Protein 2N3F (pdb70)

Organism: Arabidopsis thaliana (NCBI:txid3702)

GO terms:
  GO:0051607 defense response to virus (P, IMP)
  GO:0009616 RNAi-mediated antiviral immune response (P, IMP)
  GO:0005515 protein binding (F, IPI)
  GO:0005634 nucleus (C, IDA)
  GO:0003725 double-stranded RNA binding (F, IDA)
  GO:0035196 miRNA processing (P, IMP)
  GO:0010267 ta-siRNA processing (P, IMP)

Structure (mmCIF, N/CA/C/O backbone):
data_2N3F
#
_entry.id   2N3F
#
loop_
_atom_site.group_PDB
_atom_site.id
_atom_site.type_symbol
_atom_site.label_atom_id
_atom_site.label_alt_id
_atom_site.label_comp_id
_atom_site.label_asym_id
_atom_site.label_entity_id
_atom_site.label_seq_id
_atom_site.pdbx_PDB_ins_code
_atom_site.Cartn_x
_atom_site.Cartn_y
_atom_site.Cartn_z
_atom_site.occupancy
_atom_site.B_iso_or_equiv
_atom_site.auth_seq_id
_atom_site.auth_comp_id
_atom_site.auth_asym_id
_atom_site.auth_atom_id
_atom_site.pdbx_PDB_model_num
ATOM 1 N N . MET A 1 1 ? -7.776 51.663 15.598 1.00 0.00 1 MET A N 1
ATOM 2 C CA . MET A 1 1 ? -9.034 51.201 16.249 1.00 0.00 1 MET A CA 1
ATOM 3 C C . MET A 1 1 ? -10.156 51.171 15.217 1.00 0.00 1 MET A C 1
ATOM 4 O O . MET A 1 1 ? -10.762 50.127 14.975 1.00 0.00 1 MET A O 1
ATOM 20 N N . ASP A 1 2 ? -10.429 52.322 14.612 1.00 0.00 2 ASP A N 1
ATOM 21 C CA . ASP A 1 2 ? -11.484 52.420 13.606 1.00 0.00 2 ASP A CA 1
ATOM 22 C C . ASP A 1 2 ? -10.949 52.033 12.232 1.00 0.00 2 ASP A C 1
ATOM 23 O O . ASP A 1 2 ? -9.845 51.499 12.112 1.00 0.00 2 ASP A O 1
ATOM 32 N N . HIS A 1 3 ? -11.738 52.302 11.199 1.00 0.00 3 HIS A N 1
ATOM 33 C CA . HIS A 1 3 ? -11.338 51.979 9.837 1.00 0.00 3 HIS A CA 1
ATOM 34 C C . HIS A 1 3 ? -10.201 52.883 9.380 1.00 0.00 3 HIS A C 1
ATOM 35 O O . HIS A 1 3 ? -9.917 52.970 8.187 1.00 0.00 3 HIS A O 1
ATOM 49 N N . VAL A 1 4 ? -9.557 53.560 10.333 1.00 0.00 4 VAL A N 1
ATOM 50 C CA . VAL A 1 4 ? -8.457 54.455 10.014 1.00 0.00 4 VAL A CA 1
ATOM 51 C C . VAL A 1 4 ? -7.598 53.881 8.891 1.00 0.00 4 VAL A C 1
ATOM 52 O O . VAL A 1 4 ? -7.022 54.625 8.098 1.00 0.00 4 VAL A O 1
ATOM 65 N N . TYR A 1 5 ? -7.514 52.557 8.839 1.00 0.00 5 TYR A N 1
ATOM 66 C CA . TYR A 1 5 ? -6.715 51.891 7.821 1.00 0.00 5 TYR A CA 1
ATOM 67 C C . TYR A 1 5 ? -7.268 52.182 6.430 1.00 0.00 5 TYR A C 1
ATOM 68 O O . TYR A 1 5 ? -6.512 52.413 5.487 1.00 0.00 5 TYR A O 1
ATOM 86 N N . LYS A 1 6 ? -8.591 52.170 6.311 1.00 0.00 6 LYS A N 1
ATOM 87 C CA . LYS A 1 6 ? -9.236 52.435 5.031 1.00 0.00 6 LYS A CA 1
ATOM 88 C C . LYS A 1 6 ? -8.858 53.824 4.524 1.00 0.00 6 LYS A C 1
ATOM 89 O O . LYS A 1 6 ? -8.688 54.031 3.324 1.00 0.00 6 LYS A O 1
ATOM 108 N N . GLY A 1 7 ? -8.727 54.769 5.448 1.00 0.00 7 GLY A N 1
ATOM 109 C CA . GLY A 1 7 ? -8.365 56.134 5.086 1.00 0.00 7 GLY A CA 1
ATOM 110 C C . GLY A 1 7 ? -6.943 56.198 4.536 1.00 0.00 7 GLY A C 1
ATOM 111 O O . GLY A 1 7 ? -6.622 57.062 3.721 1.00 0.00 7 GLY A O 1
ATOM 115 N N . GLN A 1 8 ? -6.096 55.273 4.983 1.00 0.00 8 GLN A N 1
ATOM 116 C CA . GLN A 1 8 ? -4.712 55.229 4.530 1.00 0.00 8 GLN A CA 1
ATOM 117 C C . GLN A 1 8 ? -4.618 54.612 3.142 1.00 0.00 8 GLN A C 1
ATOM 118 O O . GLN A 1 8 ? -4.013 55.184 2.234 1.00 0.00 8 GLN A O 1
ATOM 132 N N . LEU A 1 9 ? -5.227 53.448 2.982 1.00 0.00 9 LEU A N 1
ATOM 133 C CA . LEU A 1 9 ? -5.215 52.763 1.696 1.00 0.00 9 LEU A CA 1
ATOM 134 C C . LEU A 1 9 ? -5.897 53.611 0.642 1.00 0.00 9 LEU A C 1
ATOM 135 O O . LEU A 1 9 ? -5.411 53.724 -0.487 1.00 0.00 9 LEU A O 1
ATOM 151 N N . GLN A 1 10 ? -7.026 54.189 1.008 1.00 0.00 10 GLN A N 1
ATOM 152 C CA . GLN A 1 10 ? -7.767 55.013 0.078 1.00 0.00 10 GLN A CA 1
ATOM 153 C C . GLN A 1 10 ? -6.914 56.184 -0.397 1.00 0.00 10 GLN A C 1
ATOM 154 O O . GLN A 1 10 ? -6.999 56.602 -1.555 1.00 0.00 10 GLN A O 1
ATOM 168 N N . ALA A 1 11 ? -6.095 56.708 0.504 1.00 0.00 11 ALA A N 1
ATOM 169 C CA . ALA A 1 11 ? -5.223 57.827 0.170 1.00 0.00 11 ALA A CA 1
ATOM 170 C C . ALA A 1 11 ? -4.219 57.417 -0.905 1.00 0.00 11 ALA A C 1
ATOM 171 O O . ALA A 1 11 ? -3.969 58.164 -1.851 1.00 0.00 11 ALA A O 1
ATOM 178 N N . TYR A 1 12 ? -3.655 56.221 -0.758 1.00 0.00 12 TYR A N 1
ATOM 179 C CA . TYR A 1 12 ? -2.687 55.719 -1.729 1.00 0.00 12 TYR A CA 1
ATOM 180 C C . TYR A 1 12 ? -3.332 55.595 -3.106 1.00 0.00 12 TYR A C 1
ATOM 181 O O . TYR A 1 12 ? -2.771 56.019 -4.108 1.00 0.00 12 TYR A O 1
ATOM 199 N N . ALA A 1 13 ? -4.515 55.009 -3.148 1.00 0.00 13 ALA A N 1
ATOM 200 C CA . ALA A 1 13 ? -5.223 54.841 -4.414 1.00 0.00 13 ALA A CA 1
ATOM 201 C C . ALA A 1 13 ? -5.446 56.198 -5.080 1.00 0.00 13 ALA A C 1
ATOM 202 O O . ALA A 1 13 ? -5.395 56.319 -6.304 1.00 0.00 13 ALA A O 1
ATOM 209 N N . LEU A 1 14 ? -5.723 57.206 -4.262 1.00 0.00 14 LEU A N 1
ATOM 210 C CA . LEU A 1 14 ? -5.976 58.538 -4.787 1.00 0.00 14 LEU A CA 1
ATOM 211 C C . LEU A 1 14 ? -4.737 59.092 -5.481 1.00 0.00 14 LEU A C 1
ATOM 212 O O . LEU A 1 14 ? -4.819 59.646 -6.577 1.00 0.00 14 LEU A O 1
ATOM 228 N N . GLN A 1 15 ? -3.596 58.966 -4.820 1.00 0.00 15 GLN A N 1
ATOM 229 C CA . GLN A 1 15 ? -2.353 59.481 -5.374 1.00 0.00 15 GLN A CA 1
ATOM 230 C C . GLN A 1 15 ? -1.847 58.575 -6.492 1.00 0.00 15 GLN A C 1
ATOM 231 O O . GLN A 1 15 ? -1.114 59.013 -7.381 1.00 0.00 15 GLN A O 1
ATOM 245 N N . HIS A 1 16 ? -2.200 57.296 -6.406 1.00 0.00 16 HIS A N 1
ATOM 246 C CA . HIS A 1 16 ? -1.745 56.318 -7.390 1.00 0.00 16 HIS A CA 1
ATOM 247 C C . HIS A 1 16 ? -2.763 56.195 -8.512 1.00 0.00 16 HIS A C 1
ATOM 248 O O . HIS A 1 16 ? -2.528 55.505 -9.500 1.00 0.00 16 HIS A O 1
ATOM 262 N N . ASN A 1 17 ? -3.894 56.875 -8.352 1.00 0.00 17 ASN A N 1
ATOM 263 C CA . ASN A 1 17 ? -4.941 56.840 -9.364 1.00 0.00 17 ASN A CA 1
ATOM 264 C C . ASN A 1 17 ? -5.412 55.413 -9.602 1.00 0.00 17 ASN A C 1
ATOM 265 O O . ASN A 1 17 ? -5.343 54.908 -10.721 1.00 0.00 17 ASN A O 1
ATOM 276 N N . LEU A 1 18 ? -5.895 54.766 -8.543 1.00 0.00 18 LEU A N 1
ATOM 277 C CA . LEU A 1 18 ? -6.385 53.387 -8.640 1.00 0.00 18 LEU A CA 1
ATOM 278 C C . LEU A 1 18 ? -7.828 53.298 -8.165 1.00 0.00 18 LEU A C 1
ATOM 279 O O . LEU A 1 18 ? -8.255 54.065 -7.305 1.00 0.00 18 LEU A O 1
ATOM 295 N N . GLU A 1 19 ? -8.575 52.359 -8.737 1.00 0.00 19 GLU A N 1
ATOM 296 C CA . GLU A 1 19 ? -9.970 52.178 -8.373 1.00 0.00 19 GLU A CA 1
ATOM 297 C C . GLU A 1 19 ? -10.120 52.143 -6.859 1.00 0.00 19 GLU A C 1
ATOM 298 O O . GLU A 1 19 ? -9.347 51.488 -6.160 1.00 0.00 19 GLU A O 1
ATOM 310 N N . LEU A 1 20 ? -11.122 52.852 -6.363 1.00 0.00 20 LEU A N 1
ATOM 311 C CA . LEU A 1 20 ? -11.369 52.905 -4.932 1.00 0.00 20 LEU A CA 1
ATOM 312 C C . LEU A 1 20 ? -11.369 51.499 -4.329 1.00 0.00 20 LEU A C 1
ATOM 313 O O . LEU A 1 20 ? -11.810 50.544 -4.969 1.00 0.00 20 LEU A O 1
ATOM 329 N N . PRO A 1 21 ? -10.894 51.357 -3.116 1.00 0.00 21 PRO A N 1
ATOM 330 C CA . PRO A 1 21 ? -10.851 50.039 -2.419 1.00 0.00 21 PRO A CA 1
ATOM 331 C C . PRO A 1 21 ? -12.240 49.557 -2.031 1.00 0.00 21 PRO A C 1
ATOM 332 O O . PRO A 1 21 ? -13.143 50.356 -1.786 1.00 0.00 21 PRO A O 1
ATOM 343 N N . VAL A 1 22 ? -12.399 48.241 -1.965 1.00 0.00 22 VAL A N 1
ATOM 344 C CA . VAL A 1 22 ? -13.684 47.649 -1.587 1.00 0.00 22 VAL A CA 1
ATOM 345 C C . VAL A 1 22 ? -13.490 46.582 -0.511 1.00 0.00 22 VAL A C 1
ATOM 346 O O . VAL A 1 22 ? -12.633 45.718 -0.637 1.00 0.00 22 VAL A O 1
ATOM 359 N N . TYR A 1 23 ? -14.297 46.657 0.542 1.00 0.00 23 TYR A N 1
ATOM 360 C CA . TYR A 1 23 ? -14.225 45.698 1.637 1.00 0.00 23 TYR A CA 1
ATOM 361 C C . TYR A 1 23 ? -15.418 44.755 1.603 1.00 0.00 23 TYR A C 1
ATOM 362 O O . TYR A 1 23 ? -16.493 45.113 1.123 1.00 0.00 23 TYR A O 1
ATOM 380 N N . ALA A 1 24 ? -15.232 43.554 2.141 1.00 0.00 24 ALA A N 1
ATOM 381 C CA . ALA A 1 24 ? -16.312 42.561 2.197 1.00 0.00 24 ALA A CA 1
ATOM 382 C C . ALA A 1 24 ? -16.613 42.228 3.645 1.00 0.00 24 ALA A C 1
ATOM 383 O O . ALA A 1 24 ? -15.712 41.920 4.395 1.00 0.00 24 ALA A O 1
ATOM 390 N N . ASN A 1 25 ? -17.878 42.321 4.037 1.00 0.00 25 ASN A N 1
ATOM 391 C CA . ASN A 1 25 ? -18.269 42.052 5.423 1.00 0.00 25 ASN A CA 1
ATOM 392 C C . ASN A 1 25 ? -19.059 40.761 5.524 1.00 0.00 25 ASN A C 1
ATOM 393 O O . ASN A 1 25 ? -20.005 40.528 4.769 1.00 0.00 25 ASN A O 1
ATOM 404 N N . GLU A 1 26 ? -18.673 39.921 6.484 1.00 0.00 26 GLU A N 1
ATOM 405 C CA . GLU A 1 26 ? -19.372 38.650 6.703 1.00 0.00 26 GLU A CA 1
ATOM 406 C C . GLU A 1 26 ? -19.487 38.370 8.195 1.00 0.00 26 GLU A C 1
ATOM 407 O O . GLU A 1 26 ? -18.507 38.485 8.930 1.00 0.00 26 GLU A O 1
ATOM 419 N N . ARG A 1 27 ? -20.691 38.007 8.642 1.00 0.00 27 ARG A N 1
ATOM 420 C CA . ARG A 1 27 ? -20.923 37.723 10.055 1.00 0.00 27 ARG A CA 1
ATOM 421 C C . ARG A 1 27 ? -21.635 36.393 10.217 1.00 0.00 27 ARG A C 1
ATOM 422 O O . ARG A 1 27 ? -22.750 36.205 9.718 1.00 0.00 27 ARG A O 1
ATOM 443 N N . GLU A 1 28 ? -20.992 35.465 10.924 1.00 0.00 28 GLU A N 1
ATOM 444 C CA . GLU A 1 28 ? -21.588 34.159 11.149 1.00 0.00 28 GLU A CA 1
ATOM 445 C C . GLU A 1 28 ? -20.950 33.485 12.356 1.00 0.00 28 GLU A C 1
ATOM 446 O O . GLU A 1 28 ? -19.729 33.458 12.492 1.00 0.00 28 GLU A O 1
ATOM 458 N N . GLY A 1 29 ? -21.778 32.941 13.235 1.00 0.00 29 GLY A N 1
ATOM 459 C CA . GLY A 1 29 ? -21.272 32.261 14.413 1.00 0.00 29 GLY A CA 1
ATOM 460 C C . GLY A 1 29 ? -22.259 32.372 15.579 1.00 0.00 29 GLY A C 1
ATOM 461 O O . GLY A 1 29 ? -22.878 33.422 15.776 1.00 0.00 29 GLY A O 1
ATOM 465 N N . PRO A 1 30 ? -22.401 31.330 16.359 1.00 0.00 30 PRO A N 1
ATOM 466 C CA . PRO A 1 30 ? -23.320 31.321 17.521 1.00 0.00 30 PRO A CA 1
ATOM 467 C C . PRO A 1 30 ? -23.227 32.612 18.345 1.00 0.00 30 PRO A C 1
ATOM 468 O O . PRO A 1 30 ? -22.289 33.394 18.189 1.00 0.00 30 PRO A O 1
ATOM 479 N N . PRO A 1 31 ? -24.176 32.834 19.219 1.00 0.00 31 PRO A N 1
ATOM 480 C CA . PRO A 1 31 ? -24.198 34.050 20.084 1.00 0.00 31 PRO A CA 1
ATOM 481 C C . PRO A 1 31 ? -22.901 34.222 20.876 1.00 0.00 31 PRO A C 1
ATOM 482 O O . PRO A 1 31 ? -22.277 35.282 20.837 1.00 0.00 31 PRO A O 1
ATOM 493 N N . HIS A 1 32 ? -22.513 33.175 21.603 1.00 0.00 32 HIS A N 1
ATOM 494 C CA . HIS A 1 32 ? -21.299 33.225 22.410 1.00 0.00 32 HIS A CA 1
ATOM 495 C C . HIS A 1 32 ? -20.085 32.857 21.571 1.00 0.00 32 HIS A C 1
ATOM 496 O O . HIS A 1 32 ? -18.967 32.774 22.078 1.00 0.00 32 HIS A O 1
ATOM 510 N N . ALA A 1 33 ? -20.307 32.663 20.274 1.00 0.00 33 ALA A N 1
ATOM 511 C CA . ALA A 1 33 ? -19.218 32.327 19.360 1.00 0.00 33 ALA A CA 1
ATOM 512 C C . ALA A 1 33 ? -19.381 33.059 18.031 1.00 0.00 33 ALA A C 1
ATOM 513 O O . ALA A 1 33 ? -19.507 32.432 16.980 1.00 0.00 33 ALA A O 1
ATOM 520 N N . PRO A 1 34 ? -19.356 34.364 18.057 1.00 0.00 34 PRO A N 1
ATOM 521 C CA . PRO A 1 34 ? -19.481 35.195 16.830 1.00 0.00 34 PRO A CA 1
ATOM 522 C C . PRO A 1 34 ? -18.153 35.323 16.093 1.00 0.00 34 PRO A C 1
ATOM 523 O O . PRO A 1 34 ? -17.096 35.435 16.714 1.00 0.00 34 PRO A O 1
ATOM 534 N N . ARG A 1 35 ? -18.215 35.328 14.762 1.00 0.00 35 ARG A N 1
ATOM 535 C CA . ARG A 1 35 ? -17.008 35.468 13.952 1.00 0.00 35 ARG A CA 1
ATOM 536 C C . ARG A 1 35 ? -17.230 36.491 12.857 1.00 0.00 35 ARG A C 1
ATOM 537 O O . ARG A 1 35 ? -18.223 36.427 12.132 1.00 0.00 35 ARG A O 1
ATOM 558 N N . PHE A 1 36 ? -16.289 37.435 12.718 1.00 0.00 36 PHE A N 1
ATOM 559 C CA . PHE A 1 36 ? -16.409 38.457 11.678 1.00 0.00 36 PHE A CA 1
ATOM 560 C C . PHE A 1 36 ? -15.316 38.310 10.638 1.00 0.00 36 PHE A C 1
ATOM 561 O O . PHE A 1 36 ? -14.177 38.672 10.867 1.00 0.00 36 PHE A O 1
ATOM 578 N N . ARG A 1 37 ? -15.671 37.752 9.493 1.00 0.00 37 ARG A N 1
ATOM 579 C CA . ARG A 1 37 ? -14.691 37.555 8.417 1.00 0.00 37 ARG A CA 1
ATOM 580 C C . ARG A 1 37 ? -14.823 38.665 7.387 1.00 0.00 37 ARG A C 1
ATOM 581 O O . ARG A 1 37 ? -15.777 38.701 6.611 1.00 0.00 37 ARG A O 1
ATOM 602 N N . CYS A 1 38 ? -13.871 39.590 7.400 1.00 0.00 38 CYS A N 1
ATOM 603 C CA . CYS A 1 38 ? -13.890 40.715 6.472 1.00 0.00 38 CYS A CA 1
ATOM 604 C C . CYS A 1 38 ? -12.695 40.660 5.544 1.00 0.00 38 CYS A C 1
ATOM 605 O O . CYS A 1 38 ? -11.561 40.493 5.988 1.00 0.00 38 CYS A O 1
ATOM 613 N N . ASN A 1 39 ? -12.954 40.806 4.252 1.00 0.00 39 ASN A N 1
ATOM 614 C CA . ASN A 1 39 ? -11.877 40.775 3.249 1.00 0.00 39 ASN A CA 1
ATOM 615 C C . ASN A 1 39 ? -11.709 42.145 2.611 1.00 0.00 39 ASN A C 1
ATOM 616 O O . ASN A 1 39 ? -12.618 42.970 2.654 1.00 0.00 39 ASN A O 1
ATOM 627 N N . VAL A 1 40 ? -10.540 42.384 2.017 1.00 0.00 40 VAL A N 1
ATOM 628 C CA . VAL A 1 40 ? -10.268 43.668 1.364 1.00 0.00 40 VAL A CA 1
ATOM 629 C C . VAL A 1 40 ? -9.840 43.436 -0.074 1.00 0.00 40 VAL A C 1
ATOM 630 O O . VAL A 1 40 ? -8.832 42.791 -0.334 1.00 0.00 40 VAL A O 1
ATOM 643 N N . THR A 1 41 ? -10.608 43.982 -1.008 1.00 0.00 41 THR A N 1
ATOM 644 C CA . THR A 1 41 ? -10.298 43.834 -2.431 1.00 0.00 41 THR A CA 1
ATOM 645 C C . THR A 1 41 ? -9.541 45.049 -2.946 1.00 0.00 41 THR A C 1
ATOM 646 O O . THR A 1 41 ? -10.034 46.176 -2.883 1.00 0.00 41 THR A O 1
ATOM 657 N N . PHE A 1 42 ? -8.333 44.817 -3.459 1.00 0.00 42 PHE A N 1
ATOM 658 C CA . PHE A 1 42 ? -7.519 45.908 -3.983 1.00 0.00 42 PHE A CA 1
ATOM 659 C C . PHE A 1 42 ? -6.702 45.434 -5.184 1.00 0.00 42 PHE A C 1
ATOM 660 O O . PHE A 1 42 ? -6.028 44.409 -5.122 1.00 0.00 42 PHE A O 1
ATOM 677 N N . CYS A 1 43 ? -6.758 46.195 -6.267 1.00 0.00 43 CYS A N 1
ATOM 678 C CA . CYS A 1 43 ? -6.011 45.846 -7.470 1.00 0.00 43 CYS A CA 1
ATOM 679 C C . CYS A 1 43 ? -6.302 44.406 -7.882 1.00 0.00 43 CYS A C 1
ATOM 680 O O . CYS A 1 43 ? -5.423 43.698 -8.370 1.00 0.00 43 CYS A O 1
ATOM 688 N N . GLY A 1 44 ? -7.550 43.985 -7.697 1.00 0.00 44 GLY A N 1
ATOM 689 C CA . GLY A 1 44 ? -7.948 42.633 -8.066 1.00 0.00 44 GLY A CA 1
ATOM 690 C C . GLY A 1 44 ? -7.304 41.600 -7.154 1.00 0.00 44 GLY A C 1
ATOM 691 O O . GLY A 1 44 ? -6.976 40.496 -7.585 1.00 0.00 44 GLY A O 1
ATOM 695 N N . GLN A 1 45 ? -7.118 41.966 -5.890 1.00 0.00 45 GLN A N 1
ATOM 696 C CA . GLN A 1 45 ? -6.507 41.059 -4.918 1.00 0.00 45 GLN A CA 1
ATOM 697 C C . GLN A 1 45 ? -7.253 41.128 -3.596 1.00 0.00 45 GLN A C 1
ATOM 698 O O . GLN A 1 45 ? -7.522 42.213 -3.083 1.00 0.00 45 GLN A O 1
ATOM 712 N N . THR A 1 46 ? -7.595 39.961 -3.050 1.00 0.00 46 THR A N 1
ATOM 713 C CA . THR A 1 46 ? -8.324 39.898 -1.784 1.00 0.00 46 THR A CA 1
ATOM 714 C C . THR A 1 46 ? -7.436 39.365 -0.672 1.00 0.00 46 THR A C 1
ATOM 715 O O . THR A 1 46 ? -7.109 38.180 -0.639 1.00 0.00 46 THR A O 1
ATOM 726 N N . PHE A 1 47 ? -7.044 40.252 0.242 1.00 0.00 47 PHE A N 1
ATOM 727 C CA . PHE A 1 47 ? -6.189 39.862 1.361 1.00 0.00 47 PHE A CA 1
ATOM 728 C C . PHE A 1 47 ? -7.041 39.543 2.585 1.00 0.00 47 PHE A C 1
ATOM 729 O O . PHE A 1 47 ? -8.036 40.219 2.857 1.00 0.00 47 PHE A O 1
ATOM 746 N N . GLN A 1 48 ? -6.653 38.504 3.314 1.00 0.00 48 GLN A N 1
ATOM 747 C CA . GLN A 1 48 ? -7.391 38.092 4.504 1.00 0.00 48 GLN A CA 1
ATOM 748 C C . GLN A 1 48 ? -6.484 37.329 5.461 1.00 0.00 48 GLN A C 1
ATOM 749 O O . GLN A 1 48 ? -5.494 36.729 5.046 1.00 0.00 48 GLN A O 1
ATOM 763 N N . SER A 1 49 ? -6.834 37.348 6.743 1.00 0.00 49 SER A N 1
ATOM 764 C CA . SER A 1 49 ? -6.050 36.643 7.753 1.00 0.00 49 SER A CA 1
ATOM 765 C C . SER A 1 49 ? -6.543 35.210 7.907 1.00 0.00 49 SER A C 1
ATOM 766 O O . SER A 1 49 ? -7.609 34.850 7.405 1.00 0.00 49 SER A O 1
ATOM 774 N N . SER A 1 50 ? -5.764 34.392 8.608 1.00 0.00 50 SER A N 1
ATOM 775 C CA . SER A 1 50 ? -6.130 32.994 8.829 1.00 0.00 50 SER A CA 1
ATOM 776 C C . SER A 1 50 ? -6.878 32.837 10.144 1.00 0.00 50 SER A C 1
ATOM 777 O O . SER A 1 50 ? -7.319 31.743 10.490 1.00 0.00 50 SER A O 1
ATOM 785 N N . GLU A 1 51 ? -7.023 33.942 10.877 1.00 0.00 51 GLU A N 1
ATOM 786 C CA . GLU A 1 51 ? -7.723 33.922 12.165 1.00 0.00 51 GLU A CA 1
ATOM 787 C C . GLU A 1 51 ? -8.878 34.916 12.161 1.00 0.00 51 GLU A C 1
ATOM 788 O O . GLU A 1 51 ? -8.744 36.044 11.694 1.00 0.00 51 GLU A O 1
ATOM 800 N N . PHE A 1 52 ? -10.016 34.476 12.668 1.00 0.00 52 PHE A N 1
ATOM 801 C CA . PHE A 1 52 ? -11.206 35.319 12.714 1.00 0.00 52 PHE A CA 1
ATOM 802 C C . PHE A 1 52 ? -11.121 36.272 13.896 1.00 0.00 52 PHE A C 1
ATOM 803 O O . PHE A 1 52 ? -10.620 35.929 14.962 1.00 0.00 52 PHE A O 1
ATOM 820 N N . PHE A 1 53 ? -11.596 37.474 13.682 1.00 0.00 53 PHE A N 1
ATOM 821 C CA . PHE A 1 53 ? -11.571 38.505 14.726 1.00 0.00 53 PHE A CA 1
ATOM 822 C C . PHE A 1 53 ? -12.896 38.537 15.503 1.00 0.00 53 PHE A C 1
ATOM 823 O O . PHE A 1 53 ? -13.960 38.289 14.934 1.00 0.00 53 PHE A O 1
ATOM 840 N N . PRO A 1 54 ? -12.848 38.835 16.781 1.00 0.00 54 PRO A N 1
ATOM 841 C CA . PRO A 1 54 ? -14.065 38.890 17.639 1.00 0.00 54 PRO A CA 1
ATOM 842 C C . PRO A 1 54 ? -14.889 40.146 17.398 1.00 0.00 54 PRO A C 1
ATOM 843 O O . PRO A 1 54 ? -15.962 40.307 17.973 1.00 0.00 54 PRO A O 1
ATOM 854 N N . THR A 1 55 ? -14.372 41.046 16.567 1.00 0.00 55 THR A N 1
ATOM 855 C CA . THR A 1 55 ? -15.069 42.299 16.275 1.00 0.00 55 THR A CA 1
ATOM 856 C C . THR A 1 55 ? -15.053 42.587 14.784 1.00 0.00 55 THR A C 1
ATOM 857 O O . THR A 1 55 ? -14.189 42.104 14.052 1.00 0.00 55 THR A O 1
ATOM 868 N N . LEU A 1 56 ? -16.037 43.357 14.337 1.00 0.00 56 LEU A N 1
ATOM 869 C CA . LEU A 1 56 ? -16.133 43.687 12.925 1.00 0.00 56 LEU A CA 1
ATOM 870 C C . LEU A 1 56 ? -14.952 44.556 12.488 1.00 0.00 56 LEU A C 1
ATOM 871 O O . LEU A 1 56 ? -14.162 44.147 11.638 1.00 0.00 56 LEU A O 1
ATOM 887 N N . LYS A 1 57 ? -14.863 45.760 13.046 1.00 0.00 57 LYS A N 1
ATOM 888 C CA . LYS A 1 57 ? -13.813 46.684 12.672 1.00 0.00 57 LYS A CA 1
ATOM 889 C C . LYS A 1 57 ? -12.455 46.018 12.795 1.00 0.00 57 LYS A C 1
ATOM 890 O O . LYS A 1 57 ? -11.549 46.310 12.017 1.00 0.00 57 LYS A O 1
ATOM 909 N N . SER A 1 58 ? -12.330 45.104 13.746 1.00 0.00 58 SER A N 1
ATOM 910 C CA . SER A 1 58 ? -11.076 44.397 13.946 1.00 0.00 58 SER A CA 1
ATOM 911 C C . SER A 1 58 ? -10.678 43.671 12.664 1.00 0.00 58 SER A C 1
ATOM 912 O O . SER A 1 58 ? -9.496 43.563 12.346 1.00 0.00 58 SER A O 1
ATOM 920 N N . ALA A 1 59 ? -11.667 43.162 11.938 1.00 0.00 59 ALA A N 1
ATOM 921 C CA . ALA A 1 59 ? -11.397 42.451 10.695 1.00 0.00 59 ALA A CA 1
ATOM 922 C C . ALA A 1 59 ? -10.962 43.423 9.601 1.00 0.00 59 ALA A C 1
ATOM 923 O O . ALA A 1 59 ? -9.956 43.205 8.929 1.00 0.00 59 ALA A O 1
ATOM 930 N N . GLU A 1 60 ? -11.721 44.505 9.440 1.00 0.00 60 GLU A N 1
ATOM 931 C CA . GLU A 1 60 ? -11.398 45.514 8.433 1.00 0.00 60 GLU A CA 1
ATOM 932 C C . GLU A 1 60 ? -10.022 46.111 8.707 1.00 0.00 60 GLU A C 1
ATOM 933 O O . GLU A 1 60 ? -9.250 46.362 7.783 1.00 0.00 60 GLU A O 1
ATOM 945 N N . HIS A 1 61 ? -9.716 46.331 9.981 1.00 0.00 61 HIS A N 1
ATOM 946 C CA . HIS A 1 61 ? -8.425 46.893 10.352 1.00 0.00 61 HIS A CA 1
ATOM 947 C C . HIS A 1 61 ? -7.300 45.934 9.967 1.00 0.00 61 HIS A C 1
ATOM 948 O O . HIS A 1 61 ? -6.302 46.343 9.380 1.00 0.00 61 HIS A O 1
ATOM 962 N N . ALA A 1 62 ? -7.455 44.671 10.347 1.00 0.00 62 ALA A N 1
ATOM 963 C CA . ALA A 1 62 ? -6.432 43.675 10.068 1.00 0.00 62 ALA A CA 1
ATOM 964 C C . ALA A 1 62 ? -6.324 43.428 8.572 1.00 0.00 62 ALA A C 1
ATOM 965 O O . ALA A 1 62 ? -5.232 43.252 8.042 1.00 0.00 62 ALA A O 1
ATOM 972 N N . ALA A 1 63 ? -7.468 43.406 7.899 1.00 0.00 63 ALA A N 1
ATOM 973 C CA . ALA A 1 63 ? -7.484 43.162 6.460 1.00 0.00 63 ALA A CA 1
ATOM 974 C C . ALA A 1 63 ? -6.655 44.209 5.729 1.00 0.00 63 ALA A C 1
ATOM 975 O O . ALA A 1 63 ? -5.750 43.860 4.968 1.00 0.00 63 ALA A O 1
ATOM 982 N N . ALA A 1 64 ? -6.954 45.485 5.961 1.00 0.00 64 ALA A N 1
ATOM 983 C CA . ALA A 1 64 ? -6.213 46.561 5.319 1.00 0.00 64 ALA A CA 1
ATOM 984 C C . ALA A 1 64 ? -4.772 46.588 5.818 1.00 0.00 64 ALA A C 1
ATOM 985 O O . ALA A 1 64 ? -3.848 46.836 5.048 1.00 0.00 64 ALA A O 1
ATOM 992 N N . LYS A 1 65 ? -4.588 46.319 7.111 1.00 0.00 65 LYS A N 1
ATOM 993 C CA . LYS A 1 65 ? -3.255 46.310 7.698 1.00 0.00 65 LYS A CA 1
ATOM 994 C C . LYS A 1 65 ? -2.345 45.377 6.901 1.00 0.00 65 LYS A C 1
ATOM 995 O O . LYS A 1 65 ? -1.163 45.669 6.703 1.00 0.00 65 LYS A O 1
ATOM 1014 N N . ILE A 1 66 ? -2.898 44.259 6.434 1.00 0.00 66 ILE A N 1
ATOM 1015 C CA . ILE A 1 66 ? -2.122 43.314 5.646 1.00 0.00 66 ILE A CA 1
ATOM 1016 C C . ILE A 1 66 ? -1.799 43.902 4.274 1.00 0.00 66 ILE A C 1
ATOM 1017 O O . ILE A 1 66 ? -0.722 43.675 3.716 1.00 0.00 66 ILE A O 1
ATOM 1033 N N . ALA A 1 67 ? -2.761 44.627 3.716 1.00 0.00 67 ALA A N 1
ATOM 1034 C CA . ALA A 1 67 ? -2.592 45.204 2.386 1.00 0.00 67 ALA A CA 1
ATOM 1035 C C . ALA A 1 67 ? -1.583 46.342 2.404 1.00 0.00 67 ALA A C 1
ATOM 1036 O O . ALA A 1 67 ? -0.647 46.367 1.608 1.00 0.00 67 ALA A O 1
ATOM 1043 N N . VAL A 1 68 ? -1.776 47.277 3.321 1.00 0.00 68 VAL A N 1
ATOM 1044 C CA . VAL A 1 68 ? -0.877 48.419 3.437 1.00 0.00 68 VAL A CA 1
ATOM 1045 C C . VAL A 1 68 ? 0.536 47.961 3.776 1.00 0.00 68 VAL A C 1
ATOM 1046 O O . VAL A 1 68 ? 1.517 48.620 3.417 1.00 0.00 68 VAL A O 1
ATOM 1059 N N . ALA A 1 69 ? 0.638 46.828 4.466 1.00 0.00 69 ALA A N 1
ATOM 1060 C CA . ALA A 1 69 ? 1.939 46.293 4.845 1.00 0.00 69 ALA A CA 1
ATOM 1061 C C . ALA A 1 69 ? 2.605 45.619 3.650 1.00 0.00 69 ALA A C 1
ATOM 1062 O O . ALA A 1 69 ? 3.817 45.398 3.645 1.00 0.00 69 ALA A O 1
ATOM 1069 N N . SER A 1 70 ? 1.807 45.285 2.642 1.00 0.00 70 SER A N 1
ATOM 1070 C CA . SER A 1 70 ? 2.337 44.637 1.444 1.00 0.00 70 SER A CA 1
ATOM 1071 C C . SER A 1 70 ? 2.929 45.676 0.496 1.00 0.00 70 SER A C 1
ATOM 1072 O O . SER A 1 70 ? 3.844 45.383 -0.271 1.00 0.00 70 SER A O 1
ATOM 1080 N N . LEU A 1 71 ? 2.404 46.894 0.565 1.00 0.00 71 LEU A N 1
ATOM 1081 C CA . LEU A 1 71 ? 2.891 47.983 -0.282 1.00 0.00 71 LEU A CA 1
ATOM 1082 C C . LEU A 1 71 ? 4.180 48.575 0.278 1.00 0.00 71 LEU A C 1
ATOM 1083 O O . LEU A 1 71 ? 5.031 49.059 -0.470 1.00 0.00 71 LEU A O 1
ATOM 1099 N N . THR A 1 72 ? 4.319 48.532 1.598 1.00 0.00 72 THR A N 1
ATOM 1100 C CA . THR A 1 72 ? 5.515 49.063 2.247 1.00 0.00 72 THR A CA 1
ATOM 1101 C C . THR A 1 72 ? 6.777 48.633 1.495 1.00 0.00 72 THR A C 1
ATOM 1102 O O . THR A 1 72 ? 7.563 49.476 1.060 1.00 0.00 72 THR A O 1
ATOM 1113 N N . PRO A 1 73 ? 6.979 47.349 1.344 1.00 0.00 73 PRO A N 1
ATOM 1114 C CA . PRO A 1 73 ? 8.162 46.801 0.636 1.00 0.00 73 PRO A CA 1
ATOM 1115 C C . PRO A 1 73 ? 8.567 47.672 -0.553 1.00 0.00 73 PRO A C 1
ATOM 1116 O O . PRO A 1 73 ? 9.723 47.671 -0.971 1.00 0.00 73 PRO A O 1
ATOM 1127 N N . GLN A 1 74 ? 7.598 48.396 -1.104 1.00 0.00 74 GLN A N 1
ATOM 1128 C CA . GLN A 1 74 ? 7.863 49.258 -2.250 1.00 0.00 74 GLN A CA 1
ATOM 1129 C C . GLN A 1 74 ? 9.103 50.109 -1.995 1.00 0.00 74 GLN A C 1
ATOM 1130 O O . GLN A 1 74 ? 10.025 50.137 -2.810 1.00 0.00 74 GLN A O 1
ATOM 1144 N N . SER A 1 75 ? 9.125 50.794 -0.857 1.00 0.00 75 SER A N 1
ATOM 1145 C CA . SER A 1 75 ? 10.265 51.634 -0.504 1.00 0.00 75 SER A CA 1
ATOM 1146 C C . SER A 1 75 ? 10.253 51.956 0.986 1.00 0.00 75 SER A C 1
ATOM 1147 O O . SER A 1 75 ? 9.992 53.089 1.388 1.00 0.00 75 SER A O 1
ATOM 1155 N N . PRO A 1 76 ? 10.528 50.979 1.807 1.00 0.00 76 PRO A N 1
ATOM 1156 C CA . PRO A 1 76 ? 10.553 51.147 3.291 1.00 0.00 76 PRO A CA 1
ATOM 1157 C C . PRO A 1 76 ? 11.728 52.006 3.752 1.00 0.00 76 PRO A C 1
ATOM 1158 O O . PRO A 1 76 ? 12.711 52.170 3.030 1.00 0.00 76 PRO A O 1
ATOM 1169 N N . GLU A 1 77 ? 11.620 52.545 4.962 1.00 0.00 77 GLU A N 1
ATOM 1170 C CA . GLU A 1 77 ? 12.684 53.375 5.509 1.00 0.00 77 GLU A CA 1
ATOM 1171 C C . GLU A 1 77 ? 12.504 53.547 7.013 1.00 0.00 77 GLU A C 1
ATOM 1172 O O . GLU A 1 77 ? 13.479 53.563 7.765 1.00 0.00 77 GLU A O 1
ATOM 1184 N N . GLY A 1 78 ? 11.254 53.680 7.448 1.00 0.00 78 GLY A N 1
ATOM 1185 C CA . GLY A 1 78 ? 10.963 53.852 8.864 1.00 0.00 78 GLY A CA 1
ATOM 1186 C C . GLY A 1 78 ? 11.624 55.111 9.411 1.00 0.00 78 GLY A C 1
ATOM 1187 O O . GLY A 1 78 ? 12.843 55.264 9.336 1.00 0.00 78 GLY A O 1
ATOM 1191 N N . ILE A 1 79 ? 10.814 56.012 9.960 1.00 0.00 79 ILE A N 1
ATOM 1192 C CA . ILE A 1 79 ? 11.337 57.253 10.518 1.00 0.00 79 ILE A CA 1
ATOM 1193 C C . ILE A 1 79 ? 12.158 56.976 11.772 1.00 0.00 79 ILE A C 1
ATOM 1194 O O . ILE A 1 79 ? 12.527 57.897 12.498 1.00 0.00 79 ILE A O 1
ATOM 1210 N N . ASP A 1 80 ? 12.434 55.700 12.023 1.00 0.00 80 ASP A N 1
ATOM 1211 C CA . ASP A 1 80 ? 13.209 55.309 13.198 1.00 0.00 80 ASP A CA 1
ATOM 1212 C C . ASP A 1 80 ? 14.683 55.182 12.842 1.00 0.00 80 ASP A C 1
ATOM 1213 O O . ASP A 1 80 ? 15.364 54.266 13.297 1.00 0.00 80 ASP A O 1
ATOM 1222 N N . VAL A 1 81 ? 15.171 56.110 12.024 1.00 0.00 81 VAL A N 1
ATOM 1223 C CA . VAL A 1 81 ? 16.573 56.097 11.609 1.00 0.00 81 VAL A CA 1
ATOM 1224 C C . VAL A 1 81 ? 17.151 57.512 11.615 1.00 0.00 81 VAL A C 1
ATOM 1225 O O . VAL A 1 81 ? 18.093 57.796 12.352 1.00 0.00 81 VAL A O 1
ATOM 1238 N N . ALA A 1 82 ? 16.585 58.394 10.784 1.00 0.00 82 ALA A N 1
ATOM 1239 C CA . ALA A 1 82 ? 17.046 59.760 10.691 1.00 0.00 82 ALA A CA 1
ATOM 1240 C C . ALA A 1 82 ? 15.937 60.666 10.194 1.00 0.00 82 ALA A C 1
ATOM 1241 O O . ALA A 1 82 ? 15.713 60.789 8.997 1.00 0.00 82 ALA A O 1
ATOM 1248 N N . TYR A 1 83 ? 15.268 61.330 11.118 1.00 0.00 83 TYR A N 1
ATOM 1249 C CA . TYR A 1 83 ? 14.184 62.253 10.762 1.00 0.00 83 TYR A CA 1
ATOM 1250 C C . TYR A 1 83 ? 14.613 63.132 9.592 1.00 0.00 83 TYR A C 1
ATOM 1251 O O . TYR A 1 83 ? 13.792 63.729 8.905 1.00 0.00 83 TYR A O 1
ATOM 1269 N N . LYS A 1 84 ? 15.915 63.165 9.357 1.00 0.00 84 LYS A N 1
ATOM 1270 C CA . LYS A 1 84 ? 16.461 63.956 8.248 1.00 0.00 84 LYS A CA 1
ATOM 1271 C C . LYS A 1 84 ? 15.738 63.562 6.967 1.00 0.00 84 LYS A C 1
ATOM 1272 O O . LYS A 1 84 ? 15.440 64.405 6.117 1.00 0.00 84 LYS A O 1
ATOM 1291 N N . ASN A 1 85 ? 15.456 62.271 6.832 1.00 0.00 85 ASN A N 1
ATOM 1292 C CA . ASN A 1 85 ? 14.743 61.787 5.638 1.00 0.00 85 ASN A CA 1
ATOM 1293 C C . ASN A 1 85 ? 13.356 62.426 5.543 1.00 0.00 85 ASN A C 1
ATOM 1294 O O . ASN A 1 85 ? 12.930 62.848 4.469 1.00 0.00 85 ASN A O 1
ATOM 1305 N N . LEU A 1 86 ? 12.663 62.488 6.671 1.00 0.00 86 LEU A N 1
ATOM 1306 C CA . LEU A 1 86 ? 11.323 63.066 6.703 1.00 0.00 86 LEU A CA 1
ATOM 1307 C C . LEU A 1 86 ? 11.356 64.525 6.255 1.00 0.00 86 LEU A C 1
ATOM 1308 O O . LEU A 1 86 ? 10.547 64.954 5.436 1.00 0.00 86 LEU A O 1
ATOM 1324 N N . LEU A 1 87 ? 12.292 65.282 6.805 1.00 0.00 87 LEU A N 1
ATOM 1325 C CA . LEU A 1 87 ? 12.419 66.692 6.459 1.00 0.00 87 LEU A CA 1
ATOM 1326 C C . LEU A 1 87 ? 12.635 66.852 4.959 1.00 0.00 87 LEU A C 1
ATOM 1327 O O . LEU A 1 87 ? 12.203 67.838 4.363 1.00 0.00 87 LEU A O 1
ATOM 1343 N N . GLN A 1 88 ? 13.313 65.883 4.358 1.00 0.00 88 GLN A N 1
ATOM 1344 C CA . GLN A 1 88 ? 13.577 65.924 2.926 1.00 0.00 88 GLN A CA 1
ATOM 1345 C C . GLN A 1 88 ? 12.318 65.585 2.134 1.00 0.00 88 GLN A C 1
ATOM 1346 O O . GLN A 1 88 ? 12.145 66.042 1.002 1.00 0.00 88 GLN A O 1
ATOM 1360 N N . GLU A 1 89 ? 11.442 64.782 2.739 1.00 0.00 89 GLU A N 1
ATOM 1361 C CA . GLU A 1 89 ? 10.204 64.389 2.069 1.00 0.00 89 GLU A CA 1
ATOM 1362 C C . GLU A 1 89 ? 9.272 65.583 1.899 1.00 0.00 89 GLU A C 1
ATOM 1363 O O . GLU A 1 89 ? 8.718 65.802 0.820 1.00 0.00 89 GLU A O 1
ATOM 1375 N N . ILE A 1 90 ? 9.116 66.359 2.963 1.00 0.00 90 ILE A N 1
ATOM 1376 C CA . ILE A 1 90 ? 8.260 67.540 2.920 1.00 0.00 90 ILE A CA 1
ATOM 1377 C C . ILE A 1 90 ? 8.852 68.586 1.984 1.00 0.00 90 ILE A C 1
ATOM 1378 O O . ILE A 1 90 ? 8.129 69.313 1.315 1.00 0.00 90 ILE A O 1
ATOM 1394 N N . ALA A 1 91 ? 10.175 68.667 1.959 1.00 0.00 91 ALA A N 1
ATOM 1395 C CA . ALA A 1 91 ? 10.854 69.638 1.105 1.00 0.00 91 ALA A CA 1
ATOM 1396 C C . ALA A 1 91 ? 10.461 69.425 -0.353 1.00 0.00 91 ALA A C 1
ATOM 1397 O O . ALA A 1 91 ? 10.084 70.369 -1.048 1.00 0.00 91 ALA A O 1
ATOM 1404 N N . GLN A 1 92 ? 10.555 68.181 -0.812 1.00 0.00 92 GLN A N 1
ATOM 1405 C CA . GLN A 1 92 ? 10.206 67.859 -2.190 1.00 0.00 92 GLN A CA 1
ATOM 1406 C C . GLN A 1 92 ? 8.712 68.055 -2.427 1.00 0.00 92 GLN A C 1
ATOM 1407 O O . GLN A 1 92 ? 8.306 68.653 -3.424 1.00 0.00 92 GLN A O 1
ATOM 1421 N N . LYS A 1 93 ? 7.898 67.539 -1.512 1.00 0.00 93 LYS A N 1
ATOM 1422 C CA . LYS A 1 93 ? 6.451 67.656 -1.642 1.00 0.00 93 LYS A CA 1
ATOM 1423 C C . LYS A 1 93 ? 6.028 69.121 -1.641 1.00 0.00 93 LYS A C 1
ATOM 1424 O O . LYS A 1 93 ? 5.285 69.564 -2.514 1.00 0.00 93 LYS A O 1
ATOM 1443 N N . GLU A 1 94 ? 6.517 69.868 -0.662 1.00 0.00 94 GLU A N 1
ATOM 1444 C CA . GLU A 1 94 ? 6.194 71.289 -0.561 1.00 0.00 94 GLU A CA 1
ATOM 1445 C C . GLU A 1 94 ? 6.942 72.084 -1.627 1.00 0.00 94 GLU A C 1
ATOM 1446 O O . GLU A 1 94 ? 6.814 73.306 -1.709 1.00 0.00 94 GLU A O 1
ATOM 1458 N N . SER A 1 95 ? 7.725 71.382 -2.438 1.00 0.00 95 SER A N 1
ATOM 1459 C CA . SER A 1 95 ? 8.494 72.031 -3.497 1.00 0.00 95 SER A CA 1
ATOM 1460 C C . SER A 1 95 ? 9.360 73.146 -2.918 1.00 0.00 95 SER A C 1
ATOM 1461 O O . SER A 1 95 ? 9.766 74.065 -3.630 1.00 0.00 95 SER A O 1
ATOM 1469 N N . SER A 1 96 ? 9.646 73.057 -1.624 1.00 0.00 96 SER A N 1
ATOM 1470 C CA . SER A 1 96 ? 10.467 74.062 -0.959 1.00 0.00 96 SER A CA 1
ATOM 1471 C C . SER A 1 96 ? 11.935 73.870 -1.313 1.00 0.00 96 SER A C 1
ATOM 1472 O O . SER A 1 96 ? 12.283 73.681 -2.480 1.00 0.00 96 SER A O 1
ATOM 1480 N N . LEU A 1 97 ? 12.796 73.911 -0.301 1.00 0.00 97 LEU A N 1
ATOM 1481 C CA . LEU A 1 97 ? 14.224 73.735 -0.515 1.00 0.00 97 LEU A CA 1
ATOM 1482 C C . LEU A 1 97 ? 14.834 72.894 0.595 1.00 0.00 97 LEU A C 1
ATOM 1483 O O . LEU A 1 97 ? 14.507 73.076 1.770 1.00 0.00 97 LEU A O 1
ATOM 1499 N N . LEU A 1 98 ? 15.716 71.967 0.217 1.00 0.00 98 LEU A N 1
ATOM 1500 C CA . LEU A 1 98 ? 16.349 71.098 1.183 1.00 0.00 98 LEU A CA 1
ATOM 1501 C C . LEU A 1 98 ? 16.741 71.883 2.445 1.00 0.00 98 LEU A C 1
ATOM 1502 O O . LEU A 1 98 ? 17.457 72.886 2.362 1.00 0.00 98 LEU A O 1
ATOM 1518 N N . PRO A 1 99 ? 16.301 71.443 3.598 1.00 0.00 99 PRO A N 1
ATOM 1519 C CA . PRO A 1 99 ? 16.611 72.107 4.891 1.00 0.00 99 PRO A CA 1
ATOM 1520 C C . PRO A 1 99 ? 18.092 72.446 5.016 1.00 0.00 99 PRO A C 1
ATOM 1521 O O . PRO A 1 99 ? 18.900 72.061 4.172 1.00 0.00 99 PRO A O 1
ATOM 1532 N N . PHE A 1 100 ? 18.445 73.147 6.092 1.00 0.00 100 PHE A N 1
ATOM 1533 C CA . PHE A 1 100 ? 19.843 73.512 6.332 1.00 0.00 100 PHE A CA 1
ATOM 1534 C C . PHE A 1 100 ? 20.229 73.196 7.775 1.00 0.00 100 PHE A C 1
ATOM 1535 O O . PHE A 1 100 ? 19.842 73.909 8.702 1.00 0.00 100 PHE A O 1
ATOM 1552 N N . TYR A 1 101 ? 20.980 72.113 7.957 1.00 0.00 101 TYR A N 1
ATOM 1553 C CA . TYR A 1 101 ? 21.397 71.706 9.292 1.00 0.00 101 TYR A CA 1
ATOM 1554 C C . TYR A 1 101 ? 22.639 72.471 9.723 1.00 0.00 101 TYR A C 1
ATOM 1555 O O . TYR A 1 101 ? 23.719 72.284 9.165 1.00 0.00 101 TYR A O 1
ATOM 1573 N N . ALA A 1 102 ? 22.484 73.331 10.728 1.00 0.00 102 ALA A N 1
ATOM 1574 C CA . ALA A 1 102 ? 23.605 74.125 11.240 1.00 0.00 102 ALA A CA 1
ATOM 1575 C C . ALA A 1 102 ? 23.892 73.743 12.683 1.00 0.00 102 ALA A C 1
ATOM 1576 O O . ALA A 1 102 ? 23.079 73.984 13.573 1.00 0.00 102 ALA A O 1
ATOM 1583 N N . THR A 1 103 ? 25.065 73.155 12.912 1.00 0.00 103 THR A N 1
ATOM 1584 C CA . THR A 1 103 ? 25.457 72.743 14.260 1.00 0.00 103 THR A CA 1
ATOM 1585 C C . THR A 1 103 ? 26.511 73.691 14.817 1.00 0.00 103 THR A C 1
ATOM 1586 O O . THR A 1 103 ? 27.611 73.796 14.273 1.00 0.00 103 THR A O 1
ATOM 1597 N N . ALA A 1 104 ? 26.174 74.378 15.909 1.00 0.00 104 ALA A N 1
ATOM 1598 C CA . ALA A 1 104 ? 27.106 75.315 16.537 1.00 0.00 104 ALA A CA 1
ATOM 1599 C C . ALA A 1 104 ? 27.586 74.766 17.877 1.00 0.00 104 ALA A C 1
ATOM 1600 O O . ALA A 1 104 ? 26.784 74.307 18.687 1.00 0.00 104 ALA A O 1
ATOM 1607 N N . THR A 1 105 ? 28.899 74.819 18.107 1.00 0.00 105 THR A N 1
ATOM 1608 C CA . THR A 1 105 ? 29.475 74.334 19.349 1.00 0.00 105 THR A CA 1
ATOM 1609 C C . THR A 1 105 ? 29.862 75.502 20.247 1.00 0.00 105 THR A C 1
ATOM 1610 O O . THR A 1 105 ? 30.497 76.460 19.802 1.00 0.00 105 THR A O 1
ATOM 1621 N N . SER A 1 106 ? 29.474 75.417 21.516 1.00 0.00 106 SER A N 1
ATOM 1622 C CA . SER A 1 106 ? 29.786 76.474 22.469 1.00 0.00 106 SER A CA 1
ATOM 1623 C C . SER A 1 106 ? 29.569 75.986 23.891 1.00 0.00 106 SER A C 1
ATOM 1624 O O . SER A 1 106 ? 28.900 74.976 24.112 1.00 0.00 106 SER A O 1
ATOM 1632 N N . GLY A 1 107 ? 30.132 76.711 24.857 1.00 0.00 107 GLY A N 1
ATOM 1633 C CA . GLY A 1 107 ? 29.988 76.349 26.262 1.00 0.00 107 GLY A CA 1
ATOM 1634 C C . GLY A 1 107 ? 31.347 76.250 26.942 1.00 0.00 107 GLY A C 1
ATOM 1635 O O . GLY A 1 107 ? 32.385 76.456 26.317 1.00 0.00 107 GLY A O 1
ATOM 1639 N N . PRO A 1 108 ? 31.353 75.934 28.208 1.00 0.00 108 PRO A N 1
ATOM 1640 C CA . PRO A 1 108 ? 32.613 75.801 29.000 1.00 0.00 108 PRO A CA 1
ATOM 1641 C C . PRO A 1 108 ? 33.514 74.691 28.467 1.00 0.00 108 PRO A C 1
ATOM 1642 O O . PRO A 1 108 ? 33.039 73.714 27.891 1.00 0.00 108 PRO A O 1
ATOM 1653 N N . SER A 1 109 ? 34.816 74.844 28.684 1.00 0.00 109 SER A N 1
ATOM 1654 C CA . SER A 1 109 ? 35.774 73.842 28.239 1.00 0.00 109 SER A CA 1
ATOM 1655 C C . SER A 1 109 ? 35.581 72.542 29.013 1.00 0.00 109 SER A C 1
ATOM 1656 O O . SER A 1 109 ? 36.040 71.482 28.586 1.00 0.00 109 SER A O 1
ATOM 1664 N N . HIS A 1 110 ? 34.892 72.629 30.153 1.00 0.00 110 HIS A N 1
ATOM 1665 C CA . HIS A 1 110 ? 34.641 71.447 30.975 1.00 0.00 110 HIS A CA 1
ATOM 1666 C C . HIS A 1 110 ? 33.349 70.770 30.555 1.00 0.00 110 HIS A C 1
ATOM 1667 O O . HIS A 1 110 ? 33.287 69.546 30.450 1.00 0.00 110 HIS A O 1
ATOM 1681 N N . ALA A 1 111 ? 32.318 71.579 30.296 1.00 0.00 111 ALA A N 1
ATOM 1682 C CA . ALA A 1 111 ? 31.025 71.049 29.865 1.00 0.00 111 ALA A CA 1
ATOM 1683 C C . ALA A 1 111 ? 30.589 71.707 28.554 1.00 0.00 111 ALA A C 1
ATOM 1684 O O . ALA A 1 111 ? 29.725 72.580 28.545 1.00 0.00 111 ALA A O 1
ATOM 1691 N N . PRO A 1 112 ? 31.159 71.295 27.455 1.00 0.00 112 PRO A N 1
ATOM 1692 C CA . PRO A 1 112 ? 30.823 71.859 26.120 1.00 0.00 112 PRO A CA 1
ATOM 1693 C C . PRO A 1 112 ? 29.536 71.280 25.550 1.00 0.00 112 PRO A C 1
ATOM 1694 O O . PRO A 1 112 ? 29.315 70.073 25.604 1.00 0.00 112 PRO A O 1
ATOM 1705 N N . THR A 1 113 ? 28.687 72.149 25.009 1.00 0.00 113 THR A N 1
ATOM 1706 C CA . THR A 1 113 ? 27.417 71.723 24.426 1.00 0.00 113 THR A CA 1
ATOM 1707 C C . THR A 1 113 ? 27.342 72.135 22.971 1.00 0.00 113 THR A C 1
ATOM 1708 O O . THR A 1 113 ? 28.223 72.832 22.467 1.00 0.00 113 THR A O 1
ATOM 1719 N N . PHE A 1 114 ? 26.280 71.708 22.297 1.00 0.00 114 PHE A N 1
ATOM 1720 C CA . PHE A 1 114 ? 26.098 72.041 20.885 1.00 0.00 114 PHE A CA 1
ATOM 1721 C C . PHE A 1 114 ? 24.644 72.407 20.610 1.00 0.00 114 PHE A C 1
ATOM 1722 O O . PHE A 1 114 ? 23.740 71.996 21.334 1.00 0.00 114 PHE A O 1
ATOM 1739 N N . THR A 1 115 ? 24.422 73.171 19.543 1.00 0.00 115 THR A N 1
ATOM 1740 C CA . THR A 1 115 ? 23.068 73.576 19.164 1.00 0.00 115 THR A CA 1
ATOM 1741 C C . THR A 1 115 ? 22.846 73.335 17.677 1.00 0.00 115 THR A C 1
ATOM 1742 O O . THR A 1 115 ? 23.662 73.730 16.846 1.00 0.00 115 THR A O 1
ATOM 1753 N N . SER A 1 116 ? 21.734 72.686 17.344 1.00 0.00 116 SER A N 1
ATOM 1754 C CA . SER A 1 116 ? 21.412 72.395 15.947 1.00 0.00 116 SER A CA 1
ATOM 1755 C C . SER A 1 116 ? 20.191 73.190 15.500 1.00 0.00 116 SER A C 1
ATOM 1756 O O . SER A 1 116 ? 19.227 73.336 16.248 1.00 0.00 116 SER A O 1
ATOM 1764 N N . THR A 1 117 ? 20.236 73.703 14.270 1.00 0.00 117 THR A N 1
ATOM 1765 C CA . THR A 1 117 ? 19.128 74.472 13.723 1.00 0.00 117 THR A CA 1
ATOM 1766 C C . THR A 1 117 ? 18.786 73.980 12.327 1.00 0.00 117 THR A C 1
ATOM 1767 O O . THR A 1 117 ? 19.664 73.581 11.564 1.00 0.00 117 THR A O 1
ATOM 1778 N N . VAL A 1 118 ? 17.496 74.004 12.000 1.00 0.00 118 VAL A N 1
ATOM 1779 C CA . VAL A 1 118 ? 17.036 73.555 10.686 1.00 0.00 118 VAL A CA 1
ATOM 1780 C C . VAL A 1 118 ? 16.239 74.646 9.987 1.00 0.00 118 VAL A C 1
ATOM 1781 O O . VAL A 1 118 ? 15.216 75.104 10.491 1.00 0.00 118 VAL A O 1
ATOM 1794 N N . GLU A 1 119 ? 16.729 75.078 8.829 1.00 0.00 119 GLU A N 1
ATOM 1795 C CA . GLU A 1 119 ? 16.055 76.128 8.063 1.00 0.00 119 GLU A CA 1
ATOM 1796 C C . GLU A 1 119 ? 15.387 75.546 6.835 1.00 0.00 119 GLU A C 1
ATOM 1797 O O . GLU A 1 119 ? 16.055 75.186 5.868 1.00 0.00 119 GLU A O 1
ATOM 1809 N N . PHE A 1 120 ? 14.058 75.437 6.886 1.00 0.00 120 PHE A N 1
ATOM 1810 C CA . PHE A 1 120 ? 13.298 74.894 5.765 1.00 0.00 120 PHE A CA 1
ATOM 1811 C C . PHE A 1 120 ? 12.047 75.731 5.522 1.00 0.00 120 PHE A C 1
ATOM 1812 O O . PHE A 1 120 ? 11.291 76.012 6.454 1.00 0.00 120 PHE A O 1
ATOM 1829 N N . ALA A 1 121 ? 11.841 76.138 4.275 1.00 0.00 121 ALA A N 1
ATOM 1830 C CA . ALA A 1 121 ? 10.680 76.948 3.924 1.00 0.00 121 ALA A CA 1
ATOM 1831 C C . ALA A 1 121 ? 10.910 78.404 4.319 1.00 0.00 121 ALA A C 1
ATOM 1832 O O . ALA A 1 121 ? 9.973 79.202 4.349 1.00 0.00 121 ALA A O 1
ATOM 1839 N N . GLY A 1 122 ? 12.157 78.742 4.625 1.00 0.00 122 GLY A N 1
ATOM 1840 C CA . GLY A 1 122 ? 12.498 80.103 5.021 1.00 0.00 122 GLY A CA 1
ATOM 1841 C C . GLY A 1 122 ? 12.405 80.269 6.531 1.00 0.00 122 GLY A C 1
ATOM 1842 O O . GLY A 1 122 ? 12.787 81.308 7.068 1.00 0.00 122 GLY A O 1
ATOM 1846 N N . LYS A 1 123 ? 11.886 79.247 7.214 1.00 0.00 123 LYS A N 1
ATOM 1847 C CA . LYS A 1 123 ? 11.741 79.305 8.666 1.00 0.00 123 LYS A CA 1
ATOM 1848 C C . LYS A 1 123 ? 12.819 78.476 9.336 1.00 0.00 123 LYS A C 1
ATOM 1849 O O . LYS A 1 123 ? 13.102 77.357 8.912 1.00 0.00 123 LYS A O 1
ATOM 1868 N N . VAL A 1 124 ? 13.426 79.034 10.382 1.00 0.00 124 VAL A N 1
ATOM 1869 C CA . VAL A 1 124 ? 14.484 78.335 11.112 1.00 0.00 124 VAL A CA 1
ATOM 1870 C C . VAL A 1 124 ? 14.040 78.008 12.529 1.00 0.00 124 VAL A C 1
ATOM 1871 O O . VAL A 1 124 ? 13.701 78.896 13.305 1.00 0.00 124 VAL A O 1
ATOM 1884 N N . PHE A 1 125 ? 14.031 76.720 12.855 1.00 0.00 125 PHE A N 1
ATOM 1885 C CA . PHE A 1 125 ? 13.626 76.268 14.185 1.00 0.00 125 PHE A CA 1
ATOM 1886 C C . PHE A 1 125 ? 14.859 75.942 15.010 1.00 0.00 125 PHE A C 1
ATOM 1887 O O . PHE A 1 125 ? 15.897 75.562 14.467 1.00 0.00 125 PHE A O 1
ATOM 1904 N N . SER A 1 126 ? 14.736 76.073 16.327 1.00 0.00 126 SER A N 1
ATOM 1905 C CA . SER A 1 126 ? 15.848 75.786 17.234 1.00 0.00 126 SER A CA 1
ATOM 1906 C C . SER A 1 126 ? 15.517 74.606 18.142 1.00 0.00 126 SER A C 1
ATOM 1907 O O . SER A 1 126 ? 14.531 74.635 18.878 1.00 0.00 126 SER A O 1
ATOM 1915 N N . GLY A 1 127 ? 16.352 73.573 18.087 1.00 0.00 127 GLY A N 1
ATOM 1916 C CA . GLY A 1 127 ? 16.144 72.390 18.913 1.00 0.00 127 GLY A CA 1
ATOM 1917 C C . GLY A 1 127 ? 16.687 72.615 20.322 1.00 0.00 127 GLY A C 1
ATOM 1918 O O . GLY A 1 127 ? 17.173 73.698 20.645 1.00 0.00 127 GLY A O 1
ATOM 1922 N N . GLU A 1 128 ? 16.596 71.589 21.156 1.00 0.00 128 GLU A N 1
ATOM 1923 C CA . GLU A 1 128 ? 17.073 71.684 22.525 1.00 0.00 128 GLU A CA 1
ATOM 1924 C C . GLU A 1 128 ? 18.600 71.713 22.559 1.00 0.00 128 GLU A C 1
ATOM 1925 O O . GLU A 1 128 ? 19.254 71.369 21.577 1.00 0.00 128 GLU A O 1
ATOM 1937 N N . GLU A 1 129 ? 19.158 72.100 23.702 1.00 0.00 129 GLU A N 1
ATOM 1938 C CA . GLU A 1 129 ? 20.614 72.148 23.862 1.00 0.00 129 GLU A CA 1
ATOM 1939 C C . GLU A 1 129 ? 21.079 71.023 24.785 1.00 0.00 129 GLU A C 1
ATOM 1940 O O . GLU A 1 129 ? 20.453 70.737 25.807 1.00 0.00 129 GLU A O 1
ATOM 1952 N N . ALA A 1 130 ? 22.186 70.394 24.416 1.00 0.00 130 ALA A N 1
ATOM 1953 C CA . ALA A 1 130 ? 22.739 69.301 25.212 1.00 0.00 130 ALA A CA 1
ATOM 1954 C C . ALA A 1 130 ? 24.112 68.889 24.688 1.00 0.00 130 ALA A C 1
ATOM 1955 O O . ALA A 1 130 ? 24.497 69.252 23.579 1.00 0.00 130 ALA A O 1
ATOM 1962 N N . LYS A 1 131 ? 24.836 68.123 25.490 1.00 0.00 131 LYS A N 1
ATOM 1963 C CA . LYS A 1 131 ? 26.157 67.639 25.106 1.00 0.00 131 LYS A CA 1
ATOM 1964 C C . LYS A 1 131 ? 26.030 66.480 24.124 1.00 0.00 131 LYS A C 1
ATOM 1965 O O . LYS A 1 131 ? 26.815 65.533 24.167 1.00 0.00 131 LYS A O 1
ATOM 1984 N N . THR A 1 132 ? 25.041 66.559 23.240 1.00 0.00 132 THR A N 1
ATOM 1985 C CA . THR A 1 132 ? 24.823 65.506 22.250 1.00 0.00 132 THR A CA 1
ATOM 1986 C C . THR A 1 132 ? 24.192 66.075 20.984 1.00 0.00 132 THR A C 1
ATOM 1987 O O . THR A 1 132 ? 23.352 66.971 21.043 1.00 0.00 132 THR A O 1
ATOM 1998 N N . LYS A 1 133 ? 24.593 65.534 19.839 1.00 0.00 133 LYS A N 1
ATOM 1999 C CA . LYS A 1 133 ? 24.053 65.979 18.558 1.00 0.00 133 LYS A CA 1
ATOM 2000 C C . LYS A 1 133 ? 22.730 65.286 18.249 1.00 0.00 133 LYS A C 1
ATOM 2001 O O . LYS A 1 133 ? 21.796 65.905 17.735 1.00 0.00 133 LYS A O 1
ATOM 2020 N N . LYS A 1 134 ? 22.669 63.989 18.536 1.00 0.00 134 LYS A N 1
ATOM 2021 C CA . LYS A 1 134 ? 21.469 63.213 18.254 1.00 0.00 134 LYS A CA 1
ATOM 2022 C C . LYS A 1 134 ? 20.245 63.860 18.888 1.00 0.00 134 LYS A C 1
ATOM 2023 O O . LYS A 1 134 ? 19.257 64.131 18.206 1.00 0.00 134 LYS A O 1
ATOM 2042 N N . LEU A 1 135 ? 20.309 64.096 20.192 1.00 0.00 135 LEU A N 1
ATOM 2043 C CA . LEU A 1 135 ? 19.197 64.703 20.894 1.00 0.00 135 LEU A CA 1
ATOM 2044 C C . LEU A 1 135 ? 18.926 66.107 20.368 1.00 0.00 135 LEU A C 1
ATOM 2045 O O . LEU A 1 135 ? 17.773 66.511 20.217 1.00 0.00 135 LEU A O 1
ATOM 2061 N N . ALA A 1 136 ? 19.996 66.853 20.110 1.00 0.00 136 ALA A N 1
ATOM 2062 C CA . ALA A 1 136 ? 19.851 68.215 19.616 1.00 0.00 136 ALA A CA 1
ATOM 2063 C C . ALA A 1 136 ? 19.031 68.221 18.333 1.00 0.00 136 ALA A C 1
ATOM 2064 O O . ALA A 1 136 ? 18.059 68.966 18.212 1.00 0.00 136 ALA A O 1
ATOM 2071 N N . GLU A 1 137 ? 19.438 67.393 17.375 1.00 0.00 137 GLU A N 1
ATOM 2072 C CA . GLU A 1 137 ? 18.740 67.311 16.101 1.00 0.00 137 GLU A CA 1
ATOM 2073 C C . GLU A 1 137 ? 17.322 66.796 16.306 1.00 0.00 137 GLU A C 1
ATOM 2074 O O . GLU A 1 137 ? 16.373 67.298 15.704 1.00 0.00 137 GLU A O 1
ATOM 2086 N N . MET A 1 138 ? 17.188 65.787 17.160 1.00 0.00 138 MET A N 1
ATOM 2087 C CA . MET A 1 138 ? 15.882 65.205 17.435 1.00 0.00 138 MET A CA 1
ATOM 2088 C C . MET A 1 138 ? 14.915 66.269 17.939 1.00 0.00 138 MET A C 1
ATOM 2089 O O . MET A 1 138 ? 13.771 66.344 17.490 1.00 0.00 138 MET A O 1
ATOM 2103 N N . SER A 1 139 ? 15.382 67.093 18.870 1.00 0.00 139 SER A N 1
ATOM 2104 C CA . SER A 1 139 ? 14.548 68.151 19.428 1.00 0.00 139 SER A CA 1
ATOM 2105 C C . SER A 1 139 ? 14.286 69.228 18.385 1.00 0.00 139 SER A C 1
ATOM 2106 O O . SER A 1 139 ? 13.292 69.944 18.467 1.00 0.00 139 SER A O 1
ATOM 2114 N N . ALA A 1 140 ? 15.185 69.341 17.409 1.00 0.00 140 ALA A N 1
ATOM 2115 C CA . ALA A 1 140 ? 15.038 70.341 16.355 1.00 0.00 140 ALA A CA 1
ATOM 2116 C C . ALA A 1 140 ? 13.965 69.914 15.353 1.00 0.00 140 ALA A C 1
ATOM 2117 O O . ALA A 1 140 ? 13.063 70.680 15.023 1.00 0.00 140 ALA A O 1
ATOM 2124 N N . ALA A 1 141 ? 14.079 68.689 14.861 1.00 0.00 141 ALA A N 1
ATOM 2125 C CA . ALA A 1 141 ? 13.116 68.173 13.898 1.00 0.00 141 ALA A CA 1
ATOM 2126 C C . ALA A 1 141 ? 11.756 67.969 14.559 1.00 0.00 141 ALA A C 1
ATOM 2127 O O . ALA A 1 141 ? 10.722 67.987 13.890 1.00 0.00 141 ALA A O 1
ATOM 2134 N N . LYS A 1 142 ? 11.763 67.777 15.875 1.00 0.00 142 LYS A N 1
ATOM 2135 C CA . LYS A 1 142 ? 10.523 67.574 16.615 1.00 0.00 142 LYS A CA 1
ATOM 2136 C C . LYS A 1 142 ? 9.705 68.858 16.691 1.00 0.00 142 LYS A C 1
ATOM 2137 O O . LYS A 1 142 ? 8.505 68.862 16.419 1.00 0.00 142 LYS A O 1
ATOM 2156 N N . VAL A 1 143 ? 10.366 69.946 17.073 1.00 0.00 143 VAL A N 1
ATOM 2157 C CA . VAL A 1 143 ? 9.695 71.234 17.195 1.00 0.00 143 VAL A CA 1
ATOM 2158 C C . VAL A 1 143 ? 9.297 71.768 15.828 1.00 0.00 143 VAL A C 1
ATOM 2159 O O . VAL A 1 143 ? 8.269 72.432 15.692 1.00 0.00 143 VAL A O 1
ATOM 2172 N N . ALA A 1 144 ? 10.119 71.489 14.819 1.00 0.00 144 ALA A N 1
ATOM 2173 C CA . ALA A 1 144 ? 9.841 71.961 13.474 1.00 0.00 144 ALA A CA 1
ATOM 2174 C C . ALA A 1 144 ? 8.621 71.258 12.890 1.00 0.00 144 ALA A C 1
ATOM 2175 O O . ALA A 1 144 ? 7.695 71.908 12.413 1.00 0.00 144 ALA A O 1
ATOM 2182 N N . PHE A 1 145 ? 8.640 69.932 12.918 1.00 0.00 145 PHE A N 1
ATOM 2183 C CA . PHE A 1 145 ? 7.540 69.156 12.362 1.00 0.00 145 PHE A CA 1
ATOM 2184 C C . PHE A 1 145 ? 6.236 69.487 13.073 1.00 0.00 145 PHE A C 1
ATOM 2185 O O . PHE A 1 145 ? 5.209 69.709 12.430 1.00 0.00 145 PHE A O 1
ATOM 2202 N N . MET A 1 146 ? 6.280 69.524 14.399 1.00 0.00 146 MET A N 1
ATOM 2203 C CA . MET A 1 146 ? 5.090 69.832 15.182 1.00 0.00 146 MET A CA 1
ATOM 2204 C C . MET A 1 146 ? 4.528 71.195 14.788 1.00 0.00 146 MET A C 1
ATOM 2205 O O . MET A 1 146 ? 3.311 71.387 14.768 1.00 0.00 146 MET A O 1
ATOM 2219 N N . SER A 1 147 ? 5.419 72.135 14.481 1.00 0.00 147 SER A N 1
ATOM 2220 C CA . SER A 1 147 ? 4.991 73.471 14.097 1.00 0.00 147 SER A CA 1
ATOM 2221 C C . SER A 1 147 ? 4.292 73.444 12.741 1.00 0.00 147 SER A C 1
ATOM 2222 O O . SER A 1 147 ? 3.332 74.179 12.511 1.00 0.00 147 SER A O 1
ATOM 2230 N N . ILE A 1 148 ? 4.786 72.599 11.844 1.00 0.00 148 ILE A N 1
ATOM 2231 C CA . ILE A 1 148 ? 4.208 72.492 10.511 1.00 0.00 148 ILE A CA 1
ATOM 2232 C C . ILE A 1 148 ? 2.750 72.057 10.596 1.00 0.00 148 ILE A C 1
ATOM 2233 O O . ILE A 1 148 ? 1.900 72.574 9.871 1.00 0.00 148 ILE A O 1
ATOM 2249 N N . LYS A 1 149 ? 2.467 71.102 11.474 1.00 0.00 149 LYS A N 1
ATOM 2250 C CA . LYS A 1 149 ? 1.106 70.607 11.629 1.00 0.00 149 LYS A CA 1
ATOM 2251 C C . LYS A 1 149 ? 0.173 71.722 12.088 1.00 0.00 149 LYS A C 1
ATOM 2252 O O . LYS A 1 149 ? -0.942 71.853 11.587 1.00 0.00 149 LYS A O 1
ATOM 2271 N N . ASN A 1 150 ? 0.637 72.521 13.043 1.00 0.00 150 ASN A N 1
ATOM 2272 C CA . ASN A 1 150 ? -0.165 73.622 13.564 1.00 0.00 150 ASN A CA 1
ATOM 2273 C C . ASN A 1 150 ? -1.514 73.114 14.064 1.00 0.00 150 ASN A C 1
ATOM 2274 O O . ASN A 1 150 ? -2.521 73.818 13.985 1.00 0.00 150 ASN A O 1
ATOM 2285 N N . GLY A 1 151 ? -1.524 71.890 14.580 1.00 0.00 151 GLY A N 1
ATOM 2286 C CA . GLY A 1 151 ? -2.756 71.298 15.092 1.00 0.00 151 GLY A CA 1
ATOM 2287 C C . GLY A 1 151 ? -3.746 71.044 13.962 1.00 0.00 151 GLY A C 1
ATOM 2288 O O . GLY A 1 151 ? -3.429 71.241 12.790 1.00 0.00 151 GLY A O 1
ATOM 2292 N N . ASN A 1 152 ? -4.948 70.605 14.322 1.00 0.00 152 ASN A N 1
ATOM 2293 C CA . ASN A 1 152 ? -5.981 70.327 13.329 1.00 0.00 152 ASN A CA 1
ATOM 2294 C C . ASN A 1 152 ? -6.735 71.602 12.971 1.00 0.00 152 ASN A C 1
ATOM 2295 O O . ASN A 1 152 ? -7.409 72.194 13.814 1.00 0.00 152 ASN A O 1
ATOM 2306 N N . SER A 1 153 ? -6.616 72.021 11.715 1.00 0.00 153 SER A N 1
ATOM 2307 C CA . SER A 1 153 ? -7.291 73.228 11.256 1.00 0.00 153 SER A CA 1
ATOM 2308 C C . SER A 1 153 ? -8.784 72.970 11.078 1.00 0.00 153 SER A C 1
ATOM 2309 O O . SER A 1 153 ? -9.213 71.828 10.918 1.00 0.00 153 SER A O 1
ATOM 2318 N N . MET A 1 1 ? -7.500 52.178 16.162 1.00 0.00 1 MET A N 2
ATOM 2319 C CA . MET A 1 1 ? -8.345 51.002 15.813 1.00 0.00 1 MET A CA 2
ATOM 2320 C C . MET A 1 1 ? -9.437 51.435 14.838 1.00 0.00 1 MET A C 2
ATOM 2321 O O . MET A 1 1 ? -9.147 51.917 13.743 1.00 0.00 1 MET A O 2
ATOM 2337 N N . ASP A 1 2 ? -10.692 51.259 15.243 1.00 0.00 2 ASP A N 2
ATOM 2338 C CA . ASP A 1 2 ? -11.819 51.634 14.399 1.00 0.00 2 ASP A CA 2
ATOM 2339 C C . ASP A 1 2 ? -11.577 51.201 12.959 1.00 0.00 2 ASP A C 2
ATOM 2340 O O . ASP A 1 2 ? -11.444 50.010 12.671 1.00 0.00 2 ASP A O 2
ATOM 2349 N N . HIS A 1 3 ? -11.515 52.173 12.052 1.00 0.00 3 HIS A N 2
ATOM 2350 C CA . HIS A 1 3 ? -11.287 51.880 10.642 1.00 0.00 3 HIS A CA 2
ATOM 2351 C C . HIS A 1 3 ? -10.284 52.856 10.051 1.00 0.00 3 HIS A C 2
ATOM 2352 O O . HIS A 1 3 ? -10.103 52.913 8.837 1.00 0.00 3 HIS A O 2
ATOM 2366 N N . VAL A 1 4 ? -9.635 53.636 10.914 1.00 0.00 4 VAL A N 2
ATOM 2367 C CA . VAL A 1 4 ? -8.652 54.614 10.462 1.00 0.00 4 VAL A CA 2
ATOM 2368 C C . VAL A 1 4 ? -7.834 54.063 9.300 1.00 0.00 4 VAL A C 2
ATOM 2369 O O . VAL A 1 4 ? -7.309 54.813 8.480 1.00 0.00 4 VAL A O 2
ATOM 2382 N N . TYR A 1 5 ? -7.719 52.738 9.244 1.00 0.00 5 TYR A N 2
ATOM 2383 C CA . TYR A 1 5 ? -6.939 52.092 8.195 1.00 0.00 5 TYR A CA 2
ATOM 2384 C C . TYR A 1 5 ? -7.510 52.419 6.821 1.00 0.00 5 TYR A C 2
ATOM 2385 O O . TYR A 1 5 ? -6.764 52.609 5.859 1.00 0.00 5 TYR A O 2
ATOM 2403 N N . LYS A 1 6 ? -8.831 52.487 6.739 1.00 0.00 6 LYS A N 2
ATOM 2404 C CA . LYS A 1 6 ? -9.495 52.794 5.480 1.00 0.00 6 LYS A CA 2
ATOM 2405 C C . LYS A 1 6 ? -9.069 54.171 4.973 1.00 0.00 6 LYS A C 2
ATOM 2406 O O . LYS A 1 6 ? -8.908 54.378 3.770 1.00 0.00 6 LYS A O 2
ATOM 2425 N N . GLY A 1 7 ? -8.893 55.109 5.896 1.00 0.00 7 GLY A N 2
ATOM 2426 C CA . GLY A 1 7 ? -8.490 56.462 5.532 1.00 0.00 7 GLY A CA 2
ATOM 2427 C C . GLY A 1 7 ? -7.096 56.473 4.918 1.00 0.00 7 GLY A C 2
ATOM 2428 O O . GLY A 1 7 ? -6.776 57.328 4.089 1.00 0.00 7 GLY A O 2
ATOM 2432 N N . GLN A 1 8 ? -6.267 55.512 5.318 1.00 0.00 8 GLN A N 2
ATOM 2433 C CA . GLN A 1 8 ? -4.909 55.415 4.796 1.00 0.00 8 GLN A CA 2
ATOM 2434 C C . GLN A 1 8 ? -4.910 54.818 3.392 1.00 0.00 8 GLN A C 2
ATOM 2435 O O . GLN A 1 8 ? -4.335 55.386 2.464 1.00 0.00 8 GLN A O 2
ATOM 2449 N N . LEU A 1 9 ? -5.566 53.675 3.242 1.00 0.00 9 LEU A N 2
ATOM 2450 C CA . LEU A 1 9 ? -5.652 53.016 1.941 1.00 0.00 9 LEU A CA 2
ATOM 2451 C C . LEU A 1 9 ? -6.347 53.921 0.933 1.00 0.00 9 LEU A C 2
ATOM 2452 O O . LEU A 1 9 ? -5.924 54.016 -0.221 1.00 0.00 9 LEU A O 2
ATOM 2468 N N . GLN A 1 10 ? -7.416 54.568 1.376 1.00 0.00 10 GLN A N 2
ATOM 2469 C CA . GLN A 1 10 ? -8.169 55.459 0.504 1.00 0.00 10 GLN A CA 2
ATOM 2470 C C . GLN A 1 10 ? -7.271 56.577 -0.019 1.00 0.00 10 GLN A C 2
ATOM 2471 O O . GLN A 1 10 ? -7.332 56.940 -1.195 1.00 0.00 10 GLN A O 2
ATOM 2485 N N . ALA A 1 11 ? -6.431 57.114 0.861 1.00 0.00 11 ALA A N 2
ATOM 2486 C CA . ALA A 1 11 ? -5.513 58.181 0.474 1.00 0.00 11 ALA A CA 2
ATOM 2487 C C . ALA A 1 11 ? -4.488 57.659 -0.531 1.00 0.00 11 ALA A C 2
ATOM 2488 O O . ALA A 1 11 ? -4.093 58.368 -1.459 1.00 0.00 11 ALA A O 2
ATOM 2495 N N . TYR A 1 12 ? -4.051 56.414 -0.334 1.00 0.00 12 TYR A N 2
ATOM 2496 C CA . TYR A 1 12 ? -3.063 55.813 -1.227 1.00 0.00 12 TYR A CA 2
ATOM 2497 C C . TYR A 1 12 ? -3.605 55.763 -2.652 1.00 0.00 12 TYR A C 2
ATOM 2498 O O . TYR A 1 12 ? -2.958 56.220 -3.591 1.00 0.00 12 TYR A O 2
ATOM 2516 N N . ALA A 1 13 ? -4.806 55.216 -2.803 1.00 0.00 13 ALA A N 2
ATOM 2517 C CA . ALA A 1 13 ? -5.432 55.124 -4.118 1.00 0.00 13 ALA A CA 2
ATOM 2518 C C . ALA A 1 13 ? -5.480 56.502 -4.779 1.00 0.00 13 ALA A C 2
ATOM 2519 O O . ALA A 1 13 ? -5.353 56.619 -5.997 1.00 0.00 13 ALA A O 2
ATOM 2526 N N . LEU A 1 14 ? -5.666 57.537 -3.968 1.00 0.00 14 LEU A N 2
ATOM 2527 C CA . LEU A 1 14 ? -5.735 58.895 -4.486 1.00 0.00 14 LEU A CA 2
ATOM 2528 C C . LEU A 1 14 ? -4.454 59.250 -5.234 1.00 0.00 14 LEU A C 2
ATOM 2529 O O . LEU A 1 14 ? -4.494 59.886 -6.289 1.00 0.00 14 LEU A O 2
ATOM 2545 N N . GLN A 1 15 ? -3.319 58.839 -4.681 1.00 0.00 15 GLN A N 2
ATOM 2546 C CA . GLN A 1 15 ? -2.028 59.114 -5.307 1.00 0.00 15 GLN A CA 2
ATOM 2547 C C . GLN A 1 15 ? -1.735 58.118 -6.426 1.00 0.00 15 GLN A C 2
ATOM 2548 O O . GLN A 1 15 ? -1.034 58.440 -7.387 1.00 0.00 15 GLN A O 2
ATOM 2562 N N . HIS A 1 16 ? -2.261 56.902 -6.289 1.00 0.00 16 HIS A N 2
ATOM 2563 C CA . HIS A 1 16 ? -2.028 55.868 -7.295 1.00 0.00 16 HIS A CA 2
ATOM 2564 C C . HIS A 1 16 ? -3.080 55.939 -8.392 1.00 0.00 16 HIS A C 2
ATOM 2565 O O . HIS A 1 16 ? -2.905 55.357 -9.464 1.00 0.00 16 HIS A O 2
ATOM 2579 N N . ASN A 1 17 ? -4.163 56.663 -8.126 1.00 0.00 17 ASN A N 2
ATOM 2580 C CA . ASN A 1 17 ? -5.217 56.810 -9.121 1.00 0.00 17 ASN A CA 2
ATOM 2581 C C . ASN A 1 17 ? -5.562 55.461 -9.745 1.00 0.00 17 ASN A C 2
ATOM 2582 O O . ASN A 1 17 ? -5.227 55.201 -10.899 1.00 0.00 17 ASN A O 2
ATOM 2593 N N . LEU A 1 18 ? -6.224 54.609 -8.974 1.00 0.00 18 LEU A N 2
ATOM 2594 C CA . LEU A 1 18 ? -6.612 53.286 -9.464 1.00 0.00 18 LEU A CA 2
ATOM 2595 C C . LEU A 1 18 ? -7.981 52.887 -8.919 1.00 0.00 18 LEU A C 2
ATOM 2596 O O . LEU A 1 18 ? -8.610 53.640 -8.179 1.00 0.00 18 LEU A O 2
ATOM 2612 N N . GLU A 1 19 ? -8.406 51.669 -9.249 1.00 0.00 19 GLU A N 2
ATOM 2613 C CA . GLU A 1 19 ? -9.681 51.158 -8.765 1.00 0.00 19 GLU A CA 2
ATOM 2614 C C . GLU A 1 19 ? -9.871 51.486 -7.284 1.00 0.00 19 GLU A C 2
ATOM 2615 O O . GLU A 1 19 ? -9.024 51.162 -6.450 1.00 0.00 19 GLU A O 2
ATOM 2627 N N . LEU A 1 20 ? -10.987 52.134 -6.973 1.00 0.00 20 LEU A N 2
ATOM 2628 C CA . LEU A 1 20 ? -11.278 52.504 -5.601 1.00 0.00 20 LEU A CA 2
ATOM 2629 C C . LEU A 1 20 ? -11.265 51.271 -4.700 1.00 0.00 20 LEU A C 2
ATOM 2630 O O . LEU A 1 20 ? -11.557 50.159 -5.147 1.00 0.00 20 LEU A O 2
ATOM 2646 N N . PRO A 1 21 ? -10.943 51.452 -3.445 1.00 0.00 21 PRO A N 2
ATOM 2647 C CA . PRO A 1 21 ? -10.900 50.344 -2.451 1.00 0.00 21 PRO A CA 2
ATOM 2648 C C . PRO A 1 21 ? -12.288 49.781 -2.157 1.00 0.00 21 PRO A C 2
ATOM 2649 O O . PRO A 1 21 ? -13.280 50.509 -2.164 1.00 0.00 21 PRO A O 2
ATOM 2660 N N . VAL A 1 22 ? -12.341 48.484 -1.883 1.00 0.00 22 VAL A N 2
ATOM 2661 C CA . VAL A 1 22 ? -13.612 47.829 -1.563 1.00 0.00 22 VAL A CA 2
ATOM 2662 C C . VAL A 1 22 ? -13.413 46.779 -0.477 1.00 0.00 22 VAL A C 2
ATOM 2663 O O . VAL A 1 22 ? -12.478 45.988 -0.531 1.00 0.00 22 VAL A O 2
ATOM 2676 N N . TYR A 1 23 ? -14.300 46.776 0.513 1.00 0.00 23 TYR A N 2
ATOM 2677 C CA . TYR A 1 23 ? -14.222 45.830 1.612 1.00 0.00 23 TYR A CA 2
ATOM 2678 C C . TYR A 1 23 ? -15.392 44.861 1.570 1.00 0.00 23 TYR A C 2
ATOM 2679 O O . TYR A 1 23 ? -16.462 45.185 1.053 1.00 0.00 23 TYR A O 2
ATOM 2697 N N . ALA A 1 24 ? -15.191 43.676 2.144 1.00 0.00 24 ALA A N 2
ATOM 2698 C CA . ALA A 1 24 ? -16.253 42.670 2.210 1.00 0.00 24 ALA A CA 2
ATOM 2699 C C . ALA A 1 24 ? -16.618 42.411 3.662 1.00 0.00 24 ALA A C 2
ATOM 2700 O O . ALA A 1 24 ? -15.759 42.433 4.546 1.00 0.00 24 ALA A O 2
ATOM 2707 N N . ASN A 1 25 ? -17.899 42.175 3.920 1.00 0.00 25 ASN A N 2
ATOM 2708 C CA . ASN A 1 25 ? -18.365 41.927 5.282 1.00 0.00 25 ASN A CA 2
ATOM 2709 C C . ASN A 1 25 ? -19.084 40.591 5.381 1.00 0.00 25 ASN A C 2
ATOM 2710 O O . ASN A 1 25 ? -20.043 40.340 4.650 1.00 0.00 25 ASN A O 2
ATOM 2721 N N . GLU A 1 26 ? -18.634 39.740 6.304 1.00 0.00 26 GLU A N 2
ATOM 2722 C CA . GLU A 1 26 ? -19.284 38.441 6.507 1.00 0.00 26 GLU A CA 2
ATOM 2723 C C . GLU A 1 26 ? -19.505 38.184 7.996 1.00 0.00 26 GLU A C 2
ATOM 2724 O O . GLU A 1 26 ? -18.661 38.518 8.828 1.00 0.00 26 GLU A O 2
ATOM 2736 N N . ARG A 1 27 ? -20.651 37.589 8.347 1.00 0.00 27 ARG A N 2
ATOM 2737 C CA . ARG A 1 27 ? -20.948 37.313 9.753 1.00 0.00 27 ARG A CA 2
ATOM 2738 C C . ARG A 1 27 ? -21.631 35.959 9.922 1.00 0.00 27 ARG A C 2
ATOM 2739 O O . ARG A 1 27 ? -22.729 35.734 9.409 1.00 0.00 27 ARG A O 2
ATOM 2760 N N . GLU A 1 28 ? -20.977 35.069 10.666 1.00 0.00 28 GLU A N 2
ATOM 2761 C CA . GLU A 1 28 ? -21.531 33.745 10.919 1.00 0.00 28 GLU A CA 2
ATOM 2762 C C . GLU A 1 28 ? -20.867 33.110 12.137 1.00 0.00 28 GLU A C 2
ATOM 2763 O O . GLU A 1 28 ? -19.648 33.178 12.302 1.00 0.00 28 GLU A O 2
ATOM 2775 N N . GLY A 1 29 ? -21.673 32.502 12.998 1.00 0.00 29 GLY A N 2
ATOM 2776 C CA . GLY A 1 29 ? -21.152 31.858 14.195 1.00 0.00 29 GLY A CA 2
ATOM 2777 C C . GLY A 1 29 ? -22.163 31.930 15.341 1.00 0.00 29 GLY A C 2
ATOM 2778 O O . GLY A 1 29 ? -22.838 32.946 15.517 1.00 0.00 29 GLY A O 2
ATOM 2782 N N . PRO A 1 30 ? -22.277 30.882 16.122 1.00 0.00 30 PRO A N 2
ATOM 2783 C CA . PRO A 1 30 ? -23.221 30.834 17.265 1.00 0.00 30 PRO A CA 2
ATOM 2784 C C . PRO A 1 30 ? -23.234 32.132 18.073 1.00 0.00 30 PRO A C 2
ATOM 2785 O O . PRO A 1 30 ? -22.388 33.004 17.880 1.00 0.00 30 PRO A O 2
ATOM 2796 N N . PRO A 1 31 ? -24.183 32.271 18.959 1.00 0.00 31 PRO A N 2
ATOM 2797 C CA . PRO A 1 31 ? -24.319 33.495 19.805 1.00 0.00 31 PRO A CA 2
ATOM 2798 C C . PRO A 1 31 ? -23.045 33.814 20.586 1.00 0.00 31 PRO A C 2
ATOM 2799 O O . PRO A 1 31 ? -22.524 34.927 20.516 1.00 0.00 31 PRO A O 2
ATOM 2810 N N . HIS A 1 32 ? -22.546 32.829 21.331 1.00 0.00 32 HIS A N 2
ATOM 2811 C CA . HIS A 1 32 ? -21.337 33.024 22.125 1.00 0.00 32 HIS A CA 2
ATOM 2812 C C . HIS A 1 32 ? -20.100 32.690 21.303 1.00 0.00 32 HIS A C 2
ATOM 2813 O O . HIS A 1 32 ? -18.986 32.663 21.825 1.00 0.00 32 HIS A O 2
ATOM 2827 N N . ALA A 1 33 ? -20.303 32.461 20.008 1.00 0.00 33 ALA A N 2
ATOM 2828 C CA . ALA A 1 33 ? -19.191 32.156 19.112 1.00 0.00 33 ALA A CA 2
ATOM 2829 C C . ALA A 1 33 ? -19.365 32.871 17.774 1.00 0.00 33 ALA A C 2
ATOM 2830 O O . ALA A 1 33 ? -19.447 32.228 16.726 1.00 0.00 33 ALA A O 2
ATOM 2837 N N . PRO A 1 34 ? -19.400 34.177 17.790 1.00 0.00 34 PRO A N 2
ATOM 2838 C CA . PRO A 1 34 ? -19.537 34.994 16.553 1.00 0.00 34 PRO A CA 2
ATOM 2839 C C . PRO A 1 34 ? -18.205 35.181 15.838 1.00 0.00 34 PRO A C 2
ATOM 2840 O O . PRO A 1 34 ? -17.162 35.333 16.478 1.00 0.00 34 PRO A O 2
ATOM 2851 N N . ARG A 1 35 ? -18.239 35.180 14.506 1.00 0.00 35 ARG A N 2
ATOM 2852 C CA . ARG A 1 35 ? -17.022 35.366 13.723 1.00 0.00 35 ARG A CA 2
ATOM 2853 C C . ARG A 1 35 ? -17.250 36.371 12.611 1.00 0.00 35 ARG A C 2
ATOM 2854 O O . ARG A 1 35 ? -18.228 36.277 11.861 1.00 0.00 35 ARG A O 2
ATOM 2875 N N . PHE A 1 36 ? -16.336 37.336 12.492 1.00 0.00 36 PHE A N 2
ATOM 2876 C CA . PHE A 1 36 ? -16.455 38.345 11.444 1.00 0.00 36 PHE A CA 2
ATOM 2877 C C . PHE A 1 36 ? -15.325 38.240 10.431 1.00 0.00 36 PHE A C 2
ATOM 2878 O O . PHE A 1 36 ? -14.211 38.672 10.678 1.00 0.00 36 PHE A O 2
ATOM 2895 N N . ARG A 1 37 ? -15.628 37.655 9.282 1.00 0.00 37 ARG A N 2
ATOM 2896 C CA . ARG A 1 37 ? -14.616 37.499 8.230 1.00 0.00 37 ARG A CA 2
ATOM 2897 C C . ARG A 1 37 ? -14.800 38.585 7.179 1.00 0.00 37 ARG A C 2
ATOM 2898 O O . ARG A 1 37 ? -15.704 38.527 6.346 1.00 0.00 37 ARG A O 2
ATOM 2919 N N . CYS A 1 38 ? -13.932 39.587 7.221 1.00 0.00 38 CYS A N 2
ATOM 2920 C CA . CYS A 1 38 ? -14.000 40.697 6.269 1.00 0.00 38 CYS A CA 2
ATOM 2921 C C . CYS A 1 38 ? -12.756 40.713 5.398 1.00 0.00 38 CYS A C 2
ATOM 2922 O O . CYS A 1 38 ? -11.636 40.609 5.897 1.00 0.00 38 CYS A O 2
ATOM 2930 N N . ASN A 1 39 ? -12.960 40.850 4.095 1.00 0.00 39 ASN A N 2
ATOM 2931 C CA . ASN A 1 39 ? -11.838 40.887 3.151 1.00 0.00 39 ASN A CA 2
ATOM 2932 C C . ASN A 1 39 ? -11.687 42.275 2.555 1.00 0.00 39 ASN A C 2
ATOM 2933 O O . ASN A 1 39 ? -12.630 43.070 2.551 1.00 0.00 39 ASN A O 2
ATOM 2944 N N . VAL A 1 40 ? -10.496 42.573 2.033 1.00 0.00 40 VAL A N 2
ATOM 2945 C CA . VAL A 1 40 ? -10.243 43.877 1.414 1.00 0.00 40 VAL A CA 2
ATOM 2946 C C . VAL A 1 40 ? -9.734 43.694 -0.012 1.00 0.00 40 VAL A C 2
ATOM 2947 O O . VAL A 1 40 ? -8.680 43.106 -0.234 1.00 0.00 40 VAL A O 2
ATOM 2960 N N . THR A 1 41 ? -10.486 44.221 -0.973 1.00 0.00 41 THR A N 2
ATOM 2961 C CA . THR A 1 41 ? -10.101 44.122 -2.382 1.00 0.00 41 THR A CA 2
ATOM 2962 C C . THR A 1 41 ? -9.340 45.365 -2.821 1.00 0.00 41 THR A C 2
ATOM 2963 O O . THR A 1 41 ? -9.829 46.486 -2.681 1.00 0.00 41 THR A O 2
ATOM 2974 N N . PHE A 1 42 ? -8.137 45.164 -3.360 1.00 0.00 42 PHE A N 2
ATOM 2975 C CA . PHE A 1 42 ? -7.327 46.287 -3.818 1.00 0.00 42 PHE A CA 2
ATOM 2976 C C . PHE A 1 42 ? -6.537 45.911 -5.067 1.00 0.00 42 PHE A C 2
ATOM 2977 O O . PHE A 1 42 ? -5.961 44.825 -5.146 1.00 0.00 42 PHE A O 2
ATOM 2994 N N . CYS A 1 43 ? -6.511 46.814 -6.039 1.00 0.00 43 CYS A N 2
ATOM 2995 C CA . CYS A 1 43 ? -5.781 46.569 -7.277 1.00 0.00 43 CYS A CA 2
ATOM 2996 C C . CYS A 1 43 ? -5.992 45.136 -7.756 1.00 0.00 43 CYS A C 2
ATOM 2997 O O . CYS A 1 43 ? -5.093 44.530 -8.339 1.00 0.00 43 CYS A O 2
ATOM 3005 N N . GLY A 1 44 ? -7.179 44.602 -7.499 1.00 0.00 44 GLY A N 2
ATOM 3006 C CA . GLY A 1 44 ? -7.493 43.241 -7.910 1.00 0.00 44 GLY A CA 2
ATOM 3007 C C . GLY A 1 44 ? -6.832 42.217 -6.997 1.00 0.00 44 GLY A C 2
ATOM 3008 O O . GLY A 1 44 ? -6.445 41.135 -7.440 1.00 0.00 44 GLY A O 2
ATOM 3012 N N . GLN A 1 45 ? -6.701 42.564 -5.720 1.00 0.00 45 GLN A N 2
ATOM 3013 C CA . GLN A 1 45 ? -6.083 41.663 -4.748 1.00 0.00 45 GLN A CA 2
ATOM 3014 C C . GLN A 1 45 ? -6.895 41.642 -3.463 1.00 0.00 45 GLN A C 2
ATOM 3015 O O . GLN A 1 45 ? -7.239 42.689 -2.916 1.00 0.00 45 GLN A O 2
ATOM 3029 N N . THR A 1 46 ? -7.206 40.440 -2.980 1.00 0.00 46 THR A N 2
ATOM 3030 C CA . THR A 1 46 ? -7.989 40.297 -1.755 1.00 0.00 46 THR A CA 2
ATOM 3031 C C . THR A 1 46 ? -7.124 39.792 -0.608 1.00 0.00 46 THR A C 2
ATOM 3032 O O . THR A 1 46 ? -6.731 38.627 -0.579 1.00 0.00 46 THR A O 2
ATOM 3043 N N . PHE A 1 47 ? -6.824 40.682 0.336 1.00 0.00 47 PHE A N 2
ATOM 3044 C CA . PHE A 1 47 ? -6.000 40.315 1.485 1.00 0.00 47 PHE A CA 2
ATOM 3045 C C . PHE A 1 47 ? -6.887 39.906 2.656 1.00 0.00 47 PHE A C 2
ATOM 3046 O O . PHE A 1 47 ? -7.940 40.507 2.895 1.00 0.00 47 PHE A O 2
ATOM 3063 N N . GLN A 1 48 ? -6.465 38.870 3.375 1.00 0.00 48 GLN A N 2
ATOM 3064 C CA . GLN A 1 48 ? -7.233 38.376 4.515 1.00 0.00 48 GLN A CA 2
ATOM 3065 C C . GLN A 1 48 ? -6.325 37.654 5.498 1.00 0.00 48 GLN A C 2
ATOM 3066 O O . GLN A 1 48 ? -5.229 37.215 5.144 1.00 0.00 48 GLN A O 2
ATOM 3080 N N . SER A 1 49 ? -6.785 37.522 6.738 1.00 0.00 49 SER A N 2
ATOM 3081 C CA . SER A 1 49 ? -6.008 36.837 7.768 1.00 0.00 49 SER A CA 2
ATOM 3082 C C . SER A 1 49 ? -6.477 35.394 7.910 1.00 0.00 49 SER A C 2
ATOM 3083 O O . SER A 1 49 ? -7.546 35.025 7.422 1.00 0.00 49 SER A O 2
ATOM 3091 N N . SER A 1 50 ? -5.670 34.581 8.582 1.00 0.00 50 SER A N 2
ATOM 3092 C CA . SER A 1 50 ? -6.009 33.175 8.789 1.00 0.00 50 SER A CA 2
ATOM 3093 C C . SER A 1 50 ? -6.760 32.998 10.101 1.00 0.00 50 SER A C 2
ATOM 3094 O O . SER A 1 50 ? -7.148 31.885 10.461 1.00 0.00 50 SER A O 2
ATOM 3102 N N . GLU A 1 51 ? -6.969 34.104 10.817 1.00 0.00 51 GLU A N 2
ATOM 3103 C CA . GLU A 1 51 ? -7.681 34.061 12.095 1.00 0.00 51 GLU A CA 2
ATOM 3104 C C . GLU A 1 51 ? -8.843 35.053 12.093 1.00 0.00 51 GLU A C 2
ATOM 3105 O O . GLU A 1 51 ? -8.683 36.212 11.724 1.00 0.00 51 GLU A O 2
ATOM 3117 N N . PHE A 1 52 ? -10.010 34.580 12.497 1.00 0.00 52 PHE A N 2
ATOM 3118 C CA . PHE A 1 52 ? -11.201 35.424 12.535 1.00 0.00 52 PHE A CA 2
ATOM 3119 C C . PHE A 1 52 ? -11.149 36.360 13.736 1.00 0.00 52 PHE A C 2
ATOM 3120 O O . PHE A 1 52 ? -10.630 36.007 14.789 1.00 0.00 52 PHE A O 2
ATOM 3137 N N . PHE A 1 53 ? -11.687 37.547 13.557 1.00 0.00 53 PHE A N 2
ATOM 3138 C CA . PHE A 1 53 ? -11.702 38.546 14.629 1.00 0.00 53 PHE A CA 2
ATOM 3139 C C . PHE A 1 53 ? -13.050 38.540 15.358 1.00 0.00 53 PHE A C 2
ATOM 3140 O O . PHE A 1 53 ? -14.090 38.295 14.741 1.00 0.00 53 PHE A O 2
ATOM 3157 N N . PRO A 1 54 ? -13.048 38.807 16.640 1.00 0.00 54 PRO A N 2
ATOM 3158 C CA . PRO A 1 54 ? -14.291 38.815 17.455 1.00 0.00 54 PRO A CA 2
ATOM 3159 C C . PRO A 1 54 ? -15.162 40.032 17.180 1.00 0.00 54 PRO A C 2
ATOM 3160 O O . PRO A 1 54 ? -16.275 40.133 17.695 1.00 0.00 54 PRO A O 2
ATOM 3171 N N . THR A 1 55 ? -14.646 40.968 16.388 1.00 0.00 55 THR A N 2
ATOM 3172 C CA . THR A 1 55 ? -15.389 42.189 16.072 1.00 0.00 55 THR A CA 2
ATOM 3173 C C . THR A 1 55 ? -15.306 42.504 14.584 1.00 0.00 55 THR A C 2
ATOM 3174 O O . THR A 1 55 ? -14.384 42.063 13.898 1.00 0.00 55 THR A O 2
ATOM 3185 N N . LEU A 1 56 ? -16.294 43.242 14.092 1.00 0.00 56 LEU A N 2
ATOM 3186 C CA . LEU A 1 56 ? -16.330 43.578 12.677 1.00 0.00 56 LEU A CA 2
ATOM 3187 C C . LEU A 1 56 ? -15.170 44.489 12.315 1.00 0.00 56 LEU A C 2
ATOM 3188 O O . LEU A 1 56 ? -14.317 44.137 11.502 1.00 0.00 56 LEU A O 2
ATOM 3204 N N . LYS A 1 57 ? -15.159 45.694 12.885 1.00 0.00 57 LYS A N 2
ATOM 3205 C CA . LYS A 1 57 ? -14.130 46.663 12.567 1.00 0.00 57 LYS A CA 2
ATOM 3206 C C . LYS A 1 57 ? -12.757 46.052 12.733 1.00 0.00 57 LYS A C 2
ATOM 3207 O O . LYS A 1 57 ? -11.839 46.383 11.992 1.00 0.00 57 LYS A O 2
ATOM 3226 N N . SER A 1 58 ? -12.625 45.142 13.687 1.00 0.00 58 SER A N 2
ATOM 3227 C CA . SER A 1 58 ? -11.350 44.476 13.914 1.00 0.00 58 SER A CA 2
ATOM 3228 C C . SER A 1 58 ? -10.882 43.781 12.643 1.00 0.00 58 SER A C 2
ATOM 3229 O O . SER A 1 58 ? -9.686 43.748 12.341 1.00 0.00 58 SER A O 2
ATOM 3237 N N . ALA A 1 59 ? -11.831 43.217 11.904 1.00 0.00 59 ALA A N 2
ATOM 3238 C CA . ALA A 1 59 ? -11.513 42.523 10.664 1.00 0.00 59 ALA A CA 2
ATOM 3239 C C . ALA A 1 59 ? -11.097 43.520 9.589 1.00 0.00 59 ALA A C 2
ATOM 3240 O O . ALA A 1 59 ? -10.080 43.340 8.919 1.00 0.00 59 ALA A O 2
ATOM 3247 N N . GLU A 1 60 ? -11.892 44.575 9.438 1.00 0.00 60 GLU A N 2
ATOM 3248 C CA . GLU A 1 60 ? -11.606 45.607 8.444 1.00 0.00 60 GLU A CA 2
ATOM 3249 C C . GLU A 1 60 ? -10.266 46.272 8.739 1.00 0.00 60 GLU A C 2
ATOM 3250 O O . GLU A 1 60 ? -9.482 46.536 7.828 1.00 0.00 60 GLU A O 2
ATOM 3262 N N . HIS A 1 61 ? -10.008 46.536 10.013 1.00 0.00 61 HIS A N 2
ATOM 3263 C CA . HIS A 1 61 ? -8.753 47.164 10.408 1.00 0.00 61 HIS A CA 2
ATOM 3264 C C . HIS A 1 61 ? -7.569 46.249 10.095 1.00 0.00 61 HIS A C 2
ATOM 3265 O O . HIS A 1 61 ? -6.564 46.689 9.549 1.00 0.00 61 HIS A O 2
ATOM 3279 N N . ALA A 1 62 ? -7.691 44.986 10.488 1.00 0.00 62 ALA A N 2
ATOM 3280 C CA . ALA A 1 62 ? -6.620 44.029 10.268 1.00 0.00 62 ALA A CA 2
ATOM 3281 C C . ALA A 1 62 ? -6.451 43.767 8.777 1.00 0.00 62 ALA A C 2
ATOM 3282 O O . ALA A 1 62 ? -5.336 43.620 8.286 1.00 0.00 62 ALA A O 2
ATOM 3289 N N . ALA A 1 63 ? -7.567 43.704 8.060 1.00 0.00 63 ALA A N 2
ATOM 3290 C CA . ALA A 1 63 ? -7.522 43.440 6.626 1.00 0.00 63 ALA A CA 2
ATOM 3291 C C . ALA A 1 63 ? -6.702 44.499 5.907 1.00 0.00 63 ALA A C 2
ATOM 3292 O O . ALA A 1 63 ? -5.759 44.182 5.180 1.00 0.00 63 ALA A O 2
ATOM 3299 N N . ALA A 1 64 ? -7.057 45.763 6.120 1.00 0.00 64 ALA A N 2
ATOM 3300 C CA . ALA A 1 64 ? -6.339 46.864 5.488 1.00 0.00 64 ALA A CA 2
ATOM 3301 C C . ALA A 1 64 ? -4.917 46.945 6.022 1.00 0.00 64 ALA A C 2
ATOM 3302 O O . ALA A 1 64 ? -3.994 47.261 5.288 1.00 0.00 64 ALA A O 2
ATOM 3309 N N . LYS A 1 65 ? -4.755 46.674 7.311 1.00 0.00 65 LYS A N 2
ATOM 3310 C CA . LYS A 1 65 ? -3.438 46.725 7.936 1.00 0.00 65 LYS A CA 2
ATOM 3311 C C . LYS A 1 65 ? -2.484 45.770 7.233 1.00 0.00 65 LYS A C 2
ATOM 3312 O O . LYS A 1 65 ? -1.336 46.124 6.948 1.00 0.00 65 LYS A O 2
ATOM 3331 N N . ILE A 1 66 ? -2.958 44.557 6.941 1.00 0.00 66 ILE A N 2
ATOM 3332 C CA . ILE A 1 66 ? -2.127 43.573 6.266 1.00 0.00 66 ILE A CA 2
ATOM 3333 C C . ILE A 1 66 ? -1.694 44.090 4.897 1.00 0.00 66 ILE A C 2
ATOM 3334 O O . ILE A 1 66 ? -0.542 43.916 4.497 1.00 0.00 66 ILE A O 2
ATOM 3350 N N . ALA A 1 67 ? -2.626 44.707 4.183 1.00 0.00 67 ALA A N 2
ATOM 3351 C CA . ALA A 1 67 ? -2.332 45.237 2.853 1.00 0.00 67 ALA A CA 2
ATOM 3352 C C . ALA A 1 67 ? -1.452 46.477 2.964 1.00 0.00 67 ALA A C 2
ATOM 3353 O O . ALA A 1 67 ? -0.454 46.609 2.262 1.00 0.00 67 ALA A O 2
ATOM 3360 N N . VAL A 1 68 ? -1.825 47.382 3.858 1.00 0.00 68 VAL A N 2
ATOM 3361 C CA . VAL A 1 68 ? -1.065 48.606 4.055 1.00 0.00 68 VAL A CA 2
ATOM 3362 C C . VAL A 1 68 ? 0.388 48.278 4.373 1.00 0.00 68 VAL A C 2
ATOM 3363 O O . VAL A 1 68 ? 1.308 48.939 3.876 1.00 0.00 68 VAL A O 2
ATOM 3376 N N . ALA A 1 69 ? 0.592 47.264 5.204 1.00 0.00 69 ALA A N 2
ATOM 3377 C CA . ALA A 1 69 ? 1.942 46.863 5.578 1.00 0.00 69 ALA A CA 2
ATOM 3378 C C . ALA A 1 69 ? 2.630 46.162 4.412 1.00 0.00 69 ALA A C 2
ATOM 3379 O O . ALA A 1 69 ? 3.854 46.051 4.374 1.00 0.00 69 ALA A O 2
ATOM 3386 N N . SER A 1 70 ? 1.832 45.671 3.468 1.00 0.00 70 SER A N 2
ATOM 3387 C CA . SER A 1 70 ? 2.376 44.971 2.306 1.00 0.00 70 SER A CA 2
ATOM 3388 C C . SER A 1 70 ? 2.704 45.966 1.200 1.00 0.00 70 SER A C 2
ATOM 3389 O O . SER A 1 70 ? 3.614 45.745 0.400 1.00 0.00 70 SER A O 2
ATOM 3397 N N . LEU A 1 71 ? 1.965 47.070 1.162 1.00 0.00 71 LEU A N 2
ATOM 3398 C CA . LEU A 1 71 ? 2.190 48.101 0.158 1.00 0.00 71 LEU A CA 2
ATOM 3399 C C . LEU A 1 71 ? 3.498 48.833 0.411 1.00 0.00 71 LEU A C 2
ATOM 3400 O O . LEU A 1 71 ? 4.149 49.300 -0.526 1.00 0.00 71 LEU A O 2
ATOM 3416 N N . THR A 1 72 ? 3.873 48.936 1.680 1.00 0.00 72 THR A N 2
ATOM 3417 C CA . THR A 1 72 ? 5.113 49.620 2.051 1.00 0.00 72 THR A CA 2
ATOM 3418 C C . THR A 1 72 ? 6.215 49.347 1.025 1.00 0.00 72 THR A C 2
ATOM 3419 O O . THR A 1 72 ? 6.202 48.319 0.346 1.00 0.00 72 THR A O 2
ATOM 3430 N N . PRO A 1 73 ? 7.154 50.244 0.903 1.00 0.00 73 PRO A N 2
ATOM 3431 C CA . PRO A 1 73 ? 8.278 50.100 -0.064 1.00 0.00 73 PRO A CA 2
ATOM 3432 C C . PRO A 1 73 ? 9.147 48.888 0.241 1.00 0.00 73 PRO A C 2
ATOM 3433 O O . PRO A 1 73 ? 10.306 49.039 0.605 1.00 0.00 73 PRO A O 2
ATOM 3444 N N . GLN A 1 74 ? 8.576 47.700 0.089 1.00 0.00 74 GLN A N 2
ATOM 3445 C CA . GLN A 1 74 ? 9.308 46.464 0.347 1.00 0.00 74 GLN A CA 2
ATOM 3446 C C . GLN A 1 74 ? 9.318 46.143 1.841 1.00 0.00 74 GLN A C 2
ATOM 3447 O O . GLN A 1 74 ? 8.267 46.042 2.470 1.00 0.00 74 GLN A O 2
ATOM 3461 N N . SER A 1 75 ? 10.515 45.990 2.406 1.00 0.00 75 SER A N 2
ATOM 3462 C CA . SER A 1 75 ? 10.654 45.687 3.818 1.00 0.00 75 SER A CA 2
ATOM 3463 C C . SER A 1 75 ? 11.992 46.198 4.349 1.00 0.00 75 SER A C 2
ATOM 3464 O O . SER A 1 75 ? 12.805 45.420 4.852 1.00 0.00 75 SER A O 2
ATOM 3472 N N . PRO A 1 76 ? 12.226 47.483 4.250 1.00 0.00 76 PRO A N 2
ATOM 3473 C CA . PRO A 1 76 ? 13.486 48.109 4.740 1.00 0.00 76 PRO A CA 2
ATOM 3474 C C . PRO A 1 76 ? 13.554 48.128 6.267 1.00 0.00 76 PRO A C 2
ATOM 3475 O O . PRO A 1 76 ? 14.620 48.333 6.843 1.00 0.00 76 PRO A O 2
ATOM 3486 N N . GLU A 1 77 ? 12.407 47.926 6.906 1.00 0.00 77 GLU A N 2
ATOM 3487 C CA . GLU A 1 77 ? 12.345 47.927 8.364 1.00 0.00 77 GLU A CA 2
ATOM 3488 C C . GLU A 1 77 ? 12.843 49.255 8.919 1.00 0.00 77 GLU A C 2
ATOM 3489 O O . GLU A 1 77 ? 13.920 49.333 9.512 1.00 0.00 77 GLU A O 2
ATOM 3501 N N . GLY A 1 78 ? 12.052 50.305 8.725 1.00 0.00 78 GLY A N 2
ATOM 3502 C CA . GLY A 1 78 ? 12.421 51.632 9.213 1.00 0.00 78 GLY A CA 2
ATOM 3503 C C . GLY A 1 78 ? 11.714 51.939 10.527 1.00 0.00 78 GLY A C 2
ATOM 3504 O O . GLY A 1 78 ? 10.530 51.642 10.689 1.00 0.00 78 GLY A O 2
ATOM 3508 N N . ILE A 1 79 ? 12.441 52.539 11.459 1.00 0.00 79 ILE A N 2
ATOM 3509 C CA . ILE A 1 79 ? 11.868 52.887 12.755 1.00 0.00 79 ILE A CA 2
ATOM 3510 C C . ILE A 1 79 ? 12.839 53.745 13.562 1.00 0.00 79 ILE A C 2
ATOM 3511 O O . ILE A 1 79 ? 13.762 53.236 14.193 1.00 0.00 79 ILE A O 2
ATOM 3527 N N . ASP A 1 80 ? 12.620 55.055 13.537 1.00 0.00 80 ASP A N 2
ATOM 3528 C CA . ASP A 1 80 ? 13.479 55.978 14.272 1.00 0.00 80 ASP A CA 2
ATOM 3529 C C . ASP A 1 80 ? 14.908 55.890 13.756 1.00 0.00 80 ASP A C 2
ATOM 3530 O O . ASP A 1 80 ? 15.798 55.397 14.450 1.00 0.00 80 ASP A O 2
ATOM 3539 N N . VAL A 1 81 ? 15.129 56.372 12.532 1.00 0.00 81 VAL A N 2
ATOM 3540 C CA . VAL A 1 81 ? 16.467 56.336 11.938 1.00 0.00 81 VAL A CA 2
ATOM 3541 C C . VAL A 1 81 ? 17.030 57.746 11.825 1.00 0.00 81 VAL A C 2
ATOM 3542 O O . VAL A 1 81 ? 17.945 58.119 12.561 1.00 0.00 81 VAL A O 2
ATOM 3555 N N . ALA A 1 82 ? 16.468 58.533 10.908 1.00 0.00 82 ALA A N 2
ATOM 3556 C CA . ALA A 1 82 ? 16.902 59.899 10.713 1.00 0.00 82 ALA A CA 2
ATOM 3557 C C . ALA A 1 82 ? 15.773 60.742 10.134 1.00 0.00 82 ALA A C 2
ATOM 3558 O O . ALA A 1 82 ? 15.607 60.825 8.919 1.00 0.00 82 ALA A O 2
ATOM 3565 N N . TYR A 1 83 ? 15.024 61.394 11.010 1.00 0.00 83 TYR A N 2
ATOM 3566 C CA . TYR A 1 83 ? 13.926 62.262 10.576 1.00 0.00 83 TYR A CA 2
ATOM 3567 C C . TYR A 1 83 ? 14.394 63.150 9.411 1.00 0.00 83 TYR A C 2
ATOM 3568 O O . TYR A 1 83 ? 13.573 63.723 8.704 1.00 0.00 83 TYR A O 2
ATOM 3586 N N . LYS A 1 84 ? 15.710 63.228 9.242 1.00 0.00 84 LYS A N 2
ATOM 3587 C CA . LYS A 1 84 ? 16.289 64.029 8.162 1.00 0.00 84 LYS A CA 2
ATOM 3588 C C . LYS A 1 84 ? 15.669 63.582 6.835 1.00 0.00 84 LYS A C 2
ATOM 3589 O O . LYS A 1 84 ? 15.378 64.404 5.966 1.00 0.00 84 LYS A O 2
ATOM 3608 N N . ASN A 1 85 ? 15.484 62.272 6.696 1.00 0.00 85 ASN A N 2
ATOM 3609 C CA . ASN A 1 85 ? 14.894 61.718 5.472 1.00 0.00 85 ASN A CA 2
ATOM 3610 C C . ASN A 1 85 ? 13.477 62.255 5.298 1.00 0.00 85 ASN A C 2
ATOM 3611 O O . ASN A 1 85 ? 13.062 62.612 4.195 1.00 0.00 85 ASN A O 2
ATOM 3622 N N . LEU A 1 86 ? 12.738 62.302 6.404 1.00 0.00 86 LEU A N 2
ATOM 3623 C CA . LEU A 1 86 ? 11.371 62.793 6.368 1.00 0.00 86 LEU A CA 2
ATOM 3624 C C . LEU A 1 86 ? 11.341 64.258 5.943 1.00 0.00 86 LEU A C 2
ATOM 3625 O O . LEU A 1 86 ? 10.539 64.654 5.095 1.00 0.00 86 LEU A O 2
ATOM 3641 N N . LEU A 1 87 ? 12.219 65.054 6.542 1.00 0.00 87 LEU A N 2
ATOM 3642 C CA . LEU A 1 87 ? 12.287 66.477 6.229 1.00 0.00 87 LEU A CA 2
ATOM 3643 C C . LEU A 1 87 ? 12.534 66.676 4.740 1.00 0.00 87 LEU A C 2
ATOM 3644 O O . LEU A 1 87 ? 12.051 67.637 4.142 1.00 0.00 87 LEU A O 2
ATOM 3660 N N . GLN A 1 88 ? 13.290 65.761 4.147 1.00 0.00 88 GLN A N 2
ATOM 3661 C CA . GLN A 1 88 ? 13.588 65.830 2.720 1.00 0.00 88 GLN A CA 2
ATOM 3662 C C . GLN A 1 88 ? 12.366 65.420 1.895 1.00 0.00 88 GLN A C 2
ATOM 3663 O O . GLN A 1 88 ? 12.190 65.867 0.759 1.00 0.00 88 GLN A O 2
ATOM 3677 N N . GLU A 1 89 ? 11.530 64.564 2.480 1.00 0.00 89 GLU A N 2
ATOM 3678 C CA . GLU A 1 89 ? 10.328 64.097 1.792 1.00 0.00 89 GLU A CA 2
ATOM 3679 C C . GLU A 1 89 ? 9.337 65.242 1.590 1.00 0.00 89 GLU A C 2
ATOM 3680 O O . GLU A 1 89 ? 8.760 65.390 0.516 1.00 0.00 89 GLU A O 2
ATOM 3692 N N . ILE A 1 90 ? 9.142 66.037 2.635 1.00 0.00 90 ILE A N 2
ATOM 3693 C CA . ILE A 1 90 ? 8.222 67.164 2.563 1.00 0.00 90 ILE A CA 2
ATOM 3694 C C . ILE A 1 90 ? 8.788 68.245 1.650 1.00 0.00 90 ILE A C 2
ATOM 3695 O O . ILE A 1 90 ? 8.050 68.936 0.962 1.00 0.00 90 ILE A O 2
ATOM 3711 N N . ALA A 1 91 ? 10.108 68.393 1.673 1.00 0.00 91 ALA A N 2
ATOM 3712 C CA . ALA A 1 91 ? 10.768 69.404 0.858 1.00 0.00 91 ALA A CA 2
ATOM 3713 C C . ALA A 1 91 ? 10.364 69.256 -0.602 1.00 0.00 91 ALA A C 2
ATOM 3714 O O . ALA A 1 91 ? 9.973 70.226 -1.251 1.00 0.00 91 ALA A O 2
ATOM 3721 N N . GLN A 1 92 ? 10.470 68.035 -1.119 1.00 0.00 92 GLN A N 2
ATOM 3722 C CA . GLN A 1 92 ? 10.118 67.775 -2.509 1.00 0.00 92 GLN A CA 2
ATOM 3723 C C . GLN A 1 92 ? 8.611 67.896 -2.715 1.00 0.00 92 GLN A C 2
ATOM 3724 O O . GLN A 1 92 ? 8.155 68.454 -3.714 1.00 0.00 92 GLN A O 2
ATOM 3738 N N . LYS A 1 93 ? 7.844 67.362 -1.767 1.00 0.00 93 LYS A N 2
ATOM 3739 C CA . LYS A 1 93 ? 6.389 67.409 -1.866 1.00 0.00 93 LYS A CA 2
ATOM 3740 C C . LYS A 1 93 ? 5.901 68.854 -1.901 1.00 0.00 93 LYS A C 2
ATOM 3741 O O . LYS A 1 93 ? 5.136 69.238 -2.785 1.00 0.00 93 LYS A O 2
ATOM 3760 N N . GLU A 1 94 ? 6.351 69.650 -0.942 1.00 0.00 94 GLU A N 2
ATOM 3761 C CA . GLU A 1 94 ? 5.957 71.052 -0.875 1.00 0.00 94 GLU A CA 2
ATOM 3762 C C . GLU A 1 94 ? 6.741 71.878 -1.887 1.00 0.00 94 GLU A C 2
ATOM 3763 O O . GLU A 1 94 ? 6.566 73.093 -1.982 1.00 0.00 94 GLU A O 2
ATOM 3775 N N . SER A 1 95 ? 7.612 71.212 -2.640 1.00 0.00 95 SER A N 2
ATOM 3776 C CA . SER A 1 95 ? 8.422 71.899 -3.639 1.00 0.00 95 SER A CA 2
ATOM 3777 C C . SER A 1 95 ? 9.360 72.901 -2.972 1.00 0.00 95 SER A C 2
ATOM 3778 O O . SER A 1 95 ? 10.009 73.702 -3.646 1.00 0.00 95 SER A O 2
ATOM 3786 N N . SER A 1 96 ? 9.422 72.851 -1.646 1.00 0.00 96 SER A N 2
ATOM 3787 C CA . SER A 1 96 ? 10.285 73.759 -0.897 1.00 0.00 96 SER A CA 2
ATOM 3788 C C . SER A 1 96 ? 11.742 73.321 -1.009 1.00 0.00 96 SER A C 2
ATOM 3789 O O . SER A 1 96 ? 12.034 72.146 -1.237 1.00 0.00 96 SER A O 2
ATOM 3797 N N . LEU A 1 97 ? 12.654 74.271 -0.844 1.00 0.00 97 LEU A N 2
ATOM 3798 C CA . LEU A 1 97 ? 14.078 73.971 -0.931 1.00 0.00 97 LEU A CA 2
ATOM 3799 C C . LEU A 1 97 ? 14.497 73.046 0.202 1.00 0.00 97 LEU A C 2
ATOM 3800 O O . LEU A 1 97 ? 14.076 73.217 1.347 1.00 0.00 97 LEU A O 2
ATOM 3816 N N . LEU A 1 98 ? 15.326 72.057 -0.121 1.00 0.00 98 LEU A N 2
ATOM 3817 C CA . LEU A 1 98 ? 15.783 71.106 0.878 1.00 0.00 98 LEU A CA 2
ATOM 3818 C C . LEU A 1 98 ? 16.162 71.822 2.174 1.00 0.00 98 LEU A C 2
ATOM 3819 O O . LEU A 1 98 ? 16.552 72.988 2.157 1.00 0.00 98 LEU A O 2
ATOM 3835 N N . PRO A 1 99 ? 16.055 71.141 3.287 1.00 0.00 99 PRO A N 2
ATOM 3836 C CA . PRO A 1 99 ? 16.394 71.707 4.621 1.00 0.00 99 PRO A CA 2
ATOM 3837 C C . PRO A 1 99 ? 17.878 72.033 4.743 1.00 0.00 99 PRO A C 2
ATOM 3838 O O . PRO A 1 99 ? 18.671 71.703 3.862 1.00 0.00 99 PRO A O 2
ATOM 3849 N N . PHE A 1 100 ? 18.251 72.666 5.857 1.00 0.00 100 PHE A N 2
ATOM 3850 C CA . PHE A 1 100 ? 19.657 73.005 6.093 1.00 0.00 100 PHE A CA 2
ATOM 3851 C C . PHE A 1 100 ? 20.041 72.681 7.532 1.00 0.00 100 PHE A C 2
ATOM 3852 O O . PHE A 1 100 ? 19.599 73.343 8.473 1.00 0.00 100 PHE A O 2
ATOM 3869 N N . TYR A 1 101 ? 20.868 71.648 7.706 1.00 0.00 101 TYR A N 2
ATOM 3870 C CA . TYR A 1 101 ? 21.292 71.236 9.039 1.00 0.00 101 TYR A CA 2
ATOM 3871 C C . TYR A 1 101 ? 22.619 71.879 9.405 1.00 0.00 101 TYR A C 2
ATOM 3872 O O . TYR A 1 101 ? 23.602 71.762 8.674 1.00 0.00 101 TYR A O 2
ATOM 3890 N N . ALA A 1 102 ? 22.649 72.559 10.545 1.00 0.00 102 ALA A N 2
ATOM 3891 C CA . ALA A 1 102 ? 23.871 73.213 11.003 1.00 0.00 102 ALA A CA 2
ATOM 3892 C C . ALA A 1 102 ? 24.005 73.068 12.511 1.00 0.00 102 ALA A C 2
ATOM 3893 O O . ALA A 1 102 ? 23.028 73.201 13.246 1.00 0.00 102 ALA A O 2
ATOM 3900 N N . THR A 1 103 ? 25.227 72.807 12.969 1.00 0.00 103 THR A N 2
ATOM 3901 C CA . THR A 1 103 ? 25.486 72.649 14.397 1.00 0.00 103 THR A CA 2
ATOM 3902 C C . THR A 1 103 ? 26.636 73.537 14.828 1.00 0.00 103 THR A C 2
ATOM 3903 O O . THR A 1 103 ? 27.631 73.678 14.114 1.00 0.00 103 THR A O 2
ATOM 3914 N N . ALA A 1 104 ? 26.493 74.142 16.004 1.00 0.00 104 ALA A N 2
ATOM 3915 C CA . ALA A 1 104 ? 27.530 75.026 16.537 1.00 0.00 104 ALA A CA 2
ATOM 3916 C C . ALA A 1 104 ? 27.933 74.577 17.934 1.00 0.00 104 ALA A C 2
ATOM 3917 O O . ALA A 1 104 ? 27.113 74.053 18.689 1.00 0.00 104 ALA A O 2
ATOM 3924 N N . THR A 1 105 ? 29.206 74.776 18.280 1.00 0.00 105 THR A N 2
ATOM 3925 C CA . THR A 1 105 ? 29.707 74.390 19.591 1.00 0.00 105 THR A CA 2
ATOM 3926 C C . THR A 1 105 ? 29.865 75.618 20.481 1.00 0.00 105 THR A C 2
ATOM 3927 O O . THR A 1 105 ? 30.372 76.652 20.049 1.00 0.00 105 THR A O 2
ATOM 3938 N N . SER A 1 106 ? 29.424 75.495 21.728 1.00 0.00 106 SER A N 2
ATOM 3939 C CA . SER A 1 106 ? 29.519 76.601 22.671 1.00 0.00 106 SER A CA 2
ATOM 3940 C C . SER A 1 106 ? 29.379 76.096 24.098 1.00 0.00 106 SER A C 2
ATOM 3941 O O . SER A 1 106 ? 28.939 74.967 24.327 1.00 0.00 106 SER A O 2
ATOM 3949 N N . GLY A 1 107 ? 29.751 76.938 25.059 1.00 0.00 107 GLY A N 2
ATOM 3950 C CA . GLY A 1 107 ? 29.659 76.567 26.470 1.00 0.00 107 GLY A CA 2
ATOM 3951 C C . GLY A 1 107 ? 31.035 76.573 27.128 1.00 0.00 107 GLY A C 2
ATOM 3952 O O . GLY A 1 107 ? 32.042 76.872 26.486 1.00 0.00 107 GLY A O 2
ATOM 3956 N N . PRO A 1 108 ? 31.090 76.245 28.391 1.00 0.00 108 PRO A N 2
ATOM 3957 C CA . PRO A 1 108 ? 32.368 76.207 29.162 1.00 0.00 108 PRO A CA 2
ATOM 3958 C C . PRO A 1 108 ? 33.352 75.185 28.600 1.00 0.00 108 PRO A C 2
ATOM 3959 O O . PRO A 1 108 ? 32.953 74.195 27.990 1.00 0.00 108 PRO A O 2
ATOM 3970 N N . SER A 1 109 ? 34.638 75.428 28.827 1.00 0.00 109 SER A N 2
ATOM 3971 C CA . SER A 1 109 ? 35.670 74.515 28.354 1.00 0.00 109 SER A CA 2
ATOM 3972 C C . SER A 1 109 ? 35.603 73.201 29.125 1.00 0.00 109 SER A C 2
ATOM 3973 O O . SER A 1 109 ? 36.170 72.191 28.704 1.00 0.00 109 SER A O 2
ATOM 3981 N N . HIS A 1 110 ? 34.904 73.212 30.262 1.00 0.00 110 HIS A N 2
ATOM 3982 C CA . HIS A 1 110 ? 34.771 72.009 31.078 1.00 0.00 110 HIS A CA 2
ATOM 3983 C C . HIS A 1 110 ? 33.531 71.227 30.674 1.00 0.00 110 HIS A C 2
ATOM 3984 O O . HIS A 1 110 ? 33.574 70.004 30.535 1.00 0.00 110 HIS A O 2
ATOM 3998 N N . ALA A 1 111 ? 32.424 71.939 30.466 1.00 0.00 111 ALA A N 2
ATOM 3999 C CA . ALA A 1 111 ? 31.177 71.297 30.052 1.00 0.00 111 ALA A CA 2
ATOM 4000 C C . ALA A 1 111 ? 30.643 71.957 28.786 1.00 0.00 111 ALA A C 2
ATOM 4001 O O . ALA A 1 111 ? 29.698 72.742 28.838 1.00 0.00 111 ALA A O 2
ATOM 4008 N N . PRO A 1 112 ? 31.212 71.642 27.657 1.00 0.00 112 PRO A N 2
ATOM 4009 C CA . PRO A 1 112 ? 30.781 72.221 26.363 1.00 0.00 112 PRO A CA 2
ATOM 4010 C C . PRO A 1 112 ? 29.548 71.525 25.806 1.00 0.00 112 PRO A C 2
ATOM 4011 O O . PRO A 1 112 ? 29.433 70.301 25.873 1.00 0.00 112 PRO A O 2
ATOM 4022 N N . THR A 1 113 ? 28.625 72.313 25.263 1.00 0.00 113 THR A N 2
ATOM 4023 C CA . THR A 1 113 ? 27.391 71.775 24.693 1.00 0.00 113 THR A CA 2
ATOM 4024 C C . THR A 1 113 ? 27.321 72.103 23.213 1.00 0.00 113 THR A C 2
ATOM 4025 O O . THR A 1 113 ? 28.178 72.810 22.679 1.00 0.00 113 THR A O 2
ATOM 4036 N N . PHE A 1 114 ? 26.298 71.578 22.540 1.00 0.00 114 PHE A N 2
ATOM 4037 C CA . PHE A 1 114 ? 26.136 71.822 21.103 1.00 0.00 114 PHE A CA 2
ATOM 4038 C C . PHE A 1 114 ? 24.687 72.187 20.775 1.00 0.00 114 PHE A C 2
ATOM 4039 O O . PHE A 1 114 ? 23.757 71.711 21.422 1.00 0.00 114 PHE A O 2
ATOM 4056 N N . THR A 1 115 ? 24.503 73.022 19.753 1.00 0.00 115 THR A N 2
ATOM 4057 C CA . THR A 1 115 ? 23.159 73.435 19.339 1.00 0.00 115 THR A CA 2
ATOM 4058 C C . THR A 1 115 ? 22.978 73.248 17.840 1.00 0.00 115 THR A C 2
ATOM 4059 O O . THR A 1 115 ? 23.806 73.694 17.044 1.00 0.00 115 THR A O 2
ATOM 4070 N N . SER A 1 116 ? 21.885 72.592 17.453 1.00 0.00 116 SER A N 2
ATOM 4071 C CA . SER A 1 116 ? 21.605 72.353 16.038 1.00 0.00 116 SER A CA 2
ATOM 4072 C C . SER A 1 116 ? 20.394 73.155 15.582 1.00 0.00 116 SER A C 2
ATOM 4073 O O . SER A 1 116 ? 19.389 73.248 16.289 1.00 0.00 116 SER A O 2
ATOM 4081 N N . THR A 1 117 ? 20.491 73.740 14.387 1.00 0.00 117 THR A N 2
ATOM 4082 C CA . THR A 1 117 ? 19.399 74.540 13.834 1.00 0.00 117 THR A CA 2
ATOM 4083 C C . THR A 1 117 ? 19.034 74.054 12.439 1.00 0.00 117 THR A C 2
ATOM 4084 O O . THR A 1 117 ? 19.904 73.678 11.651 1.00 0.00 117 THR A O 2
ATOM 4095 N N . VAL A 1 118 ? 17.735 74.061 12.136 1.00 0.00 118 VAL A N 2
ATOM 4096 C CA . VAL A 1 118 ? 17.253 73.613 10.827 1.00 0.00 118 VAL A CA 2
ATOM 4097 C C . VAL A 1 118 ? 16.582 74.759 10.090 1.00 0.00 118 VAL A C 2
ATOM 4098 O O . VAL A 1 118 ? 15.988 75.643 10.704 1.00 0.00 118 VAL A O 2
ATOM 4111 N N . GLU A 1 119 ? 16.671 74.738 8.760 1.00 0.00 119 GLU A N 2
ATOM 4112 C CA . GLU A 1 119 ? 16.063 75.782 7.939 1.00 0.00 119 GLU A CA 2
ATOM 4113 C C . GLU A 1 119 ? 15.298 75.191 6.763 1.00 0.00 119 GLU A C 2
ATOM 4114 O O . GLU A 1 119 ? 15.899 74.767 5.773 1.00 0.00 119 GLU A O 2
ATOM 4126 N N . PHE A 1 120 ? 13.973 75.155 6.881 1.00 0.00 120 PHE A N 2
ATOM 4127 C CA . PHE A 1 120 ? 13.138 74.612 5.810 1.00 0.00 120 PHE A CA 2
ATOM 4128 C C . PHE A 1 120 ? 11.936 75.512 5.582 1.00 0.00 120 PHE A C 2
ATOM 4129 O O . PHE A 1 120 ? 11.548 76.282 6.458 1.00 0.00 120 PHE A O 2
ATOM 4146 N N . ALA A 1 121 ? 11.317 75.390 4.412 1.00 0.00 121 ALA A N 2
ATOM 4147 C CA . ALA A 1 121 ? 10.141 76.192 4.093 1.00 0.00 121 ALA A CA 2
ATOM 4148 C C . ALA A 1 121 ? 10.439 77.675 4.277 1.00 0.00 121 ALA A C 2
ATOM 4149 O O . ALA A 1 121 ? 9.527 78.493 4.392 1.00 0.00 121 ALA A O 2
ATOM 4156 N N . GLY A 1 122 ? 11.723 78.010 4.313 1.00 0.00 122 GLY A N 2
ATOM 4157 C CA . GLY A 1 122 ? 12.134 79.398 4.487 1.00 0.00 122 GLY A CA 2
ATOM 4158 C C . GLY A 1 122 ? 12.035 79.817 5.948 1.00 0.00 122 GLY A C 2
ATOM 4159 O O . GLY A 1 122 ? 12.201 80.991 6.280 1.00 0.00 122 GLY A O 2
ATOM 4163 N N . LYS A 1 123 ? 11.774 78.850 6.821 1.00 0.00 123 LYS A N 2
ATOM 4164 C CA . LYS A 1 123 ? 11.655 79.119 8.254 1.00 0.00 123 LYS A CA 2
ATOM 4165 C C . LYS A 1 123 ? 12.741 78.379 9.018 1.00 0.00 123 LYS A C 2
ATOM 4166 O O . LYS A 1 123 ? 13.121 77.265 8.657 1.00 0.00 123 LYS A O 2
ATOM 4185 N N . VAL A 1 124 ? 13.251 79.006 10.076 1.00 0.00 124 VAL A N 2
ATOM 4186 C CA . VAL A 1 124 ? 14.307 78.395 10.878 1.00 0.00 124 VAL A CA 2
ATOM 4187 C C . VAL A 1 124 ? 13.809 78.030 12.269 1.00 0.00 124 VAL A C 2
ATOM 4188 O O . VAL A 1 124 ? 13.374 78.888 13.034 1.00 0.00 124 VAL A O 2
ATOM 4201 N N . PHE A 1 125 ? 13.866 76.739 12.594 1.00 0.00 125 PHE A N 2
ATOM 4202 C CA . PHE A 1 125 ? 13.423 76.262 13.903 1.00 0.00 125 PHE A CA 2
ATOM 4203 C C . PHE A 1 125 ? 14.635 76.004 14.786 1.00 0.00 125 PHE A C 2
ATOM 4204 O O . PHE A 1 125 ? 15.720 75.672 14.294 1.00 0.00 125 PHE A O 2
ATOM 4221 N N . SER A 1 126 ? 14.447 76.149 16.093 1.00 0.00 126 SER A N 2
ATOM 4222 C CA . SER A 1 126 ? 15.529 75.934 17.050 1.00 0.00 126 SER A CA 2
ATOM 4223 C C . SER A 1 126 ? 15.222 74.744 17.948 1.00 0.00 126 SER A C 2
ATOM 4224 O O . SER A 1 126 ? 14.190 74.708 18.617 1.00 0.00 126 SER A O 2
ATOM 4232 N N . GLY A 1 127 ? 16.127 73.772 17.962 1.00 0.00 127 GLY A N 2
ATOM 4233 C CA . GLY A 1 127 ? 15.943 72.587 18.791 1.00 0.00 127 GLY A CA 2
ATOM 4234 C C . GLY A 1 127 ? 16.451 72.842 20.206 1.00 0.00 127 GLY A C 2
ATOM 4235 O O . GLY A 1 127 ? 16.896 73.945 20.526 1.00 0.00 127 GLY A O 2
ATOM 4239 N N . GLU A 1 128 ? 16.381 71.819 21.046 1.00 0.00 128 GLU A N 2
ATOM 4240 C CA . GLU A 1 128 ? 16.836 71.944 22.424 1.00 0.00 128 GLU A CA 2
ATOM 4241 C C . GLU A 1 128 ? 18.358 71.886 22.495 1.00 0.00 128 GLU A C 2
ATOM 4242 O O . GLU A 1 128 ? 19.022 71.556 21.514 1.00 0.00 128 GLU A O 2
ATOM 4254 N N . GLU A 1 129 ? 18.904 72.154 23.680 1.00 0.00 129 GLU A N 2
ATOM 4255 C CA . GLU A 1 129 ? 20.350 72.093 23.882 1.00 0.00 129 GLU A CA 2
ATOM 4256 C C . GLU A 1 129 ? 20.729 70.863 24.709 1.00 0.00 129 GLU A C 2
ATOM 4257 O O . GLU A 1 129 ? 20.027 70.495 25.651 1.00 0.00 129 GLU A O 2
ATOM 4269 N N . ALA A 1 130 ? 21.846 70.230 24.349 1.00 0.00 130 ALA A N 2
ATOM 4270 C CA . ALA A 1 130 ? 22.305 69.047 25.067 1.00 0.00 130 ALA A CA 2
ATOM 4271 C C . ALA A 1 130 ? 23.784 68.776 24.793 1.00 0.00 130 ALA A C 2
ATOM 4272 O O . ALA A 1 130 ? 24.328 69.206 23.777 1.00 0.00 130 ALA A O 2
ATOM 4279 N N . LYS A 1 131 ? 24.420 68.060 25.712 1.00 0.00 131 LYS A N 2
ATOM 4280 C CA . LYS A 1 131 ? 25.833 67.723 25.577 1.00 0.00 131 LYS A CA 2
ATOM 4281 C C . LYS A 1 131 ? 26.017 66.632 24.529 1.00 0.00 131 LYS A C 2
ATOM 4282 O O . LYS A 1 131 ? 26.882 65.764 24.663 1.00 0.00 131 LYS A O 2
ATOM 4301 N N . THR A 1 132 ? 25.203 66.676 23.484 1.00 0.00 132 THR A N 2
ATOM 4302 C CA . THR A 1 132 ? 25.285 65.682 22.414 1.00 0.00 132 THR A CA 2
ATOM 4303 C C . THR A 1 132 ? 24.764 66.263 21.103 1.00 0.00 132 THR A C 2
ATOM 4304 O O . THR A 1 132 ? 23.864 67.101 21.100 1.00 0.00 132 THR A O 2
ATOM 4315 N N . LYS A 1 133 ? 25.330 65.810 19.991 1.00 0.00 133 LYS A N 2
ATOM 4316 C CA . LYS A 1 133 ? 24.906 66.295 18.685 1.00 0.00 133 LYS A CA 2
ATOM 4317 C C . LYS A 1 133 ? 23.628 65.599 18.227 1.00 0.00 133 LYS A C 2
ATOM 4318 O O . LYS A 1 133 ? 22.814 66.191 17.519 1.00 0.00 133 LYS A O 2
ATOM 4337 N N . LYS A 1 134 ? 23.474 64.336 18.602 1.00 0.00 134 LYS A N 2
ATOM 4338 C CA . LYS A 1 134 ? 22.304 63.574 18.192 1.00 0.00 134 LYS A CA 2
ATOM 4339 C C . LYS A 1 134 ? 21.034 64.184 18.764 1.00 0.00 134 LYS A C 2
ATOM 4340 O O . LYS A 1 134 ? 20.044 64.364 18.055 1.00 0.00 134 LYS A O 2
ATOM 4359 N N . LEU A 1 135 ? 21.067 64.505 20.050 1.00 0.00 135 LEU A N 2
ATOM 4360 C CA . LEU A 1 135 ? 19.907 65.091 20.711 1.00 0.00 135 LEU A CA 2
ATOM 4361 C C . LEU A 1 135 ? 19.568 66.448 20.103 1.00 0.00 135 LEU A C 2
ATOM 4362 O O . LEU A 1 135 ? 18.397 66.773 19.911 1.00 0.00 135 LEU A O 2
ATOM 4378 N N . ALA A 1 136 ? 20.596 67.237 19.822 1.00 0.00 136 ALA A N 2
ATOM 4379 C CA . ALA A 1 136 ? 20.387 68.562 19.255 1.00 0.00 136 ALA A CA 2
ATOM 4380 C C . ALA A 1 136 ? 19.578 68.480 17.965 1.00 0.00 136 ALA A C 2
ATOM 4381 O O . ALA A 1 136 ? 18.551 69.147 17.824 1.00 0.00 136 ALA A O 2
ATOM 4388 N N . GLU A 1 137 ? 20.044 67.663 17.028 1.00 0.00 137 GLU A N 2
ATOM 4389 C CA . GLU A 1 137 ? 19.358 67.513 15.751 1.00 0.00 137 GLU A CA 2
ATOM 4390 C C . GLU A 1 137 ? 17.980 66.891 15.945 1.00 0.00 137 GLU A C 2
ATOM 4391 O O . GLU A 1 137 ? 17.007 67.307 15.317 1.00 0.00 137 GLU A O 2
ATOM 4403 N N . MET A 1 138 ? 17.907 65.890 16.816 1.00 0.00 138 MET A N 2
ATOM 4404 C CA . MET A 1 138 ? 16.642 65.213 17.076 1.00 0.00 138 MET A CA 2
ATOM 4405 C C . MET A 1 138 ? 15.621 66.188 17.646 1.00 0.00 138 MET A C 2
ATOM 4406 O O . MET A 1 138 ? 14.454 66.182 17.252 1.00 0.00 138 MET A O 2
ATOM 4420 N N . SER A 1 139 ? 16.065 67.029 18.572 1.00 0.00 139 SER A N 2
ATOM 4421 C CA . SER A 1 139 ? 15.179 68.008 19.188 1.00 0.00 139 SER A CA 2
ATOM 4422 C C . SER A 1 139 ? 14.720 69.041 18.163 1.00 0.00 139 SER A C 2
ATOM 4423 O O . SER A 1 139 ? 13.582 69.501 18.205 1.00 0.00 139 SER A O 2
ATOM 4431 N N . ALA A 1 140 ? 15.618 69.401 17.252 1.00 0.00 140 ALA A N 2
ATOM 4432 C CA . ALA A 1 140 ? 15.300 70.387 16.222 1.00 0.00 140 ALA A CA 2
ATOM 4433 C C . ALA A 1 140 ? 14.222 69.851 15.283 1.00 0.00 140 ALA A C 2
ATOM 4434 O O . ALA A 1 140 ? 13.278 70.557 14.934 1.00 0.00 140 ALA A O 2
ATOM 4441 N N . ALA A 1 141 ? 14.374 68.597 14.873 1.00 0.00 141 ALA A N 2
ATOM 4442 C CA . ALA A 1 141 ? 13.409 67.970 13.977 1.00 0.00 141 ALA A CA 2
ATOM 4443 C C . ALA A 1 141 ? 12.093 67.707 14.700 1.00 0.00 141 ALA A C 2
ATOM 4444 O O . ALA A 1 141 ? 11.033 67.619 14.075 1.00 0.00 141 ALA A O 2
ATOM 4451 N N . LYS A 1 142 ? 12.161 67.589 16.024 1.00 0.00 142 LYS A N 2
ATOM 4452 C CA . LYS A 1 142 ? 10.964 67.344 16.823 1.00 0.00 142 LYS A CA 2
ATOM 4453 C C . LYS A 1 142 ? 10.077 68.585 16.888 1.00 0.00 142 LYS A C 2
ATOM 4454 O O . LYS A 1 142 ? 8.872 68.515 16.656 1.00 0.00 142 LYS A O 2
ATOM 4473 N N . VAL A 1 143 ? 10.686 69.723 17.212 1.00 0.00 143 VAL A N 2
ATOM 4474 C CA . VAL A 1 143 ? 9.944 70.974 17.312 1.00 0.00 143 VAL A CA 2
ATOM 4475 C C . VAL A 1 143 ? 9.436 71.406 15.943 1.00 0.00 143 VAL A C 2
ATOM 4476 O O . VAL A 1 143 ? 8.334 71.940 15.817 1.00 0.00 143 VAL A O 2
ATOM 4489 N N . ALA A 1 144 ? 10.250 71.178 14.917 1.00 0.00 144 ALA A N 2
ATOM 4490 C CA . ALA A 1 144 ? 9.876 71.552 13.559 1.00 0.00 144 ALA A CA 2
ATOM 4491 C C . ALA A 1 144 ? 8.677 70.739 13.079 1.00 0.00 144 ALA A C 2
ATOM 4492 O O . ALA A 1 144 ? 7.710 71.289 12.559 1.00 0.00 144 ALA A O 2
ATOM 4499 N N . PHE A 1 145 ? 8.752 69.425 13.258 1.00 0.00 145 PHE A N 2
ATOM 4500 C CA . PHE A 1 145 ? 7.674 68.539 12.834 1.00 0.00 145 PHE A CA 2
ATOM 4501 C C . PHE A 1 145 ? 6.373 68.901 13.530 1.00 0.00 145 PHE A C 2
ATOM 4502 O O . PHE A 1 145 ? 5.308 68.922 12.909 1.00 0.00 145 PHE A O 2
ATOM 4519 N N . MET A 1 146 ? 6.458 69.177 14.826 1.00 0.00 146 MET A N 2
ATOM 4520 C CA . MET A 1 146 ? 5.277 69.525 15.605 1.00 0.00 146 MET A CA 2
ATOM 4521 C C . MET A 1 146 ? 4.638 70.809 15.088 1.00 0.00 146 MET A C 2
ATOM 4522 O O . MET A 1 146 ? 3.412 70.931 15.055 1.00 0.00 146 MET A O 2
ATOM 4536 N N . SER A 1 147 ? 5.474 71.762 14.687 1.00 0.00 147 SER A N 2
ATOM 4537 C CA . SER A 1 147 ? 4.976 73.026 14.167 1.00 0.00 147 SER A CA 2
ATOM 4538 C C . SER A 1 147 ? 4.296 72.838 12.813 1.00 0.00 147 SER A C 2
ATOM 4539 O O . SER A 1 147 ? 3.271 73.456 12.531 1.00 0.00 147 SER A O 2
ATOM 4547 N N . ILE A 1 148 ? 4.871 71.981 11.977 1.00 0.00 148 ILE A N 2
ATOM 4548 C CA . ILE A 1 148 ? 4.315 71.729 10.656 1.00 0.00 148 ILE A CA 2
ATOM 4549 C C . ILE A 1 148 ? 2.884 71.217 10.758 1.00 0.00 148 ILE A C 2
ATOM 4550 O O . ILE A 1 148 ? 2.040 71.528 9.913 1.00 0.00 148 ILE A O 2
ATOM 4566 N N . LYS A 1 149 ? 2.626 70.412 11.778 1.00 0.00 149 LYS A N 2
ATOM 4567 C CA . LYS A 1 149 ? 1.300 69.844 11.971 1.00 0.00 149 LYS A CA 2
ATOM 4568 C C . LYS A 1 149 ? 0.222 70.896 11.753 1.00 0.00 149 LYS A C 2
ATOM 4569 O O . LYS A 1 149 ? -0.779 70.640 11.086 1.00 0.00 149 LYS A O 2
ATOM 4588 N N . ASN A 1 150 ? 0.437 72.084 12.309 1.00 0.00 150 ASN A N 2
ATOM 4589 C CA . ASN A 1 150 ? -0.530 73.167 12.153 1.00 0.00 150 ASN A CA 2
ATOM 4590 C C . ASN A 1 150 ? 0.082 74.508 12.543 1.00 0.00 150 ASN A C 2
ATOM 4591 O O . ASN A 1 150 ? 1.022 74.569 13.337 1.00 0.00 150 ASN A O 2
ATOM 4602 N N . GLY A 1 151 ? -0.467 75.582 11.983 1.00 0.00 151 GLY A N 2
ATOM 4603 C CA . GLY A 1 151 ? 0.020 76.923 12.279 1.00 0.00 151 GLY A CA 2
ATOM 4604 C C . GLY A 1 151 ? -0.247 77.291 13.733 1.00 0.00 151 GLY A C 2
ATOM 4605 O O . GLY A 1 151 ? 0.645 77.755 14.440 1.00 0.00 151 GLY A O 2
ATOM 4609 N N . ASN A 1 152 ? -1.483 77.078 14.177 1.00 0.00 152 ASN A N 2
ATOM 4610 C CA . ASN A 1 152 ? -1.855 77.391 15.551 1.00 0.00 152 ASN A CA 2
ATOM 4611 C C . ASN A 1 152 ? -3.103 76.616 15.961 1.00 0.00 152 ASN A C 2
ATOM 4612 O O . ASN A 1 152 ? -3.789 76.034 15.122 1.00 0.00 152 ASN A O 2
ATOM 4623 N N . SER A 1 153 ? -3.391 76.613 17.260 1.00 0.00 153 SER A N 2
ATOM 4624 C CA . SER A 1 153 ? -4.562 75.908 17.776 1.00 0.00 153 SER A CA 2
ATOM 4625 C C . SER A 1 153 ? -5.801 76.796 17.700 1.00 0.00 153 SER A C 2
ATOM 4626 O O . SER A 1 153 ? -6.827 76.496 18.310 1.00 0.00 153 SER A O 2
ATOM 4635 N N . MET A 1 1 ? -11.929 46.911 15.691 1.00 0.00 1 MET A N 3
ATOM 4636 C CA . MET A 1 1 ? -12.207 47.717 16.913 1.00 0.00 1 MET A CA 3
ATOM 4637 C C . MET A 1 1 ? -12.817 49.053 16.505 1.00 0.00 1 MET A C 3
ATOM 4638 O O . MET A 1 1 ? -13.864 49.451 17.016 1.00 0.00 1 MET A O 3
ATOM 4654 N N . ASP A 1 2 ? -12.152 49.745 15.582 1.00 0.00 2 ASP A N 3
ATOM 4655 C CA . ASP A 1 2 ? -12.633 51.043 15.106 1.00 0.00 2 ASP A CA 3
ATOM 4656 C C . ASP A 1 2 ? -12.287 51.236 13.635 1.00 0.00 2 ASP A C 3
ATOM 4657 O O . ASP A 1 2 ? -11.226 50.814 13.173 1.00 0.00 2 ASP A O 3
ATOM 4666 N N . HIS A 1 3 ? -13.194 51.873 12.901 1.00 0.00 3 HIS A N 3
ATOM 4667 C CA . HIS A 1 3 ? -12.978 52.114 11.480 1.00 0.00 3 HIS A CA 3
ATOM 4668 C C . HIS A 1 3 ? -12.052 53.311 11.267 1.00 0.00 3 HIS A C 3
ATOM 4669 O O . HIS A 1 3 ? -12.518 54.445 11.147 1.00 0.00 3 HIS A O 3
ATOM 4683 N N . VAL A 1 4 ? -10.741 53.058 11.228 1.00 0.00 4 VAL A N 3
ATOM 4684 C CA . VAL A 1 4 ? -9.761 54.106 11.032 1.00 0.00 4 VAL A CA 3
ATOM 4685 C C . VAL A 1 4 ? -8.802 53.753 9.900 1.00 0.00 4 VAL A C 3
ATOM 4686 O O . VAL A 1 4 ? -8.221 54.632 9.264 1.00 0.00 4 VAL A O 3
ATOM 4699 N N . TYR A 1 5 ? -8.619 52.456 9.674 1.00 0.00 5 TYR A N 3
ATOM 4700 C CA . TYR A 1 5 ? -7.706 51.989 8.639 1.00 0.00 5 TYR A CA 3
ATOM 4701 C C . TYR A 1 5 ? -8.241 52.318 7.249 1.00 0.00 5 TYR A C 3
ATOM 4702 O O . TYR A 1 5 ? -7.479 52.662 6.345 1.00 0.00 5 TYR A O 3
ATOM 4720 N N . LYS A 1 6 ? -9.549 52.207 7.087 1.00 0.00 6 LYS A N 3
ATOM 4721 C CA . LYS A 1 6 ? -10.175 52.493 5.804 1.00 0.00 6 LYS A CA 3
ATOM 4722 C C . LYS A 1 6 ? -9.905 53.937 5.387 1.00 0.00 6 LYS A C 3
ATOM 4723 O O . LYS A 1 6 ? -9.786 54.239 4.201 1.00 0.00 6 LYS A O 3
ATOM 4742 N N . GLY A 1 7 ? -9.812 54.824 6.372 1.00 0.00 7 GLY A N 3
ATOM 4743 C CA . GLY A 1 7 ? -9.550 56.231 6.098 1.00 0.00 7 GLY A CA 3
ATOM 4744 C C . GLY A 1 7 ? -8.139 56.434 5.557 1.00 0.00 7 GLY A C 3
ATOM 4745 O O . GLY A 1 7 ? -7.874 57.388 4.825 1.00 0.00 7 GLY A O 3
ATOM 4749 N N . GLN A 1 8 ? -7.234 55.529 5.917 1.00 0.00 8 GLN A N 3
ATOM 4750 C CA . GLN A 1 8 ? -5.852 55.611 5.459 1.00 0.00 8 GLN A CA 3
ATOM 4751 C C . GLN A 1 8 ? -5.721 55.090 4.040 1.00 0.00 8 GLN A C 3
ATOM 4752 O O . GLN A 1 8 ? -5.170 55.759 3.167 1.00 0.00 8 GLN A O 3
ATOM 4766 N N . LEU A 1 9 ? -6.227 53.889 3.816 1.00 0.00 9 LEU A N 3
ATOM 4767 C CA . LEU A 1 9 ? -6.155 53.280 2.494 1.00 0.00 9 LEU A CA 3
ATOM 4768 C C . LEU A 1 9 ? -6.924 54.112 1.502 1.00 0.00 9 LEU A C 3
ATOM 4769 O O . LEU A 1 9 ? -6.474 54.336 0.379 1.00 0.00 9 LEU A O 3
ATOM 4785 N N . GLN A 1 10 ? -8.089 54.549 1.912 1.00 0.00 10 GLN A N 3
ATOM 4786 C CA . GLN A 1 10 ? -8.919 55.334 1.028 1.00 0.00 10 GLN A CA 3
ATOM 4787 C C . GLN A 1 10 ? -8.219 56.632 0.649 1.00 0.00 10 GLN A C 3
ATOM 4788 O O . GLN A 1 10 ? -8.272 57.067 -0.502 1.00 0.00 10 GLN A O 3
ATOM 4802 N N . ALA A 1 11 ? -7.562 57.239 1.626 1.00 0.00 11 ALA A N 3
ATOM 4803 C CA . ALA A 1 11 ? -6.851 58.488 1.393 1.00 0.00 11 ALA A CA 3
ATOM 4804 C C . ALA A 1 11 ? -5.658 58.255 0.472 1.00 0.00 11 ALA A C 3
ATOM 4805 O O . ALA A 1 11 ? -5.356 59.083 -0.388 1.00 0.00 11 ALA A O 3
ATOM 4812 N N . TYR A 1 12 ? -4.982 57.125 0.658 1.00 0.00 12 TYR A N 3
ATOM 4813 C CA . TYR A 1 12 ? -3.821 56.798 -0.162 1.00 0.00 12 TYR A CA 3
ATOM 4814 C C . TYR A 1 12 ? -4.210 56.685 -1.633 1.00 0.00 12 TYR A C 3
ATOM 4815 O O . TYR A 1 12 ? -3.566 57.270 -2.503 1.00 0.00 12 TYR A O 3
ATOM 4833 N N . ALA A 1 13 ? -5.270 55.929 -1.901 1.00 0.00 13 ALA A N 3
ATOM 4834 C CA . ALA A 1 13 ? -5.737 55.745 -3.271 1.00 0.00 13 ALA A CA 3
ATOM 4835 C C . ALA A 1 13 ? -6.095 57.099 -3.892 1.00 0.00 13 ALA A C 3
ATOM 4836 O O . ALA A 1 13 ? -5.694 57.413 -5.013 1.00 0.00 13 ALA A O 3
ATOM 4843 N N . LEU A 1 14 ? -6.867 57.884 -3.150 1.00 0.00 14 LEU A N 3
ATOM 4844 C CA . LEU A 1 14 ? -7.295 59.187 -3.638 1.00 0.00 14 LEU A CA 3
ATOM 4845 C C . LEU A 1 14 ? -6.093 60.086 -3.878 1.00 0.00 14 LEU A C 3
ATOM 4846 O O . LEU A 1 14 ? -6.032 60.807 -4.874 1.00 0.00 14 LEU A O 3
ATOM 4862 N N . GLN A 1 15 ? -5.147 60.053 -2.953 1.00 0.00 15 GLN A N 3
ATOM 4863 C CA . GLN A 1 15 ? -3.960 60.887 -3.066 1.00 0.00 15 GLN A CA 3
ATOM 4864 C C . GLN A 1 15 ? -3.272 60.658 -4.407 1.00 0.00 15 GLN A C 3
ATOM 4865 O O . GLN A 1 15 ? -2.789 61.601 -5.034 1.00 0.00 15 GLN A O 3
ATOM 4879 N N . HIS A 1 16 ? -3.224 59.402 -4.838 1.00 0.00 16 HIS A N 3
ATOM 4880 C CA . HIS A 1 16 ? -2.585 59.056 -6.106 1.00 0.00 16 HIS A CA 3
ATOM 4881 C C . HIS A 1 16 ? -3.619 58.955 -7.221 1.00 0.00 16 HIS A C 3
ATOM 4882 O O . HIS A 1 16 ? -3.287 58.609 -8.355 1.00 0.00 16 HIS A O 3
ATOM 4896 N N . ASN A 1 17 ? -4.876 59.248 -6.889 1.00 0.00 17 ASN A N 3
ATOM 4897 C CA . ASN A 1 17 ? -5.954 59.183 -7.876 1.00 0.00 17 ASN A CA 3
ATOM 4898 C C . ASN A 1 17 ? -6.177 57.741 -8.322 1.00 0.00 17 ASN A C 3
ATOM 4899 O O . ASN A 1 17 ? -5.991 57.411 -9.494 1.00 0.00 17 ASN A O 3
ATOM 4910 N N . LEU A 1 18 ? -6.574 56.886 -7.382 1.00 0.00 18 LEU A N 3
ATOM 4911 C CA . LEU A 1 18 ? -6.824 55.469 -7.670 1.00 0.00 18 LEU A CA 3
ATOM 4912 C C . LEU A 1 18 ? -8.304 55.141 -7.493 1.00 0.00 18 LEU A C 3
ATOM 4913 O O . LEU A 1 18 ? -9.129 56.029 -7.277 1.00 0.00 18 LEU A O 3
ATOM 4929 N N . GLU A 1 19 ? -8.623 53.856 -7.579 1.00 0.00 19 GLU A N 3
ATOM 4930 C CA . GLU A 1 19 ? -9.996 53.394 -7.421 1.00 0.00 19 GLU A CA 3
ATOM 4931 C C . GLU A 1 19 ? -10.291 53.157 -5.951 1.00 0.00 19 GLU A C 3
ATOM 4932 O O . GLU A 1 19 ? -9.537 52.477 -5.255 1.00 0.00 19 GLU A O 3
ATOM 4944 N N . LEU A 1 20 ? -11.381 53.739 -5.476 1.00 0.00 20 LEU A N 3
ATOM 4945 C CA . LEU A 1 20 ? -11.746 53.601 -4.079 1.00 0.00 20 LEU A CA 3
ATOM 4946 C C . LEU A 1 20 ? -11.636 52.137 -3.629 1.00 0.00 20 LEU A C 3
ATOM 4947 O O . LEU A 1 20 ? -11.932 51.224 -4.401 1.00 0.00 20 LEU A O 3
ATOM 4963 N N . PRO A 1 21 ? -11.240 51.899 -2.402 1.00 0.00 21 PRO A N 3
ATOM 4964 C CA . PRO A 1 21 ? -11.107 50.517 -1.849 1.00 0.00 21 PRO A CA 3
ATOM 4965 C C . PRO A 1 21 ? -12.467 49.874 -1.604 1.00 0.00 21 PRO A C 3
ATOM 4966 O O . PRO A 1 21 ? -13.465 50.560 -1.382 1.00 0.00 21 PRO A O 3
ATOM 4977 N N . VAL A 1 22 ? -12.489 48.548 -1.633 1.00 0.00 22 VAL A N 3
ATOM 4978 C CA . VAL A 1 22 ? -13.727 47.798 -1.396 1.00 0.00 22 VAL A CA 3
ATOM 4979 C C . VAL A 1 22 ? -13.498 46.707 -0.347 1.00 0.00 22 VAL A C 3
ATOM 4980 O O . VAL A 1 22 ? -12.547 45.934 -0.435 1.00 0.00 22 VAL A O 3
ATOM 4993 N N . TYR A 1 23 ? -14.389 46.656 0.642 1.00 0.00 23 TYR A N 3
ATOM 4994 C CA . TYR A 1 23 ? -14.314 45.667 1.712 1.00 0.00 23 TYR A CA 3
ATOM 4995 C C . TYR A 1 23 ? -15.409 44.621 1.560 1.00 0.00 23 TYR A C 3
ATOM 4996 O O . TYR A 1 23 ? -16.480 44.897 1.017 1.00 0.00 23 TYR A O 3
ATOM 5014 N N . ALA A 1 24 ? -15.138 43.422 2.061 1.00 0.00 24 ALA A N 3
ATOM 5015 C CA . ALA A 1 24 ? -16.108 42.325 2.006 1.00 0.00 24 ALA A CA 3
ATOM 5016 C C . ALA A 1 24 ? -16.503 41.944 3.417 1.00 0.00 24 ALA A C 3
ATOM 5017 O O . ALA A 1 24 ? -15.650 41.821 4.275 1.00 0.00 24 ALA A O 3
ATOM 5024 N N . ASN A 1 25 ? -17.799 41.781 3.661 1.00 0.00 25 ASN A N 3
ATOM 5025 C CA . ASN A 1 25 ? -18.284 41.432 5.001 1.00 0.00 25 ASN A CA 3
ATOM 5026 C C . ASN A 1 25 ? -18.887 40.031 5.026 1.00 0.00 25 ASN A C 3
ATOM 5027 O O . ASN A 1 25 ? -19.761 39.709 4.221 1.00 0.00 25 ASN A O 3
ATOM 5038 N N . GLU A 1 26 ? -18.428 39.208 5.967 1.00 0.00 26 GLU A N 3
ATOM 5039 C CA . GLU A 1 26 ? -18.951 37.844 6.105 1.00 0.00 26 GLU A CA 3
ATOM 5040 C C . GLU A 1 26 ? -19.171 37.537 7.580 1.00 0.00 26 GLU A C 3
ATOM 5041 O O . GLU A 1 26 ? -18.242 37.622 8.382 1.00 0.00 26 GLU A O 3
ATOM 5053 N N . ARG A 1 27 ? -20.406 37.186 7.938 1.00 0.00 27 ARG A N 3
ATOM 5054 C CA . ARG A 1 27 ? -20.740 36.881 9.328 1.00 0.00 27 ARG A CA 3
ATOM 5055 C C . ARG A 1 27 ? -21.418 35.529 9.413 1.00 0.00 27 ARG A C 3
ATOM 5056 O O . ARG A 1 27 ? -22.499 35.334 8.854 1.00 0.00 27 ARG A O 3
ATOM 5077 N N . GLU A 1 28 ? -20.795 34.595 10.118 1.00 0.00 28 GLU A N 3
ATOM 5078 C CA . GLU A 1 28 ? -21.374 33.274 10.262 1.00 0.00 28 GLU A CA 3
ATOM 5079 C C . GLU A 1 28 ? -20.804 32.596 11.495 1.00 0.00 28 GLU A C 3
ATOM 5080 O O . GLU A 1 28 ? -19.597 32.614 11.724 1.00 0.00 28 GLU A O 3
ATOM 5092 N N . GLY A 1 29 ? -21.670 31.995 12.292 1.00 0.00 29 GLY A N 3
ATOM 5093 C CA . GLY A 1 29 ? -21.216 31.302 13.488 1.00 0.00 29 GLY A CA 3
ATOM 5094 C C . GLY A 1 29 ? -22.279 31.344 14.591 1.00 0.00 29 GLY A C 3
ATOM 5095 O O . GLY A 1 29 ? -22.959 32.358 14.755 1.00 0.00 29 GLY A O 3
ATOM 5099 N N . PRO A 1 30 ? -22.437 30.285 15.351 1.00 0.00 30 PRO A N 3
ATOM 5100 C CA . PRO A 1 30 ? -23.435 30.241 16.448 1.00 0.00 30 PRO A CA 3
ATOM 5101 C C . PRO A 1 30 ? -23.451 31.532 17.281 1.00 0.00 30 PRO A C 3
ATOM 5102 O O . PRO A 1 30 ? -22.507 32.322 17.234 1.00 0.00 30 PRO A O 3
ATOM 5113 N N . PRO A 1 31 ? -2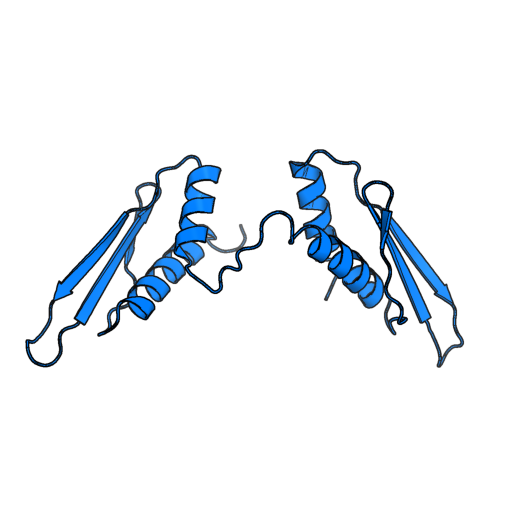4.494 31.748 18.052 1.00 0.00 31 PRO A N 3
ATOM 5114 C CA . PRO A 1 31 ? -24.616 32.963 18.919 1.00 0.00 31 PRO A CA 3
ATOM 5115 C C . PRO A 1 31 ? -23.404 33.153 19.836 1.00 0.00 31 PRO A C 3
ATOM 5116 O O . PRO A 1 31 ? -22.875 34.256 19.963 1.00 0.00 31 PRO A O 3
ATOM 5127 N N . HIS A 1 32 ? -22.978 32.066 20.479 1.00 0.00 32 HIS A N 3
ATOM 5128 C CA . HIS A 1 32 ? -21.839 32.117 21.396 1.00 0.00 32 HIS A CA 3
ATOM 5129 C C . HIS A 1 32 ? -20.540 31.833 20.652 1.00 0.00 32 HIS A C 3
ATOM 5130 O O . HIS A 1 32 ? -19.465 31.803 21.247 1.00 0.00 32 HIS A O 3
ATOM 5144 N N . ALA A 1 33 ? -20.653 31.638 19.343 1.00 0.00 33 ALA A N 3
ATOM 5145 C CA . ALA A 1 33 ? -19.477 31.377 18.509 1.00 0.00 33 ALA A CA 3
ATOM 5146 C C . ALA A 1 33 ? -19.565 32.124 17.182 1.00 0.00 33 ALA A C 3
ATOM 5147 O O . ALA A 1 33 ? -19.575 31.510 16.114 1.00 0.00 33 ALA A O 3
ATOM 5154 N N . PRO A 1 34 ? -19.608 33.433 17.229 1.00 0.00 34 PRO A N 3
ATOM 5155 C CA . PRO A 1 34 ? -19.677 34.278 16.009 1.00 0.00 34 PRO A CA 3
ATOM 5156 C C . PRO A 1 34 ? -18.305 34.476 15.377 1.00 0.00 34 PRO A C 3
ATOM 5157 O O . PRO A 1 34 ? -17.303 34.590 16.082 1.00 0.00 34 PRO A O 3
ATOM 5168 N N . ARG A 1 35 ? -18.265 34.527 14.048 1.00 0.00 35 ARG A N 3
ATOM 5169 C CA . ARG A 1 35 ? -17.002 34.729 13.341 1.00 0.00 35 ARG A CA 3
ATOM 5170 C C . ARG A 1 35 ? -17.162 35.817 12.300 1.00 0.00 35 ARG A C 3
ATOM 5171 O O . ARG A 1 35 ? -18.083 35.766 11.482 1.00 0.00 35 ARG A O 3
ATOM 5192 N N . PHE A 1 36 ? -16.259 36.804 12.313 1.00 0.00 36 PHE A N 3
ATOM 5193 C CA . PHE A 1 36 ? -16.332 37.891 11.335 1.00 0.00 36 PHE A CA 3
ATOM 5194 C C . PHE A 1 36 ? -15.146 37.869 10.398 1.00 0.00 36 PHE A C 3
ATOM 5195 O O . PHE A 1 36 ? -14.053 38.270 10.768 1.00 0.00 36 PHE A O 3
ATOM 5212 N N . ARG A 1 37 ? -15.362 37.393 9.181 1.00 0.00 37 ARG A N 3
ATOM 5213 C CA . ARG A 1 37 ? -14.285 37.322 8.193 1.00 0.00 37 ARG A CA 3
ATOM 5214 C C . ARG A 1 37 ? -14.476 38.418 7.162 1.00 0.00 37 ARG A C 3
ATOM 5215 O O . ARG A 1 37 ? -15.371 38.348 6.322 1.00 0.00 37 ARG A O 3
ATOM 5236 N N . CYS A 1 38 ? -13.641 39.446 7.237 1.00 0.00 38 CYS A N 3
ATOM 5237 C CA . CYS A 1 38 ? -13.739 40.571 6.304 1.00 0.00 38 CYS A CA 3
ATOM 5238 C C . CYS A 1 38 ? -12.511 40.636 5.417 1.00 0.00 38 CYS A C 3
ATOM 5239 O O . CYS A 1 38 ? -11.380 40.575 5.897 1.00 0.00 38 CYS A O 3
ATOM 5247 N N . ASN A 1 39 ? -12.745 40.766 4.117 1.00 0.00 39 ASN A N 3
ATOM 5248 C CA . ASN A 1 39 ? -11.645 40.850 3.148 1.00 0.00 39 ASN A CA 3
ATOM 5249 C C . ASN A 1 39 ? -11.568 42.252 2.572 1.00 0.00 39 ASN A C 3
ATOM 5250 O O . ASN A 1 39 ? -12.561 42.973 2.550 1.00 0.00 39 ASN A O 3
ATOM 5261 N N . VAL A 1 40 ? -10.383 42.643 2.102 1.00 0.00 40 VAL A N 3
ATOM 5262 C CA . VAL A 1 40 ? -10.193 43.975 1.523 1.00 0.00 40 VAL A CA 3
ATOM 5263 C C . VAL A 1 40 ? -9.653 43.851 0.112 1.00 0.00 40 VAL A C 3
ATOM 5264 O O . VAL A 1 40 ? -8.570 43.317 -0.103 1.00 0.00 40 VAL A O 3
ATOM 5277 N N . THR A 1 41 ? -10.408 44.368 -0.845 1.00 0.00 41 THR A N 3
ATOM 5278 C CA . THR A 1 41 ? -9.993 44.324 -2.251 1.00 0.00 41 THR A CA 3
ATOM 5279 C C . THR A 1 41 ? -9.329 45.636 -2.642 1.00 0.00 41 THR A C 3
ATOM 5280 O O . THR A 1 41 ? -9.951 46.696 -2.582 1.00 0.00 41 THR A O 3
ATOM 5291 N N . PHE A 1 42 ? -8.060 45.562 -3.039 1.00 0.00 42 PHE A N 3
ATOM 5292 C CA . PHE A 1 42 ? -7.322 46.762 -3.431 1.00 0.00 42 PHE A CA 3
ATOM 5293 C C . PHE A 1 42 ? -6.414 46.464 -4.624 1.00 0.00 42 PHE A C 3
ATOM 5294 O O . PHE A 1 42 ? -5.710 45.456 -4.644 1.00 0.00 42 PHE A O 3
ATOM 5311 N N . CYS A 1 43 ? -6.429 47.352 -5.611 1.00 0.00 43 CYS A N 3
ATOM 5312 C CA . CYS A 1 43 ? -5.595 47.175 -6.794 1.00 0.00 43 CYS A CA 3
ATOM 5313 C C . CYS A 1 43 ? -5.702 45.747 -7.321 1.00 0.00 43 CYS A C 3
ATOM 5314 O O . CYS A 1 43 ? -4.710 45.154 -7.749 1.00 0.00 43 CYS A O 3
ATOM 5322 N N . GLY A 1 44 ? -6.915 45.206 -7.305 1.00 0.00 44 GLY A N 3
ATOM 5323 C CA . GLY A 1 44 ? -7.143 43.853 -7.798 1.00 0.00 44 GLY A CA 3
ATOM 5324 C C . GLY A 1 44 ? -6.470 42.816 -6.905 1.00 0.00 44 GLY A C 3
ATOM 5325 O O . GLY A 1 44 ? -6.024 41.772 -7.380 1.00 0.00 44 GLY A O 3
ATOM 5329 N N . GLN A 1 45 ? -6.393 43.108 -5.611 1.00 0.00 45 GLN A N 3
ATOM 5330 C CA . GLN A 1 45 ? -5.770 42.193 -4.656 1.00 0.00 45 GLN A CA 3
ATOM 5331 C C . GLN A 1 45 ? -6.614 42.095 -3.397 1.00 0.00 45 GLN A C 3
ATOM 5332 O O . GLN A 1 45 ? -7.004 43.110 -2.819 1.00 0.00 45 GLN A O 3
ATOM 5346 N N . THR A 1 46 ? -6.907 40.861 -2.980 1.00 0.00 46 THR A N 3
ATOM 5347 C CA . THR A 1 46 ? -7.721 40.631 -1.786 1.00 0.00 46 THR A CA 3
ATOM 5348 C C . THR A 1 46 ? -6.882 40.066 -0.648 1.00 0.00 46 THR A C 3
ATOM 5349 O O . THR A 1 46 ? -6.475 38.903 -0.679 1.00 0.00 46 THR A O 3
ATOM 5360 N N . PHE A 1 47 ? -6.630 40.899 0.361 1.00 0.00 47 PHE A N 3
ATOM 5361 C CA . PHE A 1 47 ? -5.842 40.482 1.519 1.00 0.00 47 PHE A CA 3
ATOM 5362 C C . PHE A 1 47 ? -6.761 40.032 2.646 1.00 0.00 47 PHE A C 3
ATOM 5363 O O . PHE A 1 47 ? -7.821 40.620 2.868 1.00 0.00 47 PHE A O 3
ATOM 5380 N N . GLN A 1 48 ? -6.356 38.979 3.345 1.00 0.00 48 GLN A N 3
ATOM 5381 C CA . GLN A 1 48 ? -7.154 38.442 4.443 1.00 0.00 48 GLN A CA 3
ATOM 5382 C C . GLN A 1 48 ? -6.268 37.719 5.448 1.00 0.00 48 GLN A C 3
ATOM 5383 O O . GLN A 1 48 ? -5.137 37.342 5.132 1.00 0.00 48 GLN A O 3
ATOM 5397 N N . SER A 1 49 ? -6.785 37.522 6.657 1.00 0.00 49 SER A N 3
ATOM 5398 C CA . SER A 1 49 ? -6.035 36.833 7.708 1.00 0.00 49 SER A CA 3
ATOM 5399 C C . SER A 1 49 ? -6.430 35.364 7.764 1.00 0.00 49 SER A C 3
ATOM 5400 O O . SER A 1 49 ? -7.495 34.977 7.281 1.00 0.00 49 SER A O 3
ATOM 5408 N N . SER A 1 50 ? -5.562 34.546 8.351 1.00 0.00 50 SER A N 3
ATOM 5409 C CA . SER A 1 50 ? -5.822 33.113 8.465 1.00 0.00 50 SER A CA 3
ATOM 5410 C C . SER A 1 50 ? -6.677 32.818 9.693 1.00 0.00 50 SER A C 3
ATOM 5411 O O . SER A 1 50 ? -7.073 31.675 9.924 1.00 0.00 50 SER A O 3
ATOM 5419 N N . GLU A 1 51 ? -6.953 33.858 10.479 1.00 0.00 51 GLU A N 3
ATOM 5420 C CA . GLU A 1 51 ? -7.764 33.718 11.691 1.00 0.00 51 GLU A CA 3
ATOM 5421 C C . GLU A 1 51 ? -8.996 34.610 11.606 1.00 0.00 51 GLU A C 3
ATOM 5422 O O . GLU A 1 51 ? -9.057 35.536 10.800 1.00 0.00 51 GLU A O 3
ATOM 5434 N N . PHE A 1 52 ? -9.979 34.305 12.446 1.00 0.00 52 PHE A N 3
ATOM 5435 C CA . PHE A 1 52 ? -11.237 35.051 12.481 1.00 0.00 52 PHE A CA 3
ATOM 5436 C C . PHE A 1 52 ? -11.304 35.877 13.738 1.00 0.00 52 PHE A C 3
ATOM 5437 O O . PHE A 1 52 ? -10.958 35.424 14.832 1.00 0.00 52 PHE A O 3
ATOM 5454 N N . PHE A 1 53 ? -11.748 37.093 13.554 1.00 0.00 53 PHE A N 3
ATOM 5455 C CA . PHE A 1 53 ? -11.875 38.035 14.677 1.00 0.00 53 PHE A CA 3
ATOM 5456 C C . PHE A 1 53 ? -13.273 37.943 15.323 1.00 0.00 53 PHE A C 3
ATOM 5457 O O . PHE A 1 53 ? -14.259 37.673 14.636 1.00 0.00 53 PHE A O 3
ATOM 5474 N N . PRO A 1 54 ? -13.376 38.159 16.619 1.00 0.00 54 PRO A N 3
ATOM 5475 C CA . PRO A 1 54 ? -14.680 38.097 17.347 1.00 0.00 54 PRO A CA 3
ATOM 5476 C C . PRO A 1 54 ? -15.542 39.337 17.116 1.00 0.00 54 PRO A C 3
ATOM 5477 O O . PRO A 1 54 ? -16.690 39.395 17.557 1.00 0.00 54 PRO A O 3
ATOM 5488 N N . THR A 1 55 ? -14.983 40.340 16.437 1.00 0.00 55 THR A N 3
ATOM 5489 C CA . THR A 1 55 ? -15.709 41.585 16.168 1.00 0.00 55 THR A CA 3
ATOM 5490 C C . THR A 1 55 ? -15.642 41.942 14.687 1.00 0.00 55 THR A C 3
ATOM 5491 O O . THR A 1 55 ? -14.708 41.566 13.979 1.00 0.00 55 THR A O 3
ATOM 5502 N N . LEU A 1 56 ? -16.670 42.651 14.229 1.00 0.00 56 LEU A N 3
ATOM 5503 C CA . LEU A 1 56 ? -16.749 43.036 12.828 1.00 0.00 56 LEU A CA 3
ATOM 5504 C C . LEU A 1 56 ? -15.647 44.038 12.465 1.00 0.00 56 LEU A C 3
ATOM 5505 O O . LEU A 1 56 ? -14.797 43.751 11.621 1.00 0.00 56 LEU A O 3
ATOM 5521 N N . LYS A 1 57 ? -15.668 45.220 13.088 1.00 0.00 57 LYS A N 3
ATOM 5522 C CA . LYS A 1 57 ? -14.694 46.248 12.791 1.00 0.00 57 LYS A CA 3
ATOM 5523 C C . LYS A 1 57 ? -13.284 45.706 12.944 1.00 0.00 57 LYS A C 3
ATOM 5524 O O . LYS A 1 57 ? -12.372 46.125 12.236 1.00 0.00 57 LYS A O 3
ATOM 5543 N N . SER A 1 58 ? -13.115 44.770 13.861 1.00 0.00 58 SER A N 3
ATOM 5544 C CA . SER A 1 58 ? -11.810 44.180 14.082 1.00 0.00 58 SER A CA 3
ATOM 5545 C C . SER A 1 58 ? -11.302 43.549 12.790 1.00 0.00 58 SER A C 3
ATOM 5546 O O . SER A 1 58 ? -10.111 43.596 12.486 1.00 0.00 58 SER A O 3
ATOM 5554 N N . ALA A 1 59 ? -12.213 42.956 12.028 1.00 0.00 59 ALA A N 3
ATOM 5555 C CA . ALA A 1 59 ? -11.838 42.321 10.772 1.00 0.00 59 ALA A CA 3
ATOM 5556 C C . ALA A 1 59 ? -11.441 43.365 9.729 1.00 0.00 59 ALA A C 3
ATOM 5557 O O . ALA A 1 59 ? -10.433 43.213 9.041 1.00 0.00 59 ALA A O 3
ATOM 5564 N N . GLU A 1 60 ? -12.235 44.426 9.624 1.00 0.00 60 GLU A N 3
ATOM 5565 C CA . GLU A 1 60 ? -11.954 45.496 8.668 1.00 0.00 60 GLU A CA 3
ATOM 5566 C C . GLU A 1 60 ? -10.640 46.186 9.021 1.00 0.00 60 GLU A C 3
ATOM 5567 O O . GLU A 1 60 ? -9.846 46.511 8.142 1.00 0.00 60 GLU A O 3
ATOM 5579 N N . HIS A 1 61 ? -10.418 46.400 10.312 1.00 0.00 61 HIS A N 3
ATOM 5580 C CA . HIS A 1 61 ? -9.192 47.047 10.769 1.00 0.00 61 HIS A CA 3
ATOM 5581 C C . HIS A 1 61 ? -7.980 46.157 10.465 1.00 0.00 61 HIS A C 3
ATOM 5582 O O . HIS A 1 61 ? -6.956 46.628 9.971 1.00 0.00 61 HIS A O 3
ATOM 5596 N N . ALA A 1 62 ? -8.105 44.880 10.800 1.00 0.00 62 ALA A N 3
ATOM 5597 C CA . ALA A 1 62 ? -7.014 43.941 10.591 1.00 0.00 62 ALA A CA 3
ATOM 5598 C C . ALA A 1 62 ? -6.767 43.711 9.109 1.00 0.00 62 ALA A C 3
ATOM 5599 O O . ALA A 1 62 ? -5.621 43.633 8.665 1.00 0.00 62 ALA A O 3
ATOM 5606 N N . ALA A 1 63 ? -7.847 43.603 8.347 1.00 0.00 63 ALA A N 3
ATOM 5607 C CA . ALA A 1 63 ? -7.737 43.378 6.910 1.00 0.00 63 ALA A CA 3
ATOM 5608 C C . ALA A 1 63 ? -6.966 44.515 6.247 1.00 0.00 63 ALA A C 3
ATOM 5609 O O . ALA A 1 63 ? -5.991 44.276 5.533 1.00 0.00 63 ALA A O 3
ATOM 5616 N N . ALA A 1 64 ? -7.396 45.755 6.486 1.00 0.00 64 ALA A N 3
ATOM 5617 C CA . ALA A 1 64 ? -6.723 46.905 5.900 1.00 0.00 64 ALA A CA 3
ATOM 5618 C C . ALA A 1 64 ? -5.300 47.018 6.439 1.00 0.00 64 ALA A C 3
ATOM 5619 O O . ALA A 1 64 ? -4.376 47.361 5.705 1.00 0.00 64 ALA A O 3
ATOM 5626 N N . LYS A 1 65 ? -5.127 46.709 7.728 1.00 0.00 65 LYS A N 3
ATOM 5627 C CA . LYS A 1 65 ? -3.813 46.764 8.341 1.00 0.00 65 LYS A CA 3
ATOM 5628 C C . LYS A 1 65 ? -2.824 45.925 7.536 1.00 0.00 65 LYS A C 3
ATOM 5629 O O . LYS A 1 65 ? -1.668 46.308 7.370 1.00 0.00 65 LYS A O 3
ATOM 5648 N N . ILE A 1 66 ? -3.279 44.777 7.031 1.00 0.00 66 ILE A N 3
ATOM 5649 C CA . ILE A 1 66 ? -2.415 43.917 6.242 1.00 0.00 66 ILE A CA 3
ATOM 5650 C C . ILE A 1 66 ? -2.054 44.584 4.916 1.00 0.00 66 ILE A C 3
ATOM 5651 O O . ILE A 1 66 ? -0.927 44.477 4.433 1.00 0.00 66 ILE A O 3
ATOM 5667 N N . ALA A 1 67 ? -3.039 45.237 4.319 1.00 0.00 67 ALA A N 3
ATOM 5668 C CA . ALA A 1 67 ? -2.849 45.886 3.021 1.00 0.00 67 ALA A CA 3
ATOM 5669 C C . ALA A 1 67 ? -1.942 47.101 3.131 1.00 0.00 67 ALA A C 3
ATOM 5670 O O . ALA A 1 67 ? -0.985 47.248 2.374 1.00 0.00 67 ALA A O 3
ATOM 5677 N N . VAL A 1 68 ? -2.248 47.966 4.081 1.00 0.00 68 VAL A N 3
ATOM 5678 C CA . VAL A 1 68 ? -1.455 49.168 4.289 1.00 0.00 68 VAL A CA 3
ATOM 5679 C C . VAL A 1 68 ? -0.053 48.801 4.758 1.00 0.00 68 VAL A C 3
ATOM 5680 O O . VAL A 1 68 ? 0.901 49.537 4.517 1.00 0.00 68 VAL A O 3
ATOM 5693 N N . ALA A 1 69 ? 0.069 47.659 5.438 1.00 0.00 69 ALA A N 3
ATOM 5694 C CA . ALA A 1 69 ? 1.371 47.227 5.936 1.00 0.00 69 ALA A CA 3
ATOM 5695 C C . ALA A 1 69 ? 2.203 46.623 4.811 1.00 0.00 69 ALA A C 3
ATOM 5696 O O . ALA A 1 69 ? 3.425 46.514 4.918 1.00 0.00 69 ALA A O 3
ATOM 5703 N N . SER A 1 70 ? 1.534 46.231 3.729 1.00 0.00 70 SER A N 3
ATOM 5704 C CA . SER A 1 70 ? 2.226 45.636 2.590 1.00 0.00 70 SER A CA 3
ATOM 5705 C C . SER A 1 70 ? 2.724 46.719 1.637 1.00 0.00 70 SER A C 3
ATOM 5706 O O . SER A 1 70 ? 3.816 46.617 1.079 1.00 0.00 70 SER A O 3
ATOM 5714 N N . LEU A 1 71 ? 1.916 47.759 1.460 1.00 0.00 71 LEU A N 3
ATOM 5715 C CA . LEU A 1 71 ? 2.279 48.861 0.579 1.00 0.00 71 LEU A CA 3
ATOM 5716 C C . LEU A 1 71 ? 3.401 49.674 1.188 1.00 0.00 71 LEU A C 3
ATOM 5717 O O . LEU A 1 71 ? 4.220 50.259 0.479 1.00 0.00 71 LEU A O 3
ATOM 5733 N N . THR A 1 72 ? 3.424 49.721 2.511 1.00 0.00 72 THR A N 3
ATOM 5734 C CA . THR A 1 72 ? 4.446 50.490 3.207 1.00 0.00 72 THR A CA 3
ATOM 5735 C C . THR A 1 72 ? 5.786 49.739 3.213 1.00 0.00 72 THR A C 3
ATOM 5736 O O . THR A 1 72 ? 5.812 48.509 3.147 1.00 0.00 72 THR A O 3
ATOM 5747 N N . PRO A 1 73 ? 6.890 50.449 3.317 1.00 0.00 73 PRO A N 3
ATOM 5748 C CA . PRO A 1 73 ? 8.243 49.817 3.359 1.00 0.00 73 PRO A CA 3
ATOM 5749 C C . PRO A 1 73 ? 8.310 48.663 4.362 1.00 0.00 73 PRO A C 3
ATOM 5750 O O . PRO A 1 73 ? 7.754 48.741 5.458 1.00 0.00 73 PRO A O 3
ATOM 5761 N N . GLN A 1 74 ? 8.997 47.596 3.971 1.00 0.00 74 GLN A N 3
ATOM 5762 C CA . GLN A 1 74 ? 9.136 46.430 4.838 1.00 0.00 74 GLN A CA 3
ATOM 5763 C C . GLN A 1 74 ? 10.215 46.664 5.889 1.00 0.00 74 GLN A C 3
ATOM 5764 O O . GLN A 1 74 ? 11.379 46.889 5.558 1.00 0.00 74 GLN A O 3
ATOM 5778 N N . SER A 1 75 ? 9.822 46.604 7.157 1.00 0.00 75 SER A N 3
ATOM 5779 C CA . SER A 1 75 ? 10.772 46.808 8.244 1.00 0.00 75 SER A CA 3
ATOM 5780 C C . SER A 1 75 ? 10.230 46.210 9.543 1.00 0.00 75 SER A C 3
ATOM 5781 O O . SER A 1 75 ? 9.033 45.946 9.665 1.00 0.00 75 SER A O 3
ATOM 5789 N N . PRO A 1 76 ? 11.090 46.002 10.510 1.00 0.00 76 PRO A N 3
ATOM 5790 C CA . PRO A 1 76 ? 10.692 45.432 11.832 1.00 0.00 76 PRO A CA 3
ATOM 5791 C C . PRO A 1 76 ? 9.860 46.423 12.648 1.00 0.00 76 PRO A C 3
ATOM 5792 O O . PRO A 1 76 ? 10.326 46.960 13.652 1.00 0.00 76 PRO A O 3
ATOM 5803 N N . GLU A 1 77 ? 8.623 46.658 12.216 1.00 0.00 77 GLU A N 3
ATOM 5804 C CA . GLU A 1 77 ? 7.743 47.580 12.924 1.00 0.00 77 GLU A CA 3
ATOM 5805 C C . GLU A 1 77 ? 8.505 48.827 13.370 1.00 0.00 77 GLU A C 3
ATOM 5806 O O . GLU A 1 77 ? 9.621 49.086 12.914 1.00 0.00 77 GLU A O 3
ATOM 5818 N N . GLY A 1 78 ? 7.897 49.595 14.263 1.00 0.00 78 GLY A N 3
ATOM 5819 C CA . GLY A 1 78 ? 8.528 50.808 14.766 1.00 0.00 78 GLY A CA 3
ATOM 5820 C C . GLY A 1 78 ? 8.719 51.824 13.647 1.00 0.00 78 GLY A C 3
ATOM 5821 O O . GLY A 1 78 ? 8.559 51.502 12.468 1.00 0.00 78 GLY A O 3
ATOM 5825 N N . ILE A 1 79 ? 9.067 53.052 14.024 1.00 0.00 79 ILE A N 3
ATOM 5826 C CA . ILE A 1 79 ? 9.281 54.116 13.046 1.00 0.00 79 ILE A CA 3
ATOM 5827 C C . ILE A 1 79 ? 10.219 55.183 13.603 1.00 0.00 79 ILE A C 3
ATOM 5828 O O . ILE A 1 79 ? 9.829 56.333 13.794 1.00 0.00 79 ILE A O 3
ATOM 5844 N N . ASP A 1 80 ? 11.459 54.800 13.873 1.00 0.00 80 ASP A N 3
ATOM 5845 C CA . ASP A 1 80 ? 12.436 55.737 14.417 1.00 0.00 80 ASP A CA 3
ATOM 5846 C C . ASP A 1 80 ? 13.811 55.438 13.848 1.00 0.00 80 ASP A C 3
ATOM 5847 O O . ASP A 1 80 ? 14.585 54.688 14.439 1.00 0.00 80 ASP A O 3
ATOM 5856 N N . VAL A 1 81 ? 14.109 56.031 12.691 1.00 0.00 81 VAL A N 3
ATOM 5857 C CA . VAL A 1 81 ? 15.400 55.827 12.033 1.00 0.00 81 VAL A CA 3
ATOM 5858 C C . VAL A 1 81 ? 16.152 57.150 11.918 1.00 0.00 81 VAL A C 3
ATOM 5859 O O . VAL A 1 81 ? 17.069 57.421 12.694 1.00 0.00 81 VAL A O 3
ATOM 5872 N N . ALA A 1 82 ? 15.759 57.972 10.944 1.00 0.00 82 ALA A N 3
ATOM 5873 C CA . ALA A 1 82 ? 16.388 59.258 10.732 1.00 0.00 82 ALA A CA 3
ATOM 5874 C C . ALA A 1 82 ? 15.420 60.223 10.080 1.00 0.00 82 ALA A C 3
ATOM 5875 O O . ALA A 1 82 ? 15.272 60.242 8.860 1.00 0.00 82 ALA A O 3
ATOM 5882 N N . TYR A 1 83 ? 14.789 61.039 10.906 1.00 0.00 83 TYR A N 3
ATOM 5883 C CA . TYR A 1 83 ? 13.840 62.053 10.421 1.00 0.00 83 TYR A CA 3
ATOM 5884 C C . TYR A 1 83 ? 14.441 62.785 9.213 1.00 0.00 83 TYR A C 3
ATOM 5885 O O . TYR A 1 83 ? 13.741 63.462 8.464 1.00 0.00 83 TYR A O 3
ATOM 5903 N N . LYS A 1 84 ? 15.745 62.620 9.041 1.00 0.00 84 LYS A N 3
ATOM 5904 C CA . LYS A 1 84 ? 16.454 63.240 7.927 1.00 0.00 84 LYS A CA 3
ATOM 5905 C C . LYS A 1 84 ? 15.837 62.783 6.618 1.00 0.00 84 LYS A C 3
ATOM 5906 O O . LYS A 1 84 ? 15.899 63.485 5.616 1.00 0.00 84 LYS A O 3
ATOM 5925 N N . ASN A 1 85 ? 15.233 61.598 6.655 1.00 0.00 85 ASN A N 3
ATOM 5926 C CA . ASN A 1 85 ? 14.579 61.039 5.459 1.00 0.00 85 ASN A CA 3
ATOM 5927 C C . ASN A 1 85 ? 13.252 61.744 5.204 1.00 0.00 85 ASN A C 3
ATOM 5928 O O . ASN A 1 85 ? 12.925 62.100 4.078 1.00 0.00 85 ASN A O 3
ATOM 5939 N N . LEU A 1 86 ? 12.476 61.919 6.252 1.00 0.00 86 LEU A N 3
ATOM 5940 C CA . LEU A 1 86 ? 11.185 62.578 6.119 1.00 0.00 86 LEU A CA 3
ATOM 5941 C C . LEU A 1 86 ? 11.328 64.063 5.829 1.00 0.00 86 LEU A C 3
ATOM 5942 O O . LEU A 1 86 ? 10.600 64.608 5.006 1.00 0.00 86 LEU A O 3
ATOM 5958 N N . LEU A 1 87 ? 12.246 64.716 6.536 1.00 0.00 87 LEU A N 3
ATOM 5959 C CA . LEU A 1 87 ? 12.452 66.150 6.380 1.00 0.00 87 LEU A CA 3
ATOM 5960 C C . LEU A 1 87 ? 12.840 66.474 4.946 1.00 0.00 87 LEU A C 3
ATOM 5961 O O . LEU A 1 87 ? 12.362 67.446 4.357 1.00 0.00 87 LEU A O 3
ATOM 5977 N N . GLN A 1 88 ? 13.708 65.655 4.380 1.00 0.00 88 GLN A N 3
ATOM 5978 C CA . GLN A 1 88 ? 14.135 65.858 3.011 1.00 0.00 88 GLN A CA 3
ATOM 5979 C C . GLN A 1 88 ? 13.062 65.367 2.040 1.00 0.00 88 GLN A C 3
ATOM 5980 O O . GLN A 1 88 ? 12.973 65.864 0.919 1.00 0.00 88 GLN A O 3
ATOM 5994 N N . GLU A 1 89 ? 12.247 64.380 2.456 1.00 0.00 89 GLU A N 3
ATOM 5995 C CA . GLU A 1 89 ? 11.227 63.859 1.580 1.00 0.00 89 GLU A CA 3
ATOM 5996 C C . GLU A 1 89 ? 10.163 64.910 1.307 1.00 0.00 89 GLU A C 3
ATOM 5997 O O . GLU A 1 89 ? 9.759 65.110 0.166 1.00 0.00 89 GLU A O 3
ATOM 6009 N N . ILE A 1 90 ? 9.707 65.572 2.360 1.00 0.00 90 ILE A N 3
ATOM 6010 C CA . ILE A 1 90 ? 8.682 66.590 2.210 1.00 0.00 90 ILE A CA 3
ATOM 6011 C C . ILE A 1 90 ? 9.213 67.756 1.386 1.00 0.00 90 ILE A C 3
ATOM 6012 O O . ILE A 1 90 ? 8.523 68.274 0.513 1.00 0.00 90 ILE A O 3
ATOM 6028 N N . ALA A 1 91 ? 10.446 68.158 1.674 1.00 0.00 91 ALA A N 3
ATOM 6029 C CA . ALA A 1 91 ? 11.055 69.267 0.954 1.00 0.00 91 ALA A CA 3
ATOM 6030 C C . ALA A 1 91 ? 11.217 68.922 -0.517 1.00 0.00 91 ALA A C 3
ATOM 6031 O O . ALA A 1 91 ? 10.858 69.709 -1.390 1.00 0.00 91 ALA A O 3
ATOM 6038 N N . GLN A 1 92 ? 11.766 67.742 -0.786 1.00 0.00 92 GLN A N 3
ATOM 6039 C CA . GLN A 1 92 ? 11.978 67.309 -2.162 1.00 0.00 92 GLN A CA 3
ATOM 6040 C C . GLN A 1 92 ? 10.648 67.067 -2.865 1.00 0.00 92 GLN A C 3
ATOM 6041 O O . GLN A 1 92 ? 10.458 67.472 -4.012 1.00 0.00 92 GLN A O 3
ATOM 6055 N N . LYS A 1 93 ? 9.735 66.395 -2.176 1.00 0.00 93 LYS A N 3
ATOM 6056 C CA . LYS A 1 93 ? 8.434 66.095 -2.756 1.00 0.00 93 LYS A CA 3
ATOM 6057 C C . LYS A 1 93 ? 7.667 67.379 -3.037 1.00 0.00 93 LYS A C 3
ATOM 6058 O O . LYS A 1 93 ? 7.136 67.569 -4.130 1.00 0.00 93 LYS A O 3
ATOM 6077 N N . GLU A 1 94 ? 7.618 68.264 -2.046 1.00 0.00 94 GLU A N 3
ATOM 6078 C CA . GLU A 1 94 ? 6.913 69.534 -2.207 1.00 0.00 94 GLU A CA 3
ATOM 6079 C C . GLU A 1 94 ? 7.828 70.569 -2.853 1.00 0.00 94 GLU A C 3
ATOM 6080 O O . GLU A 1 94 ? 7.385 71.657 -3.225 1.00 0.00 94 GLU A O 3
ATOM 6092 N N . SER A 1 95 ? 9.108 70.227 -2.980 1.00 0.00 95 SER A N 3
ATOM 6093 C CA . SER A 1 95 ? 10.076 71.138 -3.579 1.00 0.00 95 SER A CA 3
ATOM 6094 C C . SER A 1 95 ? 10.045 72.479 -2.864 1.00 0.00 95 SER A C 3
ATOM 6095 O O . SER A 1 95 ? 9.387 73.419 -3.312 1.00 0.00 95 SER A O 3
ATOM 6103 N N . SER A 1 96 ? 10.756 72.563 -1.746 1.00 0.00 96 SER A N 3
ATOM 6104 C CA . SER A 1 96 ? 10.798 73.798 -0.972 1.00 0.00 96 SER A CA 3
ATOM 6105 C C . SER A 1 96 ? 12.144 73.970 -0.300 1.00 0.00 96 SER A C 3
ATOM 6106 O O . SER A 1 96 ? 12.193 74.347 0.866 1.00 0.00 96 SER A O 3
ATOM 6114 N N . LEU A 1 97 ? 13.230 73.691 -1.034 1.00 0.00 97 LEU A N 3
ATOM 6115 C CA . LEU A 1 97 ? 14.579 73.829 -0.491 1.00 0.00 97 LEU A CA 3
ATOM 6116 C C . LEU A 1 97 ? 14.868 72.754 0.543 1.00 0.00 97 LEU A C 3
ATOM 6117 O O . LEU A 1 97 ? 14.431 72.842 1.690 1.00 0.00 97 LEU A O 3
ATOM 6133 N N . LEU A 1 98 ? 15.606 71.730 0.122 1.00 0.00 98 LEU A N 3
ATOM 6134 C CA . LEU A 1 98 ? 15.948 70.631 1.013 1.00 0.00 98 LEU A CA 3
ATOM 6135 C C . LEU A 1 98 ? 16.411 71.175 2.370 1.00 0.00 98 LEU A C 3
ATOM 6136 O O . LEU A 1 98 ? 16.965 72.271 2.446 1.00 0.00 98 LEU A O 3
ATOM 6152 N N . PRO A 1 99 ? 16.195 70.436 3.431 1.00 0.00 99 PRO A N 3
ATOM 6153 C CA . PRO A 1 99 ? 16.598 70.860 4.808 1.00 0.00 99 PRO A CA 3
ATOM 6154 C C . PRO A 1 99 ? 18.116 70.836 4.996 1.00 0.00 99 PRO A C 3
ATOM 6155 O O . PRO A 1 99 ? 18.776 69.878 4.596 1.00 0.00 99 PRO A O 3
ATOM 6166 N N . PHE A 1 100 ? 18.676 71.894 5.601 1.00 0.00 100 PHE A N 3
ATOM 6167 C CA . PHE A 1 100 ? 20.106 71.973 5.824 1.00 0.00 100 PHE A CA 3
ATOM 6168 C C . PHE A 1 100 ? 20.360 71.967 7.308 1.00 0.00 100 PHE A C 3
ATOM 6169 O O . PHE A 1 100 ? 19.887 72.846 8.033 1.00 0.00 100 PHE A O 3
ATOM 6186 N N . TYR A 1 101 ? 21.078 70.958 7.771 1.00 0.00 101 TYR A N 3
ATOM 6187 C CA . TYR A 1 101 ? 21.355 70.842 9.188 1.00 0.00 101 TYR A CA 3
ATOM 6188 C C . TYR A 1 101 ? 22.656 71.569 9.538 1.00 0.00 101 TYR A C 3
ATOM 6189 O O . TYR A 1 101 ? 23.637 71.484 8.802 1.00 0.00 101 TYR A O 3
ATOM 6207 N N . ALA A 1 102 ? 22.663 72.273 10.666 1.00 0.00 102 ALA A N 3
ATOM 6208 C CA . ALA A 1 102 ? 23.857 73.002 11.104 1.00 0.00 102 ALA A CA 3
ATOM 6209 C C . ALA A 1 102 ? 24.045 72.823 12.601 1.00 0.00 102 ALA A C 3
ATOM 6210 O O . ALA A 1 102 ? 23.083 72.874 13.360 1.00 0.00 102 ALA A O 3
ATOM 6217 N N . THR A 1 103 ? 25.294 72.620 13.019 1.00 0.00 103 THR A N 3
ATOM 6218 C CA . THR A 1 103 ? 25.610 72.436 14.437 1.00 0.00 103 THR A CA 3
ATOM 6219 C C . THR A 1 103 ? 26.601 73.500 14.906 1.00 0.00 103 THR A C 3
ATOM 6220 O O . THR A 1 103 ? 27.650 73.692 14.294 1.00 0.00 103 THR A O 3
ATOM 6231 N N . ALA A 1 104 ? 26.260 74.190 15.997 1.00 0.00 104 ALA A N 3
ATOM 6232 C CA . ALA A 1 104 ? 27.128 75.238 16.547 1.00 0.00 104 ALA A CA 3
ATOM 6233 C C . ALA A 1 104 ? 27.643 74.825 17.924 1.00 0.00 104 ALA A C 3
ATOM 6234 O O . ALA A 1 104 ? 26.900 74.260 18.726 1.00 0.00 104 ALA A O 3
ATOM 6241 N N . THR A 1 105 ? 28.919 75.113 18.194 1.00 0.00 105 THR A N 3
ATOM 6242 C CA . THR A 1 105 ? 29.527 74.776 19.470 1.00 0.00 105 THR A CA 3
ATOM 6243 C C . THR A 1 105 ? 29.647 76.020 20.338 1.00 0.00 105 THR A C 3
ATOM 6244 O O . THR A 1 105 ? 30.078 77.076 19.871 1.00 0.00 105 THR A O 3
ATOM 6255 N N . SER A 1 106 ? 29.262 75.894 21.599 1.00 0.00 106 SER A N 3
ATOM 6256 C CA . SER A 1 106 ? 29.331 77.016 22.523 1.00 0.00 106 SER A CA 3
ATOM 6257 C C . SER A 1 106 ? 29.287 76.516 23.956 1.00 0.00 106 SER A C 3
ATOM 6258 O O . SER A 1 106 ? 28.891 75.378 24.211 1.00 0.00 106 SER A O 3
ATOM 6266 N N . GLY A 1 107 ? 29.690 77.375 24.893 1.00 0.00 107 GLY A N 3
ATOM 6267 C CA . GLY A 1 107 ? 29.690 77.016 26.310 1.00 0.00 107 GLY A CA 3
ATOM 6268 C C . GLY A 1 107 ? 31.103 77.021 26.881 1.00 0.00 107 GLY A C 3
ATOM 6269 O O . GLY A 1 107 ? 32.059 77.385 26.195 1.00 0.00 107 GLY A O 3
ATOM 6273 N N . PRO A 1 108 ? 31.250 76.627 28.124 1.00 0.00 108 PRO A N 3
ATOM 6274 C CA . PRO A 1 108 ? 32.578 76.584 28.809 1.00 0.00 108 PRO A CA 3
ATOM 6275 C C . PRO A 1 108 ? 33.527 75.575 28.170 1.00 0.00 108 PRO A C 3
ATOM 6276 O O . PRO A 1 108 ? 33.095 74.574 27.597 1.00 0.00 108 PRO A O 3
ATOM 6287 N N . SER A 1 109 ? 34.821 75.842 28.286 1.00 0.00 109 SER A N 3
ATOM 6288 C CA . SER A 1 109 ? 35.821 74.947 27.731 1.00 0.00 109 SER A CA 3
ATOM 6289 C C . SER A 1 109 ? 35.811 73.625 28.488 1.00 0.00 109 SER A C 3
ATOM 6290 O O . SER A 1 109 ? 36.338 72.621 28.008 1.00 0.00 109 SER A O 3
ATOM 6298 N N . HIS A 1 110 ? 35.205 73.627 29.679 1.00 0.00 110 HIS A N 3
ATOM 6299 C CA . HIS A 1 110 ? 35.134 72.415 30.495 1.00 0.00 110 HIS A CA 3
ATOM 6300 C C . HIS A 1 110 ? 33.888 71.623 30.152 1.00 0.00 110 HIS A C 3
ATOM 6301 O O . HIS A 1 110 ? 33.941 70.404 29.985 1.00 0.00 110 HIS A O 3
ATOM 6315 N N . ALA A 1 111 ? 32.762 72.331 30.027 1.00 0.00 111 ALA A N 3
ATOM 6316 C CA . ALA A 1 111 ? 31.494 71.692 29.674 1.00 0.00 111 ALA A CA 3
ATOM 6317 C C . ALA A 1 111 ? 30.865 72.374 28.454 1.00 0.00 111 ALA A C 3
ATOM 6318 O O . ALA A 1 111 ? 29.904 73.132 28.579 1.00 0.00 111 ALA A O 3
ATOM 6325 N N . PRO A 1 112 ? 31.374 72.103 27.281 1.00 0.00 112 PRO A N 3
ATOM 6326 C CA . PRO A 1 112 ? 30.847 72.700 26.026 1.00 0.00 112 PRO A CA 3
ATOM 6327 C C . PRO A 1 112 ? 29.620 71.962 25.498 1.00 0.00 112 PRO A C 3
ATOM 6328 O O . PRO A 1 112 ? 29.594 70.732 25.458 1.00 0.00 112 PRO A O 3
ATOM 6339 N N . THR A 1 113 ? 28.607 72.722 25.093 1.00 0.00 113 THR A N 3
ATOM 6340 C CA . THR A 1 113 ? 27.375 72.147 24.563 1.00 0.00 113 THR A CA 3
ATOM 6341 C C . THR A 1 113 ? 27.281 72.417 23.076 1.00 0.00 113 THR A C 3
ATOM 6342 O O . THR A 1 113 ? 28.092 73.154 22.514 1.00 0.00 113 THR A O 3
ATOM 6353 N N . PHE A 1 114 ? 26.282 71.815 22.441 1.00 0.00 114 PHE A N 3
ATOM 6354 C CA . PHE A 1 114 ? 26.079 71.990 21.002 1.00 0.00 114 PHE A CA 3
ATOM 6355 C C . PHE A 1 114 ? 24.612 72.284 20.702 1.00 0.00 114 PHE A C 3
ATOM 6356 O O . PHE A 1 114 ? 23.718 71.778 21.379 1.00 0.00 114 PHE A O 3
ATOM 6373 N N . THR A 1 115 ? 24.374 73.094 19.674 1.00 0.00 115 THR A N 3
ATOM 6374 C CA . THR A 1 115 ? 23.014 73.443 19.272 1.00 0.00 115 THR A CA 3
ATOM 6375 C C . THR A 1 115 ? 22.837 73.180 17.786 1.00 0.00 115 THR A C 3
ATOM 6376 O O . THR A 1 115 ? 23.608 73.674 16.961 1.00 0.00 115 THR A O 3
ATOM 6387 N N . SER A 1 116 ? 21.821 72.394 17.446 1.00 0.00 116 SER A N 3
ATOM 6388 C CA . SER A 1 116 ? 21.555 72.062 16.048 1.00 0.00 116 SER A CA 3
ATOM 6389 C C . SER A 1 116 ? 20.419 72.921 15.502 1.00 0.00 116 SER A C 3
ATOM 6390 O O . SER A 1 116 ? 19.318 72.929 16.053 1.00 0.00 116 SER A O 3
ATOM 6398 N N . THR A 1 117 ? 20.692 73.644 14.417 1.00 0.00 117 THR A N 3
ATOM 6399 C CA . THR A 1 117 ? 19.691 74.508 13.797 1.00 0.00 117 THR A CA 3
ATOM 6400 C C . THR A 1 117 ? 19.314 73.972 12.424 1.00 0.00 117 THR A C 3
ATOM 6401 O O . THR A 1 117 ? 20.182 73.674 11.602 1.00 0.00 117 THR A O 3
ATOM 6412 N N . VAL A 1 118 ? 18.010 73.842 12.185 1.00 0.00 118 VAL A N 3
ATOM 6413 C CA . VAL A 1 118 ? 17.511 73.328 10.907 1.00 0.00 118 VAL A CA 3
ATOM 6414 C C . VAL A 1 118 ? 16.838 74.440 10.119 1.00 0.00 118 VAL A C 3
ATOM 6415 O O . VAL A 1 118 ? 16.150 75.289 10.688 1.00 0.00 118 VAL A O 3
ATOM 6428 N N . GLU A 1 119 ? 17.039 74.425 8.803 1.00 0.00 119 GLU A N 3
ATOM 6429 C CA . GLU A 1 119 ? 16.443 75.435 7.922 1.00 0.00 119 GLU A CA 3
ATOM 6430 C C . GLU A 1 119 ? 15.650 74.770 6.809 1.00 0.00 119 GLU A C 3
ATOM 6431 O O . GLU A 1 119 ? 16.122 73.837 6.168 1.00 0.00 119 GLU A O 3
ATOM 6443 N N . PHE A 1 120 ? 14.445 75.274 6.575 1.00 0.00 120 PHE A N 3
ATOM 6444 C CA . PHE A 1 120 ? 13.601 74.731 5.521 1.00 0.00 120 PHE A CA 3
ATOM 6445 C C . PHE A 1 120 ? 12.443 75.687 5.220 1.00 0.00 120 PHE A C 3
ATOM 6446 O O . PHE A 1 120 ? 12.072 76.499 6.062 1.00 0.00 120 PHE A O 3
ATOM 6463 N N . ALA A 1 121 ? 11.860 75.567 4.030 1.00 0.00 121 ALA A N 3
ATOM 6464 C CA . ALA A 1 121 ? 10.737 76.422 3.651 1.00 0.00 121 ALA A CA 3
ATOM 6465 C C . ALA A 1 121 ? 11.074 77.893 3.882 1.00 0.00 121 ALA A C 3
ATOM 6466 O O . ALA A 1 121 ? 10.183 78.726 4.054 1.00 0.00 121 ALA A O 3
ATOM 6473 N N . GLY A 1 122 ? 12.366 78.204 3.882 1.00 0.00 122 GLY A N 3
ATOM 6474 C CA . GLY A 1 122 ? 12.813 79.579 4.089 1.00 0.00 122 GLY A CA 3
ATOM 6475 C C . GLY A 1 122 ? 12.654 79.997 5.547 1.00 0.00 122 GLY A C 3
ATOM 6476 O O . GLY A 1 122 ? 12.602 81.186 5.861 1.00 0.00 122 GLY A O 3
ATOM 6480 N N . LYS A 1 123 ? 12.571 79.011 6.434 1.00 0.00 123 LYS A N 3
ATOM 6481 C CA . LYS A 1 123 ? 12.412 79.267 7.868 1.00 0.00 123 LYS A CA 3
ATOM 6482 C C . LYS A 1 123 ? 13.423 78.457 8.660 1.00 0.00 123 LYS A C 3
ATOM 6483 O O . LYS A 1 123 ? 13.859 77.394 8.223 1.00 0.00 123 LYS A O 3
ATOM 6502 N N . VAL A 1 124 ? 13.800 78.973 9.828 1.00 0.00 124 VAL A N 3
ATOM 6503 C CA . VAL A 1 124 ? 14.778 78.298 10.684 1.00 0.00 124 VAL A CA 3
ATOM 6504 C C . VAL A 1 124 ? 14.180 77.983 12.049 1.00 0.00 124 VAL A C 3
ATOM 6505 O O . VAL A 1 124 ? 13.666 78.868 12.734 1.00 0.00 124 VAL A O 3
ATOM 6518 N N . PHE A 1 125 ? 14.241 76.710 12.439 1.00 0.00 125 PHE A N 3
ATOM 6519 C CA . PHE A 1 125 ? 13.701 76.277 13.726 1.00 0.00 125 PHE A CA 3
ATOM 6520 C C . PHE A 1 125 ? 14.833 75.887 14.668 1.00 0.00 125 PHE A C 3
ATOM 6521 O O . PHE A 1 125 ? 15.648 75.014 14.355 1.00 0.00 125 PHE A O 3
ATOM 6538 N N . SER A 1 126 ? 14.888 76.549 15.819 1.00 0.00 126 SER A N 3
ATOM 6539 C CA . SER A 1 126 ? 15.929 76.269 16.802 1.00 0.00 126 SER A CA 3
ATOM 6540 C C . SER A 1 126 ? 15.529 75.082 17.670 1.00 0.00 126 SER A C 3
ATOM 6541 O O . SER A 1 126 ? 14.372 74.961 18.071 1.00 0.00 126 SER A O 3
ATOM 6549 N N . GLY A 1 127 ? 16.492 74.212 17.960 1.00 0.00 127 GLY A N 3
ATOM 6550 C CA . GLY A 1 127 ? 16.235 73.031 18.788 1.00 0.00 127 GLY A CA 3
ATOM 6551 C C . GLY A 1 127 ? 16.650 73.290 20.230 1.00 0.00 127 GLY A C 3
ATOM 6552 O O . GLY A 1 127 ? 16.911 74.430 20.614 1.00 0.00 127 GLY A O 3
ATOM 6556 N N . GLU A 1 128 ? 16.721 72.221 21.028 1.00 0.00 128 GLU A N 3
ATOM 6557 C CA . GLU A 1 128 ? 17.117 72.337 22.418 1.00 0.00 128 GLU A CA 3
ATOM 6558 C C . GLU A 1 128 ? 18.595 72.015 22.585 1.00 0.00 128 GLU A C 3
ATOM 6559 O O . GLU A 1 128 ? 19.099 71.033 22.044 1.00 0.00 128 GLU A O 3
ATOM 6571 N N . GLU A 1 129 ? 19.277 72.852 23.346 1.00 0.00 129 GLU A N 3
ATOM 6572 C CA . GLU A 1 129 ? 20.700 72.655 23.598 1.00 0.00 129 GLU A CA 3
ATOM 6573 C C . GLU A 1 129 ? 20.930 71.350 24.359 1.00 0.00 129 GLU A C 3
ATOM 6574 O O . GLU A 1 129 ? 20.048 70.864 25.070 1.00 0.00 129 GLU A O 3
ATOM 6586 N N . ALA A 1 130 ? 22.124 70.792 24.206 1.00 0.00 130 ALA A N 3
ATOM 6587 C CA . ALA A 1 130 ? 22.473 69.553 24.879 1.00 0.00 130 ALA A CA 3
ATOM 6588 C C . ALA A 1 130 ? 23.964 69.264 24.734 1.00 0.00 130 ALA A C 3
ATOM 6589 O O . ALA A 1 130 ? 24.629 69.805 23.855 1.00 0.00 130 ALA A O 3
ATOM 6596 N N . LYS A 1 131 ? 24.477 68.399 25.602 1.00 0.00 131 LYS A N 3
ATOM 6597 C CA . LYS A 1 131 ? 25.890 68.032 25.568 1.00 0.00 131 LYS A CA 3
ATOM 6598 C C . LYS A 1 131 ? 26.127 66.952 24.519 1.00 0.00 131 LYS A C 3
ATOM 6599 O O . LYS A 1 131 ? 27.001 66.100 24.677 1.00 0.00 131 LYS A O 3
ATOM 6618 N N . THR A 1 132 ? 25.346 66.994 23.449 1.00 0.00 132 THR A N 3
ATOM 6619 C CA . THR A 1 132 ? 25.483 66.016 22.379 1.00 0.00 132 THR A CA 3
ATOM 6620 C C . THR A 1 132 ? 24.748 66.486 21.126 1.00 0.00 132 THR A C 3
ATOM 6621 O O . THR A 1 132 ? 23.876 67.354 21.196 1.00 0.00 132 THR A O 3
ATOM 6632 N N . LYS A 1 133 ? 25.101 65.901 19.989 1.00 0.00 133 LYS A N 3
ATOM 6633 C CA . LYS A 1 133 ? 24.461 66.256 18.723 1.00 0.00 133 LYS A CA 3
ATOM 6634 C C . LYS A 1 133 ? 23.148 65.498 18.551 1.00 0.00 133 LYS A C 3
ATOM 6635 O O . LYS A 1 133 ? 22.317 65.858 17.717 1.00 0.00 133 LYS A O 3
ATOM 6654 N N . LYS A 1 134 ? 22.970 64.432 19.331 1.00 0.00 134 LYS A N 3
ATOM 6655 C CA . LYS A 1 134 ? 21.756 63.629 19.236 1.00 0.00 134 LYS A CA 3
ATOM 6656 C C . LYS A 1 134 ? 20.537 64.413 19.711 1.00 0.00 134 LYS A C 3
ATOM 6657 O O . LYS A 1 134 ? 19.550 64.535 18.988 1.00 0.00 134 LYS A O 3
ATOM 6676 N N . LEU A 1 135 ? 20.608 64.943 20.928 1.00 0.00 135 LEU A N 3
ATOM 6677 C CA . LEU A 1 135 ? 19.502 65.711 21.482 1.00 0.00 135 LEU A CA 3
ATOM 6678 C C . LEU A 1 135 ? 19.271 66.990 20.684 1.00 0.00 135 LEU A C 3
ATOM 6679 O O . LEU A 1 135 ? 18.130 67.384 20.449 1.00 0.00 135 LEU A O 3
ATOM 6695 N N . ALA A 1 136 ? 20.354 67.644 20.288 1.00 0.00 136 ALA A N 3
ATOM 6696 C CA . ALA A 1 136 ? 20.231 68.885 19.546 1.00 0.00 136 ALA A CA 3
ATOM 6697 C C . ALA A 1 136 ? 19.420 68.671 18.271 1.00 0.00 136 ALA A C 3
ATOM 6698 O O . ALA A 1 136 ? 18.406 69.337 18.052 1.00 0.00 136 ALA A O 3
ATOM 6705 N N . GLU A 1 137 ? 19.873 67.749 17.423 1.00 0.00 137 GLU A N 3
ATOM 6706 C CA . GLU A 1 137 ? 19.179 67.478 16.169 1.00 0.00 137 GLU A CA 3
ATOM 6707 C C . GLU A 1 137 ? 17.798 66.893 16.435 1.00 0.00 137 GLU A C 3
ATOM 6708 O O . GLU A 1 137 ? 16.829 67.226 15.756 1.00 0.00 137 GLU A O 3
ATOM 6720 N N . MET A 1 138 ? 17.718 66.017 17.430 1.00 0.00 138 MET A N 3
ATOM 6721 C CA . MET A 1 138 ? 16.451 65.387 17.774 1.00 0.00 138 MET A CA 3
ATOM 6722 C C . MET A 1 138 ? 15.426 66.437 18.185 1.00 0.00 138 MET A C 3
ATOM 6723 O O . MET A 1 138 ? 14.256 66.351 17.815 1.00 0.00 138 MET A O 3
ATOM 6737 N N . SER A 1 139 ? 15.870 67.427 18.954 1.00 0.00 139 SER A N 3
ATOM 6738 C CA . SER A 1 139 ? 14.975 68.484 19.407 1.00 0.00 139 SER A CA 3
ATOM 6739 C C . SER A 1 139 ? 14.656 69.447 18.270 1.00 0.00 139 SER A C 3
ATOM 6740 O O . SER A 1 139 ? 13.629 70.121 18.295 1.00 0.00 139 SER A O 3
ATOM 6748 N N . ALA A 1 140 ? 15.544 69.516 17.279 1.00 0.00 140 ALA A N 3
ATOM 6749 C CA . ALA A 1 140 ? 15.343 70.412 16.143 1.00 0.00 140 ALA A CA 3
ATOM 6750 C C . ALA A 1 140 ? 14.257 69.878 15.214 1.00 0.00 140 ALA A C 3
ATOM 6751 O O . ALA A 1 140 ? 13.328 70.594 14.840 1.00 0.00 140 ALA A O 3
ATOM 6758 N N . ALA A 1 141 ? 14.385 68.617 14.839 1.00 0.00 141 ALA A N 3
ATOM 6759 C CA . ALA A 1 141 ? 13.412 67.991 13.957 1.00 0.00 141 ALA A CA 3
ATOM 6760 C C . ALA A 1 141 ? 12.081 67.815 14.675 1.00 0.00 141 ALA A C 3
ATOM 6761 O O . ALA A 1 141 ? 11.032 67.715 14.037 1.00 0.00 141 ALA A O 3
ATOM 6768 N N . LYS A 1 142 ? 12.125 67.779 16.006 1.00 0.00 142 LYS A N 3
ATOM 6769 C CA . LYS A 1 142 ? 10.909 67.614 16.798 1.00 0.00 142 LYS A CA 3
ATOM 6770 C C . LYS A 1 142 ? 10.047 68.876 16.766 1.00 0.00 142 LYS A C 3
ATOM 6771 O O . LYS A 1 142 ? 8.846 68.812 16.507 1.00 0.00 142 LYS A O 3
ATOM 6790 N N . VAL A 1 143 ? 10.669 70.018 17.043 1.00 0.00 143 VAL A N 3
ATOM 6791 C CA . VAL A 1 143 ? 9.950 71.288 17.055 1.00 0.00 143 VAL A CA 3
ATOM 6792 C C . VAL A 1 143 ? 9.521 71.684 15.650 1.00 0.00 143 VAL A C 3
ATOM 6793 O O . VAL A 1 143 ? 8.414 72.186 15.453 1.00 0.00 143 VAL A O 3
ATOM 6806 N N . ALA A 1 144 ? 10.398 71.471 14.671 1.00 0.00 144 ALA A N 3
ATOM 6807 C CA . ALA A 1 144 ? 10.090 71.820 13.295 1.00 0.00 144 ALA A CA 3
ATOM 6808 C C . ALA A 1 144 ? 8.926 70.993 12.768 1.00 0.00 144 ALA A C 3
ATOM 6809 O O . ALA A 1 144 ? 7.981 71.530 12.196 1.00 0.00 144 ALA A O 3
ATOM 6816 N N . PHE A 1 145 ? 9.005 69.682 12.962 1.00 0.00 145 PHE A N 3
ATOM 6817 C CA . PHE A 1 145 ? 7.957 68.788 12.488 1.00 0.00 145 PHE A CA 3
ATOM 6818 C C . PHE A 1 145 ? 6.617 69.169 13.096 1.00 0.00 145 PHE A C 3
ATOM 6819 O O . PHE A 1 145 ? 5.605 69.214 12.399 1.00 0.00 145 PHE A O 3
ATOM 6836 N N . MET A 1 146 ? 6.611 69.441 14.396 1.00 0.00 146 MET A N 3
ATOM 6837 C CA . MET A 1 146 ? 5.380 69.816 15.079 1.00 0.00 146 MET A CA 3
ATOM 6838 C C . MET A 1 146 ? 4.824 71.117 14.501 1.00 0.00 146 MET A C 3
ATOM 6839 O O . MET A 1 146 ? 3.614 71.285 14.388 1.00 0.00 146 MET A O 3
ATOM 6853 N N . SER A 1 147 ? 5.713 72.037 14.142 1.00 0.00 147 SER A N 3
ATOM 6854 C CA . SER A 1 147 ? 5.284 73.311 13.583 1.00 0.00 147 SER A CA 3
ATOM 6855 C C . SER A 1 147 ? 4.684 73.131 12.195 1.00 0.00 147 SER A C 3
ATOM 6856 O O . SER A 1 147 ? 3.647 73.712 11.874 1.00 0.00 147 SER A O 3
ATOM 6864 N N . ILE A 1 148 ? 5.348 72.326 11.376 1.00 0.00 148 ILE A N 3
ATOM 6865 C CA . ILE A 1 148 ? 4.879 72.079 10.015 1.00 0.00 148 ILE A CA 3
ATOM 6866 C C . ILE A 1 148 ? 3.424 71.629 10.031 1.00 0.00 148 ILE A C 3
ATOM 6867 O O . ILE A 1 148 ? 2.645 71.990 9.149 1.00 0.00 148 ILE A O 3
ATOM 6883 N N . LYS A 1 149 ? 3.060 70.837 11.031 1.00 0.00 149 LYS A N 3
ATOM 6884 C CA . LYS A 1 149 ? 1.693 70.344 11.133 1.00 0.00 149 LYS A CA 3
ATOM 6885 C C . LYS A 1 149 ? 0.693 71.468 10.870 1.00 0.00 149 LYS A C 3
ATOM 6886 O O . LYS A 1 149 ? -0.318 71.265 10.199 1.00 0.00 149 LYS A O 3
ATOM 6905 N N . ASN A 1 150 ? 0.985 72.651 11.399 1.00 0.00 150 ASN A N 3
ATOM 6906 C CA . ASN A 1 150 ? 0.103 73.797 11.211 1.00 0.00 150 ASN A CA 3
ATOM 6907 C C . ASN A 1 150 ? 0.041 74.186 9.736 1.00 0.00 150 ASN A C 3
ATOM 6908 O O . ASN A 1 150 ? -1.024 74.518 9.215 1.00 0.00 150 ASN A O 3
ATOM 6919 N N . GLY A 1 151 ? 1.191 74.145 9.071 1.00 0.00 151 GLY A N 3
ATOM 6920 C CA . GLY A 1 151 ? 1.261 74.497 7.656 1.00 0.00 151 GLY A CA 3
ATOM 6921 C C . GLY A 1 151 ? 0.753 73.356 6.784 1.00 0.00 151 GLY A C 3
ATOM 6922 O O . GLY A 1 151 ? 1.352 73.035 5.756 1.00 0.00 151 GLY A O 3
ATOM 6926 N N . ASN A 1 152 ? -0.353 72.745 7.197 1.00 0.00 152 ASN A N 3
ATOM 6927 C CA . ASN A 1 152 ? -0.938 71.635 6.446 1.00 0.00 152 ASN A CA 3
ATOM 6928 C C . ASN A 1 152 ? -1.943 72.154 5.424 1.00 0.00 152 ASN A C 3
ATOM 6929 O O . ASN A 1 152 ? -2.669 71.376 4.802 1.00 0.00 152 ASN A O 3
ATOM 6940 N N . SER A 1 153 ? -1.977 73.472 5.253 1.00 0.00 153 SER A N 3
ATOM 6941 C CA . SER A 1 153 ? -2.896 74.084 4.299 1.00 0.00 153 SER A CA 3
ATOM 6942 C C . SER A 1 153 ? -2.600 73.594 2.885 1.00 0.00 153 SER A C 3
ATOM 6943 O O . SER A 1 153 ? -3.516 73.266 2.130 1.00 0.00 153 SER A O 3
ATOM 6952 N N . MET A 1 1 ? -14.779 58.942 9.990 1.00 0.00 1 MET A N 4
ATOM 6953 C CA . MET A 1 1 ? -15.707 57.888 9.489 1.00 0.00 1 MET A CA 4
ATOM 6954 C C . MET A 1 1 ? -15.626 56.669 10.402 1.00 0.00 1 MET A C 4
ATOM 6955 O O . MET A 1 1 ? -14.779 56.604 11.294 1.00 0.00 1 MET A O 4
ATOM 6971 N N . ASP A 1 2 ? -16.507 55.703 10.170 1.00 0.00 2 ASP A N 4
ATOM 6972 C CA . ASP A 1 2 ? -16.525 54.487 10.976 1.00 0.00 2 ASP A CA 4
ATOM 6973 C C . ASP A 1 2 ? -15.210 53.730 10.827 1.00 0.00 2 ASP A C 4
ATOM 6974 O O . ASP A 1 2 ? -14.665 53.214 11.802 1.00 0.00 2 ASP A O 4
ATOM 6983 N N . HIS A 1 3 ? -14.703 53.673 9.598 1.00 0.00 3 HIS A N 4
ATOM 6984 C CA . HIS A 1 3 ? -13.448 52.979 9.333 1.00 0.00 3 HIS A CA 4
ATOM 6985 C C . HIS A 1 3 ? -12.268 53.842 9.758 1.00 0.00 3 HIS A C 4
ATOM 6986 O O . HIS A 1 3 ? -12.412 55.047 9.958 1.00 0.00 3 HIS A O 4
ATOM 7000 N N . VAL A 1 4 ? -11.097 53.223 9.915 1.00 0.00 4 VAL A N 4
ATOM 7001 C CA . VAL A 1 4 ? -9.902 53.936 10.323 1.00 0.00 4 VAL A CA 4
ATOM 7002 C C . VAL A 1 4 ? -8.775 53.715 9.317 1.00 0.00 4 VAL A C 4
ATOM 7003 O O . VAL A 1 4 ? -8.147 54.667 8.864 1.00 0.00 4 VAL A O 4
ATOM 7016 N N . TYR A 1 5 ? -8.503 52.454 9.010 1.00 0.00 5 TYR A N 4
ATOM 7017 C CA . TYR A 1 5 ? -7.417 52.110 8.086 1.00 0.00 5 TYR A CA 4
ATOM 7018 C C . TYR A 1 5 ? -7.853 52.285 6.654 1.00 0.00 5 TYR A C 4
ATOM 7019 O O . TYR A 1 5 ? -7.024 52.521 5.778 1.00 0.00 5 TYR A O 4
ATOM 7037 N N . LYS A 1 6 ? -9.149 52.176 6.426 1.00 0.00 6 LYS A N 4
ATOM 7038 C CA . LYS A 1 6 ? -9.688 52.329 5.087 1.00 0.00 6 LYS A CA 4
ATOM 7039 C C . LYS A 1 6 ? -9.343 53.705 4.528 1.00 0.00 6 LYS A C 4
ATOM 7040 O O . LYS A 1 6 ? -8.986 53.838 3.361 1.00 0.00 6 LYS A O 4
ATOM 7059 N N . GLY A 1 7 ? -9.453 54.725 5.371 1.00 0.00 7 GLY A N 4
ATOM 7060 C CA . GLY A 1 7 ? -9.152 56.088 4.953 1.00 0.00 7 GLY A CA 4
ATOM 7061 C C . GLY A 1 7 ? -7.696 56.216 4.515 1.00 0.00 7 GLY A C 4
ATOM 7062 O O . GLY A 1 7 ? -7.349 57.098 3.727 1.00 0.00 7 GLY A O 4
ATOM 7066 N N . GLN A 1 8 ? -6.849 55.318 5.015 1.00 0.00 8 GLN A N 4
ATOM 7067 C CA . GLN A 1 8 ? -5.437 55.335 4.659 1.00 0.00 8 GLN A CA 4
ATOM 7068 C C . GLN A 1 8 ? -5.217 54.730 3.280 1.00 0.00 8 GLN A C 4
ATOM 7069 O O . GLN A 1 8 ? -4.608 55.349 2.408 1.00 0.00 8 GLN A O 4
ATOM 7083 N N . LEU A 1 9 ? -5.723 53.521 3.085 1.00 0.00 9 LEU A N 4
ATOM 7084 C CA . LEU A 1 9 ? -5.591 52.849 1.797 1.00 0.00 9 LEU A CA 4
ATOM 7085 C C . LEU A 1 9 ? -6.310 53.628 0.717 1.00 0.00 9 LEU A C 4
ATOM 7086 O O . LEU A 1 9 ? -5.794 53.800 -0.391 1.00 0.00 9 LEU A O 4
ATOM 7102 N N . GLN A 1 10 ? -7.501 54.090 1.043 1.00 0.00 10 GLN A N 4
ATOM 7103 C CA . GLN A 1 10 ? -8.292 54.843 0.087 1.00 0.00 10 GLN A CA 4
ATOM 7104 C C . GLN A 1 10 ? -7.521 56.066 -0.392 1.00 0.00 10 GLN A C 4
ATOM 7105 O O . GLN A 1 10 ? -7.629 56.475 -1.550 1.00 0.00 10 GLN A O 4
ATOM 7119 N N . ALA A 1 11 ? -6.733 56.641 0.510 1.00 0.00 11 ALA A N 4
ATOM 7120 C CA . ALA A 1 11 ? -5.927 57.808 0.170 1.00 0.00 11 ALA A CA 4
ATOM 7121 C C . ALA A 1 11 ? -4.868 57.441 -0.866 1.00 0.00 11 ALA A C 4
ATOM 7122 O O . ALA A 1 11 ? -4.561 58.227 -1.761 1.00 0.00 11 ALA A O 4
ATOM 7129 N N . TYR A 1 12 ? -4.310 56.238 -0.738 1.00 0.00 12 TYR A N 4
ATOM 7130 C CA . TYR A 1 12 ? -3.287 55.776 -1.671 1.00 0.00 12 TYR A CA 4
ATOM 7131 C C . TYR A 1 12 ? -3.856 55.686 -3.083 1.00 0.00 12 TYR A C 4
ATOM 7132 O O . TYR A 1 12 ? -3.259 56.186 -4.034 1.00 0.00 12 TYR A O 4
ATOM 7150 N N . ALA A 1 13 ? -5.015 55.054 -3.210 1.00 0.00 13 ALA A N 4
ATOM 7151 C CA . ALA A 1 13 ? -5.657 54.915 -4.513 1.00 0.00 13 ALA A CA 4
ATOM 7152 C C . ALA A 1 13 ? -5.867 56.286 -5.149 1.00 0.00 13 ALA A C 4
ATOM 7153 O O . ALA A 1 13 ? -5.757 56.441 -6.365 1.00 0.00 13 ALA A O 4
ATOM 7160 N N . LEU A 1 14 ? -6.187 57.270 -4.318 1.00 0.00 14 LEU A N 4
ATOM 7161 C CA . LEU A 1 14 ? -6.427 58.617 -4.814 1.00 0.00 14 LEU A CA 4
ATOM 7162 C C . LEU A 1 14 ? -5.167 59.175 -5.468 1.00 0.00 14 LEU A C 4
ATOM 7163 O O . LEU A 1 14 ? -5.219 59.741 -6.560 1.00 0.00 14 LEU A O 4
ATOM 7179 N N . GLN A 1 15 ? -4.040 59.023 -4.785 1.00 0.00 15 GLN A N 4
ATOM 7180 C CA . GLN A 1 15 ? -2.778 59.525 -5.304 1.00 0.00 15 GLN A CA 4
ATOM 7181 C C . GLN A 1 15 ? -2.311 58.685 -6.489 1.00 0.00 15 GLN A C 4
ATOM 7182 O O . GLN A 1 15 ? -1.821 59.216 -7.486 1.00 0.00 15 GLN A O 4
ATOM 7196 N N . HIS A 1 16 ? -2.453 57.372 -6.364 1.00 0.00 16 HIS A N 4
ATOM 7197 C CA . HIS A 1 16 ? -2.033 56.460 -7.422 1.00 0.00 16 HIS A CA 4
ATOM 7198 C C . HIS A 1 16 ? -3.105 56.359 -8.499 1.00 0.00 16 HIS A C 4
ATOM 7199 O O . HIS A 1 16 ? -2.898 55.729 -9.534 1.00 0.00 16 HIS A O 4
ATOM 7213 N N . ASN A 1 17 ? -4.254 56.982 -8.244 1.00 0.00 17 ASN A N 4
ATOM 7214 C CA . ASN A 1 17 ? -5.352 56.956 -9.203 1.00 0.00 17 ASN A CA 4
ATOM 7215 C C . ASN A 1 17 ? -5.737 55.522 -9.532 1.00 0.00 17 ASN A C 4
ATOM 7216 O O . ASN A 1 17 ? -5.565 55.069 -10.662 1.00 0.00 17 ASN A O 4
ATOM 7227 N N . LEU A 1 18 ? -6.257 54.805 -8.536 1.00 0.00 18 LEU A N 4
ATOM 7228 C CA . LEU A 1 18 ? -6.669 53.413 -8.730 1.00 0.00 18 LEU A CA 4
ATOM 7229 C C . LEU A 1 18 ? -8.111 53.213 -8.290 1.00 0.00 18 LEU A C 4
ATOM 7230 O O . LEU A 1 18 ? -8.591 53.881 -7.377 1.00 0.00 18 LEU A O 4
ATOM 7246 N N . GLU A 1 19 ? -8.798 52.281 -8.946 1.00 0.00 19 GLU A N 4
ATOM 7247 C CA . GLU A 1 19 ? -10.187 51.995 -8.614 1.00 0.00 19 GLU A CA 4
ATOM 7248 C C . GLU A 1 19 ? -10.380 51.962 -7.102 1.00 0.00 19 GLU A C 4
ATOM 7249 O O . GLU A 1 19 ? -9.612 51.326 -6.379 1.00 0.00 19 GLU A O 4
ATOM 7261 N N . LEU A 1 20 ? -11.405 52.658 -6.635 1.00 0.00 20 LEU A N 4
ATOM 7262 C CA . LEU A 1 20 ? -11.689 52.717 -5.212 1.00 0.00 20 LEU A CA 4
ATOM 7263 C C . LEU A 1 20 ? -11.626 51.319 -4.590 1.00 0.00 20 LEU A C 4
ATOM 7264 O O . LEU A 1 20 ? -12.005 50.334 -5.228 1.00 0.00 20 LEU A O 4
ATOM 7280 N N . PRO A 1 21 ? -11.164 51.217 -3.368 1.00 0.00 21 PRO A N 4
ATOM 7281 C CA . PRO A 1 21 ? -11.057 49.912 -2.657 1.00 0.00 21 PRO A CA 4
ATOM 7282 C C . PRO A 1 21 ? -12.419 49.352 -2.281 1.00 0.00 21 PRO A C 4
ATOM 7283 O O . PRO A 1 21 ? -13.379 50.098 -2.091 1.00 0.00 21 PRO A O 4
ATOM 7294 N N . VAL A 1 22 ? -12.489 48.032 -2.159 1.00 0.00 22 VAL A N 4
ATOM 7295 C CA . VAL A 1 22 ? -13.741 47.371 -1.782 1.00 0.00 22 VAL A CA 4
ATOM 7296 C C . VAL A 1 22 ? -13.497 46.348 -0.677 1.00 0.00 22 VAL A C 4
ATOM 7297 O O . VAL A 1 22 ? -12.577 45.543 -0.759 1.00 0.00 22 VAL A O 4
ATOM 7310 N N . TYR A 1 23 ? -14.329 46.390 0.364 1.00 0.00 23 TYR A N 4
ATOM 7311 C CA . TYR A 1 23 ? -14.209 45.471 1.483 1.00 0.00 23 TYR A CA 4
ATOM 7312 C C . TYR A 1 23 ? -15.331 44.445 1.454 1.00 0.00 23 TYR A C 4
ATOM 7313 O O . TYR A 1 23 ? -16.414 44.709 0.935 1.00 0.00 23 TYR A O 4
ATOM 7331 N N . ALA A 1 24 ? -15.075 43.283 2.048 1.00 0.00 24 ALA A N 4
ATOM 7332 C CA . ALA A 1 24 ? -16.090 42.226 2.127 1.00 0.00 24 ALA A CA 4
ATOM 7333 C C . ALA A 1 24 ? -16.416 41.934 3.581 1.00 0.00 24 ALA A C 4
ATOM 7334 O O . ALA A 1 24 ? -15.527 41.812 4.407 1.00 0.00 24 ALA A O 4
ATOM 7341 N N . ASN A 1 25 ? -17.705 41.844 3.892 1.00 0.00 25 ASN A N 4
ATOM 7342 C CA . ASN A 1 25 ? -18.140 41.585 5.269 1.00 0.00 25 ASN A CA 4
ATOM 7343 C C . ASN A 1 25 ? -18.800 40.218 5.382 1.00 0.00 25 ASN A C 4
ATOM 7344 O O . ASN A 1 25 ? -19.735 39.901 4.645 1.00 0.00 25 ASN A O 4
ATOM 7355 N N . GLU A 1 26 ? -18.326 39.422 6.337 1.00 0.00 26 GLU A N 4
ATOM 7356 C CA . GLU A 1 26 ? -18.906 38.098 6.574 1.00 0.00 26 GLU A CA 4
ATOM 7357 C C . GLU A 1 26 ? -19.110 37.877 8.066 1.00 0.00 26 GLU A C 4
ATOM 7358 O O . GLU A 1 26 ? -18.220 38.148 8.872 1.00 0.00 26 GLU A O 4
ATOM 7370 N N . ARG A 1 27 ? -20.290 37.386 8.434 1.00 0.00 27 ARG A N 4
ATOM 7371 C CA . ARG A 1 27 ? -20.604 37.145 9.844 1.00 0.00 27 ARG A CA 4
ATOM 7372 C C . ARG A 1 27 ? -21.301 35.801 10.014 1.00 0.00 27 ARG A C 4
ATOM 7373 O O . ARG A 1 27 ? -22.359 35.557 9.431 1.00 0.00 27 ARG A O 4
ATOM 7394 N N . GLU A 1 28 ? -20.702 34.930 10.824 1.00 0.00 28 GLU A N 4
ATOM 7395 C CA . GLU A 1 28 ? -21.283 33.621 11.068 1.00 0.00 28 GLU A CA 4
ATOM 7396 C C . GLU A 1 28 ? -20.693 33.004 12.330 1.00 0.00 28 GLU A C 4
ATOM 7397 O O . GLU A 1 28 ? -19.476 33.018 12.532 1.00 0.00 28 GLU A O 4
ATOM 7409 N N . GLY A 1 29 ? -21.552 32.463 13.181 1.00 0.00 29 GLY A N 4
ATOM 7410 C CA . GLY A 1 29 ? -21.095 31.832 14.407 1.00 0.00 29 GLY A CA 4
ATOM 7411 C C . GLY A 1 29 ? -22.103 32.033 15.542 1.00 0.00 29 GLY A C 4
ATOM 7412 O O . GLY A 1 29 ? -22.812 33.041 15.576 1.00 0.00 29 GLY A O 4
ATOM 7416 N N . PRO A 1 30 ? -22.156 31.116 16.473 1.00 0.00 30 PRO A N 4
ATOM 7417 C CA . PRO A 1 30 ? -23.061 31.217 17.644 1.00 0.00 30 PRO A CA 4
ATOM 7418 C C . PRO A 1 30 ? -23.019 32.609 18.286 1.00 0.00 30 PRO A C 4
ATOM 7419 O O . PRO A 1 30 ? -22.054 33.357 18.111 1.00 0.00 30 PRO A O 4
ATOM 7430 N N . PRO A 1 31 ? -24.033 32.956 19.030 1.00 0.00 31 PRO A N 4
ATOM 7431 C CA . PRO A 1 31 ? -24.117 34.277 19.720 1.00 0.00 31 PRO A CA 4
ATOM 7432 C C . PRO A 1 31 ? -22.931 34.513 20.649 1.00 0.00 31 PRO A C 4
ATOM 7433 O O . PRO A 1 31 ? -22.387 35.616 20.707 1.00 0.00 31 PRO A O 4
ATOM 7444 N N . HIS A 1 32 ? -22.541 33.475 21.381 1.00 0.00 32 HIS A N 4
ATOM 7445 C CA . HIS A 1 32 ? -21.418 33.580 22.308 1.00 0.00 32 HIS A CA 4
ATOM 7446 C C . HIS A 1 32 ? -20.118 33.229 21.593 1.00 0.00 32 HIS A C 4
ATOM 7447 O O . HIS A 1 32 ? -19.038 33.298 22.178 1.00 0.00 32 HIS A O 4
ATOM 7461 N N . ALA A 1 33 ? -20.230 32.881 20.315 1.00 0.00 33 ALA A N 4
ATOM 7462 C CA . ALA A 1 33 ? -19.052 32.550 19.511 1.00 0.00 33 ALA A CA 4
ATOM 7463 C C . ALA A 1 33 ? -19.175 33.117 18.100 1.00 0.00 33 ALA A C 4
ATOM 7464 O O . ALA A 1 33 ? -19.167 32.373 17.123 1.00 0.00 33 ALA A O 4
ATOM 7471 N N . PRO A 1 34 ? -19.275 34.416 17.984 1.00 0.00 34 PRO A N 4
ATOM 7472 C CA . PRO A 1 34 ? -19.385 35.096 16.665 1.00 0.00 34 PRO A CA 4
ATOM 7473 C C . PRO A 1 34 ? -18.033 35.228 15.978 1.00 0.00 34 PRO A C 4
ATOM 7474 O O . PRO A 1 34 ? -17.009 35.418 16.635 1.00 0.00 34 PRO A O 4
ATOM 7485 N N . ARG A 1 35 ? -18.038 35.151 14.647 1.00 0.00 35 ARG A N 4
ATOM 7486 C CA . ARG A 1 35 ? -16.803 35.285 13.882 1.00 0.00 35 ARG A CA 4
ATOM 7487 C C . ARG A 1 35 ? -16.987 36.292 12.767 1.00 0.00 35 ARG A C 4
ATOM 7488 O O . ARG A 1 35 ? -17.914 36.185 11.962 1.00 0.00 35 ARG A O 4
ATOM 7509 N N . PHE A 1 36 ? -16.085 37.279 12.705 1.00 0.00 36 PHE A N 4
ATOM 7510 C CA . PHE A 1 36 ? -16.166 38.295 11.652 1.00 0.00 36 PHE A CA 4
ATOM 7511 C C . PHE A 1 36 ? -14.991 38.198 10.698 1.00 0.00 36 PHE A C 4
ATOM 7512 O O . PHE A 1 36 ? -13.882 38.588 11.019 1.00 0.00 36 PHE A O 4
ATOM 7529 N N . ARG A 1 37 ? -15.241 37.648 9.519 1.00 0.00 37 ARG A N 4
ATOM 7530 C CA . ARG A 1 37 ? -14.178 37.493 8.516 1.00 0.00 37 ARG A CA 4
ATOM 7531 C C . ARG A 1 37 ? -14.351 38.543 7.429 1.00 0.00 37 ARG A C 4
ATOM 7532 O O . ARG A 1 37 ? -15.262 38.460 6.603 1.00 0.00 37 ARG A O 4
ATOM 7553 N N . CYS A 1 38 ? -13.489 39.551 7.447 1.00 0.00 38 CYS A N 4
ATOM 7554 C CA . CYS A 1 38 ? -13.564 40.632 6.465 1.00 0.00 38 CYS A CA 4
ATOM 7555 C C . CYS A 1 38 ? -12.340 40.608 5.566 1.00 0.00 38 CYS A C 4
ATOM 7556 O O . CYS A 1 38 ? -11.207 40.593 6.046 1.00 0.00 38 CYS A O 4
ATOM 7564 N N . ASN A 1 39 ? -12.576 40.624 4.263 1.00 0.00 39 ASN A N 4
ATOM 7565 C CA . ASN A 1 39 ? -11.478 40.623 3.287 1.00 0.00 39 ASN A CA 4
ATOM 7566 C C . ASN A 1 39 ? -11.401 41.966 2.580 1.00 0.00 39 ASN A C 4
ATOM 7567 O O . ASN A 1 39 ? -12.376 42.719 2.555 1.00 0.00 39 ASN A O 4
ATOM 7578 N N . VAL A 1 40 ? -10.236 42.268 2.005 1.00 0.00 40 VAL A N 4
ATOM 7579 C CA . VAL A 1 40 ? -10.049 43.538 1.297 1.00 0.00 40 VAL A CA 4
ATOM 7580 C C . VAL A 1 40 ? -9.650 43.280 -0.150 1.00 0.00 40 VAL A C 4
ATOM 7581 O O . VAL A 1 40 ? -8.656 42.604 -0.428 1.00 0.00 40 VAL A O 4
ATOM 7594 N N . THR A 1 41 ? -10.431 43.832 -1.073 1.00 0.00 41 THR A N 4
ATOM 7595 C CA . THR A 1 41 ? -10.148 43.666 -2.502 1.00 0.00 41 THR A CA 4
ATOM 7596 C C . THR A 1 41 ? -9.498 44.924 -3.062 1.00 0.00 41 THR A C 4
ATOM 7597 O O . THR A 1 41 ? -10.081 46.009 -3.018 1.00 0.00 41 THR A O 4
ATOM 7608 N N . PHE A 1 42 ? -8.286 44.774 -3.591 1.00 0.00 42 PHE A N 4
ATOM 7609 C CA . PHE A 1 42 ? -7.568 45.912 -4.162 1.00 0.00 42 PHE A CA 4
ATOM 7610 C C . PHE A 1 42 ? -6.806 45.493 -5.413 1.00 0.00 42 PHE A C 4
ATOM 7611 O O . PHE A 1 42 ? -6.110 44.482 -5.417 1.00 0.00 42 PHE A O 4
ATOM 7628 N N . CYS A 1 43 ? -6.939 46.278 -6.472 1.00 0.00 43 CYS A N 4
ATOM 7629 C CA . CYS A 1 43 ? -6.254 45.979 -7.725 1.00 0.00 43 CYS A CA 4
ATOM 7630 C C . CYS A 1 43 ? -6.314 44.485 -8.027 1.00 0.00 43 CYS A C 4
ATOM 7631 O O . CYS A 1 43 ? -5.410 43.931 -8.652 1.00 0.00 43 CYS A O 4
ATOM 7639 N N . GLY A 1 44 ? -7.388 43.840 -7.578 1.00 0.00 44 GLY A N 4
ATOM 7640 C CA . GLY A 1 44 ? -7.554 42.411 -7.805 1.00 0.00 44 GLY A CA 4
ATOM 7641 C C . GLY A 1 44 ? -6.745 41.598 -6.806 1.00 0.00 44 GLY A C 4
ATOM 7642 O O . GLY A 1 44 ? -6.233 40.527 -7.135 1.00 0.00 44 GLY A O 4
ATOM 7646 N N . GLN A 1 45 ? -6.623 42.112 -5.584 1.00 0.00 45 GLN A N 4
ATOM 7647 C CA . GLN A 1 45 ? -5.865 41.423 -4.538 1.00 0.00 45 GLN A CA 4
ATOM 7648 C C . GLN A 1 45 ? -6.729 41.212 -3.308 1.00 0.00 45 GLN A C 4
ATOM 7649 O O . GLN A 1 45 ? -7.224 42.169 -2.713 1.00 0.00 45 GLN A O 4
ATOM 7663 N N . THR A 1 46 ? -6.912 39.949 -2.924 1.00 0.00 46 THR A N 4
ATOM 7664 C CA . THR A 1 46 ? -7.727 39.621 -1.753 1.00 0.00 46 THR A CA 4
ATOM 7665 C C . THR A 1 46 ? -6.850 39.169 -0.597 1.00 0.00 46 THR A C 4
ATOM 7666 O O . THR A 1 46 ? -6.413 38.021 -0.548 1.00 0.00 46 THR A O 4
ATOM 7677 N N . PHE A 1 47 ? -6.590 40.086 0.333 1.00 0.00 47 PHE A N 4
ATOM 7678 C CA . PHE A 1 47 ? -5.755 39.773 1.493 1.00 0.00 47 PHE A CA 4
ATOM 7679 C C . PHE A 1 47 ? -6.625 39.571 2.729 1.00 0.00 47 PHE A C 4
ATOM 7680 O O . PHE A 1 47 ? -7.606 40.285 2.937 1.00 0.00 47 PHE A O 4
ATOM 7697 N N . GLN A 1 48 ? -6.252 38.591 3.543 1.00 0.00 48 GLN A N 4
ATOM 7698 C CA . GLN A 1 48 ? -7.000 38.297 4.761 1.00 0.00 48 GLN A CA 4
ATOM 7699 C C . GLN A 1 48 ? -6.105 37.614 5.788 1.00 0.00 48 GLN A C 4
ATOM 7700 O O . GLN A 1 48 ? -5.085 37.020 5.439 1.00 0.00 48 GLN A O 4
ATOM 7714 N N . SER A 1 49 ? -6.494 37.700 7.055 1.00 0.00 49 SER A N 4
ATOM 7715 C CA . SER A 1 49 ? -5.720 37.085 8.126 1.00 0.00 49 SER A CA 4
ATOM 7716 C C . SER A 1 49 ? -6.032 35.595 8.226 1.00 0.00 49 SER A C 4
ATOM 7717 O O . SER A 1 49 ? -7.037 35.123 7.693 1.00 0.00 49 SER A O 4
ATOM 7725 N N . SER A 1 50 ? -5.167 34.859 8.916 1.00 0.00 50 SER A N 4
ATOM 7726 C CA . SER A 1 50 ? -5.361 33.423 9.089 1.00 0.00 50 SER A CA 4
ATOM 7727 C C . SER A 1 50 ? -6.263 33.144 10.283 1.00 0.00 50 SER A C 4
ATOM 7728 O O . SER A 1 50 ? -6.600 31.995 10.562 1.00 0.00 50 SER A O 4
ATOM 7736 N N . GLU A 1 51 ? -6.654 34.206 10.984 1.00 0.00 51 GLU A N 4
ATOM 7737 C CA . GLU A 1 51 ? -7.525 34.070 12.154 1.00 0.00 51 GLU A CA 4
ATOM 7738 C C . GLU A 1 51 ? -8.736 34.976 12.018 1.00 0.00 51 GLU A C 4
ATOM 7739 O O . GLU A 1 51 ? -8.797 35.820 11.126 1.00 0.00 51 GLU A O 4
ATOM 7751 N N . PHE A 1 52 ? -9.707 34.789 12.903 1.00 0.00 52 PHE A N 4
ATOM 7752 C CA . PHE A 1 52 ? -10.934 35.588 12.876 1.00 0.00 52 PHE A CA 4
ATOM 7753 C C . PHE A 1 52 ? -10.969 36.536 14.067 1.00 0.00 52 PHE A C 4
ATOM 7754 O O . PHE A 1 52 ? -10.484 36.222 15.148 1.00 0.00 52 PHE A O 4
ATOM 7771 N N . PHE A 1 53 ? -11.526 37.699 13.840 1.00 0.00 53 PHE A N 4
ATOM 7772 C CA . PHE A 1 53 ? -11.618 38.723 14.889 1.00 0.00 53 PHE A CA 4
ATOM 7773 C C . PHE A 1 53 ? -12.986 38.664 15.586 1.00 0.00 53 PHE A C 4
ATOM 7774 O O . PHE A 1 53 ? -13.994 38.354 14.951 1.00 0.00 53 PHE A O 4
ATOM 7791 N N . PRO A 1 54 ? -13.032 38.959 16.860 1.00 0.00 54 PRO A N 4
ATOM 7792 C CA . PRO A 1 54 ? -14.294 38.929 17.647 1.00 0.00 54 PRO A CA 4
ATOM 7793 C C . PRO A 1 54 ? -15.194 40.119 17.345 1.00 0.00 54 PRO A C 4
ATOM 7794 O O . PRO A 1 54 ? -16.325 40.181 17.823 1.00 0.00 54 PRO A O 4
ATOM 7805 N N . THR A 1 55 ? -14.677 41.074 16.578 1.00 0.00 55 THR A N 4
ATOM 7806 C CA . THR A 1 55 ? -15.442 42.278 16.240 1.00 0.00 55 THR A CA 4
ATOM 7807 C C . THR A 1 55 ? -15.411 42.538 14.739 1.00 0.00 55 THR A C 4
ATOM 7808 O O . THR A 1 55 ? -14.515 42.080 14.036 1.00 0.00 55 THR A O 4
ATOM 7819 N N . LEU A 1 56 ? -16.429 43.237 14.259 1.00 0.00 56 LEU A N 4
ATOM 7820 C CA . LEU A 1 56 ? -16.525 43.524 12.836 1.00 0.00 56 LEU A CA 4
ATOM 7821 C C . LEU A 1 56 ? -15.439 44.519 12.421 1.00 0.00 56 LEU A C 4
ATOM 7822 O O . LEU A 1 56 ? -14.587 44.206 11.589 1.00 0.00 56 LEU A O 4
ATOM 7838 N N . LYS A 1 57 ? -15.506 45.738 12.965 1.00 0.00 57 LYS A N 4
ATOM 7839 C CA . LYS A 1 57 ? -14.564 46.773 12.594 1.00 0.00 57 LYS A CA 4
ATOM 7840 C C . LYS A 1 57 ? -13.137 46.275 12.738 1.00 0.00 57 LYS A C 4
ATOM 7841 O O . LYS A 1 57 ? -12.278 46.620 11.929 1.00 0.00 57 LYS A O 4
ATOM 7860 N N . SER A 1 58 ? -12.896 45.457 13.751 1.00 0.00 58 SER A N 4
ATOM 7861 C CA . SER A 1 58 ? -11.565 44.914 13.975 1.00 0.00 58 SER A CA 4
ATOM 7862 C C . SER A 1 58 ? -11.077 44.173 12.734 1.00 0.00 58 SER A C 4
ATOM 7863 O O . SER A 1 58 ? -9.881 44.167 12.437 1.00 0.00 58 SER A O 4
ATOM 7871 N N . ALA A 1 59 ? -12.001 43.539 12.020 1.00 0.00 59 ALA A N 4
ATOM 7872 C CA . ALA A 1 59 ? -11.645 42.803 10.816 1.00 0.00 59 ALA A CA 4
ATOM 7873 C C . ALA A 1 59 ? -11.265 43.759 9.692 1.00 0.00 59 ALA A C 4
ATOM 7874 O O . ALA A 1 59 ? -10.282 43.542 8.988 1.00 0.00 59 ALA A O 4
ATOM 7881 N N . GLU A 1 60 ? -12.050 44.818 9.533 1.00 0.00 60 GLU A N 4
ATOM 7882 C CA . GLU A 1 60 ? -11.783 45.808 8.492 1.00 0.00 60 GLU A CA 4
ATOM 7883 C C . GLU A 1 60 ? -10.444 46.493 8.748 1.00 0.00 60 GLU A C 4
ATOM 7884 O O . GLU A 1 60 ? -9.645 46.672 7.831 1.00 0.00 60 GLU A O 4
ATOM 7896 N N . HIS A 1 61 ? -10.203 46.870 10.000 1.00 0.00 61 HIS A N 4
ATOM 7897 C CA . HIS A 1 61 ? -8.952 47.530 10.366 1.00 0.00 61 HIS A CA 4
ATOM 7898 C C . HIS A 1 61 ? -7.786 46.553 10.248 1.00 0.00 61 HIS A C 4
ATOM 7899 O O . HIS A 1 61 ? -6.690 46.925 9.835 1.00 0.00 61 HIS A O 4
ATOM 7913 N N . ALA A 1 62 ? -8.027 45.300 10.624 1.00 0.00 62 ALA A N 4
ATOM 7914 C CA . ALA A 1 62 ? -6.986 44.282 10.561 1.00 0.00 62 ALA A CA 4
ATOM 7915 C C . ALA A 1 62 ? -6.669 43.924 9.115 1.00 0.00 62 ALA A C 4
ATOM 7916 O O . ALA A 1 62 ? -5.511 43.834 8.735 1.00 0.00 62 ALA A O 4
ATOM 7923 N N . ALA A 1 63 ? -7.703 43.717 8.314 1.00 0.00 63 ALA A N 4
ATOM 7924 C CA . ALA A 1 63 ? -7.514 43.356 6.911 1.00 0.00 63 ALA A CA 4
ATOM 7925 C C . ALA A 1 63 ? -6.708 44.428 6.187 1.00 0.00 63 ALA A C 4
ATOM 7926 O O . ALA A 1 63 ? -5.705 44.125 5.532 1.00 0.00 63 ALA A O 4
ATOM 7933 N N . ALA A 1 64 ? -7.130 45.681 6.327 1.00 0.00 64 ALA A N 4
ATOM 7934 C CA . ALA A 1 64 ? -6.424 46.784 5.689 1.00 0.00 64 ALA A CA 4
ATOM 7935 C C . ALA A 1 64 ? -4.985 46.841 6.184 1.00 0.00 64 ALA A C 4
ATOM 7936 O O . ALA A 1 64 ? -4.080 47.185 5.433 1.00 0.00 64 ALA A O 4
ATOM 7943 N N . LYS A 1 65 ? -4.782 46.514 7.454 1.00 0.00 65 LYS A N 4
ATOM 7944 C CA . LYS A 1 65 ? -3.444 46.546 8.037 1.00 0.00 65 LYS A CA 4
ATOM 7945 C C . LYS A 1 65 ? -2.515 45.622 7.258 1.00 0.00 65 LYS A C 4
ATOM 7946 O O . LYS A 1 65 ? -1.391 45.997 6.935 1.00 0.00 65 LYS A O 4
ATOM 7965 N N . ILE A 1 66 ? -2.992 44.416 6.943 1.00 0.00 66 ILE A N 4
ATOM 7966 C CA . ILE A 1 66 ? -2.175 43.464 6.206 1.00 0.00 66 ILE A CA 4
ATOM 7967 C C . ILE A 1 66 ? -1.725 44.070 4.879 1.00 0.00 66 ILE A C 4
ATOM 7968 O O . ILE A 1 66 ? -0.569 43.923 4.483 1.00 0.00 66 ILE A O 4
ATOM 7984 N N . ALA A 1 67 ? -2.647 44.729 4.195 1.00 0.00 67 ALA A N 4
ATOM 7985 C CA . ALA A 1 67 ? -2.333 45.339 2.906 1.00 0.00 67 ALA A CA 4
ATOM 7986 C C . ALA A 1 67 ? -1.450 46.567 3.102 1.00 0.00 67 ALA A C 4
ATOM 7987 O O . ALA A 1 67 ? -0.455 46.748 2.402 1.00 0.00 67 ALA A O 4
ATOM 7994 N N . VAL A 1 68 ? -1.822 47.408 4.057 1.00 0.00 68 VAL A N 4
ATOM 7995 C CA . VAL A 1 68 ? -1.067 48.621 4.330 1.00 0.00 68 VAL A CA 4
ATOM 7996 C C . VAL A 1 68 ? 0.380 48.275 4.654 1.00 0.00 68 VAL A C 4
ATOM 7997 O O . VAL A 1 68 ? 1.301 48.946 4.186 1.00 0.00 68 VAL A O 4
ATOM 8010 N N . ALA A 1 69 ? 0.576 47.238 5.459 1.00 0.00 69 ALA A N 4
ATOM 8011 C CA . ALA A 1 69 ? 1.924 46.829 5.831 1.00 0.00 69 ALA A CA 4
ATOM 8012 C C . ALA A 1 69 ? 2.655 46.237 4.632 1.00 0.00 69 ALA A C 4
ATOM 8013 O O . ALA A 1 69 ? 3.885 46.194 4.604 1.00 0.00 69 ALA A O 4
ATOM 8020 N N . SER A 1 70 ? 1.890 45.770 3.655 1.00 0.00 70 SER A N 4
ATOM 8021 C CA . SER A 1 70 ? 2.475 45.180 2.457 1.00 0.00 70 SER A CA 4
ATOM 8022 C C . SER A 1 70 ? 3.067 46.267 1.565 1.00 0.00 70 SER A C 4
ATOM 8023 O O . SER A 1 70 ? 4.158 46.110 1.016 1.00 0.00 70 SER A O 4
ATOM 8031 N N . LEU A 1 71 ? 2.333 47.366 1.419 1.00 0.00 71 LEU A N 4
ATOM 8032 C CA . LEU A 1 71 ? 2.789 48.473 0.586 1.00 0.00 71 LEU A CA 4
ATOM 8033 C C . LEU A 1 71 ? 3.983 49.166 1.221 1.00 0.00 71 LEU A C 4
ATOM 8034 O O . LEU A 1 71 ? 4.821 49.740 0.528 1.00 0.00 71 LEU A O 4
ATOM 8050 N N . THR A 1 72 ? 4.050 49.117 2.544 1.00 0.00 72 THR A N 4
ATOM 8051 C CA . THR A 1 72 ? 5.147 49.752 3.272 1.00 0.00 72 THR A CA 4
ATOM 8052 C C . THR A 1 72 ? 5.488 48.957 4.529 1.00 0.00 72 THR A C 4
ATOM 8053 O O . THR A 1 72 ? 5.059 49.307 5.629 1.00 0.00 72 THR A O 4
ATOM 8064 N N . PRO A 1 73 ? 6.244 47.902 4.381 1.00 0.00 73 PRO A N 4
ATOM 8065 C CA . PRO A 1 73 ? 6.659 47.037 5.524 1.00 0.00 73 PRO A CA 4
ATOM 8066 C C . PRO A 1 73 ? 7.351 47.837 6.625 1.00 0.00 73 PRO A C 4
ATOM 8067 O O . PRO A 1 73 ? 6.998 48.984 6.892 1.00 0.00 73 PRO A O 4
ATOM 8078 N N . GLN A 1 74 ? 8.345 47.222 7.257 1.00 0.00 74 GLN A N 4
ATOM 8079 C CA . GLN A 1 74 ? 9.088 47.882 8.328 1.00 0.00 74 GLN A CA 4
ATOM 8080 C C . GLN A 1 74 ? 10.472 48.291 7.847 1.00 0.00 74 GLN A C 4
ATOM 8081 O O . GLN A 1 74 ? 11.470 48.043 8.516 1.00 0.00 74 GLN A O 4
ATOM 8095 N N . SER A 1 75 ? 10.521 48.935 6.689 1.00 0.00 75 SER A N 4
ATOM 8096 C CA . SER A 1 75 ? 11.790 49.401 6.121 1.00 0.00 75 SER A CA 4
ATOM 8097 C C . SER A 1 75 ? 11.828 50.929 6.059 1.00 0.00 75 SER A C 4
ATOM 8098 O O . SER A 1 75 ? 12.833 51.545 6.406 1.00 0.00 75 SER A O 4
ATOM 8106 N N . PRO A 1 76 ? 10.767 51.534 5.598 1.00 0.00 76 PRO A N 4
ATOM 8107 C CA . PRO A 1 76 ? 10.681 53.009 5.453 1.00 0.00 76 PRO A CA 4
ATOM 8108 C C . PRO A 1 76 ? 10.224 53.685 6.737 1.00 0.00 76 PRO A C 4
ATOM 8109 O O . PRO A 1 76 ? 9.909 54.875 6.737 1.00 0.00 76 PRO A O 4
ATOM 8120 N N . GLU A 1 77 ? 10.174 52.919 7.821 1.00 0.00 77 GLU A N 4
ATOM 8121 C CA . GLU A 1 77 ? 9.740 53.455 9.108 1.00 0.00 77 GLU A CA 4
ATOM 8122 C C . GLU A 1 77 ? 10.274 54.869 9.308 1.00 0.00 77 GLU A C 4
ATOM 8123 O O . GLU A 1 77 ? 11.480 55.099 9.265 1.00 0.00 77 GLU A O 4
ATOM 8135 N N . GLY A 1 78 ? 9.363 55.815 9.511 1.00 0.00 78 GLY A N 4
ATOM 8136 C CA . GLY A 1 78 ? 9.745 57.213 9.707 1.00 0.00 78 GLY A CA 4
ATOM 8137 C C . GLY A 1 78 ? 9.498 57.641 11.147 1.00 0.00 78 GLY A C 4
ATOM 8138 O O . GLY A 1 78 ? 9.376 58.830 11.437 1.00 0.00 78 GLY A O 4
ATOM 8142 N N . ILE A 1 79 ? 9.427 56.662 12.048 1.00 0.00 79 ILE A N 4
ATOM 8143 C CA . ILE A 1 79 ? 9.196 56.958 13.457 1.00 0.00 79 ILE A CA 4
ATOM 8144 C C . ILE A 1 79 ? 10.435 57.585 14.084 1.00 0.00 79 ILE A C 4
ATOM 8145 O O . ILE A 1 79 ? 10.379 58.685 14.634 1.00 0.00 79 ILE A O 4
ATOM 8161 N N . ASP A 1 80 ? 11.560 56.880 13.994 1.00 0.00 80 ASP A N 4
ATOM 8162 C CA . ASP A 1 80 ? 12.812 57.382 14.556 1.00 0.00 80 ASP A CA 4
ATOM 8163 C C . ASP A 1 80 ? 13.999 56.831 13.779 1.00 0.00 80 ASP A C 4
ATOM 8164 O O . ASP A 1 80 ? 14.683 55.919 14.239 1.00 0.00 80 ASP A O 4
ATOM 8173 N N . VAL A 1 81 ? 14.237 57.391 12.596 1.00 0.00 81 VAL A N 4
ATOM 8174 C CA . VAL A 1 81 ? 15.352 56.952 11.753 1.00 0.00 81 VAL A CA 4
ATOM 8175 C C . VAL A 1 81 ? 16.230 58.141 11.376 1.00 0.00 81 VAL A C 4
ATOM 8176 O O . VAL A 1 81 ? 17.263 58.378 12.002 1.00 0.00 81 VAL A O 4
ATOM 8189 N N . ALA A 1 82 ? 15.825 58.878 10.342 1.00 0.00 82 ALA A N 4
ATOM 8190 C CA . ALA A 1 82 ? 16.581 60.022 9.879 1.00 0.00 82 ALA A CA 4
ATOM 8191 C C . ALA A 1 82 ? 15.649 61.079 9.318 1.00 0.00 82 ALA A C 4
ATOM 8192 O O . ALA A 1 82 ? 15.294 61.053 8.148 1.00 0.00 82 ALA A O 4
ATOM 8199 N N . TYR A 1 83 ? 15.296 62.030 10.155 1.00 0.00 83 TYR A N 4
ATOM 8200 C CA . TYR A 1 83 ? 14.428 63.136 9.737 1.00 0.00 83 TYR A CA 4
ATOM 8201 C C . TYR A 1 83 ? 14.904 63.698 8.397 1.00 0.00 83 TYR A C 4
ATOM 8202 O O . TYR A 1 83 ? 14.192 64.435 7.727 1.00 0.00 83 TYR A O 4
ATOM 8220 N N . LYS A 1 84 ? 16.112 63.328 8.016 1.00 0.00 84 LYS A N 4
ATOM 8221 C CA . LYS A 1 84 ? 16.682 63.781 6.748 1.00 0.00 84 LYS A CA 4
ATOM 8222 C C . LYS A 1 84 ? 15.816 63.309 5.583 1.00 0.00 84 LYS A C 4
ATOM 8223 O O . LYS A 1 84 ? 15.720 63.966 4.548 1.00 0.00 84 LYS A O 4
ATOM 8242 N N . ASN A 1 85 ? 15.175 62.159 5.770 1.00 0.00 85 ASN A N 4
ATOM 8243 C CA . ASN A 1 85 ? 14.308 61.614 4.721 1.00 0.00 85 ASN A CA 4
ATOM 8244 C C . ASN A 1 85 ? 12.984 62.369 4.670 1.00 0.00 85 ASN A C 4
ATOM 8245 O O . ASN A 1 85 ? 12.564 62.825 3.610 1.00 0.00 85 ASN A O 4
ATOM 8256 N N . LEU A 1 86 ? 12.326 62.487 5.819 1.00 0.00 86 LEU A N 4
ATOM 8257 C CA . LEU A 1 86 ? 11.047 63.185 5.881 1.00 0.00 86 LEU A CA 4
ATOM 8258 C C . LEU A 1 86 ? 11.210 64.663 5.567 1.00 0.00 86 LEU A C 4
ATOM 8259 O O . LEU A 1 86 ? 10.448 65.229 4.785 1.00 0.00 86 LEU A O 4
ATOM 8275 N N . LEU A 1 87 ? 12.211 65.278 6.170 1.00 0.00 87 LEU A N 4
ATOM 8276 C CA . LEU A 1 87 ? 12.467 66.691 5.942 1.00 0.00 87 LEU A CA 4
ATOM 8277 C C . LEU A 1 87 ? 12.641 66.948 4.452 1.00 0.00 87 LEU A C 4
ATOM 8278 O O . LEU A 1 87 ? 12.269 68.010 3.948 1.00 0.00 87 LEU A O 4
ATOM 8294 N N . GLN A 1 88 ? 13.209 65.975 3.748 1.00 0.00 88 GLN A N 4
ATOM 8295 C CA . GLN A 1 88 ? 13.405 66.104 2.311 1.00 0.00 88 GLN A CA 4
ATOM 8296 C C . GLN A 1 88 ? 12.085 65.876 1.576 1.00 0.00 88 GLN A C 4
ATOM 8297 O O . GLN A 1 88 ? 11.858 66.451 0.506 1.00 0.00 88 GLN A O 4
ATOM 8311 N N . GLU A 1 89 ? 11.217 65.029 2.156 1.00 0.00 89 GLU A N 4
ATOM 8312 C CA . GLU A 1 89 ? 9.932 64.746 1.528 1.00 0.00 89 GLU A CA 4
ATOM 8313 C C . GLU A 1 89 ? 9.071 66.003 1.454 1.00 0.00 89 GLU A C 4
ATOM 8314 O O . GLU A 1 89 ? 8.440 66.272 0.432 1.00 0.00 89 GLU A O 4
ATOM 8326 N N . ILE A 1 90 ? 9.061 66.769 2.535 1.00 0.00 90 ILE A N 4
ATOM 8327 C CA . ILE A 1 90 ? 8.283 68.002 2.580 1.00 0.00 90 ILE A CA 4
ATOM 8328 C C . ILE A 1 90 ? 8.895 69.049 1.655 1.00 0.00 90 ILE A C 4
ATOM 8329 O O . ILE A 1 90 ? 8.183 69.786 0.986 1.00 0.00 90 ILE A O 4
ATOM 8345 N N . ALA A 1 91 ? 10.219 69.120 1.644 1.00 0.00 91 ALA A N 4
ATOM 8346 C CA . ALA A 1 91 ? 10.916 70.092 0.813 1.00 0.00 91 ALA A CA 4
ATOM 8347 C C . ALA A 1 91 ? 10.543 69.896 -0.650 1.00 0.00 91 ALA A C 4
ATOM 8348 O O . ALA A 1 91 ? 10.176 70.845 -1.341 1.00 0.00 91 ALA A O 4
ATOM 8355 N N . GLN A 1 92 ? 10.645 68.657 -1.118 1.00 0.00 92 GLN A N 4
ATOM 8356 C CA . GLN A 1 92 ? 10.316 68.348 -2.504 1.00 0.00 92 GLN A CA 4
ATOM 8357 C C . GLN A 1 92 ? 8.812 68.438 -2.734 1.00 0.00 92 GLN A C 4
ATOM 8358 O O . GLN A 1 92 ? 8.362 68.976 -3.747 1.00 0.00 92 GLN A O 4
ATOM 8372 N N . LYS A 1 93 ? 8.038 67.891 -1.799 1.00 0.00 93 LYS A N 4
ATOM 8373 C CA . LYS A 1 93 ? 6.587 67.903 -1.931 1.00 0.00 93 LYS A CA 4
ATOM 8374 C C . LYS A 1 93 ? 6.057 69.333 -1.947 1.00 0.00 93 LYS A C 4
ATOM 8375 O O . LYS A 1 93 ? 5.326 69.720 -2.857 1.00 0.00 93 LYS A O 4
ATOM 8394 N N . GLU A 1 94 ? 6.437 70.110 -0.944 1.00 0.00 94 GLU A N 4
ATOM 8395 C CA . GLU A 1 94 ? 5.996 71.498 -0.856 1.00 0.00 94 GLU A CA 4
ATOM 8396 C C . GLU A 1 94 ? 6.758 72.361 -1.857 1.00 0.00 94 GLU A C 4
ATOM 8397 O O . GLU A 1 94 ? 6.519 73.564 -1.960 1.00 0.00 94 GLU A O 4
ATOM 8409 N N . SER A 1 95 ? 7.676 71.739 -2.589 1.00 0.00 95 SER A N 4
ATOM 8410 C CA . SER A 1 95 ? 8.469 72.459 -3.578 1.00 0.00 95 SER A CA 4
ATOM 8411 C C . SER A 1 95 ? 9.371 73.487 -2.901 1.00 0.00 95 SER A C 4
ATOM 8412 O O . SER A 1 95 ? 9.936 74.358 -3.560 1.00 0.00 95 SER A O 4
ATOM 8420 N N . SER A 1 96 ? 9.503 73.374 -1.585 1.00 0.00 96 SER A N 4
ATOM 8421 C CA . SER A 1 96 ? 10.342 74.295 -0.828 1.00 0.00 96 SER A CA 4
ATOM 8422 C C . SER A 1 96 ? 11.812 73.911 -0.968 1.00 0.00 96 SER A C 4
ATOM 8423 O O . SER A 1 96 ? 12.142 72.750 -1.216 1.00 0.00 96 SER A O 4
ATOM 8431 N N . LEU A 1 97 ? 12.690 74.895 -0.810 1.00 0.00 97 LEU A N 4
ATOM 8432 C CA . LEU A 1 97 ? 14.116 74.649 -0.924 1.00 0.00 97 LEU A CA 4
ATOM 8433 C C . LEU A 1 97 ? 14.589 73.698 0.171 1.00 0.00 97 LEU A C 4
ATOM 8434 O O . LEU A 1 97 ? 14.190 73.827 1.327 1.00 0.00 97 LEU A O 4
ATOM 8450 N N . LEU A 1 98 ? 15.439 72.744 -0.201 1.00 0.00 98 LEU A N 4
ATOM 8451 C CA . LEU A 1 98 ? 15.942 71.779 0.757 1.00 0.00 98 LEU A CA 4
ATOM 8452 C C . LEU A 1 98 ? 16.325 72.466 2.070 1.00 0.00 98 LEU A C 4
ATOM 8453 O O . LEU A 1 98 ? 16.687 73.643 2.082 1.00 0.00 98 LEU A O 4
ATOM 8469 N N . PRO A 1 99 ? 16.262 71.747 3.159 1.00 0.00 99 PRO A N 4
ATOM 8470 C CA . PRO A 1 99 ? 16.613 72.280 4.504 1.00 0.00 99 PRO A CA 4
ATOM 8471 C C . PRO A 1 99 ? 18.106 72.552 4.639 1.00 0.00 99 PRO A C 4
ATOM 8472 O O . PRO A 1 99 ? 18.892 72.210 3.755 1.00 0.00 99 PRO A O 4
ATOM 8483 N N . PHE A 1 100 ? 18.494 73.137 5.769 1.00 0.00 100 PHE A N 4
ATOM 8484 C CA . PHE A 1 100 ? 19.910 73.410 6.028 1.00 0.00 100 PHE A CA 4
ATOM 8485 C C . PHE A 1 100 ? 20.260 73.055 7.465 1.00 0.00 100 PHE A C 4
ATOM 8486 O O . PHE A 1 100 ? 19.810 73.705 8.407 1.00 0.00 100 PHE A O 4
ATOM 8503 N N . TYR A 1 101 ? 21.058 71.999 7.637 1.00 0.00 101 TYR A N 4
ATOM 8504 C CA . TYR A 1 101 ? 21.436 71.551 8.974 1.00 0.00 101 TYR A CA 4
ATOM 8505 C C . TYR A 1 101 ? 22.742 72.206 9.413 1.00 0.00 101 TYR A C 4
ATOM 8506 O O . TYR A 1 101 ? 23.755 72.122 8.721 1.00 0.00 101 TYR A O 4
ATOM 8524 N N . ALA A 1 102 ? 22.710 72.858 10.571 1.00 0.00 102 ALA A N 4
ATOM 8525 C CA . ALA A 1 102 ? 23.898 73.523 11.105 1.00 0.00 102 ALA A CA 4
ATOM 8526 C C . ALA A 1 102 ? 24.076 73.179 12.573 1.00 0.00 102 ALA A C 4
ATOM 8527 O O . ALA A 1 102 ? 23.137 73.283 13.363 1.00 0.00 102 ALA A O 4
ATOM 8534 N N . THR A 1 103 ? 25.288 72.768 12.937 1.00 0.00 103 THR A N 4
ATOM 8535 C CA . THR A 1 103 ? 25.589 72.403 14.323 1.00 0.00 103 THR A CA 4
ATOM 8536 C C . THR A 1 103 ? 26.725 73.259 14.861 1.00 0.00 103 THR A C 4
ATOM 8537 O O . THR A 1 103 ? 27.751 73.430 14.201 1.00 0.00 103 THR A O 4
ATOM 8548 N N . ALA A 1 104 ? 26.537 73.800 16.063 1.00 0.00 104 ALA A N 4
ATOM 8549 C CA . ALA A 1 104 ? 27.560 74.645 16.685 1.00 0.00 104 ALA A CA 4
ATOM 8550 C C . ALA A 1 104 ? 27.881 74.145 18.089 1.00 0.00 104 ALA A C 4
ATOM 8551 O O . ALA A 1 104 ? 27.023 73.578 18.764 1.00 0.00 104 ALA A O 4
ATOM 8558 N N . THR A 1 105 ? 29.121 74.364 18.534 1.00 0.00 105 THR A N 4
ATOM 8559 C CA . THR A 1 105 ? 29.543 73.945 19.860 1.00 0.00 105 THR A CA 4
ATOM 8560 C C . THR A 1 105 ? 29.695 75.158 20.772 1.00 0.00 105 THR A C 4
ATOM 8561 O O . THR A 1 105 ? 30.242 76.189 20.373 1.00 0.00 105 THR A O 4
ATOM 8572 N N . SER A 1 106 ? 29.202 75.032 21.999 1.00 0.00 106 SER A N 4
ATOM 8573 C CA . SER A 1 106 ? 29.287 76.123 22.961 1.00 0.00 106 SER A CA 4
ATOM 8574 C C . SER A 1 106 ? 29.118 75.597 24.378 1.00 0.00 106 SER A C 4
ATOM 8575 O O . SER A 1 106 ? 28.631 74.484 24.582 1.00 0.00 106 SER A O 4
ATOM 8583 N N . GLY A 1 107 ? 29.519 76.404 25.359 1.00 0.00 107 GLY A N 4
ATOM 8584 C CA . GLY A 1 107 ? 29.406 76.014 26.761 1.00 0.00 107 GLY A CA 4
ATOM 8585 C C . GLY A 1 107 ? 30.768 76.017 27.437 1.00 0.00 107 GLY A C 4
ATOM 8586 O O . GLY A 1 107 ? 31.790 76.284 26.809 1.00 0.00 107 GLY A O 4
ATOM 8590 N N . PRO A 1 108 ? 30.797 75.720 28.703 1.00 0.00 108 PRO A N 4
ATOM 8591 C CA . PRO A 1 108 ? 32.063 75.682 29.498 1.00 0.00 108 PRO A CA 4
ATOM 8592 C C . PRO A 1 108 ? 33.058 74.661 28.952 1.00 0.00 108 PRO A C 4
ATOM 8593 O O . PRO A 1 108 ? 32.669 73.626 28.416 1.00 0.00 108 PRO A O 4
ATOM 8604 N N . SER A 1 109 ? 34.344 74.958 29.110 1.00 0.00 109 SER A N 4
ATOM 8605 C CA . SER A 1 109 ? 35.387 74.055 28.644 1.00 0.00 109 SER A CA 4
ATOM 8606 C C . SER A 1 109 ? 35.311 72.730 29.394 1.00 0.00 109 SER A C 4
ATOM 8607 O O . SER A 1 109 ? 35.885 71.728 28.964 1.00 0.00 109 SER A O 4
ATOM 8615 N N . HIS A 1 110 ? 34.596 72.727 30.521 1.00 0.00 110 HIS A N 4
ATOM 8616 C CA . HIS A 1 110 ? 34.454 71.512 31.322 1.00 0.00 110 HIS A CA 4
ATOM 8617 C C . HIS A 1 110 ? 33.234 70.721 30.879 1.00 0.00 110 HIS A C 4
ATOM 8618 O O . HIS A 1 110 ? 33.297 69.500 30.726 1.00 0.00 110 HIS A O 4
ATOM 8632 N N . ALA A 1 111 ? 32.126 71.426 30.654 1.00 0.00 111 ALA A N 4
ATOM 8633 C CA . ALA A 1 111 ? 30.893 70.785 30.202 1.00 0.00 111 ALA A CA 4
ATOM 8634 C C . ALA A 1 111 ? 30.374 71.459 28.931 1.00 0.00 111 ALA A C 4
ATOM 8635 O O . ALA A 1 111 ? 29.427 72.240 28.978 1.00 0.00 111 ALA A O 4
ATOM 8642 N N . PRO A 1 112 ? 30.969 71.162 27.807 1.00 0.00 112 PRO A N 4
ATOM 8643 C CA . PRO A 1 112 ? 30.561 71.757 26.505 1.00 0.00 112 PRO A CA 4
ATOM 8644 C C . PRO A 1 112 ? 29.340 71.067 25.912 1.00 0.00 112 PRO A C 4
ATOM 8645 O O . PRO A 1 112 ? 29.255 69.841 25.904 1.00 0.00 112 PRO A O 4
ATOM 8656 N N . THR A 1 113 ? 28.404 71.859 25.405 1.00 0.00 113 THR A N 4
ATOM 8657 C CA . THR A 1 113 ? 27.186 71.324 24.799 1.00 0.00 113 THR A CA 4
ATOM 8658 C C . THR A 1 113 ? 27.133 71.681 23.328 1.00 0.00 113 THR A C 4
ATOM 8659 O O . THR A 1 113 ? 27.987 72.409 22.822 1.00 0.00 113 THR A O 4
ATOM 8670 N N . PHE A 1 114 ? 26.128 71.151 22.636 1.00 0.00 114 PHE A N 4
ATOM 8671 C CA . PHE A 1 114 ? 25.975 71.416 21.203 1.00 0.00 114 PHE A CA 4
ATOM 8672 C C . PHE A 1 114 ? 24.541 71.818 20.886 1.00 0.00 114 PHE A C 4
ATOM 8673 O O . PHE A 1 114 ? 23.594 71.317 21.493 1.00 0.00 114 PHE A O 4
ATOM 8690 N N . THR A 1 115 ? 24.383 72.713 19.916 1.00 0.00 115 THR A N 4
ATOM 8691 C CA . THR A 1 115 ? 23.055 73.167 19.505 1.00 0.00 115 THR A CA 4
ATOM 8692 C C . THR A 1 115 ? 22.897 73.034 17.998 1.00 0.00 115 THR A C 4
ATOM 8693 O O . THR A 1 115 ? 23.730 73.517 17.231 1.00 0.00 115 THR A O 4
ATOM 8704 N N . SER A 1 116 ? 21.822 72.374 17.574 1.00 0.00 116 SER A N 4
ATOM 8705 C CA . SER A 1 116 ? 21.567 72.177 16.146 1.00 0.00 116 SER A CA 4
ATOM 8706 C C . SER A 1 116 ? 20.347 72.977 15.709 1.00 0.00 116 SER A C 4
ATOM 8707 O O . SER A 1 116 ? 19.341 73.037 16.417 1.00 0.00 116 SER A O 4
ATOM 8715 N N . THR A 1 117 ? 20.444 73.602 14.540 1.00 0.00 117 THR A N 4
ATOM 8716 C CA . THR A 1 117 ? 19.344 74.409 14.011 1.00 0.00 117 THR A CA 4
ATOM 8717 C C . THR A 1 117 ? 19.093 74.069 12.554 1.00 0.00 117 THR A C 4
ATOM 8718 O O . THR A 1 117 ? 20.024 73.758 11.809 1.00 0.00 117 THR A O 4
ATOM 8729 N N . VAL A 1 118 ? 17.827 74.136 12.144 1.00 0.00 118 VAL A N 4
ATOM 8730 C CA . VAL A 1 118 ? 17.457 73.832 10.762 1.00 0.00 118 VAL A CA 4
ATOM 8731 C C . VAL A 1 118 ? 16.789 75.034 10.120 1.00 0.00 118 VAL A C 4
ATOM 8732 O O . VAL A 1 118 ? 16.174 75.855 10.801 1.00 0.00 118 VAL A O 4
ATOM 8745 N N . GLU A 1 119 ? 16.907 75.136 8.796 1.00 0.00 119 GLU A N 4
ATOM 8746 C CA . GLU A 1 119 ? 16.302 76.249 8.060 1.00 0.00 119 GLU A CA 4
ATOM 8747 C C . GLU A 1 119 ? 15.586 75.756 6.816 1.00 0.00 119 GLU A C 4
ATOM 8748 O O . GLU A 1 119 ? 16.222 75.350 5.841 1.00 0.00 119 GLU A O 4
ATOM 8760 N N . PHE A 1 120 ? 14.257 75.774 6.861 1.00 0.00 120 PHE A N 4
ATOM 8761 C CA . PHE A 1 120 ? 13.457 75.321 5.723 1.00 0.00 120 PHE A CA 4
ATOM 8762 C C . PHE A 1 120 ? 12.246 76.231 5.538 1.00 0.00 120 PHE A C 4
ATOM 8763 O O . PHE A 1 120 ? 11.853 76.940 6.463 1.00 0.00 120 PHE A O 4
ATOM 8780 N N . ALA A 1 121 ? 11.640 76.184 4.356 1.00 0.00 121 ALA A N 4
ATOM 8781 C CA . ALA A 1 121 ? 10.466 76.999 4.079 1.00 0.00 121 ALA A CA 4
ATOM 8782 C C . ALA A 1 121 ? 10.765 78.473 4.340 1.00 0.00 121 ALA A C 4
ATOM 8783 O O . ALA A 1 121 ? 9.849 79.289 4.438 1.00 0.00 121 ALA A O 4
ATOM 8790 N N . GLY A 1 122 ? 12.046 78.801 4.444 1.00 0.00 122 GLY A N 4
ATOM 8791 C CA . GLY A 1 122 ? 12.454 80.178 4.688 1.00 0.00 122 GLY A CA 4
ATOM 8792 C C . GLY A 1 122 ? 12.350 80.528 6.165 1.00 0.00 122 GLY A C 4
ATOM 8793 O O . GLY A 1 122 ? 12.435 81.695 6.540 1.00 0.00 122 GLY A O 4
ATOM 8797 N N . LYS A 1 123 ? 12.171 79.512 7.000 1.00 0.00 123 LYS A N 4
ATOM 8798 C CA . LYS A 1 123 ? 12.060 79.713 8.446 1.00 0.00 123 LYS A CA 4
ATOM 8799 C C . LYS A 1 123 ? 13.088 78.865 9.176 1.00 0.00 123 LYS A C 4
ATOM 8800 O O . LYS A 1 123 ? 13.458 77.785 8.720 1.00 0.00 123 LYS A O 4
ATOM 8819 N N . VAL A 1 124 ? 13.559 79.370 10.314 1.00 0.00 124 VAL A N 4
ATOM 8820 C CA . VAL A 1 124 ? 14.562 78.655 11.103 1.00 0.00 124 VAL A CA 4
ATOM 8821 C C . VAL A 1 124 ? 13.963 78.126 12.399 1.00 0.00 124 VAL A C 4
ATOM 8822 O O . VAL A 1 124 ? 13.443 78.888 13.210 1.00 0.00 124 VAL A O 4
ATOM 8835 N N . PHE A 1 125 ? 14.029 76.810 12.579 1.00 0.00 125 PHE A N 4
ATOM 8836 C CA . PHE A 1 125 ? 13.484 76.183 13.784 1.00 0.00 125 PHE A CA 4
ATOM 8837 C C . PHE A 1 125 ? 14.619 75.763 14.711 1.00 0.00 125 PHE A C 4
ATOM 8838 O O . PHE A 1 125 ? 15.398 74.862 14.389 1.00 0.00 125 PHE A O 4
ATOM 8855 N N . SER A 1 126 ? 14.715 76.435 15.855 1.00 0.00 126 SER A N 4
ATOM 8856 C CA . SER A 1 126 ? 15.764 76.132 16.822 1.00 0.00 126 SER A CA 4
ATOM 8857 C C . SER A 1 126 ? 15.362 74.946 17.687 1.00 0.00 126 SER A C 4
ATOM 8858 O O . SER A 1 126 ? 14.224 74.859 18.151 1.00 0.00 126 SER A O 4
ATOM 8866 N N . GLY A 1 127 ? 16.305 74.037 17.914 1.00 0.00 127 GLY A N 4
ATOM 8867 C CA . GLY A 1 127 ? 16.042 72.860 18.737 1.00 0.00 127 GLY A CA 4
ATOM 8868 C C . GLY A 1 127 ? 16.470 73.104 20.179 1.00 0.00 127 GLY A C 4
ATOM 8869 O O . GLY A 1 127 ? 16.818 74.225 20.553 1.00 0.00 127 GLY A O 4
ATOM 8873 N N . GLU A 1 128 ? 16.436 72.053 20.988 1.00 0.00 128 GLU A N 4
ATOM 8874 C CA . GLU A 1 128 ? 16.819 72.167 22.388 1.00 0.00 128 GLU A CA 4
ATOM 8875 C C . GLU A 1 128 ? 18.332 72.040 22.539 1.00 0.00 128 GLU A C 4
ATOM 8876 O O . GLU A 1 128 ? 19.042 71.782 21.569 1.00 0.00 128 GLU A O 4
ATOM 8888 N N . GLU A 1 129 ? 18.812 72.174 23.775 1.00 0.00 129 GLU A N 4
ATOM 8889 C CA . GLU A 1 129 ? 20.240 72.037 24.054 1.00 0.00 129 GLU A CA 4
ATOM 8890 C C . GLU A 1 129 ? 20.524 70.725 24.785 1.00 0.00 129 GLU A C 4
ATOM 8891 O O . GLU A 1 129 ? 19.767 70.313 25.664 1.00 0.00 129 GLU A O 4
ATOM 8903 N N . ALA A 1 130 ? 21.623 70.076 24.413 1.00 0.00 130 ALA A N 4
ATOM 8904 C CA . ALA A 1 130 ? 22.006 68.816 25.036 1.00 0.00 130 ALA A CA 4
ATOM 8905 C C . ALA A 1 130 ? 23.493 68.547 24.829 1.00 0.00 130 ALA A C 4
ATOM 8906 O O . ALA A 1 130 ? 24.091 69.021 23.866 1.00 0.00 130 ALA A O 4
ATOM 8913 N N . LYS A 1 131 ? 24.078 67.774 25.736 1.00 0.00 131 LYS A N 4
ATOM 8914 C CA . LYS A 1 131 ? 25.493 67.435 25.645 1.00 0.00 131 LYS A CA 4
ATOM 8915 C C . LYS A 1 131 ? 25.709 66.327 24.623 1.00 0.00 131 LYS A C 4
ATOM 8916 O O . LYS A 1 131 ? 26.577 65.471 24.791 1.00 0.00 131 LYS A O 4
ATOM 8935 N N . THR A 1 132 ? 24.909 66.339 23.569 1.00 0.00 132 THR A N 4
ATOM 8936 C CA . THR A 1 132 ? 25.012 65.319 22.525 1.00 0.00 132 THR A CA 4
ATOM 8937 C C . THR A 1 132 ? 24.494 65.853 21.193 1.00 0.00 132 THR A C 4
ATOM 8938 O O . THR A 1 132 ? 23.530 66.619 21.153 1.00 0.00 132 THR A O 4
ATOM 8949 N N . LYS A 1 133 ? 25.134 65.438 20.108 1.00 0.00 133 LYS A N 4
ATOM 8950 C CA . LYS A 1 133 ? 24.725 65.866 18.778 1.00 0.00 133 LYS A CA 4
ATOM 8951 C C . LYS A 1 133 ? 23.399 65.224 18.381 1.00 0.00 133 LYS A C 4
ATOM 8952 O O . LYS A 1 133 ? 22.559 65.852 17.736 1.00 0.00 133 LYS A O 4
ATOM 8971 N N . LYS A 1 134 ? 23.232 63.958 18.749 1.00 0.00 134 LYS A N 4
ATOM 8972 C CA . LYS A 1 134 ? 22.018 63.229 18.401 1.00 0.00 134 LYS A CA 4
ATOM 8973 C C . LYS A 1 134 ? 20.793 63.929 18.971 1.00 0.00 134 LYS A C 4
ATOM 8974 O O . LYS A 1 134 ? 19.805 64.134 18.268 1.00 0.00 134 LYS A O 4
ATOM 8993 N N . LEU A 1 135 ? 20.857 64.292 20.248 1.00 0.00 135 LEU A N 4
ATOM 8994 C CA . LEU A 1 135 ? 19.740 64.967 20.892 1.00 0.00 135 LEU A CA 4
ATOM 8995 C C . LEU A 1 135 ? 19.489 66.327 20.252 1.00 0.00 135 LEU A C 4
ATOM 8996 O O . LEU A 1 135 ? 18.343 66.718 20.038 1.00 0.00 135 LEU A O 4
ATOM 9012 N N . ALA A 1 136 ? 20.568 67.049 19.968 1.00 0.00 136 ALA A N 4
ATOM 9013 C CA . ALA A 1 136 ? 20.445 68.370 19.371 1.00 0.00 136 ALA A CA 4
ATOM 9014 C C . ALA A 1 136 ? 19.665 68.289 18.064 1.00 0.00 136 ALA A C 4
ATOM 9015 O O . ALA A 1 136 ? 18.668 68.988 17.884 1.00 0.00 136 ALA A O 4
ATOM 9022 N N . GLU A 1 137 ? 20.125 67.440 17.149 1.00 0.00 137 GLU A N 4
ATOM 9023 C CA . GLU A 1 137 ? 19.465 67.291 15.860 1.00 0.00 137 GLU A CA 4
ATOM 9024 C C . GLU A 1 137 ? 18.037 66.791 16.050 1.00 0.00 137 GLU A C 4
ATOM 9025 O O . GLU A 1 137 ? 17.110 67.272 15.400 1.00 0.00 137 GLU A O 4
ATOM 9037 N N . MET A 1 138 ? 17.872 65.812 16.935 1.00 0.00 138 MET A N 4
ATOM 9038 C CA . MET A 1 138 ? 16.554 65.246 17.190 1.00 0.00 138 MET A CA 4
ATOM 9039 C C . MET A 1 138 ? 15.589 66.322 17.669 1.00 0.00 138 MET A C 4
ATOM 9040 O O . MET A 1 138 ? 14.463 66.421 17.184 1.00 0.00 138 MET A O 4
ATOM 9054 N N . SER A 1 139 ? 16.033 67.127 18.631 1.00 0.00 139 SER A N 4
ATOM 9055 C CA . SER A 1 139 ? 15.194 68.188 19.172 1.00 0.00 139 SER A CA 4
ATOM 9056 C C . SER A 1 139 ? 14.835 69.194 18.093 1.00 0.00 139 SER A C 4
ATOM 9057 O O . SER A 1 139 ? 13.752 69.771 18.115 1.00 0.00 139 SER A O 4
ATOM 9065 N N . ALA A 1 140 ? 15.757 69.410 17.161 1.00 0.00 140 ALA A N 4
ATOM 9066 C CA . ALA A 1 140 ? 15.531 70.365 16.080 1.00 0.00 140 ALA A CA 4
ATOM 9067 C C . ALA A 1 140 ? 14.474 69.841 15.112 1.00 0.00 140 ALA A C 4
ATOM 9068 O O . ALA A 1 140 ? 13.542 70.553 14.743 1.00 0.00 140 ALA A O 4
ATOM 9075 N N . ALA A 1 141 ? 14.629 68.594 14.695 1.00 0.00 141 ALA A N 4
ATOM 9076 C CA . ALA A 1 141 ? 13.685 67.982 13.769 1.00 0.00 141 ALA A CA 4
ATOM 9077 C C . ALA A 1 141 ? 12.358 67.706 14.464 1.00 0.00 141 ALA A C 4
ATOM 9078 O O . ALA A 1 141 ? 11.316 67.605 13.818 1.00 0.00 141 ALA A O 4
ATOM 9085 N N . LYS A 1 142 ? 12.399 67.589 15.789 1.00 0.00 142 LYS A N 4
ATOM 9086 C CA . LYS A 1 142 ? 11.193 67.328 16.562 1.00 0.00 142 LYS A CA 4
ATOM 9087 C C . LYS A 1 142 ? 10.275 68.546 16.586 1.00 0.00 142 LYS A C 4
ATOM 9088 O O . LYS A 1 142 ? 9.071 68.437 16.349 1.00 0.00 142 LYS A O 4
ATOM 9107 N N . VAL A 1 143 ? 10.850 69.705 16.895 1.00 0.00 143 VAL A N 4
ATOM 9108 C CA . VAL A 1 143 ? 10.077 70.937 16.966 1.00 0.00 143 VAL A CA 4
ATOM 9109 C C . VAL A 1 143 ? 9.605 71.356 15.581 1.00 0.00 143 VAL A C 4
ATOM 9110 O O . VAL A 1 143 ? 8.494 71.861 15.422 1.00 0.00 143 VAL A O 4
ATOM 9123 N N . ALA A 1 144 ? 10.457 71.158 14.582 1.00 0.00 144 ALA A N 4
ATOM 9124 C CA . ALA A 1 144 ? 10.116 71.532 13.219 1.00 0.00 144 ALA A CA 4
ATOM 9125 C C . ALA A 1 144 ? 9.016 70.632 12.673 1.00 0.00 144 ALA A C 4
ATOM 9126 O O . ALA A 1 144 ? 8.039 71.108 12.102 1.00 0.00 144 ALA A O 4
ATOM 9133 N N . PHE A 1 145 ? 9.193 69.326 12.834 1.00 0.00 145 PHE A N 4
ATOM 9134 C CA . PHE A 1 145 ? 8.217 68.372 12.325 1.00 0.00 145 PHE A CA 4
ATOM 9135 C C . PHE A 1 145 ? 6.842 68.637 12.920 1.00 0.00 145 PHE A C 4
ATOM 9136 O O . PHE A 1 145 ? 5.854 68.717 12.195 1.00 0.00 145 PHE A O 4
ATOM 9153 N N . MET A 1 146 ? 6.784 68.783 14.236 1.00 0.00 146 MET A N 4
ATOM 9154 C CA . MET A 1 146 ? 5.516 69.035 14.911 1.00 0.00 146 MET A CA 4
ATOM 9155 C C . MET A 1 146 ? 4.964 70.408 14.533 1.00 0.00 146 MET A C 4
ATOM 9156 O O . MET A 1 146 ? 3.751 70.578 14.397 1.00 0.00 146 MET A O 4
ATOM 9170 N N . SER A 1 147 ? 5.857 71.380 14.359 1.00 0.00 147 SER A N 4
ATOM 9171 C CA . SER A 1 147 ? 5.443 72.722 13.988 1.00 0.00 147 SER A CA 4
ATOM 9172 C C . SER A 1 147 ? 4.812 72.731 12.600 1.00 0.00 147 SER A C 4
ATOM 9173 O O . SER A 1 147 ? 3.831 73.435 12.355 1.00 0.00 147 SER A O 4
ATOM 9181 N N . ILE A 1 148 ? 5.378 71.939 11.695 1.00 0.00 148 ILE A N 4
ATOM 9182 C CA . ILE A 1 148 ? 4.861 71.855 10.335 1.00 0.00 148 ILE A CA 4
ATOM 9183 C C . ILE A 1 148 ? 3.479 71.213 10.332 1.00 0.00 148 ILE A C 4
ATOM 9184 O O . ILE A 1 148 ? 2.642 71.523 9.483 1.00 0.00 148 ILE A O 4
ATOM 9200 N N . LYS A 1 149 ? 3.244 70.310 11.280 1.00 0.00 149 LYS A N 4
ATOM 9201 C CA . LYS A 1 149 ? 1.954 69.638 11.367 1.00 0.00 149 LYS A CA 4
ATOM 9202 C C . LYS A 1 149 ? 0.846 70.637 11.658 1.00 0.00 149 LYS A C 4
ATOM 9203 O O . LYS A 1 149 ? -0.218 70.588 11.042 1.00 0.00 149 LYS A O 4
ATOM 9222 N N . ASN A 1 150 ? 1.100 71.531 12.605 1.00 0.00 150 ASN A N 4
ATOM 9223 C CA . ASN A 1 150 ? 0.110 72.535 12.970 1.00 0.00 150 ASN A CA 4
ATOM 9224 C C . ASN A 1 150 ? -1.238 71.885 13.258 1.00 0.00 150 ASN A C 4
ATOM 9225 O O . ASN A 1 150 ? -2.273 72.342 12.776 1.00 0.00 150 ASN A O 4
ATOM 9236 N N . GLY A 1 151 ? -1.219 70.809 14.040 1.00 0.00 151 GLY A N 4
ATOM 9237 C CA . GLY A 1 151 ? -2.447 70.103 14.379 1.00 0.00 151 GLY A CA 4
ATOM 9238 C C . GLY A 1 151 ? -3.323 70.944 15.299 1.00 0.00 151 GLY A C 4
ATOM 9239 O O . GLY A 1 151 ? -2.834 71.558 16.246 1.00 0.00 151 GLY A O 4
ATOM 9243 N N . ASN A 1 152 ? -4.623 70.966 15.014 1.00 0.00 152 ASN A N 4
ATOM 9244 C CA . ASN A 1 152 ? -5.559 71.735 15.824 1.00 0.00 152 ASN A CA 4
ATOM 9245 C C . ASN A 1 152 ? -5.602 71.197 17.251 1.00 0.00 152 ASN A C 4
ATOM 9246 O O . ASN A 1 152 ? -5.644 71.964 18.213 1.00 0.00 152 ASN A O 4
ATOM 9257 N N . SER A 1 153 ? -5.586 69.875 17.380 1.00 0.00 153 SER A N 4
ATOM 9258 C CA . SER A 1 153 ? -5.621 69.244 18.696 1.00 0.00 153 SER A CA 4
ATOM 9259 C C . SER A 1 153 ? -4.401 69.652 19.515 1.00 0.00 153 SER A C 4
ATOM 9260 O O . SER A 1 153 ? -3.330 69.909 18.966 1.00 0.00 153 SER A O 4
ATOM 9269 N N . MET A 1 1 ? -14.742 55.064 16.529 1.00 0.00 1 MET A N 5
ATOM 9270 C CA . MET A 1 1 ? -14.596 53.770 17.253 1.00 0.00 1 MET A CA 5
ATOM 9271 C C . MET A 1 1 ? -13.340 53.057 16.760 1.00 0.00 1 MET A C 5
ATOM 9272 O O . MET A 1 1 ? -12.285 53.135 17.387 1.00 0.00 1 MET A O 5
ATOM 9288 N N . ASP A 1 2 ? -13.460 52.363 15.629 1.00 0.00 2 ASP A N 5
ATOM 9289 C CA . ASP A 1 2 ? -12.324 51.642 15.055 1.00 0.00 2 ASP A CA 5
ATOM 9290 C C . ASP A 1 2 ? -12.399 51.651 13.530 1.00 0.00 2 ASP A C 5
ATOM 9291 O O . ASP A 1 2 ? -12.993 50.761 12.926 1.00 0.00 2 ASP A O 5
ATOM 9300 N N . HIS A 1 3 ? -11.792 52.660 12.917 1.00 0.00 3 HIS A N 5
ATOM 9301 C CA . HIS A 1 3 ? -11.798 52.767 11.462 1.00 0.00 3 HIS A CA 5
ATOM 9302 C C . HIS A 1 3 ? -10.906 53.915 10.999 1.00 0.00 3 HIS A C 5
ATOM 9303 O O . HIS A 1 3 ? -11.389 55.013 10.724 1.00 0.00 3 HIS A O 5
ATOM 9317 N N . VAL A 1 4 ? -9.599 53.666 10.913 1.00 0.00 4 VAL A N 5
ATOM 9318 C CA . VAL A 1 4 ? -8.651 54.677 10.485 1.00 0.00 4 VAL A CA 5
ATOM 9319 C C . VAL A 1 4 ? -7.797 54.172 9.333 1.00 0.00 4 VAL A C 5
ATOM 9320 O O . VAL A 1 4 ? -7.166 54.958 8.624 1.00 0.00 4 VAL A O 5
ATOM 9333 N N . TYR A 1 5 ? -7.745 52.853 9.172 1.00 0.00 5 TYR A N 5
ATOM 9334 C CA . TYR A 1 5 ? -6.923 52.252 8.131 1.00 0.00 5 TYR A CA 5
ATOM 9335 C C . TYR A 1 5 ? -7.446 52.620 6.752 1.00 0.00 5 TYR A C 5
ATOM 9336 O O . TYR A 1 5 ? -6.673 52.902 5.835 1.00 0.00 5 TYR A O 5
ATOM 9354 N N . LYS A 1 6 ? -8.763 52.615 6.615 1.00 0.00 6 LYS A N 5
ATOM 9355 C CA . LYS A 1 6 ? -9.388 52.944 5.345 1.00 0.00 6 LYS A CA 5
ATOM 9356 C C . LYS A 1 6 ? -8.927 54.318 4.870 1.00 0.00 6 LYS A C 5
ATOM 9357 O O . LYS A 1 6 ? -8.834 54.574 3.669 1.00 0.00 6 LYS A O 5
ATOM 9376 N N . GLY A 1 7 ? -8.641 55.198 5.822 1.00 0.00 7 GLY A N 5
ATOM 9377 C CA . GLY A 1 7 ? -8.190 56.546 5.504 1.00 0.00 7 GLY A CA 5
ATOM 9378 C C . GLY A 1 7 ? -6.831 56.531 4.810 1.00 0.00 7 GLY A C 5
ATOM 9379 O O . GLY A 1 7 ? -6.539 57.387 3.975 1.00 0.00 7 GLY A O 5
ATOM 9383 N N . GLN A 1 8 ? -6.001 55.554 5.163 1.00 0.00 8 GLN A N 5
ATOM 9384 C CA . GLN A 1 8 ? -4.672 55.435 4.573 1.00 0.00 8 GLN A CA 5
ATOM 9385 C C . GLN A 1 8 ? -4.750 54.818 3.183 1.00 0.00 8 GLN A C 5
ATOM 9386 O O . GLN A 1 8 ? -4.194 55.349 2.224 1.00 0.00 8 GLN A O 5
ATOM 9400 N N . LEU A 1 9 ? -5.440 53.691 3.086 1.00 0.00 9 LEU A N 5
ATOM 9401 C CA . LEU A 1 9 ? -5.583 53.003 1.807 1.00 0.00 9 LEU A CA 5
ATOM 9402 C C . LEU A 1 9 ? -6.289 53.903 0.822 1.00 0.00 9 LEU A C 5
ATOM 9403 O O . LEU A 1 9 ? -5.902 53.994 -0.344 1.00 0.00 9 LEU A O 5
ATOM 9419 N N . GLN A 1 10 ? -7.328 54.562 1.286 1.00 0.00 10 GLN A N 5
ATOM 9420 C CA . GLN A 1 10 ? -8.066 55.441 0.415 1.00 0.00 10 GLN A CA 5
ATOM 9421 C C . GLN A 1 10 ? -7.168 56.573 -0.068 1.00 0.00 10 GLN A C 5
ATOM 9422 O O . GLN A 1 10 ? -7.210 56.957 -1.237 1.00 0.00 10 GLN A O 5
ATOM 9436 N N . ALA A 1 11 ? -6.353 57.101 0.836 1.00 0.00 11 ALA A N 5
ATOM 9437 C CA . ALA A 1 11 ? -5.445 58.183 0.489 1.00 0.00 11 ALA A CA 5
ATOM 9438 C C . ALA A 1 11 ? -4.389 57.713 -0.505 1.00 0.00 11 ALA A C 5
ATOM 9439 O O . ALA A 1 11 ? -4.010 58.448 -1.418 1.00 0.00 11 ALA A O 5
ATOM 9446 N N . TYR A 1 12 ? -3.912 56.489 -0.317 1.00 0.00 12 TYR A N 5
ATOM 9447 C CA . TYR A 1 12 ? -2.891 55.934 -1.200 1.00 0.00 12 TYR A CA 5
ATOM 9448 C C . TYR A 1 12 ? -3.412 55.855 -2.631 1.00 0.00 12 TYR A C 5
ATOM 9449 O O . TYR A 1 12 ? -2.747 56.296 -3.569 1.00 0.00 12 TYR A O 5
ATOM 9467 N N . ALA A 1 13 ? -4.605 55.292 -2.786 1.00 0.00 13 ALA A N 5
ATOM 9468 C CA . ALA A 1 13 ? -5.212 55.160 -4.106 1.00 0.00 13 ALA A CA 5
ATOM 9469 C C . ALA A 1 13 ? -5.262 56.513 -4.800 1.00 0.00 13 ALA A C 5
ATOM 9470 O O . ALA A 1 13 ? -5.056 56.615 -6.009 1.00 0.00 13 ALA A O 5
ATOM 9477 N N . LEU A 1 14 ? -5.524 57.549 -4.016 1.00 0.00 14 LEU A N 5
ATOM 9478 C CA . LEU A 1 14 ? -5.584 58.900 -4.551 1.00 0.00 14 LEU A CA 5
ATOM 9479 C C . LEU A 1 14 ? -4.204 59.341 -5.036 1.00 0.00 14 LEU A C 5
ATOM 9480 O O . LEU A 1 14 ? -4.084 60.100 -5.996 1.00 0.00 14 LEU A O 5
ATOM 9496 N N . GLN A 1 15 ? -3.163 58.877 -4.347 1.00 0.00 15 GLN A N 5
ATOM 9497 C CA . GLN A 1 15 ? -1.799 59.245 -4.706 1.00 0.00 15 GLN A CA 5
ATOM 9498 C C . GLN A 1 15 ? -1.345 58.537 -5.980 1.00 0.00 15 GLN A C 5
ATOM 9499 O O . GLN A 1 15 ? -0.832 59.177 -6.903 1.00 0.00 15 GLN A O 5
ATOM 9513 N N . HIS A 1 16 ? -1.517 57.219 -6.019 1.00 0.00 16 HIS A N 5
ATOM 9514 C CA . HIS A 1 16 ? -1.101 56.440 -7.182 1.00 0.00 16 HIS A CA 5
ATOM 9515 C C . HIS A 1 16 ? -2.202 56.426 -8.245 1.00 0.00 16 HIS A C 5
ATOM 9516 O O . HIS A 1 16 ? -1.946 56.087 -9.401 1.00 0.00 16 HIS A O 5
ATOM 9530 N N . ASN A 1 17 ? -3.414 56.824 -7.862 1.00 0.00 17 ASN A N 5
ATOM 9531 C CA . ASN A 1 17 ? -4.511 56.876 -8.825 1.00 0.00 17 ASN A CA 5
ATOM 9532 C C . ASN A 1 17 ? -4.796 55.505 -9.443 1.00 0.00 17 ASN A C 5
ATOM 9533 O O . ASN A 1 17 ? -4.499 55.276 -10.615 1.00 0.00 17 ASN A O 5
ATOM 9544 N N . LEU A 1 18 ? -5.383 54.606 -8.652 1.00 0.00 18 LEU A N 5
ATOM 9545 C CA . LEU A 1 18 ? -5.722 53.261 -9.140 1.00 0.00 18 LEU A CA 5
ATOM 9546 C C . LEU A 1 18 ? -7.163 52.895 -8.775 1.00 0.00 18 LEU A C 5
ATOM 9547 O O . LEU A 1 18 ? -7.940 53.746 -8.338 1.00 0.00 18 LEU A O 5
ATOM 9563 N N . GLU A 1 19 ? -7.508 51.624 -8.956 1.00 0.00 19 GLU A N 5
ATOM 9564 C CA . GLU A 1 19 ? -8.847 51.148 -8.647 1.00 0.00 19 GLU A CA 5
ATOM 9565 C C . GLU A 1 19 ? -9.221 51.516 -7.219 1.00 0.00 19 GLU A C 5
ATOM 9566 O O . GLU A 1 19 ? -8.412 51.391 -6.300 1.00 0.00 19 GLU A O 5
ATOM 9578 N N . LEU A 1 20 ? -10.448 51.978 -7.049 1.00 0.00 20 LEU A N 5
ATOM 9579 C CA . LEU A 1 20 ? -10.932 52.377 -5.738 1.00 0.00 20 LEU A CA 5
ATOM 9580 C C . LEU A 1 20 ? -10.947 51.180 -4.782 1.00 0.00 20 LEU A C 5
ATOM 9581 O O . LEU A 1 20 ? -11.198 50.049 -5.204 1.00 0.00 20 LEU A O 5
ATOM 9597 N N . PRO A 1 21 ? -10.689 51.397 -3.512 1.00 0.00 21 PRO A N 5
ATOM 9598 C CA . PRO A 1 21 ? -10.680 50.300 -2.499 1.00 0.00 21 PRO A CA 5
ATOM 9599 C C . PRO A 1 21 ? -12.068 49.722 -2.251 1.00 0.00 21 PRO A C 5
ATOM 9600 O O . PRO A 1 21 ? -13.063 50.446 -2.256 1.00 0.00 21 PRO A O 5
ATOM 9611 N N . VAL A 1 22 ? -12.116 48.415 -2.015 1.00 0.00 22 VAL A N 5
ATOM 9612 C CA . VAL A 1 22 ? -13.388 47.740 -1.739 1.00 0.00 22 VAL A CA 5
ATOM 9613 C C . VAL A 1 22 ? -13.216 46.668 -0.660 1.00 0.00 22 VAL A C 5
ATOM 9614 O O . VAL A 1 22 ? -12.309 45.845 -0.729 1.00 0.00 22 VAL A O 5
ATOM 9627 N N . TYR A 1 23 ? -14.111 46.689 0.330 1.00 0.00 23 TYR A N 5
ATOM 9628 C CA . TYR A 1 23 ? -14.091 45.727 1.425 1.00 0.00 23 TYR A CA 5
ATOM 9629 C C . TYR A 1 23 ? -15.276 44.785 1.329 1.00 0.00 23 TYR A C 5
ATOM 9630 O O . TYR A 1 23 ? -16.331 45.144 0.807 1.00 0.00 23 TYR A O 5
ATOM 9648 N N . ALA A 1 24 ? -15.094 43.582 1.860 1.00 0.00 24 ALA A N 5
ATOM 9649 C CA . ALA A 1 24 ? -16.155 42.574 1.874 1.00 0.00 24 ALA A CA 5
ATOM 9650 C C . ALA A 1 24 ? -16.378 42.115 3.303 1.00 0.00 24 ALA A C 5
ATOM 9651 O O . ALA A 1 24 ? -15.448 41.667 3.959 1.00 0.00 24 ALA A O 5
ATOM 9658 N N . ASN A 1 25 ? -17.608 42.253 3.789 1.00 0.00 25 ASN A N 5
ATOM 9659 C CA . ASN A 1 25 ? -17.937 41.878 5.168 1.00 0.00 25 ASN A CA 5
ATOM 9660 C C . ASN A 1 25 ? -18.833 40.644 5.203 1.00 0.00 25 ASN A C 5
ATOM 9661 O O . ASN A 1 25 ? -19.771 40.521 4.420 1.00 0.00 25 ASN A O 5
ATOM 9672 N N . GLU A 1 26 ? -18.547 39.743 6.142 1.00 0.00 26 GLU A N 5
ATOM 9673 C CA . GLU A 1 26 ? -19.339 38.536 6.315 1.00 0.00 26 GLU A CA 5
ATOM 9674 C C . GLU A 1 26 ? -19.521 38.266 7.811 1.00 0.00 26 GLU A C 5
ATOM 9675 O O . GLU A 1 26 ? -18.612 38.493 8.608 1.00 0.00 26 GLU A O 5
ATOM 9687 N N . ARG A 1 27 ? -20.700 37.774 8.184 1.00 0.00 27 ARG A N 5
ATOM 9688 C CA . ARG A 1 27 ? -20.993 37.472 9.582 1.00 0.00 27 ARG A CA 5
ATOM 9689 C C . ARG A 1 27 ? -21.669 36.117 9.683 1.00 0.00 27 ARG A C 5
ATOM 9690 O O . ARG A 1 27 ? -22.714 35.895 9.071 1.00 0.00 27 ARG A O 5
ATOM 9711 N N . GLU A 1 28 ? -21.086 35.214 10.455 1.00 0.00 28 GLU A N 5
ATOM 9712 C CA . GLU A 1 28 ? -21.674 33.895 10.613 1.00 0.00 28 GLU A CA 5
ATOM 9713 C C . GLU A 1 28 ? -21.080 33.210 11.826 1.00 0.00 28 GLU A C 5
ATOM 9714 O O . GLU A 1 28 ? -19.864 33.231 12.026 1.00 0.00 28 GLU A O 5
ATOM 9726 N N . GLY A 1 29 ? -21.931 32.600 12.641 1.00 0.00 29 GLY A N 5
ATOM 9727 C CA . GLY A 1 29 ? -21.451 31.904 13.830 1.00 0.00 29 GLY A CA 5
ATOM 9728 C C . GLY A 1 29 ? -22.469 31.963 14.979 1.00 0.00 29 GLY A C 5
ATOM 9729 O O . GLY A 1 29 ? -23.202 32.943 15.105 1.00 0.00 29 GLY A O 5
ATOM 9733 N N . PRO A 1 30 ? -22.511 30.955 15.829 1.00 0.00 30 PRO A N 5
ATOM 9734 C CA . PRO A 1 30 ? -23.448 30.929 16.998 1.00 0.00 30 PRO A CA 5
ATOM 9735 C C . PRO A 1 30 ? -23.472 32.275 17.742 1.00 0.00 30 PRO A C 5
ATOM 9736 O O . PRO A 1 30 ? -22.557 33.084 17.594 1.00 0.00 30 PRO A O 5
ATOM 9747 N N . PRO A 1 31 ? -24.490 32.523 18.537 1.00 0.00 31 PRO A N 5
ATOM 9748 C CA . PRO A 1 31 ? -24.613 33.794 19.322 1.00 0.00 31 PRO A CA 5
ATOM 9749 C C . PRO A 1 31 ? -23.401 34.033 20.230 1.00 0.00 31 PRO A C 5
ATOM 9750 O O . PRO A 1 31 ? -22.804 35.109 20.207 1.00 0.00 31 PRO A O 5
ATOM 9761 N N . HIS A 1 32 ? -23.049 33.027 21.029 1.00 0.00 32 HIS A N 5
ATOM 9762 C CA . HIS A 1 32 ? -21.907 33.141 21.939 1.00 0.00 32 HIS A CA 5
ATOM 9763 C C . HIS A 1 32 ? -20.603 32.834 21.206 1.00 0.00 32 HIS A C 5
ATOM 9764 O O . HIS A 1 32 ? -19.525 32.862 21.799 1.00 0.00 32 HIS A O 5
ATOM 9778 N N . ALA A 1 33 ? -20.714 32.570 19.908 1.00 0.00 33 ALA A N 5
ATOM 9779 C CA . ALA A 1 33 ? -19.539 32.293 19.086 1.00 0.00 33 ALA A CA 5
ATOM 9780 C C . ALA A 1 33 ? -19.664 32.960 17.715 1.00 0.00 33 ALA A C 5
ATOM 9781 O O . ALA A 1 33 ? -19.658 32.285 16.687 1.00 0.00 33 ALA A O 5
ATOM 9788 N N . PRO A 1 34 ? -19.754 34.266 17.684 1.00 0.00 34 PRO A N 5
ATOM 9789 C CA . PRO A 1 34 ? -19.856 35.025 16.407 1.00 0.00 34 PRO A CA 5
ATOM 9790 C C . PRO A 1 34 ? -18.489 35.180 15.738 1.00 0.00 34 PRO A C 5
ATOM 9791 O O . PRO A 1 34 ? -17.478 35.370 16.417 1.00 0.00 34 PRO A O 5
ATOM 9802 N N . ARG A 1 35 ? -18.464 35.121 14.406 1.00 0.00 35 ARG A N 5
ATOM 9803 C CA . ARG A 1 35 ? -17.215 35.280 13.663 1.00 0.00 35 ARG A CA 5
ATOM 9804 C C . ARG A 1 35 ? -17.402 36.306 12.568 1.00 0.00 35 ARG A C 5
ATOM 9805 O O . ARG A 1 35 ? -18.362 36.223 11.796 1.00 0.00 35 ARG A O 5
ATOM 9826 N N . PHE A 1 36 ? -16.486 37.277 12.477 1.00 0.00 36 PHE A N 5
ATOM 9827 C CA . PHE A 1 36 ? -16.597 38.295 11.434 1.00 0.00 36 PHE A CA 5
ATOM 9828 C C . PHE A 1 36 ? -15.451 38.200 10.467 1.00 0.00 36 PHE A C 5
ATOM 9829 O O . PHE A 1 36 ? -14.361 38.654 10.755 1.00 0.00 36 PHE A O 5
ATOM 9846 N N . ARG A 1 37 ? -15.696 37.619 9.313 1.00 0.00 37 ARG A N 5
ATOM 9847 C CA . ARG A 1 37 ? -14.636 37.483 8.313 1.00 0.00 37 ARG A CA 5
ATOM 9848 C C . ARG A 1 37 ? -14.760 38.569 7.261 1.00 0.00 37 ARG A C 5
ATOM 9849 O O . ARG A 1 37 ? -15.665 38.540 6.426 1.00 0.00 37 ARG A O 5
ATOM 9870 N N . CYS A 1 38 ? -13.850 39.540 7.306 1.00 0.00 38 CYS A N 5
ATOM 9871 C CA . CYS A 1 38 ? -13.868 40.644 6.344 1.00 0.00 38 CYS A CA 5
ATOM 9872 C C . CYS A 1 38 ? -12.606 40.648 5.498 1.00 0.00 38 CYS A C 5
ATOM 9873 O O . CYS A 1 38 ? -11.493 40.537 6.017 1.00 0.00 38 CYS A O 5
ATOM 9881 N N . ASN A 1 39 ? -12.794 40.782 4.189 1.00 0.00 39 ASN A N 5
ATOM 9882 C CA . ASN A 1 39 ? -11.667 40.811 3.250 1.00 0.00 39 ASN A CA 5
ATOM 9883 C C . ASN A 1 39 ? -11.523 42.200 2.639 1.00 0.00 39 ASN A C 5
ATOM 9884 O O . ASN A 1 39 ? -12.475 42.985 2.620 1.00 0.00 39 ASN A O 5
ATOM 9895 N N . VAL A 1 40 ? -10.327 42.501 2.129 1.00 0.00 40 VAL A N 5
ATOM 9896 C CA . VAL A 1 40 ? -10.066 43.804 1.501 1.00 0.00 40 VAL A CA 5
ATOM 9897 C C . VAL A 1 40 ? -9.523 43.608 0.092 1.00 0.00 40 VAL A C 5
ATOM 9898 O O . VAL A 1 40 ? -8.485 42.983 -0.099 1.00 0.00 40 VAL A O 5
ATOM 9911 N N . THR A 1 41 ? -10.230 44.160 -0.893 1.00 0.00 41 THR A N 5
ATOM 9912 C CA . THR A 1 41 ? -9.809 44.048 -2.291 1.00 0.00 41 THR A CA 5
ATOM 9913 C C . THR A 1 41 ? -9.066 45.304 -2.723 1.00 0.00 41 THR A C 5
ATOM 9914 O O . THR A 1 41 ? -9.590 46.413 -2.615 1.00 0.00 41 THR A O 5
ATOM 9925 N N . PHE A 1 42 ? -7.837 45.128 -3.207 1.00 0.00 42 PHE A N 5
ATOM 9926 C CA . PHE A 1 42 ? -7.030 46.264 -3.648 1.00 0.00 42 PHE A CA 5
ATOM 9927 C C . PHE A 1 42 ? -6.158 45.868 -4.839 1.00 0.00 42 PHE A C 5
ATOM 9928 O O . PHE A 1 42 ? -5.501 44.830 -4.817 1.00 0.00 42 PHE A O 5
ATOM 9945 N N . CYS A 1 43 ? -6.153 46.703 -5.873 1.00 0.00 43 CYS A N 5
ATOM 9946 C CA . CYS A 1 43 ? -5.351 46.422 -7.058 1.00 0.00 43 CYS A CA 5
ATOM 9947 C C . CYS A 1 43 ? -5.528 44.969 -7.499 1.00 0.00 43 CYS A C 5
ATOM 9948 O O . CYS A 1 43 ? -4.568 44.310 -7.894 1.00 0.00 43 CYS A O 5
ATOM 9956 N N . GLY A 1 44 ? -6.767 44.489 -7.447 1.00 0.00 44 GLY A N 5
ATOM 9957 C CA . GLY A 1 44 ? -7.064 43.119 -7.862 1.00 0.00 44 GLY A CA 5
ATOM 9958 C C . GLY A 1 44 ? -6.426 42.099 -6.924 1.00 0.00 44 GLY A C 5
ATOM 9959 O O . GLY A 1 44 ? -6.059 41.003 -7.346 1.00 0.00 44 GLY A O 5
ATOM 9963 N N . GLN A 1 45 ? -6.297 42.465 -5.650 1.00 0.00 45 GLN A N 5
ATOM 9964 C CA . GLN A 1 45 ? -5.702 41.571 -4.655 1.00 0.00 45 GLN A CA 5
ATOM 9965 C C . GLN A 1 45 ? -6.541 41.563 -3.385 1.00 0.00 45 GLN A C 5
ATOM 9966 O O . GLN A 1 45 ? -6.900 42.615 -2.857 1.00 0.00 45 GLN A O 5
ATOM 9980 N N . THR A 1 46 ? -6.860 40.361 -2.897 1.00 0.00 46 THR A N 5
ATOM 9981 C CA . THR A 1 46 ? -7.673 40.222 -1.686 1.00 0.00 46 THR A CA 5
ATOM 9982 C C . THR A 1 46 ? -6.843 39.697 -0.526 1.00 0.00 46 THR A C 5
ATOM 9983 O O . THR A 1 46 ? -6.474 38.524 -0.493 1.00 0.00 46 THR A O 5
ATOM 9994 N N . PHE A 1 47 ? -6.556 40.578 0.433 1.00 0.00 47 PHE A N 5
ATOM 9995 C CA . PHE A 1 47 ? -5.770 40.201 1.605 1.00 0.00 47 PHE A CA 5
ATOM 9996 C C . PHE A 1 47 ? -6.691 39.833 2.763 1.00 0.00 47 PHE A C 5
ATOM 9997 O O . PHE A 1 47 ? -7.735 40.462 2.972 1.00 0.00 47 PHE A O 5
ATOM 10014 N N . GLN A 1 48 ? -6.303 38.802 3.505 1.00 0.00 48 GLN A N 5
ATOM 10015 C CA . GLN A 1 48 ? -7.094 38.338 4.639 1.00 0.00 48 GLN A CA 5
ATOM 10016 C C . GLN A 1 48 ? -6.214 37.612 5.652 1.00 0.00 48 GLN A C 5
ATOM 10017 O O . GLN A 1 48 ? -5.220 36.983 5.288 1.00 0.00 48 GLN A O 5
ATOM 10031 N N . SER A 1 49 ? -6.592 37.698 6.924 1.00 0.00 49 SER A N 5
ATOM 10032 C CA . SER A 1 49 ? -5.840 37.038 7.986 1.00 0.00 49 SER A CA 5
ATOM 10033 C C . SER A 1 49 ? -6.253 35.573 8.101 1.00 0.00 49 SER A C 5
ATOM 10034 O O . SER A 1 49 ? -7.278 35.162 7.554 1.00 0.00 49 SER A O 5
ATOM 10042 N N . SER A 1 50 ? -5.450 34.787 8.817 1.00 0.00 50 SER A N 5
ATOM 10043 C CA . SER A 1 50 ? -5.738 33.366 9.006 1.00 0.00 50 SER A CA 5
ATOM 10044 C C . SER A 1 50 ? -6.549 33.154 10.279 1.00 0.00 50 SER A C 5
ATOM 10045 O O . SER A 1 50 ? -6.892 32.023 10.630 1.00 0.00 50 SER A O 5
ATOM 10053 N N . GLU A 1 51 ? -6.854 34.252 10.970 1.00 0.00 51 GLU A N 5
ATOM 10054 C CA . GLU A 1 51 ? -7.631 34.185 12.213 1.00 0.00 51 GLU A CA 5
ATOM 10055 C C . GLU A 1 51 ? -8.794 35.164 12.173 1.00 0.00 51 GLU A C 5
ATOM 10056 O O . GLU A 1 51 ? -8.638 36.325 11.795 1.00 0.00 51 GLU A O 5
ATOM 10068 N N . PHE A 1 52 ? -9.965 34.674 12.562 1.00 0.00 52 PHE A N 5
ATOM 10069 C CA . PHE A 1 52 ? -11.173 35.499 12.570 1.00 0.00 52 PHE A CA 5
ATOM 10070 C C . PHE A 1 52 ? -11.170 36.407 13.786 1.00 0.00 52 PHE A C 5
ATOM 10071 O O . PHE A 1 52 ? -10.644 36.062 14.840 1.00 0.00 52 PHE A O 5
ATOM 10088 N N . PHE A 1 53 ? -11.765 37.567 13.621 1.00 0.00 53 PHE A N 5
ATOM 10089 C CA . PHE A 1 53 ? -11.837 38.553 14.705 1.00 0.00 53 PHE A CA 5
ATOM 10090 C C . PHE A 1 53 ? -13.201 38.493 15.415 1.00 0.00 53 PHE A C 5
ATOM 10091 O O . PHE A 1 53 ? -14.211 38.153 14.792 1.00 0.00 53 PHE A O 5
ATOM 10108 N N . PRO A 1 54 ? -13.249 38.824 16.692 1.00 0.00 54 PRO A N 5
ATOM 10109 C CA . PRO A 1 54 ? -14.520 38.816 17.482 1.00 0.00 54 PRO A CA 5
ATOM 10110 C C . PRO A 1 54 ? -15.397 40.041 17.199 1.00 0.00 54 PRO A C 5
ATOM 10111 O O . PRO A 1 54 ? -16.503 40.149 17.726 1.00 0.00 54 PRO A O 5
ATOM 10122 N N . THR A 1 55 ? -14.888 40.974 16.390 1.00 0.00 55 THR A N 5
ATOM 10123 C CA . THR A 1 55 ? -15.636 42.198 16.063 1.00 0.00 55 THR A CA 5
ATOM 10124 C C . THR A 1 55 ? -15.555 42.503 14.567 1.00 0.00 55 THR A C 5
ATOM 10125 O O . THR A 1 55 ? -14.631 42.072 13.878 1.00 0.00 55 THR A O 5
ATOM 10136 N N . LEU A 1 56 ? -16.559 43.223 14.073 1.00 0.00 56 LEU A N 5
ATOM 10137 C CA . LEU A 1 56 ? -16.620 43.555 12.653 1.00 0.00 56 LEU A CA 5
ATOM 10138 C C . LEU A 1 56 ? -15.486 44.496 12.241 1.00 0.00 56 LEU A C 5
ATOM 10139 O O . LEU A 1 56 ? -14.665 44.151 11.389 1.00 0.00 56 LEU A O 5
ATOM 10155 N N . LYS A 1 57 ? -15.461 45.702 12.815 1.00 0.00 57 LYS A N 5
ATOM 10156 C CA . LYS A 1 57 ? -14.452 46.684 12.469 1.00 0.00 57 LYS A CA 5
ATOM 10157 C C . LYS A 1 57 ? -13.066 46.110 12.661 1.00 0.00 57 LYS A C 5
ATOM 10158 O O . LYS A 1 57 ? -12.139 46.454 11.932 1.00 0.00 57 LYS A O 5
ATOM 10177 N N . SER A 1 58 ? -12.931 45.236 13.635 1.00 0.00 58 SER A N 5
ATOM 10178 C CA . SER A 1 58 ? -11.646 44.626 13.900 1.00 0.00 58 SER A CA 5
ATOM 10179 C C . SER A 1 58 ? -11.141 43.919 12.643 1.00 0.00 58 SER A C 5
ATOM 10180 O O . SER A 1 58 ? -9.946 43.927 12.353 1.00 0.00 58 SER A O 5
ATOM 10188 N N . ALA A 1 59 ? -12.059 43.314 11.901 1.00 0.00 59 ALA A N 5
ATOM 10189 C CA . ALA A 1 59 ? -11.696 42.616 10.674 1.00 0.00 59 ALA A CA 5
ATOM 10190 C C . ALA A 1 59 ? -11.252 43.599 9.589 1.00 0.00 59 ALA A C 5
ATOM 10191 O O . ALA A 1 59 ? -10.227 43.400 8.941 1.00 0.00 59 ALA A O 5
ATOM 10198 N N . GLU A 1 60 ? -12.033 44.662 9.401 1.00 0.00 60 GLU A N 5
ATOM 10199 C CA . GLU A 1 60 ? -11.711 45.672 8.394 1.00 0.00 60 GLU A CA 5
ATOM 10200 C C . GLU A 1 60 ? -10.395 46.361 8.741 1.00 0.00 60 GLU A C 5
ATOM 10201 O O . GLU A 1 60 ? -9.577 46.639 7.863 1.00 0.00 60 GLU A O 5
ATOM 10213 N N . HIS A 1 61 ? -10.197 46.624 10.033 1.00 0.00 61 HIS A N 5
ATOM 10214 C CA . HIS A 1 61 ? -8.971 47.268 10.493 1.00 0.00 61 HIS A CA 5
ATOM 10215 C C . HIS A 1 61 ? -7.769 46.370 10.205 1.00 0.00 61 HIS A C 5
ATOM 10216 O O . HIS A 1 61 ? -6.771 46.813 9.640 1.00 0.00 61 HIS A O 5
ATOM 10230 N N . ALA A 1 62 ? -7.874 45.113 10.619 1.00 0.00 62 ALA A N 5
ATOM 10231 C CA . ALA A 1 62 ? -6.791 44.160 10.418 1.00 0.00 62 ALA A CA 5
ATOM 10232 C C . ALA A 1 62 ? -6.586 43.879 8.935 1.00 0.00 62 ALA A C 5
ATOM 10233 O O . ALA A 1 62 ? -5.457 43.722 8.473 1.00 0.00 62 ALA A O 5
ATOM 10240 N N . ALA A 1 63 ? -7.682 43.813 8.193 1.00 0.00 63 ALA A N 5
ATOM 10241 C CA . ALA A 1 63 ? -7.605 43.545 6.763 1.00 0.00 63 ALA A CA 5
ATOM 10242 C C . ALA A 1 63 ? -6.809 44.635 6.056 1.00 0.00 63 ALA A C 5
ATOM 10243 O O . ALA A 1 63 ? -5.854 44.347 5.331 1.00 0.00 63 ALA A O 5
ATOM 10250 N N . ALA A 1 64 ? -7.193 45.890 6.268 1.00 0.00 64 ALA A N 5
ATOM 10251 C CA . ALA A 1 64 ? -6.487 46.998 5.641 1.00 0.00 64 ALA A CA 5
ATOM 10252 C C . ALA A 1 64 ? -5.059 47.067 6.162 1.00 0.00 64 ALA A C 5
ATOM 10253 O O . ALA A 1 64 ? -4.130 47.346 5.412 1.00 0.00 64 ALA A O 5
ATOM 10260 N N . LYS A 1 65 ? -4.887 46.793 7.450 1.00 0.00 65 LYS A N 5
ATOM 10261 C CA . LYS A 1 65 ? -3.561 46.815 8.047 1.00 0.00 65 LYS A CA 5
ATOM 10262 C C . LYS A 1 65 ? -2.623 45.907 7.261 1.00 0.00 65 LYS A C 5
ATOM 10263 O O . LYS A 1 65 ? -1.459 46.239 7.049 1.00 0.00 65 LYS A O 5
ATOM 10282 N N . ILE A 1 66 ? -3.122 44.755 6.823 1.00 0.00 66 ILE A N 5
ATOM 10283 C CA . ILE A 1 66 ? -2.296 43.841 6.058 1.00 0.00 66 ILE A CA 5
ATOM 10284 C C . ILE A 1 66 ? -1.911 44.463 4.715 1.00 0.00 66 ILE A C 5
ATOM 10285 O O . ILE A 1 66 ? -0.788 44.298 4.239 1.00 0.00 66 ILE A O 5
ATOM 10301 N N . ALA A 1 67 ? -2.869 45.150 4.106 1.00 0.00 67 ALA A N 5
ATOM 10302 C CA . ALA A 1 67 ? -2.658 45.775 2.797 1.00 0.00 67 ALA A CA 5
ATOM 10303 C C . ALA A 1 67 ? -1.743 46.992 2.891 1.00 0.00 67 ALA A C 5
ATOM 10304 O O . ALA A 1 67 ? -0.759 47.097 2.160 1.00 0.00 67 ALA A O 5
ATOM 10311 N N . VAL A 1 68 ? -2.078 47.907 3.791 1.00 0.00 68 VAL A N 5
ATOM 10312 C CA . VAL A 1 68 ? -1.287 49.115 3.969 1.00 0.00 68 VAL A CA 5
ATOM 10313 C C . VAL A 1 68 ? 0.130 48.758 4.389 1.00 0.00 68 VAL A C 5
ATOM 10314 O O . VAL A 1 68 ? 1.082 49.465 4.062 1.00 0.00 68 VAL A O 5
ATOM 10327 N N . ALA A 1 69 ? 0.264 47.658 5.121 1.00 0.00 69 ALA A N 5
ATOM 10328 C CA . ALA A 1 69 ? 1.579 47.224 5.577 1.00 0.00 69 ALA A CA 5
ATOM 10329 C C . ALA A 1 69 ? 2.330 46.544 4.442 1.00 0.00 69 ALA A C 5
ATOM 10330 O O . ALA A 1 69 ? 3.561 46.501 4.434 1.00 0.00 69 ALA A O 5
ATOM 10337 N N . SER A 1 70 ? 1.580 46.025 3.479 1.00 0.00 70 SER A N 5
ATOM 10338 C CA . SER A 1 70 ? 2.186 45.359 2.331 1.00 0.00 70 SER A CA 5
ATOM 10339 C C . SER A 1 70 ? 2.765 46.386 1.361 1.00 0.00 70 SER A C 5
ATOM 10340 O O . SER A 1 70 ? 3.891 46.238 0.885 1.00 0.00 70 SER A O 5
ATOM 10348 N N . LEU A 1 71 ? 1.987 47.427 1.071 1.00 0.00 71 LEU A N 5
ATOM 10349 C CA . LEU A 1 71 ? 2.428 48.477 0.156 1.00 0.00 71 LEU A CA 5
ATOM 10350 C C . LEU A 1 71 ? 3.484 49.360 0.811 1.00 0.00 71 LEU A C 5
ATOM 10351 O O . LEU A 1 71 ? 4.373 49.889 0.144 1.00 0.00 71 LEU A O 5
ATOM 10367 N N . THR A 1 72 ? 3.373 49.517 2.125 1.00 0.00 72 THR A N 5
ATOM 10368 C CA . THR A 1 72 ? 4.316 50.346 2.870 1.00 0.00 72 THR A CA 5
ATOM 10369 C C . THR A 1 72 ? 4.290 51.780 2.347 1.00 0.00 72 THR A C 5
ATOM 10370 O O . THR A 1 72 ? 5.295 52.285 1.844 1.00 0.00 72 THR A O 5
ATOM 10381 N N . PRO A 1 73 ? 3.162 52.433 2.449 1.00 0.00 73 PRO A N 5
ATOM 10382 C CA . PRO A 1 73 ? 2.999 53.834 1.968 1.00 0.00 73 PRO A CA 5
ATOM 10383 C C . PRO A 1 73 ? 3.655 54.840 2.913 1.00 0.00 73 PRO A C 5
ATOM 10384 O O . PRO A 1 73 ? 4.878 54.971 2.932 1.00 0.00 73 PRO A O 5
ATOM 10395 N N . GLN A 1 74 ? 2.853 55.561 3.692 1.00 0.00 74 GLN A N 5
ATOM 10396 C CA . GLN A 1 74 ? 3.395 56.548 4.614 1.00 0.00 74 GLN A CA 5
ATOM 10397 C C . GLN A 1 74 ? 3.803 55.880 5.926 1.00 0.00 74 GLN A C 5
ATOM 10398 O O . GLN A 1 74 ? 4.358 54.784 5.926 1.00 0.00 74 GLN A O 5
ATOM 10412 N N . SER A 1 75 ? 3.526 56.549 7.040 1.00 0.00 75 SER A N 5
ATOM 10413 C CA . SER A 1 75 ? 3.869 56.010 8.350 1.00 0.00 75 SER A CA 5
ATOM 10414 C C . SER A 1 75 ? 3.754 57.104 9.416 1.00 0.00 75 SER A C 5
ATOM 10415 O O . SER A 1 75 ? 3.826 58.293 9.107 1.00 0.00 75 SER A O 5
ATOM 10423 N N . PRO A 1 76 ? 3.586 56.720 10.657 1.00 0.00 76 PRO A N 5
ATOM 10424 C CA . PRO A 1 76 ? 3.474 57.683 11.792 1.00 0.00 76 PRO A CA 5
ATOM 10425 C C . PRO A 1 76 ? 4.731 58.547 11.935 1.00 0.00 76 PRO A C 5
ATOM 10426 O O . PRO A 1 76 ? 4.649 59.724 12.288 1.00 0.00 76 PRO A O 5
ATOM 10437 N N . GLU A 1 77 ? 5.886 57.948 11.659 1.00 0.00 77 GLU A N 5
ATOM 10438 C CA . GLU A 1 77 ? 7.154 58.664 11.761 1.00 0.00 77 GLU A CA 5
ATOM 10439 C C . GLU A 1 77 ? 8.309 57.801 11.258 1.00 0.00 77 GLU A C 5
ATOM 10440 O O . GLU A 1 77 ? 9.478 58.143 11.438 1.00 0.00 77 GLU A O 5
ATOM 10452 N N . GLY A 1 78 ? 7.976 56.675 10.629 1.00 0.00 78 GLY A N 5
ATOM 10453 C CA . GLY A 1 78 ? 8.995 55.767 10.109 1.00 0.00 78 GLY A CA 5
ATOM 10454 C C . GLY A 1 78 ? 9.483 54.821 11.200 1.00 0.00 78 GLY A C 5
ATOM 10455 O O . GLY A 1 78 ? 9.082 54.932 12.358 1.00 0.00 78 GLY A O 5
ATOM 10459 N N . ILE A 1 79 ? 10.350 53.881 10.825 1.00 0.00 79 ILE A N 5
ATOM 10460 C CA . ILE A 1 79 ? 10.877 52.917 11.784 1.00 0.00 79 ILE A CA 5
ATOM 10461 C C . ILE A 1 79 ? 11.918 53.579 12.688 1.00 0.00 79 ILE A C 5
ATOM 10462 O O . ILE A 1 79 ? 12.790 52.913 13.241 1.00 0.00 79 ILE A O 5
ATOM 10478 N N . ASP A 1 80 ? 11.822 54.900 12.830 1.00 0.00 80 ASP A N 5
ATOM 10479 C CA . ASP A 1 80 ? 12.760 55.638 13.669 1.00 0.00 80 ASP A CA 5
ATOM 10480 C C . ASP A 1 80 ? 14.194 55.384 13.220 1.00 0.00 80 ASP A C 5
ATOM 10481 O O . ASP A 1 80 ? 14.803 54.380 13.592 1.00 0.00 80 ASP A O 5
ATOM 10490 N N . VAL A 1 81 ? 14.726 56.304 12.417 1.00 0.00 81 VAL A N 5
ATOM 10491 C CA . VAL A 1 81 ? 16.094 56.182 11.914 1.00 0.00 81 VAL A CA 5
ATOM 10492 C C . VAL A 1 81 ? 16.732 57.563 11.726 1.00 0.00 81 VAL A C 5
ATOM 10493 O O . VAL A 1 81 ? 17.725 57.888 12.377 1.00 0.00 81 VAL A O 5
ATOM 10506 N N . ALA A 1 82 ? 16.160 58.370 10.835 1.00 0.00 82 ALA A N 5
ATOM 10507 C CA . ALA A 1 82 ? 16.667 59.692 10.559 1.00 0.00 82 ALA A CA 5
ATOM 10508 C C . ALA A 1 82 ? 15.555 60.566 9.997 1.00 0.00 82 ALA A C 5
ATOM 10509 O O . ALA A 1 82 ? 15.273 60.531 8.799 1.00 0.00 82 ALA A O 5
ATOM 10516 N N . TYR A 1 83 ? 14.949 61.358 10.863 1.00 0.00 83 TYR A N 5
ATOM 10517 C CA . TYR A 1 83 ? 13.884 62.266 10.454 1.00 0.00 83 TYR A CA 5
ATOM 10518 C C . TYR A 1 83 ? 14.331 63.047 9.225 1.00 0.00 83 TYR A C 5
ATOM 10519 O O . TYR A 1 83 ? 13.524 63.643 8.517 1.00 0.00 83 TYR A O 5
ATOM 10537 N N . LYS A 1 84 ? 15.634 63.009 8.993 1.00 0.00 84 LYS A N 5
ATOM 10538 C CA . LYS A 1 84 ? 16.205 63.701 7.851 1.00 0.00 84 LYS A CA 5
ATOM 10539 C C . LYS A 1 84 ? 15.547 63.178 6.586 1.00 0.00 84 LYS A C 5
ATOM 10540 O O . LYS A 1 84 ? 15.197 63.946 5.695 1.00 0.00 84 LYS A O 5
ATOM 10559 N N . ASN A 1 85 ? 15.381 61.861 6.517 1.00 0.00 85 ASN A N 5
ATOM 10560 C CA . ASN A 1 85 ? 14.761 61.252 5.345 1.00 0.00 85 ASN A CA 5
ATOM 10561 C C . ASN A 1 85 ? 13.333 61.760 5.158 1.00 0.00 85 ASN A C 5
ATOM 10562 O O . ASN A 1 85 ? 12.925 62.096 4.049 1.00 0.00 85 ASN A O 5
ATOM 10573 N N . LEU A 1 86 ? 12.576 61.810 6.249 1.00 0.00 86 LEU A N 5
ATOM 10574 C CA . LEU A 1 86 ? 11.196 62.277 6.185 1.00 0.00 86 LEU A CA 5
ATOM 10575 C C . LEU A 1 86 ? 11.129 63.739 5.772 1.00 0.00 86 LEU A C 5
ATOM 10576 O O . LEU A 1 86 ? 10.307 64.126 4.939 1.00 0.00 86 LEU A O 5
ATOM 10592 N N . LEU A 1 87 ? 11.995 64.547 6.366 1.00 0.00 87 LEU A N 5
ATOM 10593 C CA . LEU A 1 87 ? 12.015 65.967 6.060 1.00 0.00 87 LEU A CA 5
ATOM 10594 C C . LEU A 1 87 ? 12.224 66.168 4.562 1.00 0.00 87 LEU A C 5
ATOM 10595 O O . LEU A 1 87 ? 11.731 67.130 3.975 1.00 0.00 87 LEU A O 5
ATOM 10611 N N . GLN A 1 88 ? 12.947 65.244 3.945 1.00 0.00 88 GLN A N 5
ATOM 10612 C CA . GLN A 1 88 ? 13.191 65.313 2.510 1.00 0.00 88 GLN A CA 5
ATOM 10613 C C . GLN A 1 88 ? 11.922 64.954 1.731 1.00 0.00 88 GLN A C 5
ATOM 10614 O O . GLN A 1 88 ? 11.722 65.414 0.606 1.00 0.00 88 GLN A O 5
ATOM 10628 N N . GLU A 1 89 ? 11.065 64.130 2.337 1.00 0.00 89 GLU A N 5
ATOM 10629 C CA . GLU A 1 89 ? 9.833 63.728 1.687 1.00 0.00 89 GLU A CA 5
ATOM 10630 C C . GLU A 1 89 ? 8.904 64.927 1.515 1.00 0.00 89 GLU A C 5
ATOM 10631 O O . GLU A 1 89 ? 8.382 65.172 0.427 1.00 0.00 89 GLU A O 5
ATOM 10643 N N . ILE A 1 90 ? 8.700 65.666 2.599 1.00 0.00 90 ILE A N 5
ATOM 10644 C CA . ILE A 1 90 ? 7.832 66.835 2.565 1.00 0.00 90 ILE A CA 5
ATOM 10645 C C . ILE A 1 90 ? 8.431 67.920 1.679 1.00 0.00 90 ILE A C 5
ATOM 10646 O O . ILE A 1 90 ? 7.715 68.592 0.943 1.00 0.00 90 ILE A O 5
ATOM 10662 N N . ALA A 1 91 ? 9.747 68.098 1.762 1.00 0.00 91 ALA A N 5
ATOM 10663 C CA . ALA A 1 91 ? 10.410 69.118 0.960 1.00 0.00 91 ALA A CA 5
ATOM 10664 C C . ALA A 1 91 ? 10.194 68.854 -0.525 1.00 0.00 91 ALA A C 5
ATOM 10665 O O . ALA A 1 91 ? 9.742 69.729 -1.252 1.00 0.00 91 ALA A O 5
ATOM 10672 N N . GLN A 1 92 ? 10.512 67.642 -0.963 1.00 0.00 92 GLN A N 5
ATOM 10673 C CA . GLN A 1 92 ? 10.344 67.281 -2.366 1.00 0.00 92 GLN A CA 5
ATOM 10674 C C . GLN A 1 92 ? 8.869 67.223 -2.747 1.00 0.00 92 GLN A C 5
ATOM 10675 O O . GLN A 1 92 ? 8.482 67.675 -3.825 1.00 0.00 92 GLN A O 5
ATOM 10689 N N . LYS A 1 93 ? 8.051 66.660 -1.865 1.00 0.00 93 LYS A N 5
ATOM 10690 C CA . LYS A 1 93 ? 6.624 66.545 -2.138 1.00 0.00 93 LYS A CA 5
ATOM 10691 C C . LYS A 1 93 ? 5.985 67.919 -2.274 1.00 0.00 93 LYS A C 5
ATOM 10692 O O . LYS A 1 93 ? 5.275 68.192 -3.243 1.00 0.00 93 LYS A O 5
ATOM 10711 N N . GLU A 1 94 ? 6.248 68.783 -1.302 1.00 0.00 94 GLU A N 5
ATOM 10712 C CA . GLU A 1 94 ? 5.694 70.134 -1.326 1.00 0.00 94 GLU A CA 5
ATOM 10713 C C . GLU A 1 94 ? 6.600 71.076 -2.112 1.00 0.00 94 GLU A C 5
ATOM 10714 O O . GLU A 1 94 ? 6.211 72.198 -2.436 1.00 0.00 94 GLU A O 5
ATOM 10726 N N . SER A 1 95 ? 7.811 70.617 -2.414 1.00 0.00 95 SER A N 5
ATOM 10727 C CA . SER A 1 95 ? 8.757 71.439 -3.160 1.00 0.00 95 SER A CA 5
ATOM 10728 C C . SER A 1 95 ? 8.903 72.794 -2.492 1.00 0.00 95 SER A C 5
ATOM 10729 O O . SER A 1 95 ? 8.382 73.800 -2.980 1.00 0.00 95 SER A O 5
ATOM 10737 N N . SER A 1 96 ? 9.607 72.817 -1.362 1.00 0.00 96 SER A N 5
ATOM 10738 C CA . SER A 1 96 ? 9.810 74.060 -0.616 1.00 0.00 96 SER A CA 5
ATOM 10739 C C . SER A 1 96 ? 11.273 74.241 -0.238 1.00 0.00 96 SER A C 5
ATOM 10740 O O . SER A 1 96 ? 11.571 74.797 0.818 1.00 0.00 96 SER A O 5
ATOM 10748 N N . LEU A 1 97 ? 12.191 73.769 -1.086 1.00 0.00 97 LEU A N 5
ATOM 10749 C CA . LEU A 1 97 ? 13.622 73.892 -0.812 1.00 0.00 97 LEU A CA 5
ATOM 10750 C C . LEU A 1 97 ? 14.030 72.993 0.348 1.00 0.00 97 LEU A C 5
ATOM 10751 O O . LEU A 1 97 ? 13.595 73.183 1.482 1.00 0.00 97 LEU A O 5
ATOM 10767 N N . LEU A 1 98 ? 14.868 72.002 0.045 1.00 0.00 98 LEU A N 5
ATOM 10768 C CA . LEU A 1 98 ? 15.331 71.061 1.049 1.00 0.00 98 LEU A CA 5
ATOM 10769 C C . LEU A 1 98 ? 15.715 71.806 2.333 1.00 0.00 98 LEU A C 5
ATOM 10770 O O . LEU A 1 98 ? 16.047 72.990 2.296 1.00 0.00 98 LEU A O 5
ATOM 10786 N N . PRO A 1 99 ? 15.681 71.127 3.451 1.00 0.00 99 PRO A N 5
ATOM 10787 C CA . PRO A 1 99 ? 16.037 71.726 4.771 1.00 0.00 99 PRO A CA 5
ATOM 10788 C C . PRO A 1 99 ? 17.520 72.073 4.843 1.00 0.00 99 PRO A C 5
ATOM 10789 O O . PRO A 1 99 ? 18.297 71.708 3.963 1.00 0.00 99 PRO A O 5
ATOM 10800 N N . PHE A 1 100 ? 17.903 72.766 5.910 1.00 0.00 100 PHE A N 5
ATOM 10801 C CA . PHE A 1 100 ? 19.302 73.143 6.110 1.00 0.00 100 PHE A CA 5
ATOM 10802 C C . PHE A 1 100 ? 19.688 72.929 7.567 1.00 0.00 100 PHE A C 5
ATOM 10803 O O . PHE A 1 100 ? 19.268 73.682 8.447 1.00 0.00 100 PHE A O 5
ATOM 10820 N N . TYR A 1 101 ? 20.472 71.882 7.822 1.00 0.00 101 TYR A N 5
ATOM 10821 C CA . TYR A 1 101 ? 20.893 71.565 9.184 1.00 0.00 101 TYR A CA 5
ATOM 10822 C C . TYR A 1 101 ? 22.237 72.215 9.480 1.00 0.00 101 TYR A C 5
ATOM 10823 O O . TYR A 1 101 ? 23.193 72.055 8.720 1.00 0.00 101 TYR A O 5
ATOM 10841 N N . ALA A 1 102 ? 22.309 72.940 10.592 1.00 0.00 102 ALA A N 5
ATOM 10842 C CA . ALA A 1 102 ? 23.545 73.607 10.995 1.00 0.00 102 ALA A CA 5
ATOM 10843 C C . ALA A 1 102 ? 23.806 73.356 12.473 1.00 0.00 102 ALA A C 5
ATOM 10844 O O . ALA A 1 102 ? 22.917 73.529 13.302 1.00 0.00 102 ALA A O 5
ATOM 10851 N N . THR A 1 103 ? 25.036 72.952 12.794 1.00 0.00 103 THR A N 5
ATOM 10852 C CA . THR A 1 103 ? 25.419 72.676 14.182 1.00 0.00 103 THR A CA 5
ATOM 10853 C C . THR A 1 103 ? 26.553 73.598 14.612 1.00 0.00 103 THR A C 5
ATOM 10854 O O . THR A 1 103 ? 27.563 73.722 13.916 1.00 0.00 103 THR A O 5
ATOM 10865 N N . ALA A 1 104 ? 26.381 74.245 15.768 1.00 0.00 104 ALA A N 5
ATOM 10866 C CA . ALA A 1 104 ? 27.400 75.163 16.294 1.00 0.00 104 ALA A CA 5
ATOM 10867 C C . ALA A 1 104 ? 27.883 74.686 17.661 1.00 0.00 104 ALA A C 5
ATOM 10868 O O . ALA A 1 104 ? 27.097 74.208 18.478 1.00 0.00 104 ALA A O 5
ATOM 10875 N N . THR A 1 105 ? 29.188 74.823 17.909 1.00 0.00 105 THR A N 5
ATOM 10876 C CA . THR A 1 105 ? 29.776 74.416 19.174 1.00 0.00 105 THR A CA 5
ATOM 10877 C C . THR A 1 105 ? 30.073 75.639 20.031 1.00 0.00 105 THR A C 5
ATOM 10878 O O . THR A 1 105 ? 30.665 76.611 19.562 1.00 0.00 105 THR A O 5
ATOM 10889 N N . SER A 1 106 ? 29.654 75.588 21.290 1.00 0.00 106 SER A N 5
ATOM 10890 C CA . SER A 1 106 ? 29.880 76.698 22.203 1.00 0.00 106 SER A CA 5
ATOM 10891 C C . SER A 1 106 ? 29.803 76.214 23.642 1.00 0.00 106 SER A C 5
ATOM 10892 O O . SER A 1 106 ? 29.329 75.110 23.909 1.00 0.00 106 SER A O 5
ATOM 10900 N N . GLY A 1 107 ? 30.264 77.052 24.569 1.00 0.00 107 GLY A N 5
ATOM 10901 C CA . GLY A 1 107 ? 30.237 76.709 25.993 1.00 0.00 107 GLY A CA 5
ATOM 10902 C C . GLY A 1 107 ? 31.648 76.657 26.579 1.00 0.00 107 GLY A C 5
ATOM 10903 O O . GLY A 1 107 ? 32.627 76.912 25.880 1.00 0.00 107 GLY A O 5
ATOM 10907 N N . PRO A 1 108 ? 31.765 76.329 27.845 1.00 0.00 108 PRO A N 5
ATOM 10908 C CA . PRO A 1 108 ? 33.087 76.241 28.539 1.00 0.00 108 PRO A CA 5
ATOM 10909 C C . PRO A 1 108 ? 33.982 75.161 27.948 1.00 0.00 108 PRO A C 5
ATOM 10910 O O . PRO A 1 108 ? 33.504 74.145 27.444 1.00 0.00 108 PRO A O 5
ATOM 10921 N N . SER A 1 109 ? 35.287 75.379 28.042 1.00 0.00 109 SER A N 5
ATOM 10922 C CA . SER A 1 109 ? 36.246 74.409 27.540 1.00 0.00 109 SER A CA 5
ATOM 10923 C C . SER A 1 109 ? 36.142 73.115 28.337 1.00 0.00 109 SER A C 5
ATOM 10924 O O . SER A 1 109 ? 36.580 72.058 27.883 1.00 0.00 109 SER A O 5
ATOM 10932 N N . HIS A 1 110 ? 35.557 73.204 29.535 1.00 0.00 110 HIS A N 5
ATOM 10933 C CA . HIS A 1 110 ? 35.402 72.026 30.386 1.00 0.00 110 HIS A CA 5
ATOM 10934 C C . HIS A 1 110 ? 34.113 71.299 30.045 1.00 0.00 110 HIS A C 5
ATOM 10935 O O . HIS A 1 110 ? 34.093 70.074 29.932 1.00 0.00 110 HIS A O 5
ATOM 10949 N N . ALA A 1 111 ? 33.038 72.066 29.862 1.00 0.00 111 ALA A N 5
ATOM 10950 C CA . ALA A 1 111 ? 31.744 71.487 29.512 1.00 0.00 111 ALA A CA 5
ATOM 10951 C C . ALA A 1 111 ? 31.198 72.124 28.227 1.00 0.00 111 ALA A C 5
ATOM 10952 O O . ALA A 1 111 ? 30.307 72.972 28.273 1.00 0.00 111 ALA A O 5
ATOM 10959 N N . PRO A 1 112 ? 31.702 71.719 27.085 1.00 0.00 112 PRO A N 5
ATOM 10960 C CA . PRO A 1 112 ? 31.248 72.259 25.773 1.00 0.00 112 PRO A CA 5
ATOM 10961 C C . PRO A 1 112 ? 29.960 71.598 25.285 1.00 0.00 112 PRO A C 5
ATOM 10962 O O . PRO A 1 112 ? 29.822 70.374 25.324 1.00 0.00 112 PRO A O 5
ATOM 10973 N N . THR A 1 113 ? 29.019 72.423 24.830 1.00 0.00 113 THR A N 5
ATOM 10974 C CA . THR A 1 113 ? 27.734 71.935 24.334 1.00 0.00 113 THR A CA 5
ATOM 10975 C C . THR A 1 113 ? 27.601 72.235 22.856 1.00 0.00 113 THR A C 5
ATOM 10976 O O . THR A 1 113 ? 28.442 72.920 22.273 1.00 0.00 113 THR A O 5
ATOM 10987 N N . PHE A 1 114 ? 26.537 71.724 22.247 1.00 0.00 114 PHE A N 5
ATOM 10988 C CA . PHE A 1 114 ? 26.297 71.944 20.822 1.00 0.00 114 PHE A CA 5
ATOM 10989 C C . PHE A 1 114 ? 24.835 72.310 20.585 1.00 0.00 114 PHE A C 5
ATOM 10990 O O . PHE A 1 114 ? 23.948 71.863 21.312 1.00 0.00 114 PHE A O 5
ATOM 11007 N N . THR A 1 115 ? 24.598 73.117 19.556 1.00 0.00 115 THR A N 5
ATOM 11008 C CA . THR A 1 115 ? 23.240 73.532 19.207 1.00 0.00 115 THR A CA 5
ATOM 11009 C C . THR A 1 115 ? 23.001 73.304 17.724 1.00 0.00 115 THR A C 5
ATOM 11010 O O . THR A 1 115 ? 23.806 73.714 16.888 1.00 0.00 115 THR A O 5
ATOM 11021 N N . SER A 1 116 ? 21.888 72.648 17.402 1.00 0.00 116 SER A N 5
ATOM 11022 C CA . SER A 1 116 ? 21.543 72.366 16.007 1.00 0.00 116 SER A CA 5
ATOM 11023 C C . SER A 1 116 ? 20.313 73.165 15.596 1.00 0.00 116 SER A C 5
ATOM 11024 O O . SER A 1 116 ? 19.339 73.257 16.345 1.00 0.00 116 SER A O 5
ATOM 11032 N N . THR A 1 117 ? 20.359 73.749 14.398 1.00 0.00 117 THR A N 5
ATOM 11033 C CA . THR A 1 117 ? 19.243 74.549 13.886 1.00 0.00 117 THR A CA 5
ATOM 11034 C C . THR A 1 117 ? 18.837 74.073 12.497 1.00 0.00 117 THR A C 5
ATOM 11035 O O . THR A 1 117 ? 19.684 73.683 11.691 1.00 0.00 117 THR A O 5
ATOM 11046 N N . VAL A 1 118 ? 17.532 74.103 12.224 1.00 0.00 118 VAL A N 5
ATOM 11047 C CA . VAL A 1 118 ? 17.010 73.670 10.923 1.00 0.00 118 VAL A CA 5
ATOM 11048 C C . VAL A 1 118 ? 16.259 74.814 10.257 1.00 0.00 118 VAL A C 5
ATOM 11049 O O . VAL A 1 118 ? 15.646 75.640 10.932 1.00 0.00 118 VAL A O 5
ATOM 11062 N N . GLU A 1 119 ? 16.295 74.847 8.921 1.00 0.00 119 GLU A N 5
ATOM 11063 C CA . GLU A 1 119 ? 15.597 75.888 8.159 1.00 0.00 119 GLU A CA 5
ATOM 11064 C C . GLU A 1 119 ? 14.913 75.300 6.939 1.00 0.00 119 GLU A C 5
ATOM 11065 O O . GLU A 1 119 ? 15.571 74.920 5.967 1.00 0.00 119 GLU A O 5
ATOM 11077 N N . PHE A 1 120 ? 13.585 75.213 7.007 1.00 0.00 120 PHE A N 5
ATOM 11078 C CA . PHE A 1 120 ? 12.798 74.659 5.900 1.00 0.00 120 PHE A CA 5
ATOM 11079 C C . PHE A 1 120 ? 11.523 75.474 5.674 1.00 0.00 120 PHE A C 5
ATOM 11080 O O . PHE A 1 120 ? 10.802 75.787 6.623 1.00 0.00 120 PHE A O 5
ATOM 11097 N N . ALA A 1 121 ? 11.261 75.832 4.416 1.00 0.00 121 ALA A N 5
ATOM 11098 C CA . ALA A 1 121 ? 10.076 76.616 4.071 1.00 0.00 121 ALA A CA 5
ATOM 11099 C C . ALA A 1 121 ? 10.303 78.093 4.380 1.00 0.00 121 ALA A C 5
ATOM 11100 O O . ALA A 1 121 ? 9.359 78.883 4.420 1.00 0.00 121 ALA A O 5
ATOM 11107 N N . GLY A 1 122 ? 11.560 78.459 4.601 1.00 0.00 122 GLY A N 5
ATOM 11108 C CA . GLY A 1 122 ? 11.905 79.842 4.905 1.00 0.00 122 GLY A CA 5
ATOM 11109 C C . GLY A 1 122 ? 11.796 80.111 6.399 1.00 0.00 122 GLY A C 5
ATOM 11110 O O . GLY A 1 122 ? 12.060 81.223 6.862 1.00 0.00 122 GLY A O 5
ATOM 11114 N N . LYS A 1 123 ? 11.406 79.085 7.161 1.00 0.00 123 LYS A N 5
ATOM 11115 C CA . LYS A 1 123 ? 11.265 79.221 8.612 1.00 0.00 123 LYS A CA 5
ATOM 11116 C C . LYS A 1 123 ? 12.362 78.443 9.318 1.00 0.00 123 LYS A C 5
ATOM 11117 O O . LYS A 1 123 ? 12.709 77.333 8.911 1.00 0.00 123 LYS A O 5
ATOM 11136 N N . VAL A 1 124 ? 12.921 79.037 10.370 1.00 0.00 124 VAL A N 5
ATOM 11137 C CA . VAL A 1 124 ? 13.999 78.397 11.120 1.00 0.00 124 VAL A CA 5
ATOM 11138 C C . VAL A 1 124 ? 13.544 78.003 12.519 1.00 0.00 124 VAL A C 5
ATOM 11139 O O . VAL A 1 124 ? 13.141 78.849 13.316 1.00 0.00 124 VAL A O 5
ATOM 11152 N N . PHE A 1 125 ? 13.608 76.707 12.805 1.00 0.00 125 PHE A N 5
ATOM 11153 C CA . PHE A 1 125 ? 13.206 76.188 14.108 1.00 0.00 125 PHE A CA 5
ATOM 11154 C C . PHE A 1 125 ? 14.442 75.971 14.971 1.00 0.00 125 PHE A C 5
ATOM 11155 O O . PHE A 1 125 ? 15.531 75.678 14.462 1.00 0.00 125 PHE A O 5
ATOM 11172 N N . SER A 1 126 ? 14.270 76.115 16.283 1.00 0.00 126 SER A N 5
ATOM 11173 C CA . SER A 1 126 ? 15.374 75.937 17.230 1.00 0.00 126 SER A CA 5
ATOM 11174 C C . SER A 1 126 ? 15.084 74.769 18.165 1.00 0.00 126 SER A C 5
ATOM 11175 O O . SER A 1 126 ? 14.074 74.758 18.867 1.00 0.00 126 SER A O 5
ATOM 11183 N N . GLY A 1 127 ? 15.986 73.792 18.171 1.00 0.00 127 GLY A N 5
ATOM 11184 C CA . GLY A 1 127 ? 15.834 72.621 19.028 1.00 0.00 127 GLY A CA 5
ATOM 11185 C C . GLY A 1 127 ? 16.419 72.893 20.408 1.00 0.00 127 GLY A C 5
ATOM 11186 O O . GLY A 1 127 ? 16.805 74.018 20.719 1.00 0.00 127 GLY A O 5
ATOM 11190 N N . GLU A 1 128 ? 16.481 71.854 21.239 1.00 0.00 128 GLU A N 5
ATOM 11191 C CA . GLU A 1 128 ? 17.016 71.980 22.580 1.00 0.00 128 GLU A CA 5
ATOM 11192 C C . GLU A 1 128 ? 18.494 71.649 22.609 1.00 0.00 128 GLU A C 5
ATOM 11193 O O . GLU A 1 128 ? 18.925 70.610 22.115 1.00 0.00 128 GLU A O 5
ATOM 11205 N N . GLU A 1 129 ? 19.261 72.544 23.198 1.00 0.00 129 GLU A N 5
ATOM 11206 C CA . GLU A 1 129 ? 20.701 72.356 23.303 1.00 0.00 129 GLU A CA 5
ATOM 11207 C C . GLU A 1 129 ? 21.024 71.179 24.212 1.00 0.00 129 GLU A C 5
ATOM 11208 O O . GLU A 1 129 ? 20.222 70.802 25.066 1.00 0.00 129 GLU A O 5
ATOM 11220 N N . ALA A 1 130 ? 22.204 70.606 24.018 1.00 0.00 130 ALA A N 5
ATOM 11221 C CA . ALA A 1 130 ? 22.629 69.472 24.822 1.00 0.00 130 ALA A CA 5
ATOM 11222 C C . ALA A 1 130 ? 24.099 69.151 24.575 1.00 0.00 130 ALA A C 5
ATOM 11223 O O . ALA A 1 130 ? 24.675 69.565 23.572 1.00 0.00 130 ALA A O 5
ATOM 11230 N N . LYS A 1 131 ? 24.691 68.406 25.500 1.00 0.00 131 LYS A N 5
ATOM 11231 C CA . LYS A 1 131 ? 26.092 68.016 25.384 1.00 0.00 131 LYS A CA 5
ATOM 11232 C C . LYS A 1 131 ? 26.236 66.889 24.372 1.00 0.00 131 LYS A C 5
ATOM 11233 O O . LYS A 1 131 ? 27.093 66.018 24.514 1.00 0.00 131 LYS A O 5
ATOM 11252 N N . THR A 1 132 ? 25.394 66.914 23.347 1.00 0.00 132 THR A N 5
ATOM 11253 C CA . THR A 1 132 ? 25.442 65.892 22.311 1.00 0.00 132 THR A CA 5
ATOM 11254 C C . THR A 1 132 ? 24.789 66.398 21.032 1.00 0.00 132 THR A C 5
ATOM 11255 O O . THR A 1 132 ? 23.900 67.248 21.068 1.00 0.00 132 THR A O 5
ATOM 11266 N N . LYS A 1 133 ? 25.234 65.859 19.905 1.00 0.00 133 LYS A N 5
ATOM 11267 C CA . LYS A 1 133 ? 24.688 66.246 18.610 1.00 0.00 133 LYS A CA 5
ATOM 11268 C C . LYS A 1 133 ? 23.396 65.488 18.318 1.00 0.00 133 LYS A C 5
ATOM 11269 O O . LYS A 1 133 ? 22.530 65.972 17.591 1.00 0.00 133 LYS A O 5
ATOM 11288 N N . LYS A 1 134 ? 23.284 64.281 18.870 1.00 0.00 134 LYS A N 5
ATOM 11289 C CA . LYS A 1 134 ? 22.102 63.458 18.634 1.00 0.00 134 LYS A CA 5
ATOM 11290 C C . LYS A 1 134 ? 20.853 64.087 19.240 1.00 0.00 134 LYS A C 5
ATOM 11291 O O . LYS A 1 134 ? 19.852 64.281 18.549 1.00 0.00 134 LYS A O 5
ATOM 11310 N N . LEU A 1 135 ? 20.902 64.392 20.536 1.00 0.00 135 LEU A N 5
ATOM 11311 C CA . LEU A 1 135 ? 19.758 64.979 21.211 1.00 0.00 135 LEU A CA 5
ATOM 11312 C C . LEU A 1 135 ? 19.424 66.349 20.627 1.00 0.00 135 LEU A C 5
ATOM 11313 O O . LEU A 1 135 ? 18.255 66.689 20.439 1.00 0.00 135 LEU A O 5
ATOM 11329 N N . ALA A 1 136 ? 20.460 67.136 20.356 1.00 0.00 136 ALA A N 5
ATOM 11330 C CA . ALA A 1 136 ? 20.262 68.473 19.813 1.00 0.00 136 ALA A CA 5
ATOM 11331 C C . ALA A 1 136 ? 19.422 68.418 18.543 1.00 0.00 136 ALA A C 5
ATOM 11332 O O . ALA A 1 136 ? 18.425 69.128 18.415 1.00 0.00 136 ALA A O 5
ATOM 11339 N N . GLU A 1 137 ? 19.825 67.564 17.607 1.00 0.00 137 GLU A N 5
ATOM 11340 C CA . GLU A 1 137 ? 19.097 67.421 16.353 1.00 0.00 137 GLU A CA 5
ATOM 11341 C C . GLU A 1 137 ? 17.727 66.795 16.598 1.00 0.00 137 GLU A C 5
ATOM 11342 O O . GLU A 1 137 ? 16.743 67.159 15.954 1.00 0.00 137 GLU A O 5
ATOM 11354 N N . MET A 1 138 ? 17.671 65.847 17.527 1.00 0.00 138 MET A N 5
ATOM 11355 C CA . MET A 1 138 ? 16.417 65.174 17.840 1.00 0.00 138 MET A CA 5
ATOM 11356 C C . MET A 1 138 ? 15.379 66.178 18.325 1.00 0.00 138 MET A C 5
ATOM 11357 O O . MET A 1 138 ? 14.232 66.156 17.885 1.00 0.00 138 MET A O 5
ATOM 11371 N N . SER A 1 139 ? 15.787 67.056 19.231 1.00 0.00 139 SER A N 5
ATOM 11372 C CA . SER A 1 139 ? 14.878 68.064 19.764 1.00 0.00 139 SER A CA 5
ATOM 11373 C C . SER A 1 139 ? 14.448 69.036 18.669 1.00 0.00 139 SER A C 5
ATOM 11374 O O . SER A 1 139 ? 13.325 69.541 18.686 1.00 0.00 139 SER A O 5
ATOM 11382 N N . ALA A 1 140 ? 15.351 69.298 17.727 1.00 0.00 140 ALA A N 5
ATOM 11383 C CA . ALA A 1 140 ? 15.064 70.223 16.632 1.00 0.00 140 ALA A CA 5
ATOM 11384 C C . ALA A 1 140 ? 14.003 69.647 15.701 1.00 0.00 140 ALA A C 5
ATOM 11385 O O . ALA A 1 140 ? 13.053 70.329 15.321 1.00 0.00 140 ALA A O 5
ATOM 11392 N N . ALA A 1 141 ? 14.176 68.389 15.325 1.00 0.00 141 ALA A N 5
ATOM 11393 C CA . ALA A 1 141 ? 13.228 67.736 14.434 1.00 0.00 141 ALA A CA 5
ATOM 11394 C C . ALA A 1 141 ? 11.885 67.526 15.129 1.00 0.00 141 ALA A C 5
ATOM 11395 O O . ALA A 1 141 ? 10.844 67.441 14.475 1.00 0.00 141 ALA A O 5
ATOM 11402 N N . LYS A 1 142 ? 11.913 67.451 16.457 1.00 0.00 142 LYS A N 5
ATOM 11403 C CA . LYS A 1 142 ? 10.691 67.264 17.231 1.00 0.00 142 LYS A CA 5
ATOM 11404 C C . LYS A 1 142 ? 9.825 68.520 17.215 1.00 0.00 142 LYS A C 5
ATOM 11405 O O . LYS A 1 142 ? 8.625 68.453 16.957 1.00 0.00 142 LYS A O 5
ATOM 11424 N N . VAL A 1 143 ? 10.442 69.661 17.499 1.00 0.00 143 VAL A N 5
ATOM 11425 C CA . VAL A 1 143 ? 9.713 70.924 17.522 1.00 0.00 143 VAL A CA 5
ATOM 11426 C C . VAL A 1 143 ? 9.253 71.310 16.121 1.00 0.00 143 VAL A C 5
ATOM 11427 O O . VAL A 1 143 ? 8.157 71.837 15.945 1.00 0.00 143 VAL A O 5
ATOM 11440 N N . ALA A 1 144 ? 10.093 71.048 15.125 1.00 0.00 144 ALA A N 5
ATOM 11441 C CA . ALA A 1 144 ? 9.755 71.375 13.746 1.00 0.00 144 ALA A CA 5
ATOM 11442 C C . ALA A 1 144 ? 8.650 70.458 13.223 1.00 0.00 144 ALA A C 5
ATOM 11443 O O . ALA A 1 144 ? 7.651 70.922 12.683 1.00 0.00 144 ALA A O 5
ATOM 11450 N N . PHE A 1 145 ? 8.839 69.155 13.391 1.00 0.00 145 PHE A N 5
ATOM 11451 C CA . PHE A 1 145 ? 7.860 68.179 12.925 1.00 0.00 145 PHE A CA 5
ATOM 11452 C C . PHE A 1 145 ? 6.500 68.420 13.570 1.00 0.00 145 PHE A C 5
ATOM 11453 O O . PHE A 1 145 ? 5.471 68.416 12.892 1.00 0.00 145 PHE A O 5
ATOM 11470 N N . MET A 1 146 ? 6.496 68.631 14.876 1.00 0.00 146 MET A N 5
ATOM 11471 C CA . MET A 1 146 ? 5.251 68.871 15.586 1.00 0.00 146 MET A CA 5
ATOM 11472 C C . MET A 1 146 ? 4.633 70.201 15.155 1.00 0.00 146 MET A C 5
ATOM 11473 O O . MET A 1 146 ? 3.412 70.330 15.087 1.00 0.00 146 MET A O 5
ATOM 11487 N N . SER A 1 147 ? 5.482 71.183 14.863 1.00 0.00 147 SER A N 5
ATOM 11488 C CA . SER A 1 147 ? 4.991 72.486 14.437 1.00 0.00 147 SER A CA 5
ATOM 11489 C C . SER A 1 147 ? 4.340 72.396 13.059 1.00 0.00 147 SER A C 5
ATOM 11490 O O . SER A 1 147 ? 3.346 73.067 12.788 1.00 0.00 147 SER A O 5
ATOM 11498 N N . ILE A 1 148 ? 4.910 71.561 12.192 1.00 0.00 148 ILE A N 5
ATOM 11499 C CA . ILE A 1 148 ? 4.374 71.390 10.847 1.00 0.00 148 ILE A CA 5
ATOM 11500 C C . ILE A 1 148 ? 2.953 70.858 10.908 1.00 0.00 148 ILE A C 5
ATOM 11501 O O . ILE A 1 148 ? 2.077 71.323 10.176 1.00 0.00 148 ILE A O 5
ATOM 11517 N N . LYS A 1 149 ? 2.714 69.893 11.784 1.00 0.00 149 LYS A N 5
ATOM 11518 C CA . LYS A 1 149 ? 1.375 69.340 11.909 1.00 0.00 149 LYS A CA 5
ATOM 11519 C C . LYS A 1 149 ? 0.386 70.403 12.382 1.00 0.00 149 LYS A C 5
ATOM 11520 O O . LYS A 1 149 ? -0.719 70.510 11.852 1.00 0.00 149 LYS A O 5
ATOM 11539 N N . ASN A 1 150 ? 0.785 71.184 13.378 1.00 0.00 150 ASN A N 5
ATOM 11540 C CA . ASN A 1 150 ? -0.080 72.233 13.903 1.00 0.00 150 ASN A CA 5
ATOM 11541 C C . ASN A 1 150 ? -1.470 71.680 14.207 1.00 0.00 150 ASN A C 5
ATOM 11542 O O . ASN A 1 150 ? -2.480 72.291 13.854 1.00 0.00 150 ASN A O 5
ATOM 11553 N N . GLY A 1 151 ? -1.516 70.521 14.856 1.00 0.00 151 GLY A N 5
ATOM 11554 C CA . GLY A 1 151 ? -2.791 69.896 15.198 1.00 0.00 151 GLY A CA 5
ATOM 11555 C C . GLY A 1 151 ? -2.636 68.968 16.399 1.00 0.00 151 GLY A C 5
ATOM 11556 O O . GLY A 1 151 ? -1.936 67.957 16.330 1.00 0.00 151 GLY A O 5
ATOM 11560 N N . ASN A 1 152 ? -3.295 69.319 17.501 1.00 0.00 152 ASN A N 5
ATOM 11561 C CA . ASN A 1 152 ? -3.230 68.513 18.719 1.00 0.00 152 ASN A CA 5
ATOM 11562 C C . ASN A 1 152 ? -4.389 67.523 18.765 1.00 0.00 152 ASN A C 5
ATOM 11563 O O . ASN A 1 152 ? -5.533 67.905 19.005 1.00 0.00 152 ASN A O 5
ATOM 11574 N N . SER A 1 153 ? -4.082 66.250 18.532 1.00 0.00 153 SER A N 5
ATOM 11575 C CA . SER A 1 153 ? -5.109 65.214 18.549 1.00 0.00 153 SER A CA 5
ATOM 11576 C C . SER A 1 153 ? -5.696 65.070 19.949 1.00 0.00 153 SER A C 5
ATOM 11577 O O . SER A 1 153 ? -4.980 65.170 20.945 1.00 0.00 153 SER A O 5
ATOM 11586 N N . MET A 1 1 ? -12.514 53.997 18.536 1.00 0.00 1 MET A N 6
ATOM 11587 C CA . MET A 1 1 ? -12.918 52.699 17.919 1.00 0.00 1 MET A CA 6
ATOM 11588 C C . MET A 1 1 ? -13.647 52.974 16.610 1.00 0.00 1 MET A C 6
ATOM 11589 O O . MET A 1 1 ? -14.878 52.992 16.563 1.00 0.00 1 MET A O 6
ATOM 11605 N N . ASP A 1 2 ? -12.881 53.185 15.543 1.00 0.00 2 ASP A N 6
ATOM 11606 C CA . ASP A 1 2 ? -13.467 53.459 14.236 1.00 0.00 2 ASP A CA 6
ATOM 11607 C C . ASP A 1 2 ? -12.513 53.044 13.121 1.00 0.00 2 ASP A C 6
ATOM 11608 O O . ASP A 1 2 ? -11.377 52.644 13.381 1.00 0.00 2 ASP A O 6
ATOM 11617 N N . HIS A 1 3 ? -12.981 53.141 11.881 1.00 0.00 3 HIS A N 6
ATOM 11618 C CA . HIS A 1 3 ? -12.159 52.774 10.734 1.00 0.00 3 HIS A CA 6
ATOM 11619 C C . HIS A 1 3 ? -11.103 53.836 10.483 1.00 0.00 3 HIS A C 6
ATOM 11620 O O . HIS A 1 3 ? -11.407 55.026 10.368 1.00 0.00 3 HIS A O 6
ATOM 11634 N N . VAL A 1 4 ? -9.843 53.408 10.381 1.00 0.00 4 VAL A N 6
ATOM 11635 C CA . VAL A 1 4 ? -8.747 54.332 10.135 1.00 0.00 4 VAL A CA 6
ATOM 11636 C C . VAL A 1 4 ? -7.858 53.825 9.002 1.00 0.00 4 VAL A C 6
ATOM 11637 O O . VAL A 1 4 ? -7.281 54.610 8.251 1.00 0.00 4 VAL A O 6
ATOM 11650 N N . TYR A 1 5 ? -7.747 52.506 8.892 1.00 0.00 5 TYR A N 6
ATOM 11651 C CA . TYR A 1 5 ? -6.912 51.899 7.858 1.00 0.00 5 TYR A CA 6
ATOM 11652 C C . TYR A 1 5 ? -7.477 52.188 6.474 1.00 0.00 5 TYR A C 6
ATOM 11653 O O . TYR A 1 5 ? -6.731 52.410 5.523 1.00 0.00 5 TYR A O 6
ATOM 11671 N N . LYS A 1 6 ? -8.801 52.179 6.371 1.00 0.00 6 LYS A N 6
ATOM 11672 C CA . LYS A 1 6 ? -9.458 52.437 5.095 1.00 0.00 6 LYS A CA 6
ATOM 11673 C C . LYS A 1 6 ? -9.086 53.824 4.576 1.00 0.00 6 LYS A C 6
ATOM 11674 O O . LYS A 1 6 ? -8.923 54.021 3.373 1.00 0.00 6 LYS A O 6
ATOM 11693 N N . GLY A 1 7 ? -8.956 54.778 5.491 1.00 0.00 7 GLY A N 6
ATOM 11694 C CA . GLY A 1 7 ? -8.601 56.140 5.112 1.00 0.00 7 GLY A CA 6
ATOM 11695 C C . GLY A 1 7 ? -7.169 56.209 4.593 1.00 0.00 7 GLY A C 6
ATOM 11696 O O . GLY A 1 7 ? -6.831 57.076 3.788 1.00 0.00 7 GLY A O 6
ATOM 11700 N N . GLN A 1 8 ? -6.333 55.289 5.060 1.00 0.00 8 GLN A N 6
ATOM 11701 C CA . GLN A 1 8 ? -4.936 55.252 4.638 1.00 0.00 8 GLN A CA 6
ATOM 11702 C C . GLN A 1 8 ? -4.804 54.627 3.252 1.00 0.00 8 GLN A C 6
ATOM 11703 O O . GLN A 1 8 ? -4.173 55.193 2.362 1.00 0.00 8 GLN A O 6
ATOM 11717 N N . LEU A 1 9 ? -5.413 53.458 3.079 1.00 0.00 9 LEU A N 6
ATOM 11718 C CA . LEU A 1 9 ? -5.366 52.762 1.795 1.00 0.00 9 LEU A CA 6
ATOM 11719 C C . LEU A 1 9 ? -6.012 53.625 0.710 1.00 0.00 9 LEU A C 6
ATOM 11720 O O . LEU A 1 9 ? -5.501 53.711 -0.405 1.00 0.00 9 LEU A O 6
ATOM 11736 N N . GLN A 1 10 ? -7.149 54.236 1.042 1.00 0.00 10 GLN A N 6
ATOM 11737 C CA . GLN A 1 10 ? -7.858 55.076 0.087 1.00 0.00 10 GLN A CA 6
ATOM 11738 C C . GLN A 1 10 ? -6.972 56.246 -0.338 1.00 0.00 10 GLN A C 6
ATOM 11739 O O . GLN A 1 10 ? -6.981 56.653 -1.500 1.00 0.00 10 GLN A O 6
ATOM 11753 N N . ALA A 1 11 ? -6.215 56.785 0.613 1.00 0.00 11 ALA A N 6
ATOM 11754 C CA . ALA A 1 11 ? -5.325 57.905 0.325 1.00 0.00 11 ALA A CA 6
ATOM 11755 C C . ALA A 1 11 ? -4.217 57.469 -0.634 1.00 0.00 11 ALA A C 6
ATOM 11756 O O . ALA A 1 11 ? -3.838 58.210 -1.539 1.00 0.00 11 ALA A O 6
ATOM 11763 N N . TYR A 1 12 ? -3.699 56.261 -0.424 1.00 0.00 12 TYR A N 6
ATOM 11764 C CA . TYR A 1 12 ? -2.634 55.736 -1.275 1.00 0.00 12 TYR A CA 6
ATOM 11765 C C . TYR A 1 12 ? -3.111 55.646 -2.724 1.00 0.00 12 TYR A C 6
ATOM 11766 O O . TYR A 1 12 ? -2.421 56.088 -3.643 1.00 0.00 12 TYR A O 6
ATOM 11784 N N . ALA A 1 13 ? -4.293 55.075 -2.920 1.00 0.00 13 ALA A N 6
ATOM 11785 C CA . ALA A 1 13 ? -4.850 54.942 -4.260 1.00 0.00 13 ALA A CA 6
ATOM 11786 C C . ALA A 1 13 ? -4.924 56.308 -4.947 1.00 0.00 13 ALA A C 6
ATOM 11787 O O . ALA A 1 13 ? -4.695 56.417 -6.148 1.00 0.00 13 ALA A O 6
ATOM 11794 N N . LEU A 1 14 ? -5.253 57.340 -4.172 1.00 0.00 14 LEU A N 6
ATOM 11795 C CA . LEU A 1 14 ? -5.363 58.680 -4.721 1.00 0.00 14 LEU A CA 6
ATOM 11796 C C . LEU A 1 14 ? -4.016 59.150 -5.265 1.00 0.00 14 LEU A C 6
ATOM 11797 O O . LEU A 1 14 ? -3.947 59.745 -6.341 1.00 0.00 14 LEU A O 6
ATOM 11813 N N . GLN A 1 15 ? -2.957 58.888 -4.512 1.00 0.00 15 GLN A N 6
ATOM 11814 C CA . GLN A 1 15 ? -1.623 59.299 -4.925 1.00 0.00 15 GLN A CA 6
ATOM 11815 C C . GLN A 1 15 ? -1.171 58.514 -6.148 1.00 0.00 15 GLN A C 6
ATOM 11816 O O . GLN A 1 15 ? -0.546 59.062 -7.058 1.00 0.00 15 GLN A O 6
ATOM 11830 N N . HIS A 1 16 ? -1.483 57.223 -6.166 1.00 0.00 16 HIS A N 6
ATOM 11831 C CA . HIS A 1 16 ? -1.096 56.366 -7.281 1.00 0.00 16 HIS A CA 6
ATOM 11832 C C . HIS A 1 16 ? -2.202 56.304 -8.324 1.00 0.00 16 HIS A C 6
ATOM 11833 O O . HIS A 1 16 ? -2.048 55.664 -9.366 1.00 0.00 16 HIS A O 6
ATOM 11847 N N . ASN A 1 17 ? -3.314 56.971 -8.040 1.00 0.00 17 ASN A N 6
ATOM 11848 C CA . ASN A 1 17 ? -4.444 56.982 -8.964 1.00 0.00 17 ASN A CA 6
ATOM 11849 C C . ASN A 1 17 ? -4.870 55.558 -9.296 1.00 0.00 17 ASN A C 6
ATOM 11850 O O . ASN A 1 17 ? -4.732 55.110 -10.435 1.00 0.00 17 ASN A O 6
ATOM 11861 N N . LEU A 1 18 ? -5.389 54.846 -8.297 1.00 0.00 18 LEU A N 6
ATOM 11862 C CA . LEU A 1 18 ? -5.828 53.466 -8.495 1.00 0.00 18 LEU A CA 6
ATOM 11863 C C . LEU A 1 18 ? -7.287 53.307 -8.083 1.00 0.00 18 LEU A C 6
ATOM 11864 O O . LEU A 1 18 ? -7.777 54.015 -7.202 1.00 0.00 18 LEU A O 6
ATOM 11880 N N . GLU A 1 19 ? -7.981 52.369 -8.724 1.00 0.00 19 GLU A N 6
ATOM 11881 C CA . GLU A 1 19 ? -9.387 52.127 -8.419 1.00 0.00 19 GLU A CA 6
ATOM 11882 C C . GLU A 1 19 ? -9.621 52.163 -6.912 1.00 0.00 19 GLU A C 6
ATOM 11883 O O . GLU A 1 19 ? -8.828 51.628 -6.139 1.00 0.00 19 GLU A O 6
ATOM 11895 N N . LEU A 1 20 ? -10.713 52.793 -6.509 1.00 0.00 20 LEU A N 6
ATOM 11896 C CA . LEU A 1 20 ? -11.045 52.896 -5.092 1.00 0.00 20 LEU A CA 6
ATOM 11897 C C . LEU A 1 20 ? -11.079 51.515 -4.447 1.00 0.00 20 LEU A C 6
ATOM 11898 O O . LEU A 1 20 ? -11.499 50.538 -5.070 1.00 0.00 20 LEU A O 6
ATOM 11914 N N . PRO A 1 21 ? -10.655 51.419 -3.216 1.00 0.00 21 PRO A N 6
ATOM 11915 C CA . PRO A 1 21 ? -10.628 50.131 -2.468 1.00 0.00 21 PRO A CA 6
ATOM 11916 C C . PRO A 1 21 ? -12.030 49.641 -2.123 1.00 0.00 21 PRO A C 6
ATOM 11917 O O . PRO A 1 21 ? -12.943 50.440 -1.910 1.00 0.00 21 PRO A O 6
ATOM 11928 N N . VAL A 1 22 ? -12.193 48.322 -2.063 1.00 0.00 22 VAL A N 6
ATOM 11929 C CA . VAL A 1 22 ? -13.490 47.733 -1.734 1.00 0.00 22 VAL A CA 6
ATOM 11930 C C . VAL A 1 22 ? -13.333 46.684 -0.641 1.00 0.00 22 VAL A C 6
ATOM 11931 O O . VAL A 1 22 ? -12.433 45.845 -0.697 1.00 0.00 22 VAL A O 6
ATOM 11944 N N . TYR A 1 23 ? -14.215 46.725 0.353 1.00 0.00 23 TYR A N 6
ATOM 11945 C CA . TYR A 1 23 ? -14.164 45.776 1.451 1.00 0.00 23 TYR A CA 6
ATOM 11946 C C . TYR A 1 23 ? -15.341 44.820 1.400 1.00 0.00 23 TYR A C 6
ATOM 11947 O O . TYR A 1 23 ? -16.398 45.147 0.858 1.00 0.00 23 TYR A O 6
ATOM 11965 N N . ALA A 1 24 ? -15.162 43.628 1.970 1.00 0.00 24 ALA A N 6
ATOM 11966 C CA . ALA A 1 24 ? -16.239 42.628 2.011 1.00 0.00 24 ALA A CA 6
ATOM 11967 C C . ALA A 1 24 ? -16.466 42.197 3.462 1.00 0.00 24 ALA A C 6
ATOM 11968 O O . ALA A 1 24 ? -15.562 41.691 4.109 1.00 0.00 24 ALA A O 6
ATOM 11975 N N . ASN A 1 25 ? -17.690 42.391 3.960 1.00 0.00 25 ASN A N 6
ATOM 11976 C CA . ASN A 1 25 ? -18.003 42.038 5.336 1.00 0.00 25 ASN A CA 6
ATOM 11977 C C . ASN A 1 25 ? -18.879 40.814 5.410 1.00 0.00 25 ASN A C 6
ATOM 11978 O O . ASN A 1 25 ? -19.817 40.654 4.633 1.00 0.00 25 ASN A O 6
ATOM 11989 N N . GLU A 1 26 ? -18.561 39.927 6.358 1.00 0.00 26 GLU A N 6
ATOM 11990 C CA . GLU A 1 26 ? -19.336 38.701 6.530 1.00 0.00 26 GLU A CA 6
ATOM 11991 C C . GLU A 1 26 ? -19.550 38.426 8.015 1.00 0.00 26 GLU A C 6
ATOM 11992 O O . GLU A 1 26 ? -18.653 38.637 8.835 1.00 0.00 26 GLU A O 6
ATOM 12004 N N . ARG A 1 27 ? -20.742 37.946 8.364 1.00 0.00 27 ARG A N 6
ATOM 12005 C CA . ARG A 1 27 ? -21.060 37.639 9.753 1.00 0.00 27 ARG A CA 6
ATOM 12006 C C . ARG A 1 27 ? -21.718 36.271 9.867 1.00 0.00 27 ARG A C 6
ATOM 12007 O O . ARG A 1 27 ? -22.772 36.028 9.278 1.00 0.00 27 ARG A O 6
ATOM 12028 N N . GLU A 1 28 ? -21.099 35.393 10.640 1.00 0.00 28 GLU A N 6
ATOM 12029 C CA . GLU A 1 28 ? -21.643 34.053 10.833 1.00 0.00 28 GLU A CA 6
ATOM 12030 C C . GLU A 1 28 ? -21.045 33.399 12.074 1.00 0.00 28 GLU A C 6
ATOM 12031 O O . GLU A 1 28 ? -19.828 33.385 12.261 1.00 0.00 28 GLU A O 6
ATOM 12043 N N . GLY A 1 29 ? -21.910 32.868 12.932 1.00 0.00 29 GLY A N 6
ATOM 12044 C CA . GLY A 1 29 ? -21.454 32.218 14.154 1.00 0.00 29 GLY A CA 6
ATOM 12045 C C . GLY A 1 29 ? -22.485 32.361 15.270 1.00 0.00 29 GLY A C 6
ATOM 12046 O O . GLY A 1 29 ? -23.125 33.405 15.404 1.00 0.00 29 GLY A O 6
ATOM 12050 N N . PRO A 1 30 ? -22.655 31.337 16.065 1.00 0.00 30 PRO A N 6
ATOM 12051 C CA . PRO A 1 30 ? -23.611 31.355 17.200 1.00 0.00 30 PRO A CA 6
ATOM 12052 C C . PRO A 1 30 ? -23.567 32.667 17.979 1.00 0.00 30 PRO A C 6
ATOM 12053 O O . PRO A 1 30 ? -22.622 33.447 17.844 1.00 0.00 30 PRO A O 6
ATOM 12064 N N . PRO A 1 31 ? -24.566 32.919 18.779 1.00 0.00 31 PRO A N 6
ATOM 12065 C CA . PRO A 1 31 ? -24.647 34.166 19.595 1.00 0.00 31 PRO A CA 6
ATOM 12066 C C . PRO A 1 31 ? -23.397 34.383 20.439 1.00 0.00 31 PRO A C 6
ATOM 12067 O O . PRO A 1 31 ? -22.777 35.443 20.388 1.00 0.00 31 PRO A O 6
ATOM 12078 N N . HIS A 1 32 ? -23.035 33.371 21.221 1.00 0.00 32 HIS A N 6
ATOM 12079 C CA . HIS A 1 32 ? -21.860 33.466 22.081 1.00 0.00 32 HIS A CA 6
ATOM 12080 C C . HIS A 1 32 ? -20.602 33.076 21.316 1.00 0.00 32 HIS A C 6
ATOM 12081 O O . HIS A 1 32 ? -19.511 33.025 21.881 1.00 0.00 32 HIS A O 6
ATOM 12095 N N . ALA A 1 33 ? -20.761 32.817 20.013 1.00 0.00 33 ALA A N 6
ATOM 12096 C CA . ALA A 1 33 ? -19.630 32.455 19.176 1.00 0.00 33 ALA A CA 6
ATOM 12097 C C . ALA A 1 33 ? -19.728 33.139 17.817 1.00 0.00 33 ALA A C 6
ATOM 12098 O O . ALA A 1 33 ? -19.797 32.469 16.783 1.00 0.00 33 ALA A O 6
ATOM 12105 N N . PRO A 1 34 ? -19.731 34.441 17.798 1.00 0.00 34 PRO A N 6
ATOM 12106 C CA . PRO A 1 34 ? -19.793 35.229 16.539 1.00 0.00 34 PRO A CA 6
ATOM 12107 C C . PRO A 1 34 ? -18.432 35.363 15.871 1.00 0.00 34 PRO A C 6
ATOM 12108 O O . PRO A 1 34 ? -17.408 35.488 16.547 1.00 0.00 34 PRO A O 6
ATOM 12119 N N . ARG A 1 35 ? -18.422 35.348 14.539 1.00 0.00 35 ARG A N 6
ATOM 12120 C CA . ARG A 1 35 ? -17.179 35.490 13.795 1.00 0.00 35 ARG A CA 6
ATOM 12121 C C . ARG A 1 35 ? -17.342 36.520 12.688 1.00 0.00 35 ARG A C 6
ATOM 12122 O O . ARG A 1 35 ? -18.309 36.476 11.916 1.00 0.00 35 ARG A O 6
ATOM 12143 N N . PHE A 1 36 ? -16.388 37.444 12.596 1.00 0.00 36 PHE A N 6
ATOM 12144 C CA . PHE A 1 36 ? -16.440 38.455 11.558 1.00 0.00 36 PHE A CA 6
ATOM 12145 C C . PHE A 1 36 ? -15.312 38.298 10.554 1.00 0.00 36 PHE A C 6
ATOM 12146 O O . PHE A 1 36 ? -14.168 38.642 10.812 1.00 0.00 36 PHE A O 6
ATOM 12163 N N . ARG A 1 37 ? -15.643 37.734 9.393 1.00 0.00 37 ARG A N 6
ATOM 12164 C CA . ARG A 1 37 ? -14.644 37.526 8.344 1.00 0.00 37 ARG A CA 6
ATOM 12165 C C . ARG A 1 37 ? -14.785 38.607 7.285 1.00 0.00 37 ARG A C 6
ATOM 12166 O O . ARG A 1 37 ? -15.702 38.589 6.464 1.00 0.00 37 ARG A O 6
ATOM 12187 N N . CYS A 1 38 ? -13.864 39.572 7.306 1.00 0.00 38 CYS A N 6
ATOM 12188 C CA . CYS A 1 38 ? -13.893 40.671 6.350 1.00 0.00 38 CYS A CA 6
ATOM 12189 C C . CYS A 1 38 ? -12.657 40.651 5.470 1.00 0.00 38 CYS A C 6
ATOM 12190 O O . CYS A 1 38 ? -11.536 40.513 5.962 1.00 0.00 38 CYS A O 6
ATOM 12198 N N . ASN A 1 39 ? -12.862 40.792 4.161 1.00 0.00 39 ASN A N 6
ATOM 12199 C CA . ASN A 1 39 ? -11.751 40.795 3.216 1.00 0.00 39 ASN A CA 6
ATOM 12200 C C . ASN A 1 39 ? -11.609 42.166 2.574 1.00 0.00 39 ASN A C 6
ATOM 12201 O O . ASN A 1 39 ? -12.555 42.960 2.552 1.00 0.00 39 ASN A O 6
ATOM 12212 N N . VAL A 1 40 ? -10.423 42.446 2.039 1.00 0.00 40 VAL A N 6
ATOM 12213 C CA . VAL A 1 40 ? -10.173 43.734 1.387 1.00 0.00 40 VAL A CA 6
ATOM 12214 C C . VAL A 1 40 ? -9.673 43.512 -0.040 1.00 0.00 40 VAL A C 6
ATOM 12215 O O . VAL A 1 40 ? -8.643 42.881 -0.257 1.00 0.00 40 VAL A O 6
ATOM 12228 N N . THR A 1 41 ? -10.410 44.052 -1.012 1.00 0.00 41 THR A N 6
ATOM 12229 C CA . THR A 1 41 ? -10.033 43.907 -2.411 1.00 0.00 41 THR A CA 6
ATOM 12230 C C . THR A 1 41 ? -9.266 45.128 -2.892 1.00 0.00 41 THR A C 6
ATOM 12231 O O . THR A 1 41 ? -9.760 46.255 -2.818 1.00 0.00 41 THR A O 6
ATOM 12242 N N . PHE A 1 42 ? -8.050 44.902 -3.387 1.00 0.00 42 PHE A N 6
ATOM 12243 C CA . PHE A 1 42 ? -7.227 45.997 -3.882 1.00 0.00 42 PHE A CA 6
ATOM 12244 C C . PHE A 1 42 ? -6.387 45.540 -5.075 1.00 0.00 42 PHE A C 6
ATOM 12245 O O . PHE A 1 42 ? -5.716 44.510 -5.012 1.00 0.00 42 PHE A O 6
ATOM 12262 N N . CYS A 1 43 ? -6.423 46.314 -6.149 1.00 0.00 43 CYS A N 6
ATOM 12263 C CA . CYS A 1 43 ? -5.656 45.981 -7.340 1.00 0.00 43 CYS A CA 6
ATOM 12264 C C . CYS A 1 43 ? -5.938 44.550 -7.782 1.00 0.00 43 CYS A C 6
ATOM 12265 O O . CYS A 1 43 ? -5.051 43.855 -8.278 1.00 0.00 43 CYS A O 6
ATOM 12273 N N . GLY A 1 44 ? -7.180 44.114 -7.601 1.00 0.00 44 GLY A N 6
ATOM 12274 C CA . GLY A 1 44 ? -7.568 42.766 -7.996 1.00 0.00 44 GLY A CA 6
ATOM 12275 C C . GLY A 1 44 ? -6.955 41.726 -7.077 1.00 0.00 44 GLY A C 6
ATOM 12276 O O . GLY A 1 44 ? -6.625 40.617 -7.506 1.00 0.00 44 GLY A O 6
ATOM 12280 N N . GLN A 1 45 ? -6.790 42.084 -5.806 1.00 0.00 45 GLN A N 6
ATOM 12281 C CA . GLN A 1 45 ? -6.207 41.168 -4.831 1.00 0.00 45 GLN A CA 6
ATOM 12282 C C . GLN A 1 45 ? -6.967 41.242 -3.516 1.00 0.00 45 GLN A C 6
ATOM 12283 O O . GLN A 1 45 ? -7.196 42.328 -2.977 1.00 0.00 45 GLN A O 6
ATOM 12297 N N . THR A 1 46 ? -7.361 40.082 -2.993 1.00 0.00 46 THR A N 6
ATOM 12298 C CA . THR A 1 46 ? -8.098 40.033 -1.737 1.00 0.00 46 THR A CA 6
ATOM 12299 C C . THR A 1 46 ? -7.217 39.513 -0.611 1.00 0.00 46 THR A C 6
ATOM 12300 O O . THR A 1 46 ? -6.888 38.329 -0.557 1.00 0.00 46 THR A O 6
ATOM 12311 N N . PHE A 1 47 ? -6.830 40.413 0.292 1.00 0.00 47 PHE A N 6
ATOM 12312 C CA . PHE A 1 47 ? -5.984 40.036 1.422 1.00 0.00 47 PHE A CA 6
ATOM 12313 C C . PHE A 1 47 ? -6.842 39.688 2.633 1.00 0.00 47 PHE A C 6
ATOM 12314 O O . PHE A 1 47 ? -7.857 40.343 2.900 1.00 0.00 47 PHE A O 6
ATOM 12331 N N . GLN A 1 48 ? -6.439 38.651 3.361 1.00 0.00 48 GLN A N 6
ATOM 12332 C CA . GLN A 1 48 ? -7.182 38.216 4.538 1.00 0.00 48 GLN A CA 6
ATOM 12333 C C . GLN A 1 48 ? -6.268 37.482 5.507 1.00 0.00 48 GLN A C 6
ATOM 12334 O O . GLN A 1 48 ? -5.187 37.022 5.131 1.00 0.00 48 GLN A O 6
ATOM 12348 N N . SER A 1 49 ? -6.704 37.366 6.756 1.00 0.00 49 SER A N 6
ATOM 12349 C CA . SER A 1 49 ? -5.913 36.680 7.772 1.00 0.00 49 SER A CA 6
ATOM 12350 C C . SER A 1 49 ? -6.381 35.241 7.940 1.00 0.00 49 SER A C 6
ATOM 12351 O O . SER A 1 49 ? -7.458 34.869 7.472 1.00 0.00 49 SER A O 6
ATOM 12359 N N . SER A 1 50 ? -5.566 34.432 8.611 1.00 0.00 50 SER A N 6
ATOM 12360 C CA . SER A 1 50 ? -5.908 33.031 8.838 1.00 0.00 50 SER A CA 6
ATOM 12361 C C . SER A 1 50 ? -6.677 32.881 10.147 1.00 0.00 50 SER A C 6
ATOM 12362 O O . SER A 1 50 ? -7.079 31.777 10.518 1.00 0.00 50 SER A O 6
ATOM 12370 N N . GLU A 1 51 ? -6.876 33.998 10.851 1.00 0.00 51 GLU A N 6
ATOM 12371 C CA . GLU A 1 51 ? -7.600 33.974 12.117 1.00 0.00 51 GLU A CA 6
ATOM 12372 C C . GLU A 1 51 ? -8.766 34.959 12.083 1.00 0.00 51 GLU A C 6
ATOM 12373 O O . GLU A 1 51 ? -8.619 36.095 11.631 1.00 0.00 51 GLU A O 6
ATOM 12385 N N . PHE A 1 52 ? -9.923 34.515 12.555 1.00 0.00 52 PHE A N 6
ATOM 12386 C CA . PHE A 1 52 ? -11.111 35.361 12.569 1.00 0.00 52 PHE A CA 6
ATOM 12387 C C . PHE A 1 52 ? -11.085 36.290 13.776 1.00 0.00 52 PHE A C 6
ATOM 12388 O O . PHE A 1 52 ? -10.527 35.954 14.820 1.00 0.00 52 PHE A O 6
ATOM 12405 N N . PHE A 1 53 ? -11.686 37.459 13.622 1.00 0.00 53 PHE A N 6
ATOM 12406 C CA . PHE A 1 53 ? -11.721 38.444 14.702 1.00 0.00 53 PHE A CA 6
ATOM 12407 C C . PHE A 1 53 ? -13.081 38.445 15.392 1.00 0.00 53 PHE A C 6
ATOM 12408 O O . PHE A 1 53 ? -14.110 38.248 14.748 1.00 0.00 53 PHE A O 6
ATOM 12425 N N . PRO A 1 54 ? -13.098 38.667 16.677 1.00 0.00 54 PRO A N 6
ATOM 12426 C CA . PRO A 1 54 ? -14.354 38.683 17.474 1.00 0.00 54 PRO A CA 6
ATOM 12427 C C . PRO A 1 54 ? -15.166 39.953 17.247 1.00 0.00 54 PRO A C 6
ATOM 12428 O O . PRO A 1 54 ? -16.268 40.096 17.775 1.00 0.00 54 PRO A O 6
ATOM 12439 N N . THR A 1 55 ? -14.610 40.877 16.471 1.00 0.00 55 THR A N 6
ATOM 12440 C CA . THR A 1 55 ? -15.282 42.144 16.188 1.00 0.00 55 THR A CA 6
ATOM 12441 C C . THR A 1 55 ? -15.290 42.430 14.692 1.00 0.00 55 THR A C 6
ATOM 12442 O O . THR A 1 55 ? -14.512 41.848 13.939 1.00 0.00 55 THR A O 6
ATOM 12453 N N . LEU A 1 56 ? -16.185 43.327 14.270 1.00 0.00 56 LEU A N 6
ATOM 12454 C CA . LEU A 1 56 ? -16.289 43.660 12.857 1.00 0.00 56 LEU A CA 6
ATOM 12455 C C . LEU A 1 56 ? -15.127 44.527 12.434 1.00 0.00 56 LEU A C 6
ATOM 12456 O O . LEU A 1 56 ? -14.303 44.138 11.605 1.00 0.00 56 LEU A O 6
ATOM 12472 N N . LYS A 1 57 ? -15.088 45.744 12.955 1.00 0.00 57 LYS A N 6
ATOM 12473 C CA . LYS A 1 57 ? -14.032 46.689 12.584 1.00 0.00 57 LYS A CA 6
ATOM 12474 C C . LYS A 1 57 ? -12.671 46.055 12.673 1.00 0.00 57 LYS A C 6
ATOM 12475 O O . LYS A 1 57 ? -11.787 46.324 11.857 1.00 0.00 57 LYS A O 6
ATOM 12494 N N . SER A 1 58 ? -12.499 45.183 13.660 1.00 0.00 58 SER A N 6
ATOM 12495 C CA . SER A 1 58 ? -11.227 44.489 13.842 1.00 0.00 58 SER A CA 6
ATOM 12496 C C . SER A 1 58 ? -10.827 43.757 12.569 1.00 0.00 58 SER A C 6
ATOM 12497 O O . SER A 1 58 ? -9.642 43.641 12.254 1.00 0.00 58 SER A O 6
ATOM 12505 N N . ALA A 1 59 ? -11.819 43.253 11.846 1.00 0.00 59 ALA A N 6
ATOM 12506 C CA . ALA A 1 59 ? -11.559 42.532 10.603 1.00 0.00 59 ALA A CA 6
ATOM 12507 C C . ALA A 1 59 ? -11.140 43.502 9.501 1.00 0.00 59 ALA A C 6
ATOM 12508 O O . ALA A 1 59 ? -10.129 43.298 8.833 1.00 0.00 59 ALA A O 6
ATOM 12515 N N . GLU A 1 60 ? -11.925 44.561 9.325 1.00 0.00 60 GLU A N 6
ATOM 12516 C CA . GLU A 1 60 ? -11.623 45.561 8.304 1.00 0.00 60 GLU A CA 6
ATOM 12517 C C . GLU A 1 60 ? -10.255 46.184 8.558 1.00 0.00 60 GLU A C 6
ATOM 12518 O O . GLU A 1 60 ? -9.478 46.397 7.625 1.00 0.00 60 GLU A O 6
ATOM 12530 N N . HIS A 1 61 ? -9.964 46.471 9.822 1.00 0.00 61 HIS A N 6
ATOM 12531 C CA . HIS A 1 61 ? -8.682 47.060 10.177 1.00 0.00 61 HIS A CA 6
ATOM 12532 C C . HIS A 1 61 ? -7.541 46.083 9.892 1.00 0.00 61 HIS A C 6
ATOM 12533 O O . HIS A 1 61 ? -6.533 46.446 9.307 1.00 0.00 61 HIS A O 6
ATOM 12547 N N . ALA A 1 62 ? -7.713 44.842 10.350 1.00 0.00 62 ALA A N 6
ATOM 12548 C CA . ALA A 1 62 ? -6.688 43.829 10.164 1.00 0.00 62 ALA A CA 6
ATOM 12549 C C . ALA A 1 62 ? -6.483 43.545 8.682 1.00 0.00 62 ALA A C 6
ATOM 12550 O O . ALA A 1 62 ? -5.351 43.380 8.221 1.00 0.00 62 ALA A O 6
ATOM 12557 N N . ALA A 1 63 ? -7.584 43.485 7.939 1.00 0.00 63 ALA A N 6
ATOM 12558 C CA . ALA A 1 63 ? -7.507 43.209 6.508 1.00 0.00 63 ALA A CA 6
ATOM 12559 C C . ALA A 1 63 ? -6.663 44.251 5.803 1.00 0.00 63 ALA A C 6
ATOM 12560 O O . ALA A 1 63 ? -5.698 43.923 5.106 1.00 0.00 63 ALA A O 6
ATOM 12567 N N . ALA A 1 64 ? -7.016 45.512 5.987 1.00 0.00 64 ALA A N 6
ATOM 12568 C CA . ALA A 1 64 ? -6.268 46.614 5.366 1.00 0.00 64 ALA A CA 6
ATOM 12569 C C . ALA A 1 64 ? -4.860 46.697 5.943 1.00 0.00 64 ALA A C 6
ATOM 12570 O O . ALA A 1 64 ? -3.898 46.954 5.222 1.00 0.00 64 ALA A O 6
ATOM 12577 N N . LYS A 1 65 ? -4.747 46.466 7.246 1.00 0.00 65 LYS A N 6
ATOM 12578 C CA . LYS A 1 65 ? -3.447 46.503 7.911 1.00 0.00 65 LYS A CA 6
ATOM 12579 C C . LYS A 1 65 ? -2.462 45.593 7.183 1.00 0.00 65 LYS A C 6
ATOM 12580 O O . LYS A 1 65 ? -1.275 45.906 7.076 1.00 0.00 65 LYS A O 6
ATOM 12599 N N . ILE A 1 66 ? -2.952 44.463 6.697 1.00 0.00 66 ILE A N 6
ATOM 12600 C CA . ILE A 1 66 ? -2.106 43.524 5.971 1.00 0.00 66 ILE A CA 6
ATOM 12601 C C . ILE A 1 66 ? -1.755 44.078 4.587 1.00 0.00 66 ILE A C 6
ATOM 12602 O O . ILE A 1 66 ? -0.669 43.828 4.067 1.00 0.00 66 ILE A O 6
ATOM 12618 N N . ALA A 1 67 ? -2.696 44.806 3.993 1.00 0.00 67 ALA A N 6
ATOM 12619 C CA . ALA A 1 67 ? -2.487 45.363 2.668 1.00 0.00 67 ALA A CA 6
ATOM 12620 C C . ALA A 1 67 ? -1.521 46.539 2.715 1.00 0.00 67 ALA A C 6
ATOM 12621 O O . ALA A 1 67 ? -0.527 46.568 1.995 1.00 0.00 67 ALA A O 6
ATOM 12628 N N . VAL A 1 68 ? -1.822 47.505 3.580 1.00 0.00 68 VAL A N 6
ATOM 12629 C CA . VAL A 1 68 ? -0.980 48.688 3.710 1.00 0.00 68 VAL A CA 6
ATOM 12630 C C . VAL A 1 68 ? 0.453 48.297 4.040 1.00 0.00 68 VAL A C 6
ATOM 12631 O O . VAL A 1 68 ? 1.400 48.968 3.629 1.00 0.00 68 VAL A O 6
ATOM 12644 N N . ALA A 1 69 ? 0.606 47.207 4.784 1.00 0.00 69 ALA A N 6
ATOM 12645 C CA . ALA A 1 69 ? 1.931 46.734 5.161 1.00 0.00 69 ALA A CA 6
ATOM 12646 C C . ALA A 1 69 ? 2.582 45.990 3.999 1.00 0.00 69 ALA A C 6
ATOM 12647 O O . ALA A 1 69 ? 3.801 45.836 3.950 1.00 0.00 69 ALA A O 6
ATOM 12654 N N . SER A 1 70 ? 1.757 45.522 3.068 1.00 0.00 70 SER A N 6
ATOM 12655 C CA . SER A 1 70 ? 2.263 44.792 1.910 1.00 0.00 70 SER A CA 6
ATOM 12656 C C . SER A 1 70 ? 2.712 45.757 0.819 1.00 0.00 70 SER A C 6
ATOM 12657 O O . SER A 1 70 ? 3.657 45.483 0.081 1.00 0.00 70 SER A O 6
ATOM 12665 N N . LEU A 1 71 ? 2.023 46.889 0.719 1.00 0.00 71 LEU A N 6
ATOM 12666 C CA . LEU A 1 71 ? 2.357 47.892 -0.281 1.00 0.00 71 LEU A CA 6
ATOM 12667 C C . LEU A 1 71 ? 3.631 48.631 0.102 1.00 0.00 71 LEU A C 6
ATOM 12668 O O . LEU A 1 71 ? 4.391 49.077 -0.758 1.00 0.00 71 LEU A O 6
ATOM 12684 N N . THR A 1 72 ? 3.857 48.770 1.408 1.00 0.00 72 THR A N 6
ATOM 12685 C CA . THR A 1 72 ? 5.039 49.474 1.900 1.00 0.00 72 THR A CA 6
ATOM 12686 C C . THR A 1 72 ? 5.641 48.742 3.093 1.00 0.00 72 THR A C 6
ATOM 12687 O O . THR A 1 72 ? 5.613 49.240 4.220 1.00 0.00 72 THR A O 6
ATOM 12698 N N . PRO A 1 73 ? 6.185 47.577 2.863 1.00 0.00 73 PRO A N 6
ATOM 12699 C CA . PRO A 1 73 ? 6.813 46.751 3.936 1.00 0.00 73 PRO A CA 6
ATOM 12700 C C . PRO A 1 73 ? 8.189 47.278 4.320 1.00 0.00 73 PRO A C 6
ATOM 12701 O O . PRO A 1 73 ? 8.370 47.860 5.390 1.00 0.00 73 PRO A O 6
ATOM 12712 N N . GLN A 1 74 ? 9.167 47.065 3.444 1.00 0.00 74 GLN A N 6
ATOM 12713 C CA . GLN A 1 74 ? 10.529 47.526 3.700 1.00 0.00 74 GLN A CA 6
ATOM 12714 C C . GLN A 1 74 ? 11.056 48.320 2.505 1.00 0.00 74 GLN A C 6
ATOM 12715 O O . GLN A 1 74 ? 12.264 48.413 2.292 1.00 0.00 74 GLN A O 6
ATOM 12729 N N . SER A 1 75 ? 10.139 48.895 1.731 1.00 0.00 75 SER A N 6
ATOM 12730 C CA . SER A 1 75 ? 10.522 49.683 0.568 1.00 0.00 75 SER A CA 6
ATOM 12731 C C . SER A 1 75 ? 11.285 50.939 0.996 1.00 0.00 75 SER A C 6
ATOM 12732 O O . SER A 1 75 ? 12.306 51.287 0.409 1.00 0.00 75 SER A O 6
ATOM 12740 N N . PRO A 1 76 ? 10.791 51.619 1.994 1.00 0.00 76 PRO A N 6
ATOM 12741 C CA . PRO A 1 76 ? 11.417 52.867 2.508 1.00 0.00 76 PRO A CA 6
ATOM 12742 C C . PRO A 1 76 ? 12.553 52.577 3.481 1.00 0.00 76 PRO A C 6
ATOM 12743 O O . PRO A 1 76 ? 13.010 53.475 4.193 1.00 0.00 76 PRO A O 6
ATOM 12754 N N . GLU A 1 77 ? 13.000 51.328 3.510 1.00 0.00 77 GLU A N 6
ATOM 12755 C CA . GLU A 1 77 ? 14.087 50.929 4.404 1.00 0.00 77 GLU A CA 6
ATOM 12756 C C . GLU A 1 77 ? 14.038 51.732 5.700 1.00 0.00 77 GLU A C 6
ATOM 12757 O O . GLU A 1 77 ? 13.153 51.531 6.521 1.00 0.00 77 GLU A O 6
ATOM 12769 N N . GLY A 1 78 ? 14.992 52.642 5.864 1.00 0.00 78 GLY A N 6
ATOM 12770 C CA . GLY A 1 78 ? 15.042 53.469 7.055 1.00 0.00 78 GLY A CA 6
ATOM 12771 C C . GLY A 1 78 ? 13.648 53.807 7.569 1.00 0.00 78 GLY A C 6
ATOM 12772 O O . GLY A 1 78 ? 13.034 54.776 7.134 1.00 0.00 78 GLY A O 6
ATOM 12776 N N . ILE A 1 79 ? 13.147 52.987 8.491 1.00 0.00 79 ILE A N 6
ATOM 12777 C CA . ILE A 1 79 ? 11.824 53.213 9.064 1.00 0.00 79 ILE A CA 6
ATOM 12778 C C . ILE A 1 79 ? 11.966 53.802 10.464 1.00 0.00 79 ILE A C 6
ATOM 12779 O O . ILE A 1 79 ? 11.050 53.686 11.279 1.00 0.00 79 ILE A O 6
ATOM 12795 N N . ASP A 1 80 ? 13.100 54.438 10.733 1.00 0.00 80 ASP A N 6
ATOM 12796 C CA . ASP A 1 80 ? 13.350 55.036 12.045 1.00 0.00 80 ASP A CA 6
ATOM 12797 C C . ASP A 1 80 ? 14.852 55.218 12.256 1.00 0.00 80 ASP A C 6
ATOM 12798 O O . ASP A 1 80 ? 15.521 54.310 12.756 1.00 0.00 80 ASP A O 6
ATOM 12807 N N . VAL A 1 81 ? 15.360 56.389 11.905 1.00 0.00 81 VAL A N 6
ATOM 12808 C CA . VAL A 1 81 ? 16.774 56.673 12.068 1.00 0.00 81 VAL A CA 6
ATOM 12809 C C . VAL A 1 81 ? 17.025 58.172 12.151 1.00 0.00 81 VAL A C 6
ATOM 12810 O O . VAL A 1 81 ? 17.775 58.637 13.008 1.00 0.00 81 VAL A O 6
ATOM 12823 N N . ALA A 1 82 ? 16.394 58.927 11.254 1.00 0.00 82 ALA A N 6
ATOM 12824 C CA . ALA A 1 82 ? 16.556 60.359 11.227 1.00 0.00 82 ALA A CA 6
ATOM 12825 C C . ALA A 1 82 ? 15.374 61.045 10.557 1.00 0.00 82 ALA A C 6
ATOM 12826 O O . ALA A 1 82 ? 15.315 61.127 9.325 1.00 0.00 82 ALA A O 6
ATOM 12833 N N . TYR A 1 83 ? 14.443 61.539 11.358 1.00 0.00 83 TYR A N 6
ATOM 12834 C CA . TYR A 1 83 ? 13.273 62.244 10.833 1.00 0.00 83 TYR A CA 6
ATOM 12835 C C . TYR A 1 83 ? 13.709 63.203 9.710 1.00 0.00 83 TYR A C 6
ATOM 12836 O O . TYR A 1 83 ? 12.882 63.654 8.929 1.00 0.00 83 TYR A O 6
ATOM 12854 N N . LYS A 1 84 ? 15.018 63.519 9.664 1.00 0.00 84 LYS A N 6
ATOM 12855 C CA . LYS A 1 84 ? 15.546 64.401 8.639 1.00 0.00 84 LYS A CA 6
ATOM 12856 C C . LYS A 1 84 ? 15.078 63.907 7.265 1.00 0.00 84 LYS A C 6
ATOM 12857 O O . LYS A 1 84 ? 14.787 64.711 6.377 1.00 0.00 84 LYS A O 6
ATOM 12876 N N . ASN A 1 85 ? 15.033 62.587 7.092 1.00 0.00 85 ASN A N 6
ATOM 12877 C CA . ASN A 1 85 ? 14.593 62.013 5.825 1.00 0.00 85 ASN A CA 6
ATOM 12878 C C . ASN A 1 85 ? 13.146 62.432 5.537 1.00 0.00 85 ASN A C 6
ATOM 12879 O O . ASN A 1 85 ? 12.789 62.724 4.403 1.00 0.00 85 ASN A O 6
ATOM 12890 N N . LEU A 1 86 ? 12.319 62.443 6.585 1.00 0.00 86 LEU A N 6
ATOM 12891 C CA . LEU A 1 86 ? 10.917 62.816 6.434 1.00 0.00 86 LEU A CA 6
ATOM 12892 C C . LEU A 1 86 ? 10.800 64.282 6.016 1.00 0.00 86 LEU A C 6
ATOM 12893 O O . LEU A 1 86 ? 10.040 64.624 5.116 1.00 0.00 86 LEU A O 6
ATOM 12909 N N . LEU A 1 87 ? 11.562 65.143 6.681 1.00 0.00 87 LEU A N 6
ATOM 12910 C CA . LEU A 1 87 ? 11.536 66.571 6.373 1.00 0.00 87 LEU A CA 6
ATOM 12911 C C . LEU A 1 87 ? 11.834 66.800 4.896 1.00 0.00 87 LEU A C 6
ATOM 12912 O O . LEU A 1 87 ? 11.380 67.778 4.306 1.00 0.00 87 LEU A O 6
ATOM 12928 N N . GLN A 1 88 ? 12.601 65.892 4.304 1.00 0.00 88 GLN A N 6
ATOM 12929 C CA . GLN A 1 88 ? 12.942 65.995 2.891 1.00 0.00 88 GLN A CA 6
ATOM 12930 C C . GLN A 1 88 ? 11.764 65.547 2.019 1.00 0.00 88 GLN A C 6
ATOM 12931 O O . GLN A 1 88 ? 11.615 65.998 0.885 1.00 0.00 88 GLN A O 6
ATOM 12945 N N . GLU A 1 89 ? 10.932 64.658 2.564 1.00 0.00 89 GLU A N 6
ATOM 12946 C CA . GLU A 1 89 ? 9.779 64.157 1.826 1.00 0.00 89 GLU A CA 6
ATOM 12947 C C . GLU A 1 89 ? 8.763 65.272 1.600 1.00 0.00 89 GLU A C 6
ATOM 12948 O O . GLU A 1 89 ? 8.243 65.431 0.497 1.00 0.00 89 GLU A O 6
ATOM 12960 N N . ILE A 1 90 ? 8.488 66.039 2.648 1.00 0.00 90 ILE A N 6
ATOM 12961 C CA . ILE A 1 90 ? 7.538 67.145 2.554 1.00 0.00 90 ILE A CA 6
ATOM 12962 C C . ILE A 1 90 ? 8.118 68.268 1.696 1.00 0.00 90 ILE A C 6
ATOM 12963 O O . ILE A 1 90 ? 7.394 68.938 0.965 1.00 0.00 90 ILE A O 6
ATOM 12979 N N . ALA A 1 91 ? 9.428 68.476 1.808 1.00 0.00 91 ALA A N 6
ATOM 12980 C CA . ALA A 1 91 ? 10.091 69.524 1.047 1.00 0.00 91 ALA A CA 6
ATOM 12981 C C . ALA A 1 91 ? 9.800 69.359 -0.443 1.00 0.00 91 ALA A C 6
ATOM 12982 O O . ALA A 1 91 ? 9.427 70.315 -1.122 1.00 0.00 91 ALA A O 6
ATOM 12989 N N . GLN A 1 92 ? 9.976 68.141 -0.945 1.00 0.00 92 GLN A N 6
ATOM 12990 C CA . GLN A 1 92 ? 9.732 67.866 -2.355 1.00 0.00 92 GLN A CA 6
ATOM 12991 C C . GLN A 1 92 ? 8.252 68.030 -2.685 1.00 0.00 92 GLN A C 6
ATOM 12992 O O . GLN A 1 92 ? 7.895 68.578 -3.729 1.00 0.00 92 GLN A O 6
ATOM 13006 N N . LYS A 1 93 ? 7.396 67.544 -1.791 1.00 0.00 93 LYS A N 6
ATOM 13007 C CA . LYS A 1 93 ? 5.954 67.634 -2.001 1.00 0.00 93 LYS A CA 6
ATOM 13008 C C . LYS A 1 93 ? 5.518 69.094 -2.063 1.00 0.00 93 LYS A C 6
ATOM 13009 O O . LYS A 1 93 ? 4.758 69.487 -2.948 1.00 0.00 93 LYS A O 6
ATOM 13028 N N . GLU A 1 94 ? 5.999 69.890 -1.116 1.00 0.00 94 GLU A N 6
ATOM 13029 C CA . GLU A 1 94 ? 5.654 71.308 -1.073 1.00 0.00 94 GLU A CA 6
ATOM 13030 C C . GLU A 1 94 ? 6.508 72.092 -2.067 1.00 0.00 94 GLU A C 6
ATOM 13031 O O . GLU A 1 94 ? 6.310 73.290 -2.257 1.00 0.00 94 GLU A O 6
ATOM 13043 N N . SER A 1 95 ? 7.460 71.407 -2.693 1.00 0.00 95 SER A N 6
ATOM 13044 C CA . SER A 1 95 ? 8.339 72.050 -3.664 1.00 0.00 95 SER A CA 6
ATOM 13045 C C . SER A 1 95 ? 9.248 73.062 -2.974 1.00 0.00 95 SER A C 6
ATOM 13046 O O . SER A 1 95 ? 9.930 73.848 -3.633 1.00 0.00 95 SER A O 6
ATOM 13054 N N . SER A 1 96 ? 9.253 73.037 -1.646 1.00 0.00 96 SER A N 6
ATOM 13055 C CA . SER A 1 96 ? 10.084 73.958 -0.879 1.00 0.00 96 SER A CA 6
ATOM 13056 C C . SER A 1 96 ? 11.531 73.472 -0.851 1.00 0.00 96 SER A C 6
ATOM 13057 O O . SER A 1 96 ? 11.802 72.284 -1.028 1.00 0.00 96 SER A O 6
ATOM 13065 N N . LEU A 1 97 ? 12.457 74.399 -0.621 1.00 0.00 97 LEU A N 6
ATOM 13066 C CA . LEU A 1 97 ? 13.870 74.051 -0.571 1.00 0.00 97 LEU A CA 6
ATOM 13067 C C . LEU A 1 97 ? 14.143 73.090 0.583 1.00 0.00 97 LEU A C 6
ATOM 13068 O O . LEU A 1 97 ? 13.726 73.330 1.715 1.00 0.00 97 LEU A O 6
ATOM 13084 N N . LEU A 1 98 ? 14.855 72.005 0.286 1.00 0.00 98 LEU A N 6
ATOM 13085 C CA . LEU A 1 98 ? 15.179 71.018 1.301 1.00 0.00 98 LEU A CA 6
ATOM 13086 C C . LEU A 1 98 ? 15.679 71.702 2.574 1.00 0.00 98 LEU A C 6
ATOM 13087 O O . LEU A 1 98 ? 16.213 72.809 2.526 1.00 0.00 98 LEU A O 6
ATOM 13103 N N . PRO A 1 99 ? 15.519 71.059 3.692 1.00 0.00 99 PRO A N 6
ATOM 13104 C CA . PRO A 1 99 ? 15.970 71.599 5.009 1.00 0.00 99 PRO A CA 6
ATOM 13105 C C . PRO A 1 99 ? 17.461 71.911 5.023 1.00 0.00 99 PRO A C 6
ATOM 13106 O O . PRO A 1 99 ? 18.194 71.534 4.108 1.00 0.00 99 PRO A O 6
ATOM 13117 N N . PHE A 1 100 ? 17.911 72.597 6.074 1.00 0.00 100 PHE A N 6
ATOM 13118 C CA . PHE A 1 100 ? 19.329 72.941 6.200 1.00 0.00 100 PHE A CA 6
ATOM 13119 C C . PHE A 1 100 ? 19.794 72.704 7.635 1.00 0.00 100 PHE A C 6
ATOM 13120 O O . PHE A 1 100 ? 19.490 73.487 8.535 1.00 0.00 100 PHE A O 6
ATOM 13137 N N . TYR A 1 101 ? 20.544 71.625 7.841 1.00 0.00 101 TYR A N 6
ATOM 13138 C CA . TYR A 1 101 ? 21.031 71.298 9.173 1.00 0.00 101 TYR A CA 6
ATOM 13139 C C . TYR A 1 101 ? 22.371 71.951 9.444 1.00 0.00 101 TYR A C 6
ATOM 13140 O O . TYR A 1 101 ? 23.332 71.770 8.694 1.00 0.00 101 TYR A O 6
ATOM 13158 N N . ALA A 1 102 ? 22.438 72.728 10.524 1.00 0.00 102 ALA A N 6
ATOM 13159 C CA . ALA A 1 102 ? 23.678 73.414 10.894 1.00 0.00 102 ALA A CA 6
ATOM 13160 C C . ALA A 1 102 ? 23.991 73.166 12.363 1.00 0.00 102 ALA A C 6
ATOM 13161 O O . ALA A 1 102 ? 23.163 73.416 13.238 1.00 0.00 102 ALA A O 6
ATOM 13168 N N . THR A 1 103 ? 25.204 72.678 12.634 1.00 0.00 103 THR A N 6
ATOM 13169 C CA . THR A 1 103 ? 25.615 72.402 14.005 1.00 0.00 103 THR A CA 6
ATOM 13170 C C . THR A 1 103 ? 26.627 73.430 14.482 1.00 0.00 103 THR A C 6
ATOM 13171 O O . THR A 1 103 ? 27.725 73.541 13.936 1.00 0.00 103 THR A O 6
ATOM 13182 N N . ALA A 1 104 ? 26.252 74.190 15.510 1.00 0.00 104 ALA A N 6
ATOM 13183 C CA . ALA A 1 104 ? 27.137 75.212 16.054 1.00 0.00 104 ALA A CA 6
ATOM 13184 C C . ALA A 1 104 ? 27.676 74.787 17.410 1.00 0.00 104 ALA A C 6
ATOM 13185 O O . ALA A 1 104 ? 26.925 74.347 18.283 1.00 0.00 104 ALA A O 6
ATOM 13192 N N . THR A 1 105 ? 28.992 74.915 17.591 1.00 0.00 105 THR A N 6
ATOM 13193 C CA . THR A 1 105 ? 29.625 74.543 18.853 1.00 0.00 105 THR A CA 6
ATOM 13194 C C . THR A 1 105 ? 29.988 75.788 19.655 1.00 0.00 105 THR A C 6
ATOM 13195 O O . THR A 1 105 ? 30.596 76.721 19.132 1.00 0.00 105 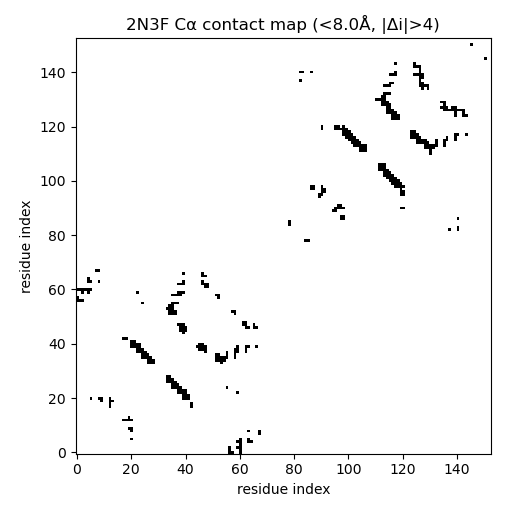THR A O 6
ATOM 13206 N N . SER A 1 106 ? 29.609 75.795 20.929 1.00 0.00 106 SER A N 6
ATOM 13207 C CA . SER A 1 106 ? 29.894 76.931 21.794 1.00 0.00 106 SER A CA 6
ATOM 13208 C C . SER A 1 106 ? 29.708 76.551 23.254 1.00 0.00 106 SER A C 6
ATOM 13209 O O . SER A 1 106 ? 29.159 75.492 23.567 1.00 0.00 106 SER A O 6
ATOM 13217 N N . GLY A 1 107 ? 30.163 77.420 24.152 1.00 0.00 107 GLY A N 6
ATOM 13218 C CA . GLY A 1 107 ? 30.041 77.164 25.584 1.00 0.00 107 GLY A CA 6
ATOM 13219 C C . GLY A 1 107 ? 31.410 77.190 26.259 1.00 0.00 107 GLY A C 6
ATOM 13220 O O . GLY A 1 107 ? 32.431 77.409 25.610 1.00 0.00 107 GLY A O 6
ATOM 13224 N N . PRO A 1 108 ? 31.438 76.968 27.540 1.00 0.00 108 PRO A N 6
ATOM 13225 C CA . PRO A 1 108 ? 32.705 76.963 28.330 1.00 0.00 108 PRO A CA 6
ATOM 13226 C C . PRO A 1 108 ? 33.667 75.869 27.867 1.00 0.00 108 PRO A C 6
ATOM 13227 O O . PRO A 1 108 ? 33.244 74.827 27.374 1.00 0.00 108 PRO A O 6
ATOM 13238 N N . SER A 1 109 ? 34.962 76.118 28.037 1.00 0.00 109 SER A N 6
ATOM 13239 C CA . SER A 1 109 ? 35.976 75.147 27.645 1.00 0.00 109 SER A CA 6
ATOM 13240 C C . SER A 1 109 ? 35.855 73.884 28.487 1.00 0.00 109 SER A C 6
ATOM 13241 O O . SER A 1 109 ? 36.375 72.828 28.124 1.00 0.00 109 SER A O 6
ATOM 13249 N N . HIS A 1 110 ? 35.165 73.995 29.623 1.00 0.00 110 HIS A N 6
ATOM 13250 C CA . HIS A 1 110 ? 34.980 72.849 30.510 1.00 0.00 110 HIS A CA 6
ATOM 13251 C C . HIS A 1 110 ? 33.705 72.100 30.150 1.00 0.00 110 HIS A C 6
ATOM 13252 O O . HIS A 1 110 ? 33.666 70.867 30.169 1.00 0.00 110 HIS A O 6
ATOM 13266 N N . ALA A 1 111 ? 32.653 72.848 29.816 1.00 0.00 111 ALA A N 6
ATOM 13267 C CA . ALA A 1 111 ? 31.377 72.241 29.442 1.00 0.00 111 ALA A CA 6
ATOM 13268 C C . ALA A 1 111 ? 30.932 72.754 28.071 1.00 0.00 111 ALA A C 6
ATOM 13269 O O . ALA A 1 111 ? 30.069 73.634 27.979 1.00 0.00 111 ALA A O 6
ATOM 13276 N N . PRO A 1 112 ? 31.485 72.220 27.021 1.00 0.00 112 PRO A N 6
ATOM 13277 C CA . PRO A 1 112 ? 31.135 72.629 25.635 1.00 0.00 112 PRO A CA 6
ATOM 13278 C C . PRO A 1 112 ? 29.843 71.989 25.149 1.00 0.00 112 PRO A C 6
ATOM 13279 O O . PRO A 1 112 ? 29.676 70.771 25.225 1.00 0.00 112 PRO A O 6
ATOM 13290 N N . THR A 1 113 ? 28.927 72.816 24.652 1.00 0.00 113 THR A N 6
ATOM 13291 C CA . THR A 1 113 ? 27.644 72.324 24.159 1.00 0.00 113 THR A CA 6
ATOM 13292 C C . THR A 1 113 ? 27.528 72.561 22.663 1.00 0.00 113 THR A C 6
ATOM 13293 O O . THR A 1 113 ? 28.378 73.215 22.056 1.00 0.00 113 THR A O 6
ATOM 13304 N N . PHE A 1 114 ? 26.464 72.029 22.064 1.00 0.00 114 PHE A N 6
ATOM 13305 C CA . PHE A 1 114 ? 26.247 72.189 20.626 1.00 0.00 114 PHE A CA 6
ATOM 13306 C C . PHE A 1 114 ? 24.788 72.521 20.340 1.00 0.00 114 PHE A C 6
ATOM 13307 O O . PHE A 1 114 ? 23.892 72.120 21.085 1.00 0.00 114 PHE A O 6
ATOM 13324 N N . THR A 1 115 ? 24.552 73.242 19.247 1.00 0.00 115 THR A N 6
ATOM 13325 C CA . THR A 1 115 ? 23.195 73.621 18.871 1.00 0.00 115 THR A CA 6
ATOM 13326 C C . THR A 1 115 ? 22.929 73.287 17.413 1.00 0.00 115 THR A C 6
ATOM 13327 O O . THR A 1 115 ? 23.709 73.648 16.528 1.00 0.00 115 THR A O 6
ATOM 13338 N N . SER A 1 116 ? 21.819 72.597 17.158 1.00 0.00 116 SER A N 6
ATOM 13339 C CA . SER A 1 116 ? 21.459 72.220 15.794 1.00 0.00 116 SER A CA 6
ATOM 13340 C C . SER A 1 116 ? 20.273 73.039 15.313 1.00 0.00 116 SER A C 6
ATOM 13341 O O . SER A 1 116 ? 19.271 73.182 16.017 1.00 0.00 116 SER A O 6
ATOM 13349 N N . THR A 1 117 ? 20.387 73.586 14.106 1.00 0.00 117 THR A N 6
ATOM 13350 C CA . THR A 1 117 ? 19.318 74.400 13.536 1.00 0.00 117 THR A CA 6
ATOM 13351 C C . THR A 1 117 ? 18.861 73.834 12.202 1.00 0.00 117 THR A C 6
ATOM 13352 O O . THR A 1 117 ? 19.675 73.391 11.390 1.00 0.00 117 THR A O 6
ATOM 13363 N N . VAL A 1 118 ? 17.548 73.846 11.976 1.00 0.00 118 VAL A N 6
ATOM 13364 C CA . VAL A 1 118 ? 16.995 73.331 10.729 1.00 0.00 118 VAL A CA 6
ATOM 13365 C C . VAL A 1 118 ? 16.107 74.372 10.066 1.00 0.00 118 VAL A C 6
ATOM 13366 O O . VAL A 1 118 ? 15.098 74.805 10.632 1.00 0.00 118 VAL A O 6
ATOM 13379 N N . GLU A 1 119 ? 16.483 74.783 8.862 1.00 0.00 119 GLU A N 6
ATOM 13380 C CA . GLU A 1 119 ? 15.711 75.781 8.126 1.00 0.00 119 GLU A CA 6
ATOM 13381 C C . GLU A 1 119 ? 15.021 75.148 6.929 1.00 0.00 119 GLU A C 6
ATOM 13382 O O . GLU A 1 119 ? 15.668 74.762 5.953 1.00 0.00 119 GLU A O 6
ATOM 13394 N N . PHE A 1 120 ? 13.696 75.025 7.011 1.00 0.00 120 PHE A N 6
ATOM 13395 C CA . PHE A 1 120 ? 12.923 74.429 5.924 1.00 0.00 120 PHE A CA 6
ATOM 13396 C C . PHE A 1 120 ? 11.670 75.246 5.653 1.00 0.00 120 PHE A C 6
ATOM 13397 O O . PHE A 1 120 ? 10.913 75.562 6.572 1.00 0.00 120 PHE A O 6
ATOM 13414 N N . ALA A 1 121 ? 11.460 75.596 4.392 1.00 0.00 121 ALA A N 6
ATOM 13415 C CA . ALA A 1 121 ? 10.293 76.388 4.011 1.00 0.00 121 ALA A CA 6
ATOM 13416 C C . ALA A 1 121 ? 10.486 77.852 4.399 1.00 0.00 121 ALA A C 6
ATOM 13417 O O . ALA A 1 121 ? 9.530 78.629 4.425 1.00 0.00 121 ALA A O 6
ATOM 13424 N N . GLY A 1 122 ? 11.723 78.221 4.706 1.00 0.00 122 GLY A N 6
ATOM 13425 C CA . GLY A 1 122 ? 12.029 79.596 5.092 1.00 0.00 122 GLY A CA 6
ATOM 13426 C C . GLY A 1 122 ? 11.939 79.773 6.595 1.00 0.00 122 GLY A C 6
ATOM 13427 O O . GLY A 1 122 ? 12.308 80.818 7.136 1.00 0.00 122 GLY A O 6
ATOM 13431 N N . LYS A 1 123 ? 11.437 78.751 7.278 1.00 0.00 123 LYS A N 6
ATOM 13432 C CA . LYS A 1 123 ? 11.295 78.810 8.735 1.00 0.00 123 LYS A CA 6
ATOM 13433 C C . LYS A 1 123 ? 12.455 78.104 9.411 1.00 0.00 123 LYS A C 6
ATOM 13434 O O . LYS A 1 123 ? 12.789 76.968 9.075 1.00 0.00 123 LYS A O 6
ATOM 13453 N N . VAL A 1 124 ? 13.081 78.785 10.369 1.00 0.00 124 VAL A N 6
ATOM 13454 C CA . VAL A 1 124 ? 14.217 78.212 11.078 1.00 0.00 124 VAL A CA 6
ATOM 13455 C C . VAL A 1 124 ? 13.850 77.856 12.507 1.00 0.00 124 VAL A C 6
ATOM 13456 O O . VAL A 1 124 ? 13.452 78.716 13.295 1.00 0.00 124 VAL A O 6
ATOM 13469 N N . PHE A 1 125 ? 13.965 76.574 12.841 1.00 0.00 125 PHE A N 6
ATOM 13470 C CA . PHE A 1 125 ? 13.630 76.102 14.182 1.00 0.00 125 PHE A CA 6
ATOM 13471 C C . PHE A 1 125 ? 14.906 75.835 14.966 1.00 0.00 125 PHE A C 6
ATOM 13472 O O . PHE A 1 125 ? 15.936 75.458 14.395 1.00 0.00 125 PHE A O 6
ATOM 13489 N N . SER A 1 126 ? 14.840 76.018 16.282 1.00 0.00 126 SER A N 6
ATOM 13490 C CA . SER A 1 126 ? 15.998 75.786 17.140 1.00 0.00 126 SER A CA 6
ATOM 13491 C C . SER A 1 126 ? 15.732 74.645 18.115 1.00 0.00 126 SER A C 6
ATOM 13492 O O . SER A 1 126 ? 14.762 74.673 18.871 1.00 0.00 126 SER A O 6
ATOM 13500 N N . GLY A 1 127 ? 16.601 73.641 18.094 1.00 0.00 127 GLY A N 6
ATOM 13501 C CA . GLY A 1 127 ? 16.452 72.496 18.986 1.00 0.00 127 GLY A CA 6
ATOM 13502 C C . GLY A 1 127 ? 16.918 72.842 20.394 1.00 0.00 127 GLY A C 6
ATOM 13503 O O . GLY A 1 127 ? 17.338 73.969 20.662 1.00 0.00 127 GLY A O 6
ATOM 13507 N N . GLU A 1 128 ? 16.842 71.870 21.296 1.00 0.00 128 GLU A N 6
ATOM 13508 C CA . GLU A 1 128 ? 17.261 72.083 22.669 1.00 0.00 128 GLU A CA 6
ATOM 13509 C C . GLU A 1 128 ? 18.763 71.864 22.823 1.00 0.00 128 GLU A C 6
ATOM 13510 O O . GLU A 1 128 ? 19.278 70.799 22.485 1.00 0.00 128 GLU A O 6
ATOM 13522 N N . GLU A 1 129 ? 19.447 72.871 23.334 1.00 0.00 129 GLU A N 6
ATOM 13523 C CA . GLU A 1 129 ? 20.894 72.778 23.533 1.00 0.00 129 GLU A CA 6
ATOM 13524 C C . GLU A 1 129 ? 21.232 71.601 24.444 1.00 0.00 129 GLU A C 6
ATOM 13525 O O . GLU A 1 129 ? 20.462 71.264 25.345 1.00 0.00 129 GLU A O 6
ATOM 13537 N N . ALA A 1 130 ? 22.383 70.981 24.203 1.00 0.00 130 ALA A N 6
ATOM 13538 C CA . ALA A 1 130 ? 22.811 69.848 25.009 1.00 0.00 130 ALA A CA 6
ATOM 13539 C C . ALA A 1 130 ? 24.253 69.473 24.681 1.00 0.00 130 ALA A C 6
ATOM 13540 O O . ALA A 1 130 ? 24.778 69.843 23.633 1.00 0.00 130 ALA A O 6
ATOM 13547 N N . LYS A 1 131 ? 24.884 68.728 25.579 1.00 0.00 131 LYS A N 6
ATOM 13548 C CA . LYS A 1 131 ? 26.262 68.292 25.376 1.00 0.00 131 LYS A CA 6
ATOM 13549 C C . LYS A 1 131 ? 26.304 67.085 24.449 1.00 0.00 131 LYS A C 6
ATOM 13550 O O . LYS A 1 131 ? 27.136 66.190 24.613 1.00 0.00 131 LYS A O 6
ATOM 13569 N N . THR A 1 132 ? 25.405 67.059 23.473 1.00 0.00 132 THR A N 6
ATOM 13570 C CA . THR A 1 132 ? 25.342 65.947 22.526 1.00 0.00 132 THR A CA 6
ATOM 13571 C C . THR A 1 132 ? 24.770 66.412 21.189 1.00 0.00 132 THR A C 6
ATOM 13572 O O . THR A 1 132 ? 23.856 67.234 21.149 1.00 0.00 132 THR A O 6
ATOM 13583 N N . LYS A 1 133 ? 25.306 65.871 20.102 1.00 0.00 133 LYS A N 6
ATOM 13584 C CA . LYS A 1 133 ? 24.836 66.229 18.774 1.00 0.00 133 LYS A CA 6
ATOM 13585 C C . LYS A 1 133 ? 23.541 65.504 18.437 1.00 0.00 133 LYS A C 6
ATOM 13586 O O . LYS A 1 133 ? 22.599 66.100 17.919 1.00 0.00 133 LYS A O 6
ATOM 13605 N N . LYS A 1 134 ? 23.506 64.209 18.730 1.00 0.00 134 LYS A N 6
ATOM 13606 C CA . LYS A 1 134 ? 22.326 63.403 18.438 1.00 0.00 134 LYS A CA 6
ATOM 13607 C C . LYS A 1 134 ? 21.099 63.971 19.125 1.00 0.00 134 LYS A C 6
ATOM 13608 O O . LYS A 1 134 ? 20.046 64.137 18.506 1.00 0.00 134 LYS A O 6
ATOM 13627 N N . LEU A 1 135 ? 21.233 64.267 20.404 1.00 0.00 135 LEU A N 6
ATOM 13628 C CA . LEU A 1 135 ? 20.120 64.815 21.174 1.00 0.00 135 LEU A CA 6
ATOM 13629 C C . LEU A 1 135 ? 19.711 66.181 20.636 1.00 0.00 135 LEU A C 6
ATOM 13630 O O . LEU A 1 135 ? 18.526 66.472 20.490 1.00 0.00 135 LEU A O 6
ATOM 13646 N N . ALA A 1 136 ? 20.705 67.015 20.340 1.00 0.00 136 ALA A N 6
ATOM 13647 C CA . ALA A 1 136 ? 20.435 68.350 19.822 1.00 0.00 136 ALA A CA 6
ATOM 13648 C C . ALA A 1 136 ? 19.615 68.276 18.543 1.00 0.00 136 ALA A C 6
ATOM 13649 O O . ALA A 1 136 ? 18.596 68.956 18.405 1.00 0.00 136 ALA A O 6
ATOM 13656 N N . GLU A 1 137 ? 20.062 67.448 17.608 1.00 0.00 137 GLU A N 6
ATOM 13657 C CA . GLU A 1 137 ? 19.359 67.296 16.338 1.00 0.00 137 GLU A CA 6
ATOM 13658 C C . GLU A 1 137 ? 17.950 66.766 16.564 1.00 0.00 137 GLU A C 6
ATOM 13659 O O . GLU A 1 137 ? 16.996 67.216 15.928 1.00 0.00 137 GLU A O 6
ATOM 13671 N N . MET A 1 138 ? 17.825 65.798 17.468 1.00 0.00 138 MET A N 6
ATOM 13672 C CA . MET A 1 138 ? 16.525 65.209 17.760 1.00 0.00 138 MET A CA 6
ATOM 13673 C C . MET A 1 138 ? 15.546 66.274 18.239 1.00 0.00 138 MET A C 6
ATOM 13674 O O . MET A 1 138 ? 14.401 66.325 17.789 1.00 0.00 138 MET A O 6
ATOM 13688 N N . SER A 1 139 ? 16.004 67.123 19.148 1.00 0.00 139 SER A N 6
ATOM 13689 C CA . SER A 1 139 ? 15.160 68.187 19.679 1.00 0.00 139 SER A CA 6
ATOM 13690 C C . SER A 1 139 ? 14.755 69.155 18.577 1.00 0.00 139 SER A C 6
ATOM 13691 O O . SER A 1 139 ? 13.654 69.704 18.593 1.00 0.00 139 SER A O 6
ATOM 13699 N N . ALA A 1 140 ? 15.655 69.366 17.623 1.00 0.00 140 ALA A N 6
ATOM 13700 C CA . ALA A 1 140 ? 15.384 70.280 16.516 1.00 0.00 140 ALA A CA 6
ATOM 13701 C C . ALA A 1 140 ? 14.265 69.739 15.633 1.00 0.00 140 ALA A C 6
ATOM 13702 O O . ALA A 1 140 ? 13.338 70.463 15.273 1.00 0.00 140 ALA A O 6
ATOM 13709 N N . ALA A 1 141 ? 14.362 68.463 15.282 1.00 0.00 141 ALA A N 6
ATOM 13710 C CA . ALA A 1 141 ? 13.351 67.836 14.444 1.00 0.00 141 ALA A CA 6
ATOM 13711 C C . ALA A 1 141 ? 12.058 67.623 15.222 1.00 0.00 141 ALA A C 6
ATOM 13712 O O . ALA A 1 141 ? 10.978 67.521 14.642 1.00 0.00 141 ALA A O 6
ATOM 13719 N N . LYS A 1 142 ? 12.175 67.575 16.544 1.00 0.00 142 LYS A N 6
ATOM 13720 C CA . LYS A 1 142 ? 11.010 67.377 17.395 1.00 0.00 142 LYS A CA 6
ATOM 13721 C C . LYS A 1 142 ? 10.122 68.625 17.410 1.00 0.00 142 LYS A C 6
ATOM 13722 O O . LYS A 1 142 ? 8.907 68.533 17.247 1.00 0.00 142 LYS A O 6
ATOM 13741 N N . VAL A 1 143 ? 10.745 69.786 17.604 1.00 0.00 143 VAL A N 6
ATOM 13742 C CA . VAL A 1 143 ? 10.008 71.041 17.642 1.00 0.00 143 VAL A CA 6
ATOM 13743 C C . VAL A 1 143 ? 9.498 71.408 16.261 1.00 0.00 143 VAL A C 6
ATOM 13744 O O . VAL A 1 143 ? 8.407 71.962 16.112 1.00 0.00 143 VAL A O 6
ATOM 13757 N N . ALA A 1 144 ? 10.293 71.103 15.248 1.00 0.00 144 ALA A N 6
ATOM 13758 C CA . ALA A 1 144 ? 9.912 71.408 13.871 1.00 0.00 144 ALA A CA 6
ATOM 13759 C C . ALA A 1 144 ? 8.746 70.528 13.427 1.00 0.00 144 ALA A C 6
ATOM 13760 O O . ALA A 1 144 ? 7.759 71.019 12.885 1.00 0.00 144 ALA A O 6
ATOM 13767 N N . PHE A 1 145 ? 8.876 69.227 13.656 1.00 0.00 145 PHE A N 6
ATOM 13768 C CA . PHE A 1 145 ? 7.833 68.292 13.260 1.00 0.00 145 PHE A CA 6
ATOM 13769 C C . PHE A 1 145 ? 6.505 68.652 13.907 1.00 0.00 145 PHE A C 6
ATOM 13770 O O . PHE A 1 145 ? 5.475 68.711 13.237 1.00 0.00 145 PHE A O 6
ATOM 13787 N N . MET A 1 146 ? 6.537 68.900 15.211 1.00 0.00 146 MET A N 6
ATOM 13788 C CA . MET A 1 146 ? 5.322 69.252 15.938 1.00 0.00 146 MET A CA 6
ATOM 13789 C C . MET A 1 146 ? 4.776 70.596 15.472 1.00 0.00 146 MET A C 6
ATOM 13790 O O . MET A 1 146 ? 3.564 70.800 15.428 1.00 0.00 146 MET A O 6
ATOM 13804 N N . SER A 1 147 ? 5.680 71.507 15.130 1.00 0.00 147 SER A N 6
ATOM 13805 C CA . SER A 1 147 ? 5.281 72.829 14.664 1.00 0.00 147 SER A CA 6
ATOM 13806 C C . SER A 1 147 ? 4.552 72.728 13.324 1.00 0.00 147 SER A C 6
ATOM 13807 O O . SER A 1 147 ? 3.567 73.427 13.090 1.00 0.00 147 SER A O 6
ATOM 13815 N N . ILE A 1 148 ? 5.044 71.849 12.453 1.00 0.00 148 ILE A N 6
ATOM 13816 C CA . ILE A 1 148 ? 4.430 71.655 11.146 1.00 0.00 148 ILE A CA 6
ATOM 13817 C C . ILE A 1 148 ? 3.018 71.098 11.303 1.00 0.00 148 ILE A C 6
ATOM 13818 O O . ILE A 1 148 ? 2.134 71.382 10.491 1.00 0.00 148 ILE A O 6
ATOM 13834 N N . LYS A 1 149 ? 2.812 70.307 12.343 1.00 0.00 149 LYS A N 6
ATOM 13835 C CA . LYS A 1 149 ? 1.493 69.722 12.596 1.00 0.00 149 LYS A CA 6
ATOM 13836 C C . LYS A 1 149 ? 0.471 70.815 12.877 1.00 0.00 149 LYS A C 6
ATOM 13837 O O . LYS A 1 149 ? -0.651 70.765 12.376 1.00 0.00 149 LYS A O 6
ATOM 13856 N N . ASN A 1 150 ? 0.865 71.793 13.685 1.00 0.00 150 ASN A N 6
ATOM 13857 C CA . ASN A 1 150 ? -0.033 72.890 14.028 1.00 0.00 150 ASN A CA 6
ATOM 13858 C C . ASN A 1 150 ? -0.401 73.688 12.780 1.00 0.00 150 ASN A C 6
ATOM 13859 O O . ASN A 1 150 ? -1.553 74.083 12.605 1.00 0.00 150 ASN A O 6
ATOM 13870 N N . GLY A 1 151 ? 0.583 73.917 11.918 1.00 0.00 151 GLY A N 6
ATOM 13871 C CA . GLY A 1 151 ? 0.349 74.667 10.689 1.00 0.00 151 GLY A CA 6
ATOM 13872 C C . GLY A 1 151 ? 0.174 76.153 10.986 1.00 0.00 151 GLY A C 6
ATOM 13873 O O . GLY A 1 151 ? 1.096 76.946 10.806 1.00 0.00 151 GLY A O 6
ATOM 13877 N N . ASN A 1 152 ? -1.019 76.523 11.443 1.00 0.00 152 ASN A N 6
ATOM 13878 C CA . ASN A 1 152 ? -1.305 77.918 11.760 1.00 0.00 152 ASN A CA 6
ATOM 13879 C C . ASN A 1 152 ? -0.684 78.300 13.101 1.00 0.00 152 ASN A C 6
ATOM 13880 O O . ASN A 1 152 ? -0.033 77.481 13.750 1.00 0.00 152 ASN A O 6
ATOM 13891 N N . SER A 1 153 ? -0.885 79.550 13.503 1.00 0.00 153 SER A N 6
ATOM 13892 C CA . SER A 1 153 ? -0.339 80.029 14.768 1.00 0.00 153 SER A CA 6
ATOM 13893 C C . SER A 1 153 ? -1.105 79.431 15.942 1.00 0.00 153 SER A C 6
ATOM 13894 O O . SER A 1 153 ? -2.216 78.923 15.781 1.00 0.00 153 SER A O 6
ATOM 13903 N N . MET A 1 1 ? -13.735 59.262 11.277 1.00 0.00 1 MET A N 7
ATOM 13904 C CA . MET A 1 1 ? -15.092 59.165 10.665 1.00 0.00 1 MET A CA 7
ATOM 13905 C C . MET A 1 1 ? -15.351 57.722 10.235 1.00 0.00 1 MET A C 7
ATOM 13906 O O . MET A 1 1 ? -15.279 56.802 11.049 1.00 0.00 1 MET A O 7
ATOM 13922 N N . ASP A 1 2 ? -15.651 57.535 8.952 1.00 0.00 2 ASP A N 7
ATOM 13923 C CA . ASP A 1 2 ? -15.915 56.204 8.424 1.00 0.00 2 ASP A CA 7
ATOM 13924 C C . ASP A 1 2 ? -14.629 55.393 8.338 1.00 0.00 2 ASP A C 7
ATOM 13925 O O . ASP A 1 2 ? -13.621 55.871 7.817 1.00 0.00 2 ASP A O 7
ATOM 13934 N N . HIS A 1 3 ? -14.673 54.167 8.851 1.00 0.00 3 HIS A N 7
ATOM 13935 C CA . HIS A 1 3 ? -13.504 53.301 8.832 1.00 0.00 3 HIS A CA 7
ATOM 13936 C C . HIS A 1 3 ? -12.302 54.023 9.425 1.00 0.00 3 HIS A C 7
ATOM 13937 O O . HIS A 1 3 ? -12.352 55.227 9.678 1.00 0.00 3 HIS A O 7
ATOM 13951 N N . VAL A 1 4 ? -11.220 53.276 9.660 1.00 0.00 4 VAL A N 7
ATOM 13952 C CA . VAL A 1 4 ? -10.008 53.833 10.236 1.00 0.00 4 VAL A CA 7
ATOM 13953 C C . VAL A 1 4 ? -8.830 53.744 9.269 1.00 0.00 4 VAL A C 7
ATOM 13954 O O . VAL A 1 4 ? -8.195 54.748 8.957 1.00 0.00 4 VAL A O 7
ATOM 13967 N N . TYR A 1 5 ? -8.533 52.535 8.826 1.00 0.00 5 TYR A N 7
ATOM 13968 C CA . TYR A 1 5 ? -7.413 52.299 7.916 1.00 0.00 5 TYR A CA 7
ATOM 13969 C C . TYR A 1 5 ? -7.809 52.544 6.472 1.00 0.00 5 TYR A C 7
ATOM 13970 O O . TYR A 1 5 ? -6.969 52.875 5.638 1.00 0.00 5 TYR A O 7
ATOM 13988 N N . LYS A 1 6 ? -9.083 52.381 6.185 1.00 0.00 6 LYS A N 7
ATOM 13989 C CA . LYS A 1 6 ? -9.564 52.583 4.833 1.00 0.00 6 LYS A CA 7
ATOM 13990 C C . LYS A 1 6 ? -9.236 53.996 4.361 1.00 0.00 6 LYS A C 7
ATOM 13991 O O . LYS A 1 6 ? -8.999 54.224 3.177 1.00 0.00 6 LYS A O 7
ATOM 14010 N N . GLY A 1 7 ? -9.228 54.940 5.295 1.00 0.00 7 GLY A N 7
ATOM 14011 C CA . GLY A 1 7 ? -8.928 56.327 4.963 1.00 0.00 7 GLY A CA 7
ATOM 14012 C C . GLY A 1 7 ? -7.511 56.471 4.417 1.00 0.00 7 GLY A C 7
ATOM 14013 O O . GLY A 1 7 ? -7.245 57.330 3.576 1.00 0.00 7 GLY A O 7
ATOM 14017 N N . GLN A 1 8 ? -6.603 55.622 4.892 1.00 0.00 8 GLN A N 7
ATOM 14018 C CA . GLN A 1 8 ? -5.220 55.659 4.436 1.00 0.00 8 GLN A CA 7
ATOM 14019 C C . GLN A 1 8 ? -5.079 54.987 3.080 1.00 0.00 8 GLN A C 7
ATOM 14020 O O . GLN A 1 8 ? -4.522 55.560 2.146 1.00 0.00 8 GLN A O 7
ATOM 14034 N N . LEU A 1 9 ? -5.580 53.767 2.983 1.00 0.00 9 LEU A N 7
ATOM 14035 C CA . LEU A 1 9 ? -5.495 53.020 1.736 1.00 0.00 9 LEU A CA 7
ATOM 14036 C C . LEU A 1 9 ? -6.249 53.748 0.649 1.00 0.00 9 LEU A C 7
ATOM 14037 O O . LEU A 1 9 ? -5.780 53.855 -0.485 1.00 0.00 9 LEU A O 7
ATOM 14053 N N . GLN A 1 10 ? -7.422 54.227 0.994 1.00 0.00 10 GLN A N 7
ATOM 14054 C CA . GLN A 1 10 ? -8.240 54.920 0.023 1.00 0.00 10 GLN A CA 7
ATOM 14055 C C . GLN A 1 10 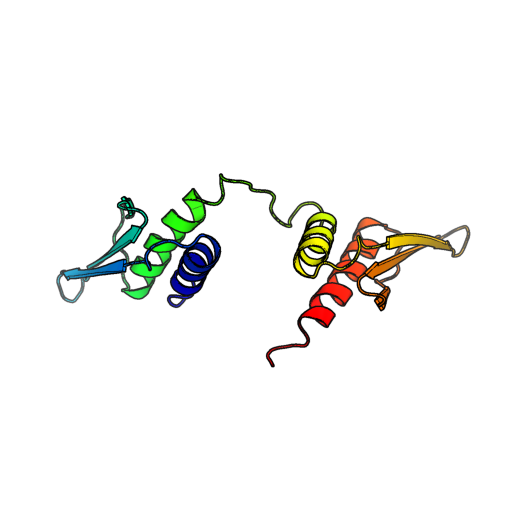? -7.510 56.149 -0.508 1.00 0.00 10 GLN A C 7
ATOM 14056 O O . GLN A 1 10 ? -7.618 56.490 -1.686 1.00 0.00 10 GLN A O 7
ATOM 14070 N N . ALA A 1 11 ? -6.769 56.805 0.372 1.00 0.00 11 ALA A N 7
ATOM 14071 C CA . ALA A 1 11 ? -6.018 57.994 -0.010 1.00 0.00 11 ALA A CA 7
ATOM 14072 C C . ALA A 1 11 ? -4.934 57.636 -1.021 1.00 0.00 11 ALA A C 7
ATOM 14073 O O . ALA A 1 11 ? -4.683 58.381 -1.965 1.00 0.00 11 ALA A O 7
ATOM 14080 N N . TYR A 1 12 ? -4.297 56.485 -0.818 1.00 0.00 12 TYR A N 7
ATOM 14081 C CA . TYR A 1 12 ? -3.243 56.039 -1.722 1.00 0.00 12 TYR A CA 7
ATOM 14082 C C . TYR A 1 12 ? -3.792 55.856 -3.133 1.00 0.00 12 TYR A C 7
ATOM 14083 O O . TYR A 1 12 ? -3.201 56.326 -4.105 1.00 0.00 12 TYR A O 7
ATOM 14101 N N . ALA A 1 13 ? -4.925 55.172 -3.236 1.00 0.00 13 ALA A N 7
ATOM 14102 C CA . ALA A 1 13 ? -5.547 54.937 -4.532 1.00 0.00 13 ALA A CA 7
ATOM 14103 C C . ALA A 1 13 ? -5.835 56.266 -5.228 1.00 0.00 13 ALA A C 7
ATOM 14104 O O . ALA A 1 13 ? -5.711 56.385 -6.448 1.00 0.00 13 ALA A O 7
ATOM 14111 N N . LEU A 1 14 ? -6.238 57.255 -4.442 1.00 0.00 14 LEU A N 7
ATOM 14112 C CA . LEU A 1 14 ? -6.560 58.558 -5.001 1.00 0.00 14 LEU A CA 7
ATOM 14113 C C . LEU A 1 14 ? -5.334 59.164 -5.669 1.00 0.00 14 LEU A C 7
ATOM 14114 O O . LEU A 1 14 ? -5.418 59.697 -6.778 1.00 0.00 14 LEU A O 7
ATOM 14130 N N . GLN A 1 15 ? -4.200 59.091 -4.985 1.00 0.00 15 GLN A N 7
ATOM 14131 C CA . GLN A 1 15 ? -2.968 59.647 -5.523 1.00 0.00 15 GLN A CA 7
ATOM 14132 C C . GLN A 1 15 ? -2.487 58.830 -6.719 1.00 0.00 15 GLN A C 7
ATOM 14133 O O . GLN A 1 15 ? -2.041 59.386 -7.724 1.00 0.00 15 GLN A O 7
ATOM 14147 N N . HIS A 1 16 ? -2.573 57.510 -6.596 1.00 0.00 16 HIS A N 7
ATOM 14148 C CA . HIS A 1 16 ? -2.138 56.620 -7.667 1.00 0.00 16 HIS A CA 7
ATOM 14149 C C . HIS A 1 16 ? -3.221 56.490 -8.728 1.00 0.00 16 HIS A C 7
ATOM 14150 O O . HIS A 1 16 ? -3.004 55.878 -9.775 1.00 0.00 16 HIS A O 7
ATOM 14164 N N . ASN A 1 17 ? -4.389 57.067 -8.454 1.00 0.00 17 ASN A N 7
ATOM 14165 C CA . ASN A 1 17 ? -5.497 57.009 -9.401 1.00 0.00 17 ASN A CA 7
ATOM 14166 C C . ASN A 1 17 ? -5.844 55.562 -9.728 1.00 0.00 17 ASN A C 7
ATOM 14167 O O . ASN A 1 17 ? -5.660 55.113 -10.859 1.00 0.00 17 ASN A O 7
ATOM 14178 N N . LEU A 1 18 ? -6.346 54.835 -8.731 1.00 0.00 18 LEU A N 7
ATOM 14179 C CA . LEU A 1 18 ? -6.718 53.428 -8.913 1.00 0.00 18 LEU A CA 7
ATOM 14180 C C . LEU A 1 18 ? -8.151 53.186 -8.458 1.00 0.00 18 LEU A C 7
ATOM 14181 O O . LEU A 1 18 ? -8.665 53.889 -7.588 1.00 0.00 18 LEU A O 7
ATOM 14197 N N . GLU A 1 19 ? -8.793 52.186 -9.061 1.00 0.00 19 GLU A N 7
ATOM 14198 C CA . GLU A 1 19 ? -10.169 51.854 -8.723 1.00 0.00 19 GLU A CA 7
ATOM 14199 C C . GLU A 1 19 ? -10.354 51.850 -7.214 1.00 0.00 19 GLU A C 7
ATOM 14200 O O . GLU A 1 19 ? -9.555 51.267 -6.479 1.00 0.00 19 GLU A O 7
ATOM 14212 N N . LEU A 1 20 ? -11.403 52.515 -6.762 1.00 0.00 20 LEU A N 7
ATOM 14213 C CA . LEU A 1 20 ? -11.679 52.596 -5.339 1.00 0.00 20 LEU A CA 7
ATOM 14214 C C . LEU A 1 20 ? -11.593 51.216 -4.685 1.00 0.00 20 LEU A C 7
ATOM 14215 O O . LEU A 1 20 ? -11.958 50.213 -5.299 1.00 0.00 20 LEU A O 7
ATOM 14231 N N . PRO A 1 21 ? -11.135 51.144 -3.457 1.00 0.00 21 PRO A N 7
ATOM 14232 C CA . PRO A 1 21 ? -11.016 49.851 -2.721 1.00 0.00 21 PRO A CA 7
ATOM 14233 C C . PRO A 1 21 ? -12.379 49.288 -2.340 1.00 0.00 21 PRO A C 7
ATOM 14234 O O . PRO A 1 21 ? -13.351 50.028 -2.188 1.00 0.00 21 PRO A O 7
ATOM 14245 N N . VAL A 1 22 ? -12.432 47.974 -2.175 1.00 0.00 22 VAL A N 7
ATOM 14246 C CA . VAL A 1 22 ? -13.677 47.302 -1.791 1.00 0.00 22 VAL A CA 7
ATOM 14247 C C . VAL A 1 22 ? -13.423 46.304 -0.660 1.00 0.00 22 VAL A C 7
ATOM 14248 O O . VAL A 1 22 ? -12.495 45.502 -0.724 1.00 0.00 22 VAL A O 7
ATOM 14261 N N . TYR A 1 23 ? -14.263 46.365 0.375 1.00 0.00 23 TYR A N 7
ATOM 14262 C CA . TYR A 1 23 ? -14.150 45.471 1.519 1.00 0.00 23 TYR A CA 7
ATOM 14263 C C . TYR A 1 23 ? -15.262 44.432 1.499 1.00 0.00 23 TYR A C 7
ATOM 14264 O O . TYR A 1 23 ? -16.343 44.669 0.961 1.00 0.00 23 TYR A O 7
ATOM 14282 N N . ALA A 1 24 ? -14.988 43.279 2.099 1.00 0.00 24 ALA A N 7
ATOM 14283 C CA . ALA A 1 24 ? -15.968 42.193 2.169 1.00 0.00 24 ALA A CA 7
ATOM 14284 C C . ALA A 1 24 ? -16.355 41.961 3.614 1.00 0.00 24 ALA A C 7
ATOM 14285 O O . ALA A 1 24 ? -15.504 41.997 4.494 1.00 0.00 24 ALA A O 7
ATOM 14292 N N . ASN A 1 25 ? -17.644 41.749 3.865 1.00 0.00 25 ASN A N 7
ATOM 14293 C CA . ASN A 1 25 ? -18.129 41.524 5.228 1.00 0.00 25 ASN A CA 7
ATOM 14294 C C . ASN A 1 25 ? -18.835 40.177 5.345 1.00 0.00 25 ASN A C 7
ATOM 14295 O O . ASN A 1 25 ? -19.779 39.897 4.605 1.00 0.00 25 ASN A O 7
ATOM 14306 N N . GLU A 1 26 ? -18.392 39.354 6.300 1.00 0.00 26 GLU A N 7
ATOM 14307 C CA . GLU A 1 26 ? -19.014 38.060 6.531 1.00 0.00 26 GLU A CA 7
ATOM 14308 C C . GLU A 1 26 ? -19.173 37.840 8.034 1.00 0.00 26 GLU A C 7
ATOM 14309 O O . GLU A 1 26 ? -18.242 38.065 8.806 1.00 0.00 26 GLU A O 7
ATOM 14321 N N . ARG A 1 27 ? -20.352 37.373 8.439 1.00 0.00 27 ARG A N 7
ATOM 14322 C CA . ARG A 1 27 ? -20.618 37.099 9.846 1.00 0.00 27 ARG A CA 7
ATOM 14323 C C . ARG A 1 27 ? -21.236 35.720 10.007 1.00 0.00 27 ARG A C 7
ATOM 14324 O O . ARG A 1 27 ? -22.288 35.433 9.430 1.00 0.00 27 ARG A O 7
ATOM 14345 N N . GLU A 1 28 ? -20.589 34.865 10.795 1.00 0.00 28 GLU A N 7
ATOM 14346 C CA . GLU A 1 28 ? -21.107 33.528 11.015 1.00 0.00 28 GLU A CA 7
ATOM 14347 C C . GLU A 1 28 ? -20.518 32.942 12.291 1.00 0.00 28 GLU A C 7
ATOM 14348 O O . GLU A 1 28 ? -19.311 33.004 12.514 1.00 0.00 28 GLU A O 7
ATOM 14360 N N . GLY A 1 29 ? -21.368 32.378 13.132 1.00 0.00 29 GLY A N 7
ATOM 14361 C CA . GLY A 1 29 ? -20.898 31.779 14.370 1.00 0.00 29 GLY A CA 7
ATOM 14362 C C . GLY A 1 29 ? -21.960 31.873 15.471 1.00 0.00 29 GLY A C 7
ATOM 14363 O O . GLY A 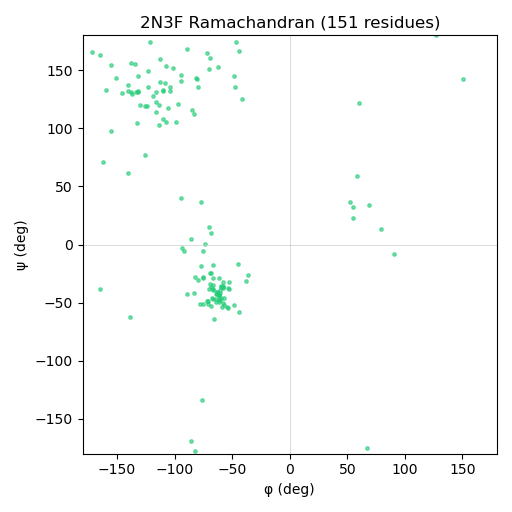1 29 ? -22.668 32.878 15.568 1.00 0.00 29 GLY A O 7
ATOM 14367 N N . PRO A 1 30 ? -22.076 30.870 16.310 1.00 0.00 30 PRO A N 7
ATOM 14368 C CA . PRO A 1 30 ? -23.070 30.867 17.408 1.00 0.00 30 PRO A CA 7
ATOM 14369 C C . PRO A 1 30 ? -23.116 32.210 18.156 1.00 0.00 30 PRO A C 7
ATOM 14370 O O . PRO A 1 30 ? -22.214 33.040 18.016 1.00 0.00 30 PRO A O 7
ATOM 14381 N N . PRO A 1 31 ? -24.138 32.428 18.947 1.00 0.00 31 PRO A N 7
ATOM 14382 C CA . PRO A 1 31 ? -24.290 33.692 19.733 1.00 0.00 31 PRO A CA 7
ATOM 14383 C C . PRO A 1 31 ? -23.059 34.003 20.587 1.00 0.00 31 PRO A C 7
ATOM 14384 O O . PRO A 1 31 ? -22.528 35.112 20.548 1.00 0.00 31 PRO A O 7
ATOM 14395 N N . HIS A 1 32 ? -22.620 33.017 21.367 1.00 0.00 32 HIS A N 7
ATOM 14396 C CA . HIS A 1 32 ? -21.460 33.195 22.238 1.00 0.00 32 HIS A CA 7
ATOM 14397 C C . HIS A 1 32 ? -20.176 32.868 21.492 1.00 0.00 32 HIS A C 7
ATOM 14398 O O . HIS A 1 32 ? -19.091 32.879 22.072 1.00 0.00 32 HIS A O 7
ATOM 14412 N N . ALA A 1 33 ? -20.308 32.599 20.199 1.00 0.00 33 ALA A N 7
ATOM 14413 C CA . ALA A 1 33 ? -19.143 32.297 19.365 1.00 0.00 33 ALA A CA 7
ATOM 14414 C C . ALA A 1 33 ? -19.262 32.959 17.994 1.00 0.00 33 ALA A C 7
ATOM 14415 O O . ALA A 1 33 ? -19.266 32.279 16.969 1.00 0.00 33 ALA A O 7
ATOM 14422 N N . PRO A 1 34 ? -19.331 34.266 17.959 1.00 0.00 34 PRO A N 7
ATOM 14423 C CA . PRO A 1 34 ? -19.423 35.027 16.688 1.00 0.00 34 PRO A CA 7
ATOM 14424 C C . PRO A 1 34 ? -18.059 35.207 16.033 1.00 0.00 34 PRO A C 7
ATOM 14425 O O . PRO A 1 34 ? -17.059 35.423 16.719 1.00 0.00 34 PRO A O 7
ATOM 14436 N N . ARG A 1 35 ? -18.025 35.144 14.704 1.00 0.00 35 ARG A N 7
ATOM 14437 C CA . ARG A 1 35 ? -16.775 35.329 13.972 1.00 0.00 35 ARG A CA 7
ATOM 14438 C C . ARG A 1 35 ? -16.979 36.308 12.839 1.00 0.00 35 ARG A C 7
ATOM 14439 O O . ARG A 1 35 ? -17.916 36.167 12.051 1.00 0.00 35 ARG A O 7
ATOM 14460 N N . PHE A 1 36 ? -16.089 37.300 12.737 1.00 0.00 36 PHE A N 7
ATOM 14461 C CA . PHE A 1 36 ? -16.197 38.287 11.663 1.00 0.00 36 PHE A CA 7
ATOM 14462 C C . PHE A 1 36 ? -15.025 38.203 10.712 1.00 0.00 36 PHE A C 7
ATOM 14463 O O . PHE A 1 36 ? -13.936 38.653 11.020 1.00 0.00 36 PHE A O 7
ATOM 14480 N N . ARG A 1 37 ? -15.252 37.614 9.550 1.00 0.00 37 ARG A N 7
ATOM 14481 C CA . ARG A 1 37 ? -14.185 37.468 8.551 1.00 0.00 37 ARG A CA 7
ATOM 14482 C C . ARG A 1 37 ? -14.412 38.452 7.420 1.00 0.00 37 ARG A C 7
ATOM 14483 O O . ARG A 1 37 ? -15.325 38.292 6.618 1.00 0.00 37 ARG A O 7
ATOM 14504 N N . CYS A 1 38 ? -13.587 39.490 7.367 1.00 0.00 38 CYS A N 7
ATOM 14505 C CA . CYS A 1 38 ? -13.712 40.511 6.325 1.00 0.00 38 CYS A CA 7
ATOM 14506 C C . CYS A 1 38 ? -12.473 40.526 5.455 1.00 0.00 38 CYS A C 7
ATOM 14507 O O . CYS A 1 38 ? -11.349 40.491 5.950 1.00 0.00 38 CYS A O 7
ATOM 14515 N N . ASN A 1 39 ? -12.692 40.580 4.151 1.00 0.00 39 ASN A N 7
ATOM 14516 C CA . ASN A 1 39 ? -11.577 40.605 3.185 1.00 0.00 39 ASN A CA 7
ATOM 14517 C C . ASN A 1 39 ? -11.485 41.968 2.520 1.00 0.00 39 ASN A C 7
ATOM 14518 O O . ASN A 1 39 ? -12.457 42.715 2.490 1.00 0.00 39 ASN A O 7
ATOM 14529 N N . VAL A 1 40 ? -10.310 42.295 1.978 1.00 0.00 40 VAL A N 7
ATOM 14530 C CA . VAL A 1 40 ? -10.113 43.583 1.306 1.00 0.00 40 VAL A CA 7
ATOM 14531 C C . VAL A 1 40 ? -9.616 43.350 -0.110 1.00 0.00 40 VAL A C 7
ATOM 14532 O O . VAL A 1 40 ? -8.555 42.776 -0.316 1.00 0.00 40 VAL A O 7
ATOM 14545 N N . THR A 1 41 ? -10.391 43.815 -1.082 1.00 0.00 41 THR A N 7
ATOM 14546 C CA . THR A 1 41 ? -10.023 43.657 -2.494 1.00 0.00 41 THR A CA 7
ATOM 14547 C C . THR A 1 41 ? -9.342 44.914 -3.012 1.00 0.00 41 THR A C 7
ATOM 14548 O O . THR A 1 41 ? -9.885 46.013 -2.907 1.00 0.00 41 THR A O 7
ATOM 14559 N N . PHE A 1 42 ? -8.145 44.748 -3.574 1.00 0.00 42 PHE A N 7
ATOM 14560 C CA . PHE A 1 42 ? -7.403 45.888 -4.104 1.00 0.00 42 PHE A CA 7
ATOM 14561 C C . PHE A 1 42 ? -6.554 45.459 -5.298 1.00 0.00 42 PHE A C 7
ATOM 14562 O O . PHE A 1 42 ? -5.891 44.427 -5.256 1.00 0.00 42 PHE A O 7
ATOM 14579 N N . CYS A 1 43 ? -6.573 46.263 -6.350 1.00 0.00 43 CYS A N 7
ATOM 14580 C CA . CYS A 1 43 ? -5.792 45.961 -7.547 1.00 0.00 43 CYS A CA 7
ATOM 14581 C C . CYS A 1 43 ? -5.911 44.482 -7.913 1.00 0.00 43 CYS A C 7
ATOM 14582 O O . CYS A 1 43 ? -4.941 43.860 -8.342 1.00 0.00 43 CYS A O 7
ATOM 14590 N N . GLY A 1 44 ? -7.110 43.937 -7.757 1.00 0.00 44 GLY A N 7
ATOM 14591 C CA . GLY A 1 44 ? -7.345 42.536 -8.087 1.00 0.00 44 GLY A CA 7
ATOM 14592 C C . GLY A 1 44 ? -6.634 41.609 -7.109 1.00 0.00 44 GLY A C 7
ATOM 14593 O O . GLY A 1 44 ? -6.179 40.528 -7.485 1.00 0.00 44 GLY A O 7
ATOM 14597 N N . GLN A 1 45 ? -6.531 42.034 -5.854 1.00 0.00 45 GLN A N 7
ATOM 14598 C CA . GLN A 1 45 ? -5.868 41.230 -4.827 1.00 0.00 45 GLN A CA 7
ATOM 14599 C C . GLN A 1 45 ? -6.681 41.251 -3.544 1.00 0.00 45 GLN A C 7
ATOM 14600 O O . GLN A 1 45 ? -7.063 42.316 -3.059 1.00 0.00 45 GLN A O 7
ATOM 14614 N N . THR A 1 46 ? -6.959 40.065 -3.004 1.00 0.00 46 THR A N 7
ATOM 14615 C CA . THR A 1 46 ? -7.747 39.949 -1.773 1.00 0.00 46 THR A CA 7
ATOM 14616 C C . THR A 1 46 ? -6.885 39.479 -0.609 1.00 0.00 46 THR A C 7
ATOM 14617 O O . THR A 1 46 ? -6.472 38.321 -0.557 1.00 0.00 46 THR A O 7
ATOM 14628 N N . PHE A 1 47 ? -6.612 40.393 0.323 1.00 0.00 47 PHE A N 7
ATOM 14629 C CA . PHE A 1 47 ? -5.794 40.067 1.489 1.00 0.00 47 PHE A CA 7
ATOM 14630 C C . PHE A 1 47 ? -6.688 39.691 2.664 1.00 0.00 47 PHE A C 7
ATOM 14631 O O . PHE A 1 47 ? -7.743 40.297 2.872 1.00 0.00 47 PHE A O 7
ATOM 14648 N N . GLN A 1 48 ? -6.272 38.684 3.424 1.00 0.00 48 GLN A N 7
ATOM 14649 C CA . GLN A 1 48 ? -7.048 38.227 4.576 1.00 0.00 48 GLN A CA 7
ATOM 14650 C C . GLN A 1 48 ? -6.137 37.583 5.612 1.00 0.00 48 GLN A C 7
ATOM 14651 O O . GLN A 1 48 ? -5.082 37.046 5.277 1.00 0.00 48 GLN A O 7
ATOM 14665 N N . SER A 1 49 ? -6.553 37.642 6.875 1.00 0.00 49 SER A N 7
ATOM 14666 C CA . SER A 1 49 ? -5.771 37.058 7.963 1.00 0.00 49 SER A CA 7
ATOM 14667 C C . SER A 1 49 ? -6.158 35.599 8.173 1.00 0.00 49 SER A C 7
ATOM 14668 O O . SER A 1 49 ? -7.188 35.141 7.678 1.00 0.00 49 SER A O 7
ATOM 14676 N N . SER A 1 50 ? -5.328 34.874 8.917 1.00 0.00 50 SER A N 7
ATOM 14677 C CA . SER A 1 50 ? -5.590 33.462 9.200 1.00 0.00 50 SER A CA 7
ATOM 14678 C C . SER A 1 50 ? -6.355 33.310 10.509 1.00 0.00 50 SER A C 7
ATOM 14679 O O . SER A 1 50 ? -6.727 32.203 10.894 1.00 0.00 50 SER A O 7
ATOM 14687 N N . GLU A 1 51 ? -6.584 34.433 11.194 1.00 0.00 51 GLU A N 7
ATOM 14688 C CA . GLU A 1 51 ? -7.307 34.425 12.468 1.00 0.00 51 GLU A CA 7
ATOM 14689 C C . GLU A 1 51 ? -8.511 35.356 12.405 1.00 0.00 51 GLU A C 7
ATOM 14690 O O . GLU A 1 51 ? -8.412 36.497 11.958 1.00 0.00 51 GLU A O 7
ATOM 14702 N N . PHE A 1 52 ? -9.643 34.846 12.858 1.00 0.00 52 PHE A N 7
ATOM 14703 C CA . PHE A 1 52 ? -10.883 35.618 12.862 1.00 0.00 52 PHE A CA 7
ATOM 14704 C C . PHE A 1 52 ? -10.909 36.550 14.054 1.00 0.00 52 PHE A C 7
ATOM 14705 O O . PHE A 1 52 ? -10.418 36.233 15.139 1.00 0.00 52 PHE A O 7
ATOM 14722 N N . PHE A 1 53 ? -11.488 37.705 13.829 1.00 0.00 53 PHE A N 7
ATOM 14723 C CA . PHE A 1 53 ? -11.599 38.727 14.885 1.00 0.00 53 PHE A CA 7
ATOM 14724 C C . PHE A 1 53 ? -12.979 38.664 15.577 1.00 0.00 53 PHE A C 7
ATOM 14725 O O . PHE A 1 53 ? -13.980 38.325 14.942 1.00 0.00 53 PHE A O 7
ATOM 14742 N N . PRO A 1 54 ? -13.049 38.984 16.852 1.00 0.00 54 PRO A N 7
ATOM 14743 C CA . PRO A 1 54 ? -14.328 38.959 17.621 1.00 0.00 54 PRO A CA 7
ATOM 14744 C C . PRO A 1 54 ? -15.225 40.156 17.313 1.00 0.00 54 PRO A C 7
ATOM 14745 O O . PRO A 1 54 ? -16.355 40.229 17.790 1.00 0.00 54 PRO A O 7
ATOM 14756 N N . THR A 1 55 ? -14.709 41.100 16.531 1.00 0.00 55 THR A N 7
ATOM 14757 C CA . THR A 1 55 ? -15.473 42.304 16.178 1.00 0.00 55 THR A CA 7
ATOM 14758 C C . THR A 1 55 ? -15.418 42.559 14.677 1.00 0.00 55 THR A C 7
ATOM 14759 O O . THR A 1 55 ? -14.497 42.118 13.990 1.00 0.00 55 THR A O 7
ATOM 14770 N N . LEU A 1 56 ? -16.447 43.239 14.178 1.00 0.00 56 LEU A N 7
ATOM 14771 C CA . LEU A 1 56 ? -16.530 43.520 12.751 1.00 0.00 56 LEU A CA 7
ATOM 14772 C C . LEU A 1 56 ? -15.440 44.501 12.320 1.00 0.00 56 LEU A C 7
ATOM 14773 O O . LEU A 1 56 ? -14.573 44.170 11.507 1.00 0.00 56 LEU A O 7
ATOM 14789 N N . LYS A 1 57 ? -15.496 45.727 12.843 1.00 0.00 57 LYS A N 7
ATOM 14790 C CA . LYS A 1 57 ? -14.531 46.742 12.469 1.00 0.00 57 LYS A CA 7
ATOM 14791 C C . LYS A 1 57 ? -13.115 46.236 12.653 1.00 0.00 57 LYS A C 7
ATOM 14792 O O . LYS A 1 57 ? -12.215 46.601 11.898 1.00 0.00 57 LYS A O 7
ATOM 14811 N N . SER A 1 58 ? -12.923 45.388 13.648 1.00 0.00 58 SER A N 7
ATOM 14812 C CA . SER A 1 58 ? -11.607 44.834 13.909 1.00 0.00 58 SER A CA 7
ATOM 14813 C C . SER A 1 58 ? -11.088 44.118 12.666 1.00 0.00 58 SER A C 7
ATOM 14814 O O . SER A 1 58 ? -9.894 44.148 12.377 1.00 0.00 58 SER A O 7
ATOM 14822 N N . ALA A 1 59 ? -11.994 43.475 11.939 1.00 0.00 59 ALA A N 7
ATOM 14823 C CA . ALA A 1 59 ? -11.611 42.760 10.732 1.00 0.00 59 ALA A CA 7
ATOM 14824 C C . ALA A 1 59 ? -11.191 43.728 9.631 1.00 0.00 59 ALA A C 7
ATOM 14825 O O . ALA A 1 59 ? -10.189 43.511 8.953 1.00 0.00 59 ALA A O 7
ATOM 14832 N N . GLU A 1 60 ? -11.959 44.799 9.468 1.00 0.00 60 GLU A N 7
ATOM 14833 C CA . GLU A 1 60 ? -11.652 45.797 8.446 1.00 0.00 60 GLU A CA 7
ATOM 14834 C C . GLU A 1 60 ? -10.319 46.479 8.760 1.00 0.00 60 GLU A C 7
ATOM 14835 O O . GLU A 1 60 ? -9.519 46.746 7.863 1.00 0.00 60 GLU A O 7
ATOM 14847 N N . HIS A 1 61 ? -10.083 46.750 10.043 1.00 0.00 61 HIS A N 7
ATOM 14848 C CA . HIS A 1 61 ? -8.838 47.389 10.468 1.00 0.00 61 HIS A CA 7
ATOM 14849 C C . HIS A 1 61 ? -7.655 46.447 10.238 1.00 0.00 61 HIS A C 7
ATOM 14850 O O . HIS A 1 61 ? -6.610 46.859 9.739 1.00 0.00 61 HIS A O 7
ATOM 14864 N N . ALA A 1 62 ? -7.827 45.184 10.620 1.00 0.00 62 ALA A N 7
ATOM 14865 C CA . ALA A 1 62 ? -6.765 44.198 10.455 1.00 0.00 62 ALA A CA 7
ATOM 14866 C C . ALA A 1 62 ? -6.539 43.877 8.981 1.00 0.00 62 ALA A C 7
ATOM 14867 O O . ALA A 1 62 ? -5.403 43.735 8.533 1.00 0.00 62 ALA A O 7
ATOM 14874 N N . ALA A 1 63 ? -7.628 43.757 8.233 1.00 0.00 63 ALA A N 7
ATOM 14875 C CA . ALA A 1 63 ? -7.533 43.445 6.811 1.00 0.00 63 ALA A CA 7
ATOM 14876 C C . ALA A 1 63 ? -6.727 44.513 6.083 1.00 0.00 63 ALA A C 7
ATOM 14877 O O . ALA A 1 63 ? -5.762 44.203 5.380 1.00 0.00 63 ALA A O 7
ATOM 14884 N N . ALA A 1 64 ? -7.113 45.777 6.264 1.00 0.00 64 ALA A N 7
ATOM 14885 C CA . ALA A 1 64 ? -6.407 46.874 5.622 1.00 0.00 64 ALA A CA 7
ATOM 14886 C C . ALA A 1 64 ? -4.969 46.925 6.108 1.00 0.00 64 ALA A C 7
ATOM 14887 O O . ALA A 1 64 ? -4.069 47.253 5.352 1.00 0.00 64 ALA A O 7
ATOM 14894 N N . LYS A 1 65 ? -4.764 46.604 7.380 1.00 0.00 65 LYS A N 7
ATOM 14895 C CA . LYS A 1 65 ? -3.420 46.624 7.949 1.00 0.00 65 LYS A CA 7
ATOM 14896 C C . LYS A 1 65 ? -2.504 45.687 7.170 1.00 0.00 65 LYS A C 7
ATOM 14897 O O . LYS A 1 65 ? -1.364 46.039 6.874 1.00 0.00 65 LYS A O 7
ATOM 14916 N N . ILE A 1 66 ? -2.995 44.490 6.835 1.00 0.00 66 ILE A N 7
ATOM 14917 C CA . ILE A 1 66 ? -2.180 43.540 6.103 1.00 0.00 66 ILE A CA 7
ATOM 14918 C C . ILE A 1 66 ? -1.761 44.128 4.759 1.00 0.00 66 ILE A C 7
ATOM 14919 O O . ILE A 1 66 ? -0.617 43.975 4.328 1.00 0.00 66 ILE A O 7
ATOM 14935 N N . ALA A 1 67 ? -2.699 44.784 4.101 1.00 0.00 67 ALA A N 7
ATOM 14936 C CA . ALA A 1 67 ? -2.428 45.382 2.791 1.00 0.00 67 ALA A CA 7
ATOM 14937 C C . ALA A 1 67 ? -1.551 46.618 2.934 1.00 0.00 67 ALA A C 7
ATOM 14938 O O . ALA A 1 67 ? -0.549 46.770 2.238 1.00 0.00 67 ALA A O 7
ATOM 14945 N N . VAL A 1 68 ? -1.936 47.493 3.848 1.00 0.00 68 VAL A N 7
ATOM 14946 C CA . VAL A 1 68 ? -1.195 48.716 4.090 1.00 0.00 68 VAL A CA 7
ATOM 14947 C C . VAL A 1 68 ? 0.238 48.388 4.487 1.00 0.00 68 VAL A C 7
ATOM 14948 O O . VAL A 1 68 ? 1.171 49.059 4.050 1.00 0.00 68 VAL A O 7
ATOM 14961 N N . ALA A 1 69 ? 0.409 47.371 5.319 1.00 0.00 69 ALA A N 7
ATOM 14962 C CA . ALA A 1 69 ? 1.739 46.993 5.760 1.00 0.00 69 ALA A CA 7
ATOM 14963 C C . ALA A 1 69 ? 2.499 46.298 4.638 1.00 0.00 69 ALA A C 7
ATOM 14964 O O . ALA A 1 69 ? 3.729 46.241 4.651 1.00 0.00 69 ALA A O 7
ATOM 14971 N N . SER A 1 70 ? 1.760 45.766 3.670 1.00 0.00 70 SER A N 7
ATOM 14972 C CA . SER A 1 70 ? 2.377 45.073 2.540 1.00 0.00 70 SER A CA 7
ATOM 14973 C C . SER A 1 70 ? 2.780 46.065 1.455 1.00 0.00 70 SER A C 7
ATOM 14974 O O . SER A 1 70 ? 3.821 45.909 0.814 1.00 0.00 70 SER A O 7
ATOM 14982 N N . LEU A 1 71 ? 1.952 47.081 1.249 1.00 0.00 71 LEU A N 7
ATOM 14983 C CA . LEU A 1 71 ? 2.226 48.095 0.239 1.00 0.00 71 LEU A CA 7
ATOM 14984 C C . LEU A 1 71 ? 3.333 49.027 0.695 1.00 0.00 71 LEU A C 7
ATOM 14985 O O . LEU A 1 71 ? 4.113 49.533 -0.114 1.00 0.00 71 LEU A O 7
ATOM 15001 N N . THR A 1 72 ? 3.383 49.266 1.993 1.00 0.00 72 THR A N 7
ATOM 15002 C CA . THR A 1 72 ? 4.387 50.158 2.548 1.00 0.00 72 THR A CA 7
ATOM 15003 C C . THR A 1 72 ? 5.776 49.504 2.529 1.00 0.00 72 THR A C 7
ATOM 15004 O O . THR A 1 72 ? 5.895 48.288 2.679 1.00 0.00 72 THR A O 7
ATOM 15015 N N . PRO A 1 73 ? 6.822 50.282 2.360 1.00 0.00 73 PRO A N 7
ATOM 15016 C CA . PRO A 1 73 ? 8.218 49.755 2.334 1.00 0.00 73 PRO A CA 7
ATOM 15017 C C . PRO A 1 73 ? 8.696 49.329 3.719 1.00 0.00 73 PRO A C 7
ATOM 15018 O O . PRO A 1 73 ? 8.803 50.153 4.626 1.00 0.00 73 PRO A O 7
ATOM 15029 N N . GLN A 1 74 ? 8.987 48.037 3.870 1.00 0.00 74 GLN A N 7
ATOM 15030 C CA . GLN A 1 74 ? 9.463 47.502 5.150 1.00 0.00 74 GLN A CA 7
ATOM 15031 C C . GLN A 1 74 ? 10.879 46.957 5.004 1.00 0.00 74 GLN A C 7
ATOM 15032 O O . GLN A 1 74 ? 11.077 45.776 4.715 1.00 0.00 74 GLN A O 7
ATOM 15046 N N . SER A 1 75 ? 11.858 47.829 5.195 1.00 0.00 75 SER A N 7
ATOM 15047 C CA . SER A 1 75 ? 13.260 47.441 5.066 1.00 0.00 75 SER A CA 7
ATOM 15048 C C . SER A 1 75 ? 14.170 48.659 5.244 1.00 0.00 75 SER A C 7
ATOM 15049 O O . SER A 1 75 ? 15.007 48.693 6.149 1.00 0.00 75 SER A O 7
ATOM 15057 N N . PRO A 1 76 ? 14.037 49.640 4.383 1.00 0.00 76 PRO A N 7
ATOM 15058 C CA . PRO A 1 76 ? 14.880 50.870 4.430 1.00 0.00 76 PRO A CA 7
ATOM 15059 C C . PRO A 1 76 ? 14.809 51.557 5.790 1.00 0.00 76 PRO A C 7
ATOM 15060 O O . PRO A 1 76 ? 15.839 51.821 6.413 1.00 0.00 76 PRO A O 7
ATOM 15071 N N . GLU A 1 77 ? 13.594 51.854 6.238 1.00 0.00 77 GLU A N 7
ATOM 15072 C CA . GLU A 1 77 ? 13.396 52.525 7.521 1.00 0.00 77 GLU A CA 7
ATOM 15073 C C . GLU A 1 77 ? 12.136 52.010 8.202 1.00 0.00 77 GLU A C 7
ATOM 15074 O O . GLU A 1 77 ? 11.104 51.820 7.562 1.00 0.00 77 GLU A O 7
ATOM 15086 N N . GLY A 1 78 ? 12.235 51.780 9.506 1.00 0.00 78 GLY A N 7
ATOM 15087 C CA . GLY A 1 78 ? 11.099 51.282 10.268 1.00 0.00 78 GLY A CA 7
ATOM 15088 C C . GLY A 1 78 ? 10.076 52.383 10.496 1.00 0.00 78 GLY A C 7
ATOM 15089 O O . GLY A 1 78 ? 9.114 52.517 9.739 1.00 0.00 78 GLY A O 7
ATOM 15093 N N . ILE A 1 79 ? 10.293 53.176 11.543 1.00 0.00 79 ILE A N 7
ATOM 15094 C CA . ILE A 1 79 ? 9.386 54.279 11.870 1.00 0.00 79 ILE A CA 7
ATOM 15095 C C . ILE A 1 79 ? 10.038 55.627 11.575 1.00 0.00 79 ILE A C 7
ATOM 15096 O O . ILE A 1 79 ? 9.352 56.613 11.309 1.00 0.00 79 ILE A O 7
ATOM 15112 N N . ASP A 1 80 ? 11.364 55.664 11.629 1.00 0.00 80 ASP A N 7
ATOM 15113 C CA . ASP A 1 80 ? 12.096 56.903 11.369 1.00 0.00 80 ASP A CA 7
ATOM 15114 C C . ASP A 1 80 ? 13.552 56.602 11.045 1.00 0.00 80 ASP A C 7
ATOM 15115 O O . ASP A 1 80 ? 13.932 56.603 9.878 1.00 0.00 80 ASP A O 7
ATOM 15124 N N . VAL A 1 81 ? 14.354 56.340 12.080 1.00 0.00 81 VAL A N 7
ATOM 15125 C CA . VAL A 1 81 ? 15.758 56.013 11.913 1.00 0.00 81 VAL A CA 7
ATOM 15126 C C . VAL A 1 81 ? 16.530 57.265 11.556 1.00 0.00 81 VAL A C 7
ATOM 15127 O O . VAL A 1 81 ? 17.549 57.573 12.178 1.00 0.00 81 VAL A O 7
ATOM 15140 N N . ALA A 1 82 ? 16.019 58.006 10.574 1.00 0.00 82 ALA A N 7
ATOM 15141 C CA . ALA A 1 82 ? 16.645 59.241 10.169 1.00 0.00 82 ALA A CA 7
ATOM 15142 C C . ALA A 1 82 ? 15.595 60.231 9.703 1.00 0.00 82 ALA A C 7
ATOM 15143 O O . ALA A 1 82 ? 15.339 60.389 8.508 1.00 0.00 82 ALA A O 7
ATOM 15150 N N . TYR A 1 83 ? 15.055 60.940 10.669 1.00 0.00 83 TYR A N 7
ATOM 15151 C CA . TYR A 1 83 ? 14.057 61.991 10.396 1.00 0.00 83 TYR A CA 7
ATOM 15152 C C . TYR A 1 83 ? 14.562 62.890 9.268 1.00 0.00 83 TYR A C 7
ATOM 15153 O O . TYR A 1 83 ? 13.805 63.630 8.650 1.00 0.00 83 TYR A O 7
ATOM 15171 N N . LYS A 1 84 ? 15.847 62.781 9.021 1.00 0.00 84 LYS A N 7
ATOM 15172 C CA . LYS A 1 84 ? 16.477 63.587 7.965 1.00 0.00 84 LYS A CA 7
ATOM 15173 C C . LYS A 1 84 ? 15.714 63.353 6.669 1.00 0.00 84 LYS A C 7
ATOM 15174 O O . LYS A 1 84 ? 15.436 64.288 5.916 1.00 0.00 84 LYS A O 7
ATOM 15193 N N . ASN A 1 85 ? 15.386 62.097 6.418 1.00 0.00 85 ASN A N 7
ATOM 15194 C CA . ASN A 1 85 ? 14.649 61.751 5.196 1.00 0.00 85 ASN A CA 7
ATOM 15195 C C . ASN A 1 85 ? 13.265 62.398 5.203 1.00 0.00 85 ASN A C 7
ATOM 15196 O O . ASN A 1 85 ? 12.784 62.884 4.182 1.00 0.00 85 ASN A O 7
ATOM 15207 N N . LEU A 1 86 ? 12.630 62.398 6.370 1.00 0.00 86 LEU A N 7
ATOM 15208 C CA . LEU A 1 86 ? 11.297 62.977 6.503 1.00 0.00 86 LEU A CA 7
ATOM 15209 C C . LEU A 1 86 ? 11.299 64.441 6.084 1.00 0.00 86 LEU A C 7
ATOM 15210 O O . LEU A 1 86 ? 10.488 64.866 5.264 1.00 0.00 86 LEU A O 7
ATOM 15226 N N . LEU A 1 87 ? 12.213 65.207 6.653 1.00 0.00 87 LEU A N 7
ATOM 15227 C CA . LEU A 1 87 ? 12.304 66.623 6.331 1.00 0.00 87 LEU A CA 7
ATOM 15228 C C . LEU A 1 87 ? 12.502 66.800 4.832 1.00 0.00 87 LEU A C 7
ATOM 15229 O O . LEU A 1 87 ? 12.022 67.766 4.240 1.00 0.00 87 LEU A O 7
ATOM 15245 N N . GLN A 1 88 ? 13.210 65.859 4.220 1.00 0.00 88 GLN A N 7
ATOM 15246 C CA . GLN A 1 88 ? 13.456 65.911 2.785 1.00 0.00 88 GLN A CA 7
ATOM 15247 C C . GLN A 1 88 ? 12.201 65.519 2.007 1.00 0.00 88 GLN A C 7
ATOM 15248 O O . GLN A 1 88 ? 11.992 65.975 0.883 1.00 0.00 88 GLN A O 7
ATOM 15262 N N . GLU A 1 89 ? 11.370 64.674 2.615 1.00 0.00 89 GLU A N 7
ATOM 15263 C CA . GLU A 1 89 ? 10.137 64.234 1.957 1.00 0.00 89 GLU A CA 7
ATOM 15264 C C . GLU A 1 89 ? 9.146 65.389 1.830 1.00 0.00 89 GLU A C 7
ATOM 15265 O O . GLU A 1 89 ? 8.556 65.598 0.770 1.00 0.00 89 GLU A O 7
ATOM 15277 N N . ILE A 1 90 ? 8.977 66.133 2.912 1.00 0.00 90 ILE A N 7
ATOM 15278 C CA . ILE A 1 90 ? 8.060 67.268 2.913 1.00 0.00 90 ILE A CA 7
ATOM 15279 C C . ILE A 1 90 ? 8.607 68.396 2.046 1.00 0.00 90 ILE A C 7
ATOM 15280 O O . ILE A 1 90 ? 7.863 69.043 1.317 1.00 0.00 90 ILE A O 7
ATOM 15296 N N . ALA A 1 91 ? 9.907 68.631 2.144 1.00 0.00 91 ALA A N 7
ATOM 15297 C CA . ALA A 1 91 ? 10.539 69.697 1.376 1.00 0.00 91 ALA A CA 7
ATOM 15298 C C . ALA A 1 91 ? 10.189 69.560 -0.101 1.00 0.00 91 ALA A C 7
ATOM 15299 O O . ALA A 1 91 ? 9.788 70.529 -0.747 1.00 0.00 91 ALA A O 7
ATOM 15306 N N . GLN A 1 92 ? 10.341 68.353 -0.626 1.00 0.00 92 GLN A N 7
ATOM 15307 C CA . GLN A 1 92 ? 10.037 68.102 -2.027 1.00 0.00 92 GLN A CA 7
ATOM 15308 C C . GLN A 1 92 ? 8.530 68.151 -2.266 1.00 0.00 92 GLN A C 7
ATOM 15309 O O . GLN A 1 92 ? 8.073 68.634 -3.303 1.00 0.00 92 GLN A O 7
ATOM 15323 N N . LYS A 1 93 ? 7.762 67.634 -1.312 1.00 0.00 93 LYS A N 7
ATOM 15324 C CA . LYS A 1 93 ? 6.310 67.615 -1.453 1.00 0.00 93 LYS A CA 7
ATOM 15325 C C . LYS A 1 93 ? 5.760 69.035 -1.534 1.00 0.00 93 LYS A C 7
ATOM 15326 O O . LYS A 1 93 ? 5.001 69.366 -2.443 1.00 0.00 93 LYS A O 7
ATOM 15345 N N . GLU A 1 94 ? 6.148 69.870 -0.578 1.00 0.00 94 GLU A N 7
ATOM 15346 C CA . GLU A 1 94 ? 5.686 71.254 -0.549 1.00 0.00 94 GLU A CA 7
ATOM 15347 C C . GLU A 1 94 ? 6.451 72.091 -1.569 1.00 0.00 94 GLU A C 7
ATOM 15348 O O . GLU A 1 94 ? 6.237 73.296 -1.682 1.00 0.00 94 GLU A O 7
ATOM 15360 N N . SER A 1 95 ? 7.343 71.439 -2.306 1.00 0.00 95 SER A N 7
ATOM 15361 C CA . SER A 1 95 ? 8.136 72.131 -3.316 1.00 0.00 95 SER A CA 7
ATOM 15362 C C . SER A 1 95 ? 9.149 73.064 -2.655 1.00 0.00 95 SER A C 7
ATOM 15363 O O . SER A 1 95 ? 9.900 73.761 -3.336 1.00 0.00 95 SER A O 7
ATOM 15371 N N . SER A 1 96 ? 9.163 73.069 -1.327 1.00 0.00 96 SER A N 7
ATOM 15372 C CA . SER A 1 96 ? 10.087 73.917 -0.581 1.00 0.00 96 SER A CA 7
ATOM 15373 C C . SER A 1 96 ? 11.522 73.434 -0.764 1.00 0.00 96 SER A C 7
ATOM 15374 O O . SER A 1 96 ? 11.759 72.265 -1.070 1.00 0.00 96 SER A O 7
ATOM 15382 N N . LEU A 1 97 ? 12.475 74.342 -0.585 1.00 0.00 97 LEU A N 7
ATOM 15383 C CA . LEU A 1 97 ? 13.882 73.999 -0.741 1.00 0.00 97 LEU A CA 7
ATOM 15384 C C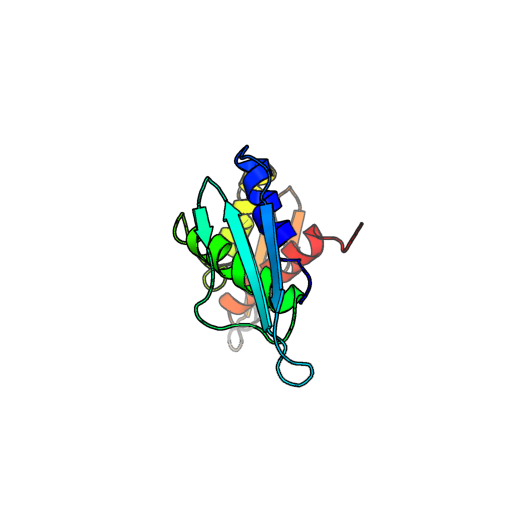 . LEU A 1 97 ? 14.332 73.084 0.383 1.00 0.00 97 LEU A C 7
ATOM 15385 O O . LEU A 1 97 ? 13.953 73.274 1.540 1.00 0.00 97 LEU A O 7
ATOM 15401 N N . LEU A 1 98 ? 15.132 72.079 0.041 1.00 0.00 98 LEU A N 7
ATOM 15402 C CA . LEU A 1 98 ? 15.609 71.134 1.032 1.00 0.00 98 LEU A CA 7
ATOM 15403 C C . LEU A 1 98 ? 16.077 71.861 2.298 1.00 0.00 98 LEU A C 7
ATOM 15404 O O . LEU A 1 98 ? 16.498 73.016 2.239 1.00 0.00 98 LEU A O 7
ATOM 15420 N N . PRO A 1 99 ? 16.012 71.200 3.427 1.00 0.00 99 PRO A N 7
ATOM 15421 C CA . PRO A 1 99 ? 16.437 71.775 4.735 1.00 0.00 99 PRO A CA 7
ATOM 15422 C C . PRO A 1 99 ? 17.945 71.988 4.794 1.00 0.00 99 PRO A C 7
ATOM 15423 O O . PRO A 1 99 ? 18.678 71.575 3.897 1.00 0.00 99 PRO A O 7
ATOM 15434 N N . PHE A 1 100 ? 18.408 72.609 5.878 1.00 0.00 100 PHE A N 7
ATOM 15435 C CA . PHE A 1 100 ? 19.841 72.833 6.064 1.00 0.00 100 PHE A CA 7
ATOM 15436 C C . PHE A 1 100 ? 20.221 72.547 7.510 1.00 0.00 100 PHE A C 7
ATOM 15437 O O . PHE A 1 100 ? 19.750 73.215 8.432 1.00 0.00 100 PHE A O 7
ATOM 15454 N N . TYR A 1 101 ? 21.071 71.539 7.712 1.00 0.00 101 TYR A N 7
ATOM 15455 C CA . TYR A 1 101 ? 21.493 71.168 9.061 1.00 0.00 101 TYR A CA 7
ATOM 15456 C C . TYR A 1 101 ? 22.779 71.897 9.438 1.00 0.00 101 TYR A C 7
ATOM 15457 O O . TYR A 1 101 ? 23.795 71.778 8.753 1.00 0.00 101 TYR A O 7
ATOM 15475 N N . ALA A 1 102 ? 22.732 72.645 10.538 1.00 0.00 102 ALA A N 7
ATOM 15476 C CA . ALA A 1 102 ? 23.898 73.394 11.016 1.00 0.00 102 ALA A CA 7
ATOM 15477 C C . ALA A 1 102 ? 24.171 73.044 12.468 1.00 0.00 102 ALA A C 7
ATOM 15478 O O . ALA A 1 102 ? 23.314 73.222 13.335 1.00 0.00 102 ALA A O 7
ATOM 15485 N N . THR A 1 103 ? 25.376 72.543 12.733 1.00 0.00 103 THR A N 7
ATOM 15486 C CA . THR A 1 103 ? 25.762 72.164 14.092 1.00 0.00 103 THR A CA 7
ATOM 15487 C C . THR A 1 103 ? 26.748 73.178 14.663 1.00 0.00 103 THR A C 7
ATOM 15488 O O . THR A 1 103 ? 27.841 73.360 14.126 1.00 0.00 103 THR A O 7
ATOM 15499 N N . ALA A 1 104 ? 26.365 73.841 15.756 1.00 0.00 104 ALA A N 7
ATOM 15500 C CA . ALA A 1 104 ? 27.230 74.835 16.391 1.00 0.00 104 ALA A CA 7
ATOM 15501 C C . ALA A 1 104 ? 27.817 74.267 17.677 1.00 0.00 104 ALA A C 7
ATOM 15502 O O . ALA A 1 104 ? 27.083 73.789 18.543 1.00 0.00 104 ALA A O 7
ATOM 15509 N N . THR A 1 105 ? 29.145 74.324 17.807 1.00 0.00 105 THR A N 7
ATOM 15510 C CA . THR A 1 105 ? 29.822 73.818 18.989 1.00 0.00 105 THR A CA 7
ATOM 15511 C C . THR A 1 105 ? 30.344 74.973 19.832 1.00 0.00 105 THR A C 7
ATOM 15512 O O . THR A 1 105 ? 31.042 75.857 19.331 1.00 0.00 105 THR A O 7
ATOM 15523 N N . SER A 1 106 ? 30.001 74.962 21.117 1.00 0.00 106 SER A N 7
ATOM 15524 C CA . SER A 1 106 ? 30.440 76.016 22.019 1.00 0.00 106 SER A CA 7
ATOM 15525 C C . SER A 1 106 ? 30.137 75.634 23.460 1.00 0.00 106 SER A C 7
ATOM 15526 O O . SER A 1 106 ? 29.220 74.858 23.725 1.00 0.00 106 SER A O 7
ATOM 15534 N N . GLY A 1 107 ? 30.907 76.188 24.391 1.00 0.00 107 GLY A N 7
ATOM 15535 C CA . GLY A 1 107 ? 30.708 75.903 25.810 1.00 0.00 107 GLY A CA 7
ATOM 15536 C C . GLY A 1 107 ? 32.044 75.722 26.518 1.00 0.00 107 GLY A C 7
ATOM 15537 O O . GLY A 1 107 ? 33.088 75.601 25.877 1.00 0.00 107 GLY A O 7
ATOM 15541 N N . PRO A 1 108 ? 32.022 75.691 27.823 1.00 0.00 108 PRO A N 7
ATOM 15542 C CA . PRO A 1 108 ? 33.252 75.510 28.654 1.00 0.00 108 PRO A CA 7
ATOM 15543 C C . PRO A 1 108 ? 33.931 74.170 28.385 1.00 0.00 108 PRO A C 7
ATOM 15544 O O . PRO A 1 108 ? 33.274 73.181 28.070 1.00 0.00 108 PRO A O 7
ATOM 15555 N N . SER A 1 109 ? 35.250 74.149 28.535 1.00 0.00 109 SER A N 7
ATOM 15556 C CA . SER A 1 109 ? 36.005 72.926 28.322 1.00 0.00 109 SER A CA 7
ATOM 15557 C C . SER A 1 109 ? 35.606 71.878 29.357 1.00 0.00 109 SER A C 7
ATOM 15558 O O . SER A 1 109 ? 35.883 70.692 29.189 1.00 0.00 109 SER A O 7
ATOM 15566 N N . HIS A 1 110 ? 34.949 72.327 30.432 1.00 0.00 110 HIS A N 7
ATOM 15567 C CA . HIS A 1 110 ? 34.514 71.415 31.492 1.00 0.00 110 HIS A CA 7
ATOM 15568 C C . HIS A 1 110 ? 33.117 70.907 31.203 1.00 0.00 110 HIS A C 7
ATOM 15569 O O . HIS A 1 110 ? 32.832 69.720 31.368 1.00 0.00 110 HIS A O 7
ATOM 15583 N N . ALA A 1 111 ? 32.247 71.812 30.743 1.00 0.00 111 ALA A N 7
ATOM 15584 C CA . ALA A 1 111 ? 30.869 71.447 30.396 1.00 0.00 111 ALA A CA 7
ATOM 15585 C C . ALA A 1 111 ? 30.535 71.886 28.964 1.00 0.00 111 ALA A C 7
ATOM 15586 O O . ALA A 1 111 ? 29.858 72.890 28.750 1.00 0.00 111 ALA A O 7
ATOM 15593 N N . PRO A 1 112 ? 30.977 71.143 27.985 1.00 0.00 112 PRO A N 7
ATOM 15594 C CA . PRO A 1 112 ? 30.719 71.458 26.551 1.00 0.00 112 PRO A CA 7
ATOM 15595 C C . PRO A 1 112 ? 29.235 71.386 26.200 1.00 0.00 112 PRO A C 7
ATOM 15596 O O . PRO A 1 112 ? 28.455 70.735 26.894 1.00 0.00 112 PRO A O 7
ATOM 15607 N N . THR A 1 113 ? 28.858 72.056 25.113 1.00 0.00 113 THR A N 7
ATOM 15608 C CA . THR A 1 113 ? 27.469 72.053 24.670 1.00 0.00 113 THR A CA 7
ATOM 15609 C C . THR A 1 113 ? 27.386 72.328 23.183 1.00 0.00 113 THR A C 7
ATOM 15610 O O . THR A 1 113 ? 28.238 73.017 22.620 1.00 0.00 113 THR A O 7
ATOM 15621 N N . PHE A 1 114 ? 26.351 71.790 22.542 1.00 0.00 114 PHE A N 7
ATOM 15622 C CA . PHE A 1 114 ? 26.164 71.990 21.101 1.00 0.00 114 PHE A CA 7
ATOM 15623 C C . PHE A 1 114 ? 24.713 72.361 20.815 1.00 0.00 114 PHE A C 7
ATOM 15624 O O . PHE A 1 114 ? 23.801 71.890 21.493 1.00 0.00 114 PHE A O 7
ATOM 15641 N N . THR A 1 115 ? 24.508 73.197 19.800 1.00 0.00 115 THR A N 7
ATOM 15642 C CA . THR A 1 115 ? 23.158 73.620 19.417 1.00 0.00 115 THR A CA 7
ATOM 15643 C C . THR A 1 115 ? 22.884 73.248 17.966 1.00 0.00 115 THR A C 7
ATOM 15644 O O . THR A 1 115 ? 23.614 73.654 17.063 1.00 0.00 115 THR A O 7
ATOM 15655 N N . SER A 1 116 ? 21.822 72.477 17.750 1.00 0.00 116 SER A N 7
ATOM 15656 C CA . SER A 1 116 ? 21.449 72.057 16.401 1.00 0.00 116 SER A CA 7
ATOM 15657 C C . SER A 1 116 ? 20.291 72.902 15.894 1.00 0.00 116 SER A C 7
ATOM 15658 O O . SER A 1 116 ? 19.230 72.953 16.517 1.00 0.00 116 SER A O 7
ATOM 15666 N N . THR A 1 117 ? 20.502 73.572 14.765 1.00 0.00 117 THR A N 7
ATOM 15667 C CA . THR A 1 117 ? 19.473 74.428 14.171 1.00 0.00 117 THR A CA 7
ATOM 15668 C C . THR A 1 117 ? 19.218 74.028 12.726 1.00 0.00 117 THR A C 7
ATOM 15669 O O . THR A 1 117 ? 20.143 73.670 11.996 1.00 0.00 117 THR A O 7
ATOM 15680 N N . VAL A 1 118 ? 17.952 74.088 12.319 1.00 0.00 118 VAL A N 7
ATOM 15681 C CA . VAL A 1 118 ? 17.566 73.729 10.952 1.00 0.00 118 VAL A CA 7
ATOM 15682 C C . VAL A 1 118 ? 16.948 74.927 10.257 1.00 0.00 118 VAL A C 7
ATOM 15683 O O . VAL A 1 118 ? 16.352 75.787 10.901 1.00 0.00 118 VAL A O 7
ATOM 15696 N N . GLU A 1 119 ? 17.095 74.978 8.935 1.00 0.00 119 GLU A N 7
ATOM 15697 C CA . GLU A 1 119 ? 16.546 76.086 8.152 1.00 0.00 119 GLU A CA 7
ATOM 15698 C C . GLU A 1 119 ? 15.819 75.576 6.917 1.00 0.00 119 GLU A C 7
ATOM 15699 O O . GLU A 1 119 ? 16.448 75.122 5.957 1.00 0.00 119 GLU A O 7
ATOM 15711 N N . PHE A 1 120 ? 14.489 75.637 6.966 1.00 0.00 120 PHE A N 7
ATOM 15712 C CA . PHE A 1 120 ? 13.662 75.173 5.848 1.00 0.00 120 PHE A CA 7
ATOM 15713 C C . PHE A 1 120 ? 12.472 76.103 5.661 1.00 0.00 120 PHE A C 7
ATOM 15714 O O . PHE A 1 120 ? 12.119 76.853 6.568 1.00 0.00 120 PHE A O 7
ATOM 15731 N N . ALA A 1 121 ? 11.842 76.041 4.489 1.00 0.00 121 ALA A N 7
ATOM 15732 C CA . ALA A 1 121 ? 10.687 76.884 4.208 1.00 0.00 121 ALA A CA 7
ATOM 15733 C C . ALA A 1 121 ? 11.023 78.358 4.414 1.00 0.00 121 ALA A C 7
ATOM 15734 O O . ALA A 1 121 ? 10.133 79.198 4.531 1.00 0.00 121 ALA A O 7
ATOM 15741 N N . GLY A 1 122 ? 12.315 78.661 4.456 1.00 0.00 122 GLY A N 7
ATOM 15742 C CA . GLY A 1 122 ? 12.758 80.038 4.644 1.00 0.00 122 GLY A CA 7
ATOM 15743 C C . GLY A 1 122 ? 12.671 80.450 6.108 1.00 0.00 122 GLY A C 7
ATOM 15744 O O . GLY A 1 122 ? 12.765 81.633 6.436 1.00 0.00 122 GLY A O 7
ATOM 15748 N N . LYS A 1 123 ? 12.488 79.470 6.988 1.00 0.00 123 LYS A N 7
ATOM 15749 C CA . LYS A 1 123 ? 12.386 79.728 8.426 1.00 0.00 123 LYS A CA 7
ATOM 15750 C C . LYS A 1 123 ? 13.378 78.860 9.184 1.00 0.00 123 LYS A C 7
ATOM 15751 O O . LYS A 1 123 ? 13.723 77.765 8.743 1.00 0.00 123 LYS A O 7
ATOM 15770 N N . VAL A 1 124 ? 13.843 79.366 10.325 1.00 0.00 124 VAL A N 7
ATOM 15771 C CA . VAL A 1 124 ? 14.813 78.639 11.145 1.00 0.00 124 VAL A CA 7
ATOM 15772 C C . VAL A 1 124 ? 14.194 78.191 12.460 1.00 0.00 124 VAL A C 7
ATOM 15773 O O . VAL A 1 124 ? 13.733 79.011 13.255 1.00 0.00 124 VAL A O 7
ATOM 15786 N N . PHE A 1 125 ? 14.173 76.879 12.681 1.00 0.00 125 PHE A N 7
ATOM 15787 C CA . PHE A 1 125 ? 13.601 76.319 13.906 1.00 0.00 125 PHE A CA 7
ATOM 15788 C C . PHE A 1 125 ? 14.707 75.876 14.854 1.00 0.00 125 PHE A C 7
ATOM 15789 O O . PHE A 1 125 ? 15.500 74.984 14.529 1.00 0.00 125 PHE A O 7
ATOM 15806 N N . SER A 1 126 ? 14.767 76.522 16.014 1.00 0.00 126 SER A N 7
ATOM 15807 C CA . SER A 1 126 ? 15.792 76.200 17.005 1.00 0.00 126 SER A CA 7
ATOM 15808 C C . SER A 1 126 ? 15.369 74.987 17.820 1.00 0.00 126 SER A C 7
ATOM 15809 O O . SER A 1 126 ? 14.220 74.890 18.250 1.00 0.00 126 SER A O 7
ATOM 15817 N N . GLY A 1 127 ? 16.301 74.061 18.032 1.00 0.00 127 GLY A N 7
ATOM 15818 C CA . GLY A 1 127 ? 16.014 72.849 18.803 1.00 0.00 127 GLY A CA 7
ATOM 15819 C C . GLY A 1 127 ? 16.495 72.994 20.245 1.00 0.00 127 GLY A C 7
ATOM 15820 O O . GLY A 1 127 ? 16.999 74.047 20.634 1.00 0.00 127 GLY A O 7
ATOM 15824 N N . GLU A 1 128 ? 16.340 71.928 21.033 1.00 0.00 128 GLU A N 7
ATOM 15825 C CA . GLU A 1 128 ? 16.757 71.944 22.411 1.00 0.00 128 GLU A CA 7
ATOM 15826 C C . GLU A 1 128 ? 18.278 71.969 22.507 1.00 0.00 128 GLU A C 7
ATOM 15827 O O . GLU A 1 128 ? 18.973 71.647 21.545 1.00 0.00 128 GLU A O 7
ATOM 15839 N N . GLU A 1 129 ? 18.790 72.340 23.681 1.00 0.00 129 GLU A N 7
ATOM 15840 C CA . GLU A 1 129 ? 20.236 72.392 23.911 1.00 0.00 129 GLU A CA 7
ATOM 15841 C C . GLU A 1 129 ? 20.654 71.285 24.873 1.00 0.00 129 GLU A C 7
ATOM 15842 O O . GLU A 1 129 ? 19.916 70.937 25.796 1.00 0.00 129 GLU A O 7
ATOM 15854 N N . ALA A 1 130 ? 21.842 70.741 24.643 1.00 0.00 130 ALA A N 7
ATOM 15855 C CA . ALA A 1 130 ? 22.361 69.676 25.490 1.00 0.00 130 ALA A CA 7
ATOM 15856 C C . ALA A 1 130 ? 23.795 69.326 25.102 1.00 0.00 130 ALA A C 7
ATOM 15857 O O . ALA A 1 130 ? 24.282 69.736 24.049 1.00 0.00 130 ALA A O 7
ATOM 15864 N N . LYS A 1 131 ? 24.449 68.542 25.945 1.00 0.00 131 LYS A N 7
ATOM 15865 C CA . LYS A 1 131 ? 25.819 68.103 25.685 1.00 0.00 131 LYS A CA 7
ATOM 15866 C C . LYS A 1 131 ? 25.821 66.912 24.738 1.00 0.00 131 LYS A C 7
ATOM 15867 O O . LYS A 1 131 ? 26.659 66.020 24.848 1.00 0.00 131 LYS A O 7
ATOM 15886 N N . THR A 1 132 ? 24.884 66.911 23.800 1.00 0.00 132 THR A N 7
ATOM 15887 C CA . THR A 1 132 ? 24.784 65.830 22.819 1.00 0.00 132 THR A CA 7
ATOM 15888 C C . THR A 1 132 ? 24.192 66.339 21.508 1.00 0.00 132 THR A C 7
ATOM 15889 O O . THR A 1 132 ? 23.289 67.175 21.504 1.00 0.00 132 THR A O 7
ATOM 15900 N N . LYS A 1 133 ? 24.708 65.819 20.397 1.00 0.00 133 LYS A N 7
ATOM 15901 C CA . LYS A 1 133 ? 24.226 66.217 19.073 1.00 0.00 133 LYS A CA 7
ATOM 15902 C C . LYS A 1 133 ? 22.962 65.456 18.690 1.00 0.00 133 LYS A C 7
ATOM 15903 O O . LYS A 1 133 ? 22.011 66.035 18.162 1.00 0.00 133 LYS A O 7
ATOM 15922 N N . LYS A 1 134 ? 22.968 64.157 18.937 1.00 0.00 134 LYS A N 7
ATOM 15923 C CA . LYS A 1 134 ? 21.827 63.322 18.595 1.00 0.00 134 LYS A CA 7
ATOM 15924 C C . LYS A 1 134 ? 20.540 63.902 19.168 1.00 0.00 134 LYS A C 7
ATOM 15925 O O . LYS A 1 134 ? 19.544 64.035 18.455 1.00 0.00 134 LYS A O 7
ATOM 15944 N N . LEU A 1 135 ? 20.550 64.234 20.453 1.00 0.00 135 LEU A N 7
ATOM 15945 C CA . LEU A 1 135 ? 19.380 64.780 21.092 1.00 0.00 135 LEU A CA 7
ATOM 15946 C C . LEU A 1 135 ? 19.042 66.151 20.518 1.00 0.00 135 LEU A C 7
ATOM 15947 O O . LEU A 1 135 ? 17.875 66.472 20.297 1.00 0.00 135 LEU A O 7
ATOM 15963 N N . ALA A 1 136 ? 20.074 66.962 20.297 1.00 0.00 136 ALA A N 7
ATOM 15964 C CA . ALA A 1 136 ? 19.872 68.302 19.768 1.00 0.00 136 ALA A CA 7
ATOM 15965 C C . ALA A 1 136 ? 19.117 68.247 18.447 1.00 0.00 136 ALA A C 7
ATOM 15966 O O . ALA A 1 136 ? 18.096 68.911 18.281 1.00 0.00 136 ALA A O 7
ATOM 15973 N N . GLU A 1 137 ? 19.621 67.448 17.513 1.00 0.00 137 GLU A N 7
ATOM 15974 C CA . GLU A 1 137 ? 18.981 67.317 16.210 1.00 0.00 137 GLU A CA 7
ATOM 15975 C C . GLU A 1 137 ? 17.564 66.771 16.368 1.00 0.00 137 GLU A C 7
ATOM 15976 O O . GLU A 1 137 ? 16.635 67.221 15.698 1.00 0.00 137 GLU A O 7
ATOM 15988 N N . MET A 1 138 ? 17.410 65.790 17.251 1.00 0.00 138 MET A N 7
ATOM 15989 C CA . MET A 1 138 ? 16.103 65.186 17.481 1.00 0.00 138 MET A CA 7
ATOM 15990 C C . MET A 1 138 ? 15.111 66.231 17.975 1.00 0.00 138 MET A C 7
ATOM 15991 O O . MET A 1 138 ? 13.967 66.276 17.520 1.00 0.00 138 MET A O 7
ATOM 16005 N N . SER A 1 139 ? 15.545 67.070 18.910 1.00 0.00 139 SER A N 7
ATOM 16006 C CA . SER A 1 139 ? 14.681 68.106 19.453 1.00 0.00 139 SER A CA 7
ATOM 16007 C C . SER A 1 139 ? 14.356 69.146 18.393 1.00 0.00 139 SER A C 7
ATOM 16008 O O . SER A 1 139 ? 13.260 69.696 18.379 1.00 0.00 139 SER A O 7
ATOM 16016 N N . ALA A 1 140 ? 15.322 69.421 17.517 1.00 0.00 140 ALA A N 7
ATOM 16017 C CA . ALA A 1 140 ? 15.130 70.411 16.460 1.00 0.00 140 ALA A CA 7
ATOM 16018 C C . ALA A 1 140 ? 14.108 69.923 15.435 1.00 0.00 140 ALA A C 7
ATOM 16019 O O . ALA A 1 140 ? 13.183 70.643 15.065 1.00 0.00 140 ALA A O 7
ATOM 16026 N N . ALA A 1 141 ? 14.290 68.700 14.969 1.00 0.00 141 ALA A N 7
ATOM 16027 C CA . ALA A 1 141 ? 13.382 68.132 13.989 1.00 0.00 141 ALA A CA 7
ATOM 16028 C C . ALA A 1 141 ? 12.000 67.933 14.593 1.00 0.00 141 ALA A C 7
ATOM 16029 O O . ALA A 1 141 ? 10.998 67.911 13.875 1.00 0.00 141 ALA A O 7
ATOM 16036 N N . LYS A 1 142 ? 11.941 67.783 15.917 1.00 0.00 142 LYS A N 7
ATOM 16037 C CA . LYS A 1 142 ? 10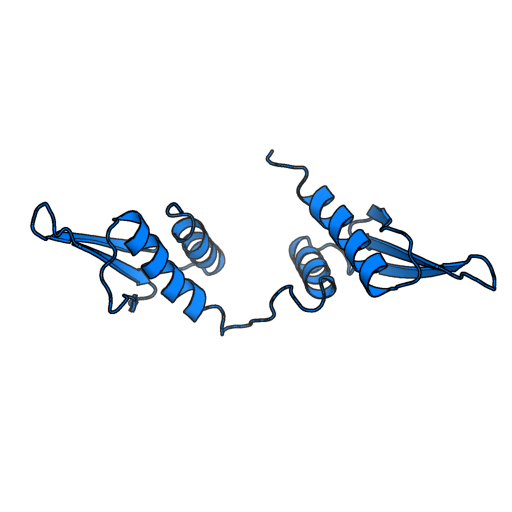.665 67.588 16.597 1.00 0.00 142 LYS A CA 7
ATOM 16038 C C . LYS A 1 142 ? 9.835 68.870 16.615 1.00 0.00 142 LYS A C 7
ATOM 16039 O O . LYS A 1 142 ? 8.659 68.865 16.256 1.00 0.00 142 LYS A O 7
ATOM 16058 N N . VAL A 1 143 ? 10.459 69.963 17.046 1.00 0.00 143 VAL A N 7
ATOM 16059 C CA . VAL A 1 143 ? 9.773 71.246 17.118 1.00 0.00 143 VAL A CA 7
ATOM 16060 C C . VAL A 1 143 ? 9.414 71.742 15.728 1.00 0.00 143 VAL A C 7
ATOM 16061 O O . VAL A 1 143 ? 8.357 72.340 15.534 1.00 0.00 143 VAL A O 7
ATOM 16074 N N . ALA A 1 144 ? 10.300 71.512 14.760 1.00 0.00 144 ALA A N 7
ATOM 16075 C CA . ALA A 1 144 ? 10.058 71.956 13.400 1.00 0.00 144 ALA A CA 7
ATOM 16076 C C . ALA A 1 144 ? 8.846 71.262 12.795 1.00 0.00 144 ALA A C 7
ATOM 16077 O O . ALA A 1 144 ? 7.942 71.913 12.285 1.00 0.00 144 ALA A O 7
ATOM 16084 N N . PHE A 1 145 ? 8.844 69.937 12.848 1.00 0.00 145 PHE A N 7
ATOM 16085 C CA . PHE A 1 145 ? 7.751 69.166 12.278 1.00 0.00 145 PHE A CA 7
ATOM 16086 C C . PHE A 1 145 ? 6.428 69.541 12.933 1.00 0.00 145 PHE A C 7
ATOM 16087 O O . PHE A 1 145 ? 5.422 69.726 12.249 1.00 0.00 145 PHE A O 7
ATOM 16104 N N . MET A 1 146 ? 6.429 69.641 14.257 1.00 0.00 146 MET A N 7
ATOM 16105 C CA . MET A 1 146 ? 5.217 69.988 14.984 1.00 0.00 146 MET A CA 7
ATOM 16106 C C . MET A 1 146 ? 4.696 71.358 14.559 1.00 0.00 146 MET A C 7
ATOM 16107 O O . MET A 1 146 ? 3.488 71.552 14.419 1.00 0.00 146 MET A O 7
ATOM 16121 N N . SER A 1 147 ? 5.608 72.306 14.364 1.00 0.00 147 SER A N 7
ATOM 16122 C CA . SER A 1 147 ? 5.223 73.651 13.963 1.00 0.00 147 SER A CA 7
ATOM 16123 C C . SER A 1 147 ? 4.581 73.648 12.577 1.00 0.00 147 SER A C 7
ATOM 16124 O O . SER A 1 147 ? 3.626 74.383 12.322 1.00 0.00 147 SER A O 7
ATOM 16132 N N . ILE A 1 148 ? 5.114 72.821 11.687 1.00 0.00 148 ILE A N 7
ATOM 16133 C CA . ILE A 1 148 ? 4.593 72.732 10.329 1.00 0.00 148 ILE A CA 7
ATOM 16134 C C . ILE A 1 148 ? 3.133 72.295 10.349 1.00 0.00 148 ILE A C 7
ATOM 16135 O O . ILE A 1 148 ? 2.313 72.821 9.596 1.00 0.00 148 ILE A O 7
ATOM 16151 N N . LYS A 1 149 ? 2.814 71.334 11.202 1.00 0.00 149 LYS A N 7
ATOM 16152 C CA . LYS A 1 149 ? 1.450 70.845 11.295 1.00 0.00 149 LYS A CA 7
ATOM 16153 C C . LYS A 1 149 ? 0.505 71.955 11.741 1.00 0.00 149 LYS A C 7
ATOM 16154 O O . LYS A 1 149 ? -0.713 71.773 11.767 1.00 0.00 149 LYS A O 7
ATOM 16173 N N . ASN A 1 150 ? 1.072 73.105 12.089 1.00 0.00 150 ASN A N 7
ATOM 16174 C CA . ASN A 1 150 ? 0.266 74.237 12.532 1.00 0.00 150 ASN A CA 7
ATOM 16175 C C . ASN A 1 150 ? -0.588 73.856 13.733 1.00 0.00 150 ASN A C 7
ATOM 16176 O O . ASN A 1 150 ? -1.794 74.099 13.751 1.00 0.00 150 ASN A O 7
ATOM 16187 N N . GLY A 1 151 ? 0.045 73.253 14.738 1.00 0.00 151 GLY A N 7
ATOM 16188 C CA . GLY A 1 151 ? -0.668 72.837 15.943 1.00 0.00 151 GLY A CA 7
ATOM 16189 C C . GLY A 1 151 ? -1.228 71.430 15.785 1.00 0.00 151 GLY A C 7
ATOM 16190 O O . GLY A 1 151 ? -0.751 70.650 14.962 1.00 0.00 151 GLY A O 7
ATOM 16194 N N . ASN A 1 152 ? -2.244 71.112 16.581 1.00 0.00 152 ASN A N 7
ATOM 16195 C CA . ASN A 1 152 ? -2.862 69.793 16.522 1.00 0.00 152 ASN A CA 7
ATOM 16196 C C . ASN A 1 152 ? -3.524 69.571 15.166 1.00 0.00 152 ASN A C 7
ATOM 16197 O O . ASN A 1 152 ? -3.889 70.524 14.478 1.00 0.00 152 ASN A O 7
ATOM 16208 N N . SER A 1 153 ? -3.672 68.305 14.788 1.00 0.00 153 SER A N 7
ATOM 16209 C CA . SER A 1 153 ? -4.289 67.965 13.511 1.00 0.00 153 SER A CA 7
ATOM 16210 C C . SER A 1 153 ? -5.799 68.164 13.578 1.00 0.00 153 SER A C 7
ATOM 16211 O O . SER A 1 153 ? -6.360 68.371 14.653 1.00 0.00 153 SER A O 7
ATOM 16220 N N . MET A 1 1 ? -15.881 52.792 14.431 1.00 0.00 1 MET A N 8
ATOM 16221 C CA . MET A 1 1 ? -14.825 53.443 13.608 1.00 0.00 1 MET A CA 8
ATOM 16222 C C . MET A 1 1 ? -13.673 52.467 13.403 1.00 0.00 1 MET A C 8
ATOM 16223 O O . MET A 1 1 ? -13.789 51.509 12.637 1.00 0.00 1 MET A O 8
ATOM 16239 N N . ASP A 1 2 ? -12.561 52.717 14.087 1.00 0.00 2 ASP A N 8
ATOM 16240 C CA . ASP A 1 2 ? -11.391 51.854 13.970 1.00 0.00 2 ASP A CA 8
ATOM 16241 C C . ASP A 1 2 ? -11.096 51.545 12.507 1.00 0.00 2 ASP A C 8
ATOM 16242 O O . ASP A 1 2 ? -10.315 50.648 12.198 1.00 0.00 2 ASP A O 8
ATOM 16251 N N . HIS A 1 3 ? -11.725 52.297 11.607 1.00 0.00 3 HIS A N 8
ATOM 16252 C CA . HIS A 1 3 ? -11.524 52.098 10.176 1.00 0.00 3 HIS A CA 8
ATOM 16253 C C . HIS A 1 3 ? -10.457 53.047 9.652 1.00 0.00 3 HIS A C 8
ATOM 16254 O O . HIS A 1 3 ? -10.221 53.119 8.446 1.00 0.00 3 HIS A O 8
ATOM 16268 N N . VAL A 1 4 ? -9.817 53.778 10.560 1.00 0.00 4 VAL A N 8
ATOM 16269 C CA . VAL A 1 4 ? -8.780 54.725 10.176 1.00 0.00 4 VAL A CA 8
ATOM 16270 C C . VAL A 1 4 ? -7.921 54.159 9.054 1.00 0.00 4 VAL A C 8
ATOM 16271 O O . VAL A 1 4 ? -7.328 54.904 8.273 1.00 0.00 4 VAL A O 8
ATOM 16284 N N . TYR A 1 5 ? -7.845 52.832 8.986 1.00 0.00 5 TYR A N 8
ATOM 16285 C CA . TYR A 1 5 ? -7.034 52.174 7.970 1.00 0.00 5 TYR A CA 8
ATOM 16286 C C . TYR A 1 5 ? -7.549 52.497 6.576 1.00 0.00 5 TYR A C 8
ATOM 16287 O O . TYR A 1 5 ? -6.768 52.746 5.658 1.00 0.00 5 TYR A O 8
ATOM 16305 N N . LYS A 1 6 ? -8.864 52.494 6.426 1.00 0.00 6 LYS A N 8
ATOM 16306 C CA . LYS A 1 6 ? -9.474 52.791 5.139 1.00 0.00 6 LYS A CA 8
ATOM 16307 C C . LYS A 1 6 ? -9.077 54.185 4.670 1.00 0.00 6 LYS A C 8
ATOM 16308 O O . LYS A 1 6 ? -8.862 54.414 3.481 1.00 0.00 6 LYS A O 8
ATOM 16327 N N . GLY A 1 7 ? -8.984 55.116 5.611 1.00 0.00 7 GLY A N 8
ATOM 16328 C CA . GLY A 1 7 ? -8.610 56.486 5.285 1.00 0.00 7 GLY A CA 8
ATOM 16329 C C . GLY A 1 7 ? -7.170 56.559 4.789 1.00 0.00 7 GLY A C 8
ATOM 16330 O O . GLY A 1 7 ? -6.830 57.424 3.980 1.00 0.00 7 GLY A O 8
ATOM 16334 N N . GLN A 1 8 ? -6.326 55.650 5.275 1.00 0.00 8 GLN A N 8
ATOM 16335 C CA . GLN A 1 8 ? -4.929 55.628 4.870 1.00 0.00 8 GLN A CA 8
ATOM 16336 C C . GLN A 1 8 ? -4.771 54.997 3.493 1.00 0.00 8 GLN A C 8
ATOM 16337 O O . GLN A 1 8 ? -4.172 55.586 2.594 1.00 0.00 8 GLN A O 8
ATOM 16351 N N . LEU A 1 9 ? -5.318 53.800 3.339 1.00 0.00 9 LEU A N 8
ATOM 16352 C CA . LEU A 1 9 ? -5.237 53.096 2.066 1.00 0.00 9 LEU A CA 8
ATOM 16353 C C . LEU A 1 9 ? -5.959 53.884 0.990 1.00 0.00 9 LEU A C 8
ATOM 16354 O O . LEU A 1 9 ? -5.473 54.010 -0.134 1.00 0.00 9 LEU A O 8
ATOM 16370 N N . GLN A 1 10 ? -7.125 54.398 1.340 1.00 0.00 10 GLN A N 8
ATOM 16371 C CA . GLN A 1 10 ? -7.914 55.159 0.391 1.00 0.00 10 GLN A CA 8
ATOM 16372 C C . GLN A 1 10 ? -7.144 56.390 -0.074 1.00 0.00 10 GLN A C 8
ATOM 16373 O O . GLN A 1 10 ? -7.249 56.806 -1.228 1.00 0.00 10 GLN A O 8
ATOM 16387 N N . ALA A 1 11 ? -6.372 56.969 0.837 1.00 0.00 11 ALA A N 8
ATOM 16388 C CA . ALA A 1 11 ? -5.582 58.151 0.516 1.00 0.00 11 ALA A CA 8
ATOM 16389 C C . ALA A 1 11 ? -4.527 57.815 -0.536 1.00 0.00 11 ALA A C 8
ATOM 16390 O O . ALA A 1 11 ? -4.283 58.595 -1.456 1.00 0.00 11 ALA A O 8
ATOM 16397 N N . TYR A 1 12 ? -3.907 56.646 -0.396 1.00 0.00 12 TYR A N 8
ATOM 16398 C CA . TYR A 1 12 ? -2.887 56.212 -1.345 1.00 0.00 12 TYR A CA 8
ATOM 16399 C C . TYR A 1 12 ? -3.482 56.072 -2.742 1.00 0.00 12 TYR A C 8
ATOM 16400 O O . TYR A 1 12 ? -2.901 56.533 -3.722 1.00 0.00 12 TYR A O 8
ATOM 16418 N N . ALA A 1 13 ? -4.641 55.429 -2.824 1.00 0.00 13 ALA A N 8
ATOM 16419 C CA . ALA A 1 13 ? -5.303 55.234 -4.107 1.00 0.00 13 ALA A CA 8
ATOM 16420 C C . ALA A 1 13 ? -5.573 56.582 -4.774 1.00 0.00 13 ALA A C 8
ATOM 16421 O O . ALA A 1 13 ? -5.462 56.717 -5.993 1.00 0.00 13 ALA A O 8
ATOM 16428 N N . LEU A 1 14 ? -5.942 57.569 -3.966 1.00 0.00 14 LEU A N 8
ATOM 16429 C CA . LEU A 1 14 ? -6.240 58.889 -4.494 1.00 0.00 14 LEU A CA 8
ATOM 16430 C C . LEU A 1 14 ? -5.003 59.487 -5.159 1.00 0.00 14 LEU A C 8
ATOM 16431 O O . LEU A 1 14 ? -5.084 60.050 -6.252 1.00 0.00 14 LEU A O 8
ATOM 16447 N N . GLN A 1 15 ? -3.867 59.371 -4.488 1.00 0.00 15 GLN A N 8
ATOM 16448 C CA . GLN A 1 15 ? -2.626 59.910 -5.020 1.00 0.00 15 GLN A CA 8
ATOM 16449 C C . GLN A 1 15 ? -2.141 59.082 -6.206 1.00 0.00 15 GLN A C 8
ATOM 16450 O O . GLN A 1 15 ? -1.673 59.624 -7.207 1.00 0.00 15 GLN A O 8
ATOM 16464 N N . HIS A 1 16 ? -2.248 57.763 -6.080 1.00 0.00 16 HIS A N 8
ATOM 16465 C CA . HIS A 1 16 ? -1.810 56.864 -7.140 1.00 0.00 16 HIS A CA 8
ATOM 16466 C C . HIS A 1 16 ? -2.873 56.757 -8.227 1.00 0.00 16 HIS A C 8
ATOM 16467 O O . HIS A 1 16 ? -2.656 56.122 -9.257 1.00 0.00 16 HIS A O 8
ATOM 16481 N N . ASN A 1 17 ? -4.021 57.385 -7.987 1.00 0.00 17 ASN A N 8
ATOM 16482 C CA . ASN A 1 17 ? -5.109 57.358 -8.956 1.00 0.00 17 ASN A CA 8
ATOM 16483 C C . ASN A 1 17 ? -5.499 55.925 -9.288 1.00 0.00 17 ASN A C 8
ATOM 16484 O O . ASN A 1 17 ? -5.330 55.475 -10.420 1.00 0.00 17 ASN A O 8
ATOM 16495 N N . LEU A 1 18 ? -6.020 55.209 -8.293 1.00 0.00 18 LEU A N 8
ATOM 16496 C CA . LEU A 1 18 ? -6.436 53.818 -8.482 1.00 0.00 18 LEU A CA 8
ATOM 16497 C C . LEU A 1 18 ? -7.886 53.629 -8.059 1.00 0.00 18 LEU A C 8
ATOM 16498 O O . LEU A 1 18 ? -8.382 54.331 -7.180 1.00 0.00 18 LEU A O 8
ATOM 16514 N N . GLU A 1 19 ? -8.563 52.677 -8.696 1.00 0.00 19 GLU A N 8
ATOM 16515 C CA . GLU A 1 19 ? -9.957 52.403 -8.381 1.00 0.00 19 GLU A CA 8
ATOM 16516 C C . GLU A 1 19 ? -10.149 52.306 -6.875 1.00 0.00 19 GLU A C 8
ATOM 16517 O O . GLU A 1 19 ? -9.381 51.642 -6.179 1.00 0.00 19 GLU A O 8
ATOM 16529 N N . LEU A 1 20 ? -11.176 52.980 -6.379 1.00 0.00 20 LEU A N 8
ATOM 16530 C CA . LEU A 1 20 ? -11.455 52.977 -4.950 1.00 0.00 20 LEU A CA 8
ATOM 16531 C C . LEU A 1 20 ? -11.383 51.557 -4.389 1.00 0.00 20 LEU A C 8
ATOM 16532 O O . LEU A 1 20 ? -11.703 50.590 -5.080 1.00 0.00 20 LEU A O 8
ATOM 16548 N N . PRO A 1 21 ? -10.977 51.418 -3.153 1.00 0.00 21 PRO A N 8
ATOM 16549 C CA . PRO A 1 21 ? -10.868 50.090 -2.485 1.00 0.00 21 PRO A CA 8
ATOM 16550 C C . PRO A 1 21 ? -12.234 49.486 -2.189 1.00 0.00 21 PRO A C 8
ATOM 16551 O O . PRO A 1 21 ? -13.223 50.203 -2.038 1.00 0.00 21 PRO A O 8
ATOM 16562 N N . VAL A 1 22 ? -12.276 48.161 -2.100 1.00 0.00 22 VAL A N 8
ATOM 16563 C CA . VAL A 1 22 ? -13.526 47.460 -1.805 1.00 0.00 22 VAL A CA 8
ATOM 16564 C C . VAL A 1 22 ? -13.314 46.428 -0.701 1.00 0.00 22 VAL A C 8
ATOM 16565 O O . VAL A 1 22 ? -12.352 45.667 -0.733 1.00 0.00 22 VAL A O 8
ATOM 16578 N N . TYR A 1 23 ? -14.220 46.409 0.272 1.00 0.00 23 TYR A N 8
ATOM 16579 C CA . TYR A 1 23 ? -14.142 45.471 1.382 1.00 0.00 23 TYR A CA 8
ATOM 16580 C C . TYR A 1 23 ? -15.273 44.454 1.316 1.00 0.00 23 TYR A C 8
ATOM 16581 O O . TYR A 1 23 ? -16.339 44.730 0.772 1.00 0.00 23 TYR A O 8
ATOM 16599 N N . ALA A 1 24 ? -15.036 43.273 1.886 1.00 0.00 24 ALA A N 8
ATOM 16600 C CA . ALA A 1 24 ? -16.052 42.218 1.910 1.00 0.00 24 ALA A CA 8
ATOM 16601 C C . ALA A 1 24 ? -16.275 41.778 3.347 1.00 0.00 24 ALA A C 8
ATOM 16602 O O . ALA A 1 24 ? -15.362 41.284 3.983 1.00 0.00 24 ALA A O 8
ATOM 16609 N N . ASN A 1 25 ? -17.485 41.982 3.851 1.00 0.00 25 ASN A N 8
ATOM 16610 C CA . ASN A 1 25 ? -17.801 41.636 5.238 1.00 0.00 25 ASN A CA 8
ATOM 16611 C C . ASN A 1 25 ? -18.689 40.405 5.315 1.00 0.00 25 ASN A C 8
ATOM 16612 O O . ASN A 1 25 ? -19.610 40.239 4.519 1.00 0.00 25 ASN A O 8
ATOM 16623 N N . GLU A 1 26 ? -18.404 39.541 6.293 1.00 0.00 26 GLU A N 8
ATOM 16624 C CA . GLU A 1 26 ? -19.192 38.337 6.491 1.00 0.00 26 GLU A CA 8
ATOM 16625 C C . GLU A 1 26 ? -19.381 38.082 7.985 1.00 0.00 26 GLU A C 8
ATOM 16626 O O . GLU A 1 26 ? -18.478 38.319 8.786 1.00 0.00 26 GLU A O 8
ATOM 16638 N N . ARG A 1 27 ? -20.554 37.563 8.347 1.00 0.00 27 ARG A N 8
ATOM 16639 C CA . ARG A 1 27 ? -20.847 37.260 9.743 1.00 0.00 27 ARG A CA 8
ATOM 16640 C C . ARG A 1 27 ? -21.520 35.900 9.864 1.00 0.00 27 ARG A C 8
ATOM 16641 O O . ARG A 1 27 ? -22.569 35.658 9.263 1.00 0.00 27 ARG A O 8
ATOM 16662 N N . GLU A 1 28 ? -20.914 35.014 10.654 1.00 0.00 28 GLU A N 8
ATOM 16663 C CA . GLU A 1 28 ? -21.478 33.687 10.849 1.00 0.00 28 GLU A CA 8
ATOM 16664 C C . GLU A 1 28 ? -20.889 33.039 12.094 1.00 0.00 28 GLU A C 8
ATOM 16665 O O . GLU A 1 28 ? -19.678 33.055 12.304 1.00 0.00 28 GLU A O 8
ATOM 16677 N N . GLY A 1 29 ? -21.751 32.466 12.924 1.00 0.00 29 GLY A N 8
ATOM 16678 C CA . GLY A 1 29 ? -21.292 31.804 14.133 1.00 0.00 29 GLY A CA 8
ATOM 16679 C C . GLY A 1 29 ? -22.313 31.944 15.263 1.00 0.00 29 GLY A C 8
ATOM 16680 O O . GLY A 1 29 ? -23.018 32.951 15.347 1.00 0.00 29 GLY A O 8
ATOM 16684 N N . PRO A 1 30 ? -22.388 30.973 16.138 1.00 0.00 30 PRO A N 8
ATOM 16685 C CA . PRO A 1 30 ? -23.319 31.010 17.296 1.00 0.00 30 PRO A CA 8
ATOM 16686 C C . PRO A 1 30 ? -23.302 32.369 18.006 1.00 0.00 30 PRO A C 8
ATOM 16687 O O . PRO A 1 30 ? -22.353 33.143 17.865 1.00 0.00 30 PRO A O 8
ATOM 16698 N N . PRO A 1 31 ? -24.324 32.659 18.765 1.00 0.00 31 PRO A N 8
ATOM 16699 C CA . PRO A 1 31 ? -24.432 33.944 19.520 1.00 0.00 31 PRO A CA 8
ATOM 16700 C C . PRO A 1 31 ? -23.233 34.169 20.440 1.00 0.00 31 PRO A C 8
ATOM 16701 O O . PRO A 1 31 ? -22.636 35.244 20.445 1.00 0.00 31 PRO A O 8
ATOM 16712 N N . HIS A 1 32 ? -22.890 33.146 21.219 1.00 0.00 32 HIS A N 8
ATOM 16713 C CA . HIS A 1 32 ? -21.763 33.243 22.142 1.00 0.00 32 HIS A CA 8
ATOM 16714 C C . HIS A 1 32 ? -20.464 32.897 21.423 1.00 0.00 32 HIS A C 8
ATOM 16715 O O . HIS A 1 32 ? -19.388 32.918 22.019 1.00 0.00 32 HIS A O 8
ATOM 16729 N N . ALA A 1 33 ? -20.575 32.599 20.131 1.00 0.00 33 ALA A N 8
ATOM 16730 C CA . ALA A 1 33 ? -19.397 32.272 19.325 1.00 0.00 33 ALA A CA 8
ATOM 16731 C C . ALA A 1 33 ? -19.497 32.901 17.939 1.00 0.00 33 ALA A C 8
ATOM 16732 O O . ALA A 1 33 ? -19.484 32.200 16.927 1.00 0.00 33 ALA A O 8
ATOM 16739 N N . PRO A 1 34 ? -19.571 34.203 17.875 1.00 0.00 34 PRO A N 8
ATOM 16740 C CA . PRO A 1 34 ? -19.648 34.937 16.585 1.00 0.00 34 PRO A CA 8
ATOM 16741 C C . PRO A 1 34 ? -18.286 35.075 15.921 1.00 0.00 34 PRO A C 8
ATOM 16742 O O . PRO A 1 34 ? -17.270 35.229 16.598 1.00 0.00 34 PRO A O 8
ATOM 16753 N N . ARG A 1 35 ? -18.272 35.036 14.589 1.00 0.00 35 ARG A N 8
ATOM 16754 C CA . ARG A 1 35 ? -17.025 35.178 13.845 1.00 0.00 35 ARG A CA 8
ATOM 16755 C C . ARG A 1 35 ? -17.190 36.194 12.734 1.00 0.00 35 ARG A C 8
ATOM 16756 O O . ARG A 1 35 ? -18.125 36.104 11.937 1.00 0.00 35 ARG A O 8
ATOM 16777 N N . PHE A 1 36 ? -16.269 37.159 12.668 1.00 0.00 36 PHE A N 8
ATOM 16778 C CA . PHE A 1 36 ? -16.336 38.175 11.622 1.00 0.00 36 PHE A CA 8
ATOM 16779 C C . PHE A 1 36 ? -15.171 38.057 10.659 1.00 0.00 36 PHE A C 8
ATOM 16780 O O . PHE A 1 36 ? -14.058 38.446 10.967 1.00 0.00 36 PHE A O 8
ATOM 16797 N N . ARG A 1 37 ? -15.437 37.505 9.484 1.00 0.00 37 ARG A N 8
ATOM 16798 C CA . ARG A 1 37 ? -14.388 37.336 8.473 1.00 0.00 37 ARG A CA 8
ATOM 16799 C C . ARG A 1 37 ? -14.577 38.371 7.376 1.00 0.00 37 ARG A C 8
ATOM 16800 O O . ARG A 1 37 ? -15.489 38.263 6.554 1.00 0.00 37 ARG A O 8
ATOM 16821 N N . CYS A 1 38 ? -13.717 39.384 7.375 1.00 0.00 38 CYS A N 8
ATOM 16822 C CA . CYS A 1 38 ? -13.795 40.449 6.379 1.00 0.00 38 CYS A CA 8
ATOM 16823 C C . CYS A 1 38 ? -12.536 40.479 5.533 1.00 0.00 38 CYS A C 8
ATOM 16824 O O . CYS A 1 38 ? -11.429 40.336 6.047 1.00 0.00 38 CYS A O 8
ATOM 16832 N N . ASN A 1 39 ? -12.715 40.664 4.233 1.00 0.00 39 ASN A N 8
ATOM 16833 C CA . ASN A 1 39 ? -11.576 40.714 3.304 1.00 0.00 39 ASN A CA 8
ATOM 16834 C C . ASN A 1 39 ? -11.467 42.091 2.667 1.00 0.00 39 ASN A C 8
ATOM 16835 O O . ASN A 1 39 ? -12.433 42.852 2.650 1.00 0.00 39 ASN A O 8
ATOM 16846 N N . VAL A 1 40 ? -10.283 42.413 2.147 1.00 0.00 40 VAL A N 8
ATOM 16847 C CA . VAL A 1 40 ? -10.061 43.710 1.504 1.00 0.00 40 VAL A CA 8
ATOM 16848 C C . VAL A 1 40 ? -9.513 43.505 0.098 1.00 0.00 40 VAL A C 8
ATOM 16849 O O . VAL A 1 40 ? -8.459 42.912 -0.083 1.00 0.00 40 VAL A O 8
ATOM 16862 N N . THR A 1 41 ? -10.237 44.016 -0.892 1.00 0.00 41 THR A N 8
ATOM 16863 C CA . THR A 1 41 ? -9.818 43.887 -2.287 1.00 0.00 41 THR A CA 8
ATOM 16864 C C . THR A 1 41 ? -9.142 45.160 -2.767 1.00 0.00 41 THR A C 8
ATOM 16865 O O . THR A 1 41 ? -9.695 46.253 -2.645 1.00 0.00 41 THR A O 8
ATOM 16876 N N . PHE A 1 42 ? -7.942 45.015 -3.324 1.00 0.00 42 PHE A N 8
ATOM 16877 C CA . PHE A 1 42 ? -7.206 46.169 -3.828 1.00 0.00 42 PHE A CA 8
ATOM 16878 C C . PHE A 1 42 ? -6.338 45.771 -5.020 1.00 0.00 42 PHE A C 8
ATOM 16879 O O . PHE A 1 42 ? -5.666 44.744 -4.993 1.00 0.00 42 PHE A O 8
ATOM 16896 N N . CYS A 1 43 ? -6.349 46.597 -6.057 1.00 0.00 43 CYS A N 8
ATOM 16897 C CA . CYS A 1 43 ? -5.551 46.324 -7.245 1.00 0.00 43 CYS A CA 8
ATOM 16898 C C . CYS A 1 43 ? -5.693 44.865 -7.669 1.00 0.00 43 CYS A C 8
ATOM 16899 O O . CYS A 1 43 ? -4.749 44.263 -8.181 1.00 0.00 43 CYS A O 8
ATOM 16907 N N . GLY A 1 44 ? -6.878 44.308 -7.461 1.00 0.00 44 GLY A N 8
ATOM 16908 C CA . GLY A 1 44 ? -7.136 42.924 -7.839 1.00 0.00 44 GLY A CA 8
ATOM 16909 C C . GLY A 1 44 ? -6.458 41.953 -6.884 1.00 0.00 44 GLY A C 8
ATOM 16910 O O . GLY A 1 44 ? -6.040 40.866 -7.281 1.00 0.00 44 GLY A O 8
ATOM 16914 N N . GLN A 1 45 ? -6.349 42.349 -5.620 1.00 0.00 45 GLN A N 8
ATOM 16915 C CA . GLN A 1 45 ? -5.720 41.503 -4.605 1.00 0.00 45 GLN A CA 8
ATOM 16916 C C . GLN A 1 45 ? -6.548 41.508 -3.330 1.00 0.00 45 GLN A C 8
ATOM 16917 O O . GLN A 1 45 ? -6.865 42.565 -2.789 1.00 0.00 45 GLN A O 8
ATOM 16931 N N . THR A 1 46 ? -6.907 40.314 -2.859 1.00 0.00 46 THR A N 8
ATOM 16932 C CA . THR A 1 46 ? -7.711 40.188 -1.647 1.00 0.00 46 THR A CA 8
ATOM 16933 C C . THR A 1 46 ? -6.873 39.689 -0.480 1.00 0.00 46 THR A C 8
ATOM 16934 O O . THR A 1 46 ? -6.483 38.523 -0.435 1.00 0.00 46 THR A O 8
ATOM 16945 N N . PHE A 1 47 ? -6.597 40.584 0.469 1.00 0.00 47 PHE A N 8
ATOM 16946 C CA . PHE A 1 47 ? -5.805 40.223 1.642 1.00 0.00 47 PHE A CA 8
ATOM 16947 C C . PHE A 1 47 ? -6.721 39.764 2.773 1.00 0.00 47 PHE A C 8
ATOM 16948 O O . PHE A 1 47 ? -7.771 40.362 3.016 1.00 0.00 47 PHE A O 8
ATOM 16965 N N . GLN A 1 48 ? -6.322 38.696 3.458 1.00 0.00 48 GLN A N 8
ATOM 16966 C CA . GLN A 1 48 ? -7.117 38.161 4.560 1.00 0.00 48 GLN A CA 8
ATOM 16967 C C . GLN A 1 48 ? -6.232 37.397 5.537 1.00 0.00 48 GLN A C 8
ATOM 16968 O O . GLN A 1 48 ? -5.225 36.805 5.145 1.00 0.00 48 GLN A O 8
ATOM 16982 N N . SER A 1 49 ? -6.615 37.408 6.809 1.00 0.00 49 SER A N 8
ATOM 16983 C CA . SER A 1 49 ? -5.853 36.707 7.838 1.00 0.00 49 SER A CA 8
ATOM 16984 C C . SER A 1 49 ? -6.315 35.258 7.948 1.00 0.00 49 SER A C 8
ATOM 16985 O O . SER A 1 49 ? -7.348 34.882 7.395 1.00 0.00 49 SER A O 8
ATOM 16993 N N . SER A 1 50 ? -5.546 34.450 8.669 1.00 0.00 50 SER A N 8
ATOM 16994 C CA . SER A 1 50 ? -5.885 33.039 8.851 1.00 0.00 50 SER A CA 8
ATOM 16995 C C . SER A 1 50 ? -6.713 32.846 10.114 1.00 0.00 50 SER A C 8
ATOM 16996 O O . SER A 1 50 ? -7.073 31.726 10.465 1.00 0.00 50 SER A O 8
ATOM 17004 N N . GLU A 1 51 ? -7.012 33.951 10.796 1.00 0.00 51 GLU A N 8
ATOM 17005 C CA . GLU A 1 51 ? -7.801 33.900 12.029 1.00 0.00 51 GLU A CA 8
ATOM 17006 C C . GLU A 1 51 ? -9.020 34.801 11.914 1.00 0.00 51 GLU A C 8
ATOM 17007 O O . GLU A 1 51 ? -9.110 35.632 11.012 1.00 0.00 51 GLU A O 8
ATOM 17019 N N . PHE A 1 52 ? -9.958 34.628 12.835 1.00 0.00 52 PHE A N 8
ATOM 17020 C CA . PHE A 1 52 ? -11.187 35.421 12.842 1.00 0.00 52 PHE A CA 8
ATOM 17021 C C . PHE A 1 52 ? -11.194 36.362 14.032 1.00 0.00 52 PHE A C 8
ATOM 17022 O O . PHE A 1 52 ? -10.748 36.020 15.124 1.00 0.00 52 PHE A O 8
ATOM 17039 N N . PHE A 1 53 ? -11.701 37.550 13.795 1.00 0.00 53 PHE A N 8
ATOM 17040 C CA . PHE A 1 53 ? -11.773 38.574 14.847 1.00 0.00 53 PHE A CA 8
ATOM 17041 C C . PHE A 1 53 ? -13.143 38.553 15.537 1.00 0.00 53 PHE A C 8
ATOM 17042 O O . PHE A 1 53 ? -14.161 38.270 14.901 1.00 0.00 53 PHE A O 8
ATOM 17059 N N . PRO A 1 54 ? -13.189 38.849 16.814 1.00 0.00 54 PRO A N 8
ATOM 17060 C CA . PRO A 1 54 ? -14.459 38.854 17.594 1.00 0.00 54 PRO A CA 8
ATOM 17061 C C . PRO A 1 54 ? -15.327 40.069 17.288 1.00 0.00 54 PRO A C 8
ATOM 17062 O O . PRO A 1 54 ? -16.461 40.163 17.755 1.00 0.00 54 PRO A O 8
ATOM 17073 N N . THR A 1 55 ? -14.782 41.008 16.518 1.00 0.00 55 THR A N 8
ATOM 17074 C CA . THR A 1 55 ? -15.514 42.227 16.173 1.00 0.00 55 THR A CA 8
ATOM 17075 C C . THR A 1 55 ? -15.454 42.485 14.674 1.00 0.00 55 THR A C 8
ATOM 17076 O O . THR A 1 55 ? -14.516 42.070 13.995 1.00 0.00 55 THR A O 8
ATOM 17087 N N . LEU A 1 56 ? -16.484 43.151 14.161 1.00 0.00 56 LEU A N 8
ATOM 17088 C CA . LEU A 1 56 ? -16.547 43.437 12.734 1.00 0.00 56 LEU A CA 8
ATOM 17089 C C . LEU A 1 56 ? -15.425 44.383 12.320 1.00 0.00 56 LEU A C 8
ATOM 17090 O O . LEU A 1 56 ? -14.574 44.032 11.497 1.00 0.00 56 LEU A O 8
ATOM 17106 N N . LYS A 1 57 ? -15.433 45.597 12.869 1.00 0.00 57 LYS A N 8
ATOM 17107 C CA . LYS A 1 57 ? -14.440 46.592 12.512 1.00 0.00 57 LYS A CA 8
ATOM 17108 C C . LYS A 1 57 ? -13.045 46.022 12.659 1.00 0.00 57 LYS A C 8
ATOM 17109 O O . LYS A 1 57 ? -12.151 46.353 11.887 1.00 0.00 57 LYS A O 8
ATOM 17128 N N . SER A 1 58 ? -12.864 45.148 13.641 1.00 0.00 58 SER A N 8
ATOM 17129 C CA . SER A 1 58 ? -11.564 44.527 13.862 1.00 0.00 58 SER A CA 8
ATOM 17130 C C . SER A 1 58 ? -11.088 43.824 12.595 1.00 0.00 58 SER A C 8
ATOM 17131 O O . SER A 1 58 ? -9.894 43.788 12.305 1.00 0.00 58 SER A O 8
ATOM 17139 N N . ALA A 1 59 ? -12.026 43.260 11.847 1.00 0.00 59 ALA A N 8
ATOM 17140 C CA . ALA A 1 59 ? -11.683 42.564 10.615 1.00 0.00 59 ALA A CA 8
ATOM 17141 C C . ALA A 1 59 ? -11.262 43.554 9.533 1.00 0.00 59 ALA A C 8
ATOM 17142 O O . ALA A 1 59 ? -10.236 43.374 8.880 1.00 0.00 59 ALA A O 8
ATOM 17149 N N . GLU A 1 60 ? -12.062 44.601 9.352 1.00 0.00 60 GLU A N 8
ATOM 17150 C CA . GLU A 1 60 ? -11.763 45.617 8.347 1.00 0.00 60 GLU A CA 8
ATOM 17151 C C . GLU A 1 60 ? -10.452 46.323 8.682 1.00 0.00 60 GLU A C 8
ATOM 17152 O O . GLU A 1 60 ? -9.662 46.641 7.793 1.00 0.00 60 GLU A O 8
ATOM 17164 N N . HIS A 1 61 ? -10.227 46.567 9.969 1.00 0.00 61 HIS A N 8
ATOM 17165 C CA . HIS A 1 61 ? -9.004 47.231 10.402 1.00 0.00 61 HIS A CA 8
ATOM 17166 C C . HIS A 1 61 ? -7.789 46.345 10.129 1.00 0.00 61 HIS A C 8
ATOM 17167 O O . HIS A 1 61 ? -6.771 46.808 9.613 1.00 0.00 61 HIS A O 8
ATOM 17181 N N . ALA A 1 62 ? -7.895 45.082 10.521 1.00 0.00 62 ALA A N 8
ATOM 17182 C CA . ALA A 1 62 ? -6.797 44.147 10.341 1.00 0.00 62 ALA A CA 8
ATOM 17183 C C . ALA A 1 62 ? -6.593 43.846 8.863 1.00 0.00 62 ALA A C 8
ATOM 17184 O O . ALA A 1 62 ? -5.465 43.722 8.397 1.00 0.00 62 ALA A O 8
ATOM 17191 N N . ALA A 1 63 ? -7.695 43.725 8.133 1.00 0.00 63 ALA A N 8
ATOM 17192 C CA . ALA A 1 63 ? -7.621 43.422 6.709 1.00 0.00 63 ALA A CA 8
ATOM 17193 C C . ALA A 1 63 ? -6.812 44.480 5.968 1.00 0.00 63 ALA A C 8
ATOM 17194 O O . ALA A 1 63 ? -5.846 44.162 5.267 1.00 0.00 63 ALA A O 8
ATOM 17201 N N . ALA A 1 64 ? -7.197 45.743 6.134 1.00 0.00 64 ALA A N 8
ATOM 17202 C CA . ALA A 1 64 ? -6.494 46.838 5.478 1.00 0.00 64 ALA A CA 8
ATOM 17203 C C . ALA A 1 64 ? -5.064 46.934 5.993 1.00 0.00 64 ALA A C 8
ATOM 17204 O O . ALA A 1 64 ? -4.147 47.219 5.233 1.00 0.00 64 ALA A O 8
ATOM 17211 N N . LYS A 1 65 ? -4.880 46.691 7.286 1.00 0.00 65 LYS A N 8
ATOM 17212 C CA . LYS A 1 65 ? -3.552 46.749 7.884 1.00 0.00 65 LYS A CA 8
ATOM 17213 C C . LYS A 1 65 ? -2.610 45.786 7.175 1.00 0.00 65 LYS A C 8
ATOM 17214 O O . LYS A 1 65 ? -1.454 46.126 6.908 1.00 0.00 65 LYS A O 8
ATOM 17233 N N . ILE A 1 66 ? -3.097 44.583 6.860 1.00 0.00 66 ILE A N 8
ATOM 17234 C CA . ILE A 1 66 ? -2.266 43.598 6.185 1.00 0.00 66 ILE A CA 8
ATOM 17235 C C . ILE A 1 66 ? -1.799 44.139 4.837 1.00 0.00 66 ILE A C 8
ATOM 17236 O O . ILE A 1 66 ? -0.640 43.967 4.454 1.00 0.00 66 ILE A O 8
ATOM 17252 N N . ALA A 1 67 ? -2.706 44.782 4.122 1.00 0.00 67 ALA A N 8
ATOM 17253 C CA . ALA A 1 67 ? -2.378 45.342 2.812 1.00 0.00 67 ALA A CA 8
ATOM 17254 C C . ALA A 1 67 ? -1.501 46.575 2.966 1.00 0.00 67 ALA A C 8
ATOM 17255 O O . ALA A 1 67 ? -0.480 46.713 2.296 1.00 0.00 67 ALA A O 8
ATOM 17262 N N . VAL A 1 68 ? -1.900 47.468 3.858 1.00 0.00 68 VAL A N 8
ATOM 17263 C CA . VAL A 1 68 ? -1.152 48.689 4.096 1.00 0.00 68 VAL A CA 8
ATOM 17264 C C . VAL A 1 68 ? 0.277 48.355 4.505 1.00 0.00 68 VAL A C 8
ATOM 17265 O O . VAL A 1 68 ? 1.222 49.002 4.053 1.00 0.00 68 VAL A O 8
ATOM 17278 N N . ALA A 1 69 ? 0.429 47.358 5.368 1.00 0.00 69 ALA A N 8
ATOM 17279 C CA . ALA A 1 69 ? 1.751 46.962 5.831 1.00 0.00 69 ALA A CA 8
ATOM 17280 C C . ALA A 1 69 ? 2.538 46.291 4.709 1.00 0.00 69 ALA A C 8
ATOM 17281 O O . ALA A 1 69 ? 3.763 46.219 4.756 1.00 0.00 69 ALA A O 8
ATOM 17288 N N . SER A 1 70 ? 1.822 45.802 3.704 1.00 0.00 70 SER A N 8
ATOM 17289 C CA . SER A 1 70 ? 2.462 45.146 2.569 1.00 0.00 70 SER A CA 8
ATOM 17290 C C . SER A 1 70 ? 3.026 46.179 1.595 1.00 0.00 70 SER A C 8
ATOM 17291 O O . SER A 1 70 ? 4.067 45.964 0.977 1.00 0.00 70 SER A O 8
ATOM 17299 N N . LEU A 1 71 ? 2.319 47.292 1.459 1.00 0.00 71 LEU A N 8
ATOM 17300 C CA . LEU A 1 71 ? 2.742 48.354 0.555 1.00 0.00 71 LEU A CA 8
ATOM 17301 C C . LEU A 1 71 ? 3.995 49.032 1.075 1.00 0.00 71 LEU A C 8
ATOM 17302 O O . LEU A 1 71 ? 4.819 49.503 0.291 1.00 0.00 71 LEU A O 8
ATOM 17318 N N . THR A 1 72 ? 4.132 49.070 2.398 1.00 0.00 72 THR A N 8
ATOM 17319 C CA . THR A 1 72 ? 5.292 49.696 3.029 1.00 0.00 72 THR A CA 8
ATOM 17320 C C . THR A 1 72 ? 6.569 49.387 2.242 1.00 0.00 72 THR A C 8
ATOM 17321 O O . THR A 1 72 ? 7.141 48.301 2.373 1.00 0.00 72 THR A O 8
ATOM 17332 N N . PRO A 1 73 ? 7.020 50.307 1.426 1.00 0.00 73 PRO A N 8
ATOM 17333 C CA . PRO A 1 73 ? 8.249 50.115 0.599 1.00 0.00 73 PRO A CA 8
ATOM 17334 C C . PRO A 1 73 ? 9.472 49.765 1.446 1.00 0.00 73 PRO A C 8
ATOM 17335 O O . PRO A 1 73 ? 9.969 48.640 1.404 1.00 0.00 73 PRO A O 8
ATOM 17346 N N . GLN A 1 74 ? 9.954 50.743 2.205 1.00 0.00 74 GLN A N 8
ATOM 17347 C CA . GLN A 1 74 ? 11.123 50.537 3.046 1.00 0.00 74 GLN A CA 8
ATOM 17348 C C . GLN A 1 74 ? 10.840 49.480 4.103 1.00 0.00 74 GLN A C 8
ATOM 17349 O O . GLN A 1 74 ? 11.708 48.672 4.424 1.00 0.00 74 GLN A O 8
ATOM 17363 N N . SER A 1 75 ? 9.627 49.499 4.642 1.00 0.00 75 SER A N 8
ATOM 17364 C CA . SER A 1 75 ? 9.243 48.538 5.673 1.00 0.00 75 SER A CA 8
ATOM 17365 C C . SER A 1 75 ? 10.073 48.750 6.937 1.00 0.00 75 SER A C 8
ATOM 17366 O O . SER A 1 75 ? 10.887 47.905 7.308 1.00 0.00 75 SER A O 8
ATOM 17374 N N . PRO A 1 76 ? 9.877 49.858 7.597 1.00 0.00 76 PRO A N 8
ATOM 17375 C CA . PRO A 1 76 ? 10.622 50.191 8.846 1.00 0.00 76 PRO A CA 8
ATOM 17376 C C . PRO A 1 76 ? 10.523 49.079 9.893 1.00 0.00 76 PRO A C 8
ATOM 17377 O O . PRO A 1 76 ? 11.487 48.789 10.596 1.00 0.00 76 PRO A O 8
ATOM 17388 N N . GLU A 1 77 ? 9.351 48.469 9.985 1.00 0.00 77 GLU A N 8
ATOM 17389 C CA . GLU A 1 77 ? 9.132 47.396 10.945 1.00 0.00 77 GLU A CA 8
ATOM 17390 C C . GLU A 1 77 ? 9.662 47.795 12.321 1.00 0.00 77 GLU A C 8
ATOM 17391 O O . GLU A 1 77 ? 10.536 47.132 12.882 1.00 0.00 77 GLU A O 8
ATOM 17403 N N . GLY A 1 78 ? 9.131 48.888 12.860 1.00 0.00 78 GLY A N 8
ATOM 17404 C CA . GLY A 1 78 ? 9.553 49.366 14.170 1.00 0.00 78 GLY A CA 8
ATOM 17405 C C . GLY A 1 78 ? 10.853 50.149 14.080 1.00 0.00 78 GLY A C 8
ATOM 17406 O O . GLY A 1 78 ? 11.277 50.770 15.053 1.00 0.00 78 GLY A O 8
ATOM 17410 N N . ILE A 1 79 ? 11.492 50.116 12.912 1.00 0.00 79 ILE A N 8
ATOM 17411 C CA . ILE A 1 79 ? 12.752 50.816 12.702 1.00 0.00 79 ILE A CA 8
ATOM 17412 C C . ILE A 1 79 ? 12.567 51.922 11.681 1.00 0.00 79 ILE A C 8
ATOM 17413 O O . ILE A 1 79 ? 12.837 51.734 10.497 1.00 0.00 79 ILE A O 8
ATOM 17429 N N . ASP A 1 80 ? 12.113 53.074 12.157 1.00 0.00 80 ASP A N 8
ATOM 17430 C CA . ASP A 1 80 ? 11.885 54.235 11.296 1.00 0.00 80 ASP A CA 8
ATOM 17431 C C . ASP A 1 80 ? 12.903 54.274 10.183 1.00 0.00 80 ASP A C 8
ATOM 17432 O O . ASP A 1 80 ? 12.663 53.689 9.134 1.00 0.00 80 ASP A O 8
ATOM 17441 N N . VAL A 1 81 ? 14.052 54.922 10.428 1.00 0.00 81 VAL A N 8
ATOM 17442 C CA . VAL A 1 81 ? 15.125 54.997 9.438 1.00 0.00 81 VAL A CA 8
ATOM 17443 C C . VAL A 1 81 ? 16.000 56.214 9.742 1.00 0.00 81 VAL A C 8
ATOM 17444 O O . VAL A 1 81 ? 16.931 56.135 10.539 1.00 0.00 81 VAL A O 8
ATOM 17457 N N . ALA A 1 82 ? 15.709 57.335 9.082 1.00 0.00 82 ALA A N 8
ATOM 17458 C CA . ALA A 1 82 ? 16.457 58.548 9.269 1.00 0.00 82 ALA A CA 8
ATOM 17459 C C . ALA A 1 82 ? 15.580 59.752 8.958 1.00 0.00 82 ALA A C 8
ATOM 17460 O O . ALA A 1 82 ? 15.420 60.135 7.804 1.00 0.00 82 ALA A O 8
ATOM 17467 N N . TYR A 1 83 ? 15.021 60.339 10.003 1.00 0.00 83 TYR A N 8
ATOM 17468 C CA . TYR A 1 83 ? 14.148 61.518 9.844 1.00 0.00 83 TYR A CA 8
ATOM 17469 C C . TYR A 1 83 ? 14.736 62.471 8.785 1.00 0.00 83 TYR A C 8
ATOM 17470 O O . TYR A 1 83 ? 14.025 63.295 8.213 1.00 0.00 83 TYR A O 8
ATOM 17488 N N . LYS A 1 84 ? 16.024 62.302 8.519 1.00 0.00 84 LYS A N 8
ATOM 17489 C CA . LYS A 1 84 ? 16.692 63.106 7.497 1.00 0.00 84 LYS A CA 8
ATOM 17490 C C . LYS A 1 84 ? 16.004 62.862 6.149 1.00 0.00 84 LYS A C 8
ATOM 17491 O O . LYS A 1 84 ? 15.743 63.799 5.395 1.00 0.00 84 LYS A O 8
ATOM 17510 N N . ASN A 1 85 ? 15.725 61.596 5.852 1.00 0.00 85 ASN A N 8
ATOM 17511 C CA . ASN A 1 85 ? 15.072 61.249 4.591 1.00 0.00 85 ASN A CA 8
ATOM 17512 C C . ASN A 1 85 ? 13.678 61.871 4.532 1.00 0.00 85 ASN A C 8
ATOM 17513 O O . ASN A 1 85 ? 13.260 62.388 3.500 1.00 0.00 85 ASN A O 8
ATOM 17524 N N . LEU A 1 86 ? 12.965 61.812 5.649 1.00 0.00 86 LEU A N 8
ATOM 17525 C CA . LEU A 1 86 ? 11.618 62.358 5.701 1.00 0.00 86 LEU A CA 8
ATOM 17526 C C . LEU A 1 86 ? 11.620 63.849 5.378 1.00 0.00 86 LEU A C 8
ATOM 17527 O O . LEU A 1 86 ? 10.848 64.314 4.541 1.00 0.00 86 LEU A O 8
ATOM 17543 N N . LEU A 1 87 ? 12.500 64.591 6.040 1.00 0.00 87 LEU A N 8
ATOM 17544 C CA . LEU A 1 87 ? 12.599 66.027 5.814 1.00 0.00 87 LEU A CA 8
ATOM 17545 C C . LEU A 1 87 ? 12.974 66.299 4.362 1.00 0.00 87 LEU A C 8
ATOM 17546 O O . LEU A 1 87 ? 12.525 67.275 3.764 1.00 0.00 87 LEU A O 8
ATOM 17562 N N . GLN A 1 88 ? 13.809 65.439 3.801 1.00 0.00 88 GLN A N 8
ATOM 17563 C CA . GLN A 1 88 ? 14.232 65.586 2.415 1.00 0.00 88 GLN A CA 8
ATOM 17564 C C . GLN A 1 88 ? 13.128 65.114 1.469 1.00 0.00 88 GLN A C 8
ATOM 17565 O O . GLN A 1 88 ? 13.027 65.581 0.334 1.00 0.00 88 GLN A O 8
ATOM 17579 N N . GLU A 1 89 ? 12.305 64.176 1.944 1.00 0.00 89 GLU A N 8
ATOM 17580 C CA . GLU A 1 89 ? 11.221 63.644 1.121 1.00 0.00 89 GLU A CA 8
ATOM 17581 C C . GLU A 1 89 ? 10.102 64.662 0.954 1.00 0.00 89 GLU A C 8
ATOM 17582 O O . GLU A 1 89 ? 9.638 64.910 -0.156 1.00 0.00 89 GLU A O 8
ATOM 17594 N N . ILE A 1 90 ? 9.674 65.246 2.062 1.00 0.00 90 ILE A N 8
ATOM 17595 C CA . ILE A 1 90 ? 8.602 66.233 2.027 1.00 0.00 90 ILE A CA 8
ATOM 17596 C C . ILE A 1 90 ? 9.055 67.475 1.261 1.00 0.00 90 ILE A C 8
ATOM 17597 O O . ILE A 1 90 ? 8.303 68.031 0.463 1.00 0.00 90 ILE A O 8
ATOM 17613 N N . ALA A 1 91 ? 10.286 67.909 1.520 1.00 0.00 91 ALA A N 8
ATOM 17614 C CA . ALA A 1 91 ? 10.825 69.086 0.850 1.00 0.00 91 ALA A CA 8
ATOM 17615 C C . ALA A 1 91 ? 10.860 68.866 -0.656 1.00 0.00 91 ALA A C 8
ATOM 17616 O O . ALA A 1 91 ? 10.433 69.723 -1.426 1.00 0.00 91 ALA A O 8
ATOM 17623 N N . GLN A 1 92 ? 11.378 67.712 -1.072 1.00 0.00 92 GLN A N 8
ATOM 17624 C CA . GLN A 1 92 ? 11.465 67.397 -2.493 1.00 0.00 92 GLN A CA 8
ATOM 17625 C C . GLN A 1 92 ? 10.086 67.111 -3.075 1.00 0.00 92 GLN A C 8
ATOM 17626 O O . GLN A 1 92 ? 9.758 67.556 -4.174 1.00 0.00 92 GLN A O 8
ATOM 17640 N N . LYS A 1 93 ? 9.282 66.360 -2.329 1.00 0.00 93 LYS A N 8
ATOM 17641 C CA . LYS A 1 93 ? 7.942 66.014 -2.786 1.00 0.00 93 LYS A CA 8
ATOM 17642 C C . LYS A 1 93 ? 7.103 67.272 -2.973 1.00 0.00 93 LYS A C 8
ATOM 17643 O O . LYS A 1 93 ? 6.455 67.448 -4.003 1.00 0.00 93 LYS A O 8
ATOM 17662 N N . GLU A 1 94 ? 7.122 68.143 -1.972 1.00 0.00 94 GLU A N 8
ATOM 17663 C CA . GLU A 1 94 ? 6.361 69.388 -2.040 1.00 0.00 94 GLU A CA 8
ATOM 17664 C C . GLU A 1 94 ? 7.143 70.451 -2.803 1.00 0.00 94 GLU A C 8
ATOM 17665 O O . GLU A 1 94 ? 6.555 71.281 -3.495 1.00 0.00 94 GLU A O 8
ATOM 17677 N N . SER A 1 95 ? 8.466 70.422 -2.668 1.00 0.00 95 SER A N 8
ATOM 17678 C CA . SER A 1 95 ? 9.317 71.394 -3.350 1.00 0.00 95 SER A CA 8
ATOM 17679 C C . SER A 1 95 ? 9.259 72.743 -2.638 1.00 0.00 95 SER A C 8
ATOM 17680 O O . SER A 1 95 ? 8.475 73.617 -3.005 1.00 0.00 95 SER A O 8
ATOM 17688 N N . SER A 1 96 ? 10.087 72.908 -1.614 1.00 0.00 96 SER A N 8
ATOM 17689 C CA . SER A 1 96 ? 10.113 74.157 -0.859 1.00 0.00 96 SER A CA 8
ATOM 17690 C C . SER A 1 96 ? 11.520 74.461 -0.383 1.00 0.00 96 SER A C 8
ATOM 17691 O O . SER A 1 96 ? 11.707 75.113 0.644 1.00 0.00 96 SER A O 8
ATOM 17699 N N . LEU A 1 97 ? 12.515 73.991 -1.130 1.00 0.00 97 LEU A N 8
ATOM 17700 C CA . LEU A 1 97 ? 13.906 74.223 -0.772 1.00 0.00 97 LEU A CA 8
ATOM 17701 C C . LEU A 1 97 ? 14.353 73.265 0.322 1.00 0.00 97 LEU A C 8
ATOM 17702 O O . LEU A 1 97 ? 13.967 73.418 1.482 1.00 0.00 97 LEU A O 8
ATOM 17718 N N . LEU A 1 98 ? 15.163 72.279 -0.042 1.00 0.00 98 LEU A N 8
ATOM 17719 C CA . LEU A 1 98 ? 15.642 71.307 0.922 1.00 0.00 98 LEU A CA 8
ATOM 17720 C C . LEU A 1 98 ? 16.039 71.990 2.229 1.00 0.00 98 LEU A C 8
ATOM 17721 O O . LEU A 1 98 ? 16.392 73.167 2.246 1.00 0.00 98 LEU A O 8
ATOM 17737 N N . PRO A 1 99 ? 15.976 71.268 3.316 1.00 0.00 99 PRO A N 8
ATOM 17738 C CA . PRO A 1 99 ? 16.325 71.805 4.663 1.00 0.00 99 PRO A CA 8
ATOM 17739 C C . PRO A 1 99 ? 17.808 72.142 4.774 1.00 0.00 99 PRO A C 8
ATOM 17740 O O . PRO A 1 99 ? 18.598 71.812 3.891 1.00 0.00 99 PRO A O 8
ATOM 17751 N N . PHE A 1 100 ? 18.182 72.791 5.874 1.00 0.00 100 PHE A N 8
ATOM 17752 C CA . PHE A 1 100 ? 19.582 73.151 6.105 1.00 0.00 100 PHE A CA 8
ATOM 17753 C C . PHE A 1 100 ? 19.976 72.812 7.536 1.00 0.00 100 PHE A C 8
ATOM 17754 O O . PHE A 1 100 ? 19.607 73.518 8.472 1.00 0.00 100 PHE A O 8
ATOM 17771 N N . TYR A 1 101 ? 20.729 71.726 7.703 1.00 0.00 101 TYR A N 8
ATOM 17772 C CA . TYR A 1 101 ? 21.152 71.302 9.033 1.00 0.00 101 TYR A CA 8
ATOM 17773 C C . TYR A 1 101 ? 22.457 71.981 9.425 1.00 0.00 101 TYR A C 8
ATOM 17774 O O . TYR A 1 101 ? 23.468 71.849 8.737 1.00 0.00 101 TYR A O 8
ATOM 17792 N N . ALA A 1 102 ? 22.429 72.703 10.541 1.00 0.00 102 ALA A N 8
ATOM 17793 C CA . ALA A 1 102 ? 23.620 73.401 11.027 1.00 0.00 102 ALA A CA 8
ATOM 17794 C C . ALA A 1 102 ? 23.806 73.138 12.513 1.00 0.00 102 ALA A C 8
ATOM 17795 O O . ALA A 1 102 ? 22.871 73.276 13.298 1.00 0.00 102 ALA A O 8
ATOM 17802 N N . THR A 1 103 ? 25.026 72.760 12.894 1.00 0.00 103 THR A N 8
ATOM 17803 C CA . THR A 1 103 ? 25.334 72.479 14.294 1.00 0.00 103 THR A CA 8
ATOM 17804 C C . THR A 1 103 ? 26.371 73.461 14.817 1.00 0.00 103 THR A C 8
ATOM 17805 O O . THR A 1 103 ? 27.445 73.610 14.235 1.00 0.00 103 THR A O 8
ATOM 17816 N N . ALA A 1 104 ? 26.045 74.133 15.922 1.00 0.00 104 ALA A N 8
ATOM 17817 C CA . ALA A 1 104 ? 26.963 75.105 16.518 1.00 0.00 104 ALA A CA 8
ATOM 17818 C C . ALA A 1 104 ? 27.464 74.606 17.866 1.00 0.00 104 ALA A C 8
ATOM 17819 O O . ALA A 1 104 ? 26.688 74.113 18.682 1.00 0.00 104 ALA A O 8
ATOM 17826 N N . THR A 1 105 ? 28.774 74.734 18.100 1.00 0.00 105 THR A N 8
ATOM 17827 C CA . THR A 1 105 ? 29.371 74.298 19.351 1.00 0.00 105 THR A CA 8
ATOM 17828 C C . THR A 1 105 ? 29.783 75.503 20.189 1.00 0.00 105 THR A C 8
ATOM 17829 O O . THR A 1 105 ? 30.446 76.419 19.699 1.00 0.00 105 THR A O 8
ATOM 17840 N N . SER A 1 106 ? 29.381 75.497 21.456 1.00 0.00 106 SER A N 8
ATOM 17841 C CA . SER A 1 106 ? 29.711 76.595 22.354 1.00 0.00 106 SER A CA 8
ATOM 17842 C C . SER A 1 106 ? 29.551 76.160 23.800 1.00 0.00 106 SER A C 8
ATOM 17843 O O . SER A 1 106 ? 28.937 75.131 24.083 1.00 0.00 106 SER A O 8
ATOM 17851 N N . GLY A 1 107 ? 30.101 76.953 24.719 1.00 0.00 107 GLY A N 8
ATOM 17852 C CA . GLY A 1 107 ? 30.009 76.645 26.142 1.00 0.00 107 GLY A CA 8
ATOM 17853 C C . GLY A 1 107 ? 31.392 76.590 26.779 1.00 0.00 107 GLY A C 8
ATOM 17854 O O . GLY A 1 107 ? 32.405 76.777 26.107 1.00 0.00 107 GLY A O 8
ATOM 17858 N N . PRO A 1 108 ? 31.445 76.334 28.055 1.00 0.00 108 PRO A N 8
ATOM 17859 C CA . PRO A 1 108 ? 32.731 76.244 28.809 1.00 0.00 108 PRO A CA 8
ATOM 17860 C C . PRO A 1 108 ? 33.636 75.137 28.274 1.00 0.00 108 PRO A C 8
ATOM 17861 O O . PRO A 1 108 ? 33.158 74.130 27.748 1.00 0.00 108 PRO A O 8
ATOM 17872 N N . SER A 1 109 ? 34.942 75.326 28.424 1.00 0.00 109 SER A N 8
ATOM 17873 C CA . SER A 1 109 ? 35.903 74.335 27.963 1.00 0.00 109 SER A CA 8
ATOM 17874 C C . SER A 1 109 ? 35.732 73.034 28.740 1.00 0.00 109 SER A C 8
ATOM 17875 O O . SER A 1 109 ? 36.205 71.980 28.316 1.00 0.00 109 SER A O 8
ATOM 17883 N N . HIS A 1 110 ? 35.050 73.113 29.884 1.00 0.00 110 HIS A N 8
ATOM 17884 C CA . HIS A 1 110 ? 34.820 71.931 30.712 1.00 0.00 110 HIS A CA 8
ATOM 17885 C C . HIS A 1 110 ? 33.491 71.286 30.354 1.00 0.00 110 HIS A C 8
ATOM 17886 O O . HIS A 1 110 ? 33.371 70.060 30.340 1.00 0.00 110 HIS A O 8
ATOM 17900 N N . ALA A 1 111 ? 32.491 72.120 30.056 1.00 0.00 111 ALA A N 8
ATOM 17901 C CA . ALA A 1 111 ? 31.163 71.623 29.686 1.00 0.00 111 ALA A CA 8
ATOM 17902 C C . ALA A 1 111 ? 30.740 72.193 28.327 1.00 0.00 111 ALA A C 8
ATOM 17903 O O . ALA A 1 111 ? 29.964 73.143 28.249 1.00 0.00 111 ALA A O 8
ATOM 17910 N N . PRO A 1 112 ? 31.228 71.629 27.259 1.00 0.00 112 PRO A N 8
ATOM 17911 C CA . PRO A 1 112 ? 30.891 72.092 25.890 1.00 0.00 112 PRO A CA 8
ATOM 17912 C C . PRO A 1 112 ? 29.572 71.513 25.391 1.00 0.00 112 PRO A C 8
ATOM 17913 O O . PRO A 1 112 ? 29.389 70.299 25.364 1.00 0.00 112 PRO A O 8
ATOM 17924 N N . THR A 1 113 ? 28.653 72.392 24.996 1.00 0.00 113 THR A N 8
ATOM 17925 C CA . THR A 1 113 ? 27.349 71.963 24.495 1.00 0.00 113 THR A CA 8
ATOM 17926 C C . THR A 1 113 ? 27.248 72.226 23.004 1.00 0.00 113 THR A C 8
ATOM 17927 O O . THR A 1 113 ? 28.093 72.908 22.424 1.00 0.00 113 THR A O 8
ATOM 17938 N N . PHE A 1 114 ? 26.207 71.681 22.385 1.00 0.00 114 PHE A N 8
ATOM 17939 C CA . PHE A 1 114 ? 26.002 71.861 20.949 1.00 0.00 114 PHE A CA 8
ATOM 17940 C C . PHE A 1 114 ? 24.535 72.157 20.653 1.00 0.00 114 PHE A C 8
ATOM 17941 O O . PHE A 1 114 ? 23.643 71.715 21.376 1.00 0.00 114 PHE A O 8
ATOM 17958 N N . THR A 1 115 ? 24.291 72.898 19.575 1.00 0.00 115 THR A N 8
ATOM 17959 C CA . THR A 1 115 ? 22.925 73.242 19.180 1.00 0.00 115 THR A CA 8
ATOM 17960 C C . THR A 1 115 ? 22.727 72.996 17.694 1.00 0.00 115 THR A C 8
ATOM 17961 O O . THR A 1 115 ? 23.536 73.428 16.873 1.00 0.00 115 THR A O 8
ATOM 17972 N N . SER A 1 116 ? 21.642 72.308 17.347 1.00 0.00 116 SER A N 8
ATOM 17973 C CA . SER A 1 116 ? 21.340 72.013 15.948 1.00 0.00 116 SER A CA 8
ATOM 17974 C C . SER A 1 116 ? 20.085 72.753 15.507 1.00 0.00 116 SER A C 8
ATOM 17975 O O . SER A 1 116 ? 19.118 72.862 16.261 1.00 0.00 116 SER A O 8
ATOM 17983 N N . THR A 1 117 ? 20.106 73.270 14.283 1.00 0.00 117 THR A N 8
ATOM 17984 C CA . THR A 1 117 ? 18.963 74.008 13.747 1.00 0.00 117 THR A CA 8
ATOM 17985 C C . THR A 1 117 ? 18.685 73.589 12.311 1.00 0.00 117 THR A C 8
ATOM 17986 O O . THR A 1 117 ? 19.603 73.245 11.567 1.00 0.00 117 THR A O 8
ATOM 17997 N N . VAL A 1 118 ? 17.411 73.620 11.928 1.00 0.00 118 VAL A N 8
ATOM 17998 C CA . VAL A 1 118 ? 17.015 73.243 10.572 1.00 0.00 118 VAL A CA 8
ATOM 17999 C C . VAL A 1 118 ? 16.146 74.323 9.941 1.00 0.00 118 VAL A C 8
ATOM 18000 O O . VAL A 1 118 ? 15.100 74.682 10.478 1.00 0.00 118 VAL A O 8
ATOM 18013 N N . GLU A 1 119 ? 16.592 74.853 8.807 1.00 0.00 119 GLU A N 8
ATOM 18014 C CA . GLU A 1 119 ? 15.846 75.900 8.108 1.00 0.00 119 GLU A CA 8
ATOM 18015 C C . GLU A 1 119 ? 15.254 75.361 6.821 1.00 0.00 119 GLU A C 8
ATOM 18016 O O . GLU A 1 119 ? 15.975 75.027 5.883 1.00 0.00 119 GLU A O 8
ATOM 18028 N N . PHE A 1 120 ? 13.925 75.266 6.794 1.00 0.00 120 PHE A N 8
ATOM 18029 C CA . PHE A 1 120 ? 13.226 74.756 5.613 1.00 0.00 120 PHE A CA 8
ATOM 18030 C C . PHE A 1 120 ? 11.987 75.585 5.328 1.00 0.00 120 PHE A C 8
ATOM 18031 O O . PHE A 1 120 ? 11.195 75.859 6.228 1.00 0.00 120 PHE A O 8
ATOM 18048 N N . ALA A 1 121 ? 11.825 75.999 4.074 1.00 0.00 121 ALA A N 8
ATOM 18049 C CA . ALA A 1 121 ? 10.673 76.804 3.685 1.00 0.00 121 ALA A CA 8
ATOM 18050 C C . ALA A 1 121 ? 10.880 78.262 4.082 1.00 0.00 121 ALA A C 8
ATOM 18051 O O . ALA A 1 121 ? 9.931 79.046 4.113 1.00 0.00 121 ALA A O 8
ATOM 18058 N N . GLY A 1 122 ? 12.121 78.616 4.397 1.00 0.00 122 GLY A N 8
ATOM 18059 C CA . GLY A 1 122 ? 12.439 79.980 4.799 1.00 0.00 122 GLY A CA 8
ATOM 18060 C C . GLY A 1 122 ? 12.224 80.166 6.292 1.00 0.00 122 GLY A C 8
ATOM 18061 O O . GLY A 1 122 ? 12.490 81.239 6.834 1.00 0.00 122 GLY A O 8
ATOM 18065 N N . LYS A 1 123 ? 11.736 79.118 6.964 1.00 0.00 123 LYS A N 8
ATOM 18066 C CA . LYS A 1 123 ? 11.485 79.191 8.400 1.00 0.00 123 LYS A CA 8
ATOM 18067 C C . LYS A 1 123 ? 12.517 78.375 9.157 1.00 0.00 123 LYS A C 8
ATOM 18068 O O . LYS A 1 123 ? 12.880 77.275 8.745 1.00 0.00 123 LYS A O 8
ATOM 18087 N N . VAL A 1 124 ? 12.997 78.928 10.265 1.00 0.00 124 VAL A N 8
ATOM 18088 C CA . VAL A 1 124 ? 14.002 78.249 11.074 1.00 0.00 124 VAL A CA 8
ATOM 18089 C C . VAL A 1 124 ? 13.348 77.498 12.229 1.00 0.00 124 VAL A C 8
ATOM 18090 O O . VAL A 1 124 ? 12.232 77.817 12.636 1.00 0.00 124 VAL A O 8
ATOM 18103 N N . PHE A 1 125 ? 14.054 76.501 12.754 1.00 0.00 125 PHE A N 8
ATOM 18104 C CA . PHE A 1 125 ? 13.539 75.708 13.872 1.00 0.00 125 PHE A CA 8
ATOM 18105 C C . PHE A 1 125 ? 14.677 75.254 14.772 1.00 0.00 125 PHE A C 8
ATOM 18106 O O . PHE A 1 125 ? 15.395 74.306 14.456 1.00 0.00 125 PHE A O 8
ATOM 18123 N N . SER A 1 126 ? 14.840 75.941 15.900 1.00 0.00 126 SER A N 8
ATOM 18124 C CA . SER A 1 126 ? 15.897 75.605 16.845 1.00 0.00 126 SER A CA 8
ATOM 18125 C C . SER A 1 126 ? 15.451 74.478 17.766 1.00 0.00 126 SER A C 8
ATOM 18126 O O . SER A 1 126 ? 14.293 74.416 18.173 1.00 0.00 126 SER A O 8
ATOM 18134 N N . GLY A 1 127 ? 16.381 73.588 18.100 1.00 0.00 127 GLY A N 8
ATOM 18135 C CA . GLY A 1 127 ? 16.077 72.464 18.987 1.00 0.00 127 GLY A CA 8
ATOM 18136 C C . GLY A 1 127 ? 16.557 72.752 20.403 1.00 0.00 127 GLY A C 8
ATOM 18137 O O . GLY A 1 127 ? 16.925 73.883 20.724 1.00 0.00 127 GLY A O 8
ATOM 18141 N N . GLU A 1 128 ? 16.553 71.724 21.251 1.00 0.00 128 GLU A N 8
ATOM 18142 C CA . GLU A 1 128 ? 16.989 71.870 22.624 1.00 0.00 128 GLU A CA 8
ATOM 18143 C C . GLU A 1 128 ? 18.478 71.585 22.752 1.00 0.00 128 GLU A C 8
ATOM 18144 O O . GLU A 1 128 ? 18.965 70.546 22.312 1.00 0.00 128 GLU A O 8
ATOM 18156 N N . GLU A 1 129 ? 19.188 72.513 23.361 1.00 0.00 129 GLU A N 8
ATOM 18157 C CA . GLU A 1 129 ? 20.630 72.361 23.556 1.00 0.00 129 GLU A CA 8
ATOM 18158 C C . GLU A 1 129 ? 20.924 71.140 24.428 1.00 0.00 129 GLU A C 8
ATOM 18159 O O . GLU A 1 129 ? 20.095 70.738 25.246 1.00 0.00 129 GLU A O 8
ATOM 18171 N N . ALA A 1 130 ? 22.103 70.559 24.246 1.00 0.00 130 ALA A N 8
ATOM 18172 C CA . ALA A 1 130 ? 22.492 69.388 25.023 1.00 0.00 130 ALA A CA 8
ATOM 18173 C C . ALA A 1 130 ? 23.961 69.050 24.785 1.00 0.00 130 ALA A C 8
ATOM 18174 O O . ALA A 1 130 ? 24.556 69.487 23.801 1.00 0.00 130 ALA A O 8
ATOM 18181 N N . LYS A 1 131 ? 24.532 68.261 25.686 1.00 0.00 131 LYS A N 8
ATOM 18182 C CA . LYS A 1 131 ? 25.929 67.852 25.561 1.00 0.00 131 LYS A CA 8
ATOM 18183 C C . LYS A 1 131 ? 26.053 66.695 24.581 1.00 0.00 131 LYS A C 8
ATOM 18184 O O . LYS A 1 131 ? 26.914 65.828 24.736 1.00 0.00 131 LYS A O 8
ATOM 18203 N N . THR A 1 132 ? 25.195 66.688 23.567 1.00 0.00 132 THR A N 8
ATOM 18204 C CA . THR A 1 132 ? 25.224 65.629 22.561 1.00 0.00 132 THR A CA 8
ATOM 18205 C C . THR A 1 132 ? 24.598 66.115 21.255 1.00 0.00 132 THR A C 8
ATOM 18206 O O . THR A 1 132 ? 23.703 66.958 21.260 1.00 0.00 132 THR A O 8
ATOM 18217 N N . LYS A 1 133 ? 25.072 65.569 20.141 1.00 0.00 133 LYS A N 8
ATOM 18218 C CA . LYS A 1 133 ? 24.548 65.947 18.833 1.00 0.00 133 LYS A CA 8
ATOM 18219 C C . LYS A 1 133 ? 23.261 65.191 18.524 1.00 0.00 133 LYS A C 8
ATOM 18220 O O . LYS A 1 133 ? 22.418 65.664 17.760 1.00 0.00 133 LYS A O 8
ATOM 18239 N N . LYS A 1 134 ? 23.126 64.001 19.098 1.00 0.00 134 LYS A N 8
ATOM 18240 C CA . LYS A 1 134 ? 21.949 63.180 18.848 1.00 0.00 134 LYS A CA 8
ATOM 18241 C C . LYS A 1 134 ? 20.700 63.837 19.410 1.00 0.00 134 LYS A C 8
ATOM 18242 O O . LYS A 1 134 ? 19.724 64.048 18.689 1.00 0.00 134 LYS A O 8
ATOM 18261 N N . LEU A 1 135 ? 20.726 64.156 20.699 1.00 0.00 135 LEU A N 8
ATOM 18262 C CA . LEU A 1 135 ? 19.585 64.781 21.335 1.00 0.00 135 LEU A CA 8
ATOM 18263 C C . LEU A 1 135 ? 19.314 66.156 20.737 1.00 0.00 135 LEU A C 8
ATOM 18264 O O . LEU A 1 135 ? 18.162 66.534 20.525 1.00 0.00 135 LEU A O 8
ATOM 18280 N N . ALA A 1 136 ? 20.382 66.904 20.483 1.00 0.00 136 ALA A N 8
ATOM 18281 C CA . ALA A 1 136 ? 20.243 68.243 19.927 1.00 0.00 136 ALA A CA 8
ATOM 18282 C C . ALA A 1 136 ? 19.425 68.206 18.640 1.00 0.00 136 ALA A C 8
ATOM 18283 O O . ALA A 1 136 ? 18.429 68.918 18.508 1.00 0.00 136 ALA A O 8
ATOM 18290 N N . GLU A 1 137 ? 19.841 67.364 17.700 1.00 0.00 137 GLU A N 8
ATOM 18291 C CA . GLU A 1 137 ? 19.132 67.240 16.433 1.00 0.00 137 GLU A CA 8
ATOM 18292 C C . GLU A 1 137 ? 17.745 66.646 16.654 1.00 0.00 137 GLU A C 8
ATOM 18293 O O . GLU A 1 137 ? 16.779 67.041 15.999 1.00 0.00 137 GLU A O 8
ATOM 18305 N N . MET A 1 138 ? 17.653 65.696 17.577 1.00 0.00 138 MET A N 8
ATOM 18306 C CA . MET A 1 138 ? 16.379 65.052 17.867 1.00 0.00 138 MET A CA 8
ATOM 18307 C C . MET A 1 138 ? 15.349 66.083 18.316 1.00 0.00 138 MET A C 8
ATOM 18308 O O . MET A 1 138 ? 14.210 66.070 17.861 1.00 0.00 138 MET A O 8
ATOM 18322 N N . SER A 1 139 ? 15.759 66.971 19.213 1.00 0.00 139 SER A N 8
ATOM 18323 C CA . SER A 1 139 ? 14.861 68.001 19.719 1.00 0.00 139 SER A CA 8
ATOM 18324 C C . SER A 1 139 ? 14.502 68.990 18.616 1.00 0.00 139 SER A C 8
ATOM 18325 O O . SER A 1 139 ? 13.403 69.540 18.595 1.00 0.00 139 SER A O 8
ATOM 18333 N N . ALA A 1 140 ? 15.444 69.220 17.706 1.00 0.00 140 ALA A N 8
ATOM 18334 C CA . ALA A 1 140 ? 15.223 70.158 16.612 1.00 0.00 140 ALA A CA 8
ATOM 18335 C C . ALA A 1 140 ? 14.194 69.615 15.628 1.00 0.00 140 ALA A C 8
ATOM 18336 O O . ALA A 1 140 ? 13.240 70.306 15.267 1.00 0.00 140 ALA A O 8
ATOM 18343 N N . ALA A 1 141 ? 14.393 68.376 15.199 1.00 0.00 141 ALA A N 8
ATOM 18344 C CA . ALA A 1 141 ? 13.480 67.749 14.253 1.00 0.00 141 ALA A CA 8
ATOM 18345 C C . ALA A 1 141 ? 12.066 67.719 14.817 1.00 0.00 141 ALA A C 8
ATOM 18346 O O . ALA A 1 141 ? 11.089 67.705 14.066 1.00 0.00 141 ALA A O 8
ATOM 18353 N N . LYS A 1 142 ? 11.957 67.715 16.140 1.00 0.00 142 LYS A N 8
ATOM 18354 C CA . LYS A 1 142 ? 10.654 67.696 16.789 1.00 0.00 142 LYS A CA 8
ATOM 18355 C C . LYS A 1 142 ? 9.908 68.996 16.550 1.00 0.00 142 LYS A C 8
ATOM 18356 O O . LYS A 1 142 ? 8.708 68.992 16.277 1.00 0.00 142 LYS A O 8
ATOM 18375 N N . VAL A 1 143 ? 10.621 70.109 16.671 1.00 0.00 143 VAL A N 8
ATOM 18376 C CA . VAL A 1 143 ? 9.998 71.412 16.483 1.00 0.00 143 VAL A CA 8
ATOM 18377 C C . VAL A 1 143 ? 9.455 71.552 15.067 1.00 0.00 143 VAL A C 8
ATOM 18378 O O . VAL A 1 143 ? 8.321 71.993 14.868 1.00 0.00 143 VAL A O 8
ATOM 18391 N N . ALA A 1 144 ? 10.267 71.182 14.080 1.00 0.00 144 ALA A N 8
ATOM 18392 C CA . ALA A 1 144 ? 9.854 71.284 12.690 1.00 0.00 144 ALA A CA 8
ATOM 18393 C C . ALA A 1 144 ? 8.727 70.308 12.378 1.00 0.00 144 ALA A C 8
ATOM 18394 O O . ALA A 1 144 ? 7.708 70.689 11.813 1.00 0.00 144 ALA A O 8
ATOM 18401 N N . PHE A 1 145 ? 8.918 69.049 12.745 1.00 0.00 145 PHE A N 8
ATOM 18402 C CA . PHE A 1 145 ? 7.910 68.031 12.475 1.00 0.00 145 PHE A CA 8
ATOM 18403 C C . PHE A 1 145 ? 6.577 68.396 13.110 1.00 0.00 145 PHE A C 8
ATOM 18404 O O . PHE A 1 145 ? 5.538 68.366 12.445 1.00 0.00 145 PHE A O 8
ATOM 18421 N N . MET A 1 146 ? 6.610 68.743 14.389 1.00 0.00 146 MET A N 8
ATOM 18422 C CA . MET A 1 146 ? 5.395 69.109 15.101 1.00 0.00 146 MET A CA 8
ATOM 18423 C C . MET A 1 146 ? 4.784 70.378 14.517 1.00 0.00 146 MET A C 8
ATOM 18424 O O . MET A 1 146 ? 3.562 70.520 14.459 1.00 0.00 146 MET A O 8
ATOM 18438 N N . SER A 1 147 ? 5.641 71.297 14.091 1.00 0.00 147 SER A N 8
ATOM 18439 C CA . SER A 1 147 ? 5.177 72.552 13.513 1.00 0.00 147 SER A CA 8
ATOM 18440 C C . SER A 1 147 ? 4.536 72.324 12.149 1.00 0.00 147 SER A C 8
ATOM 18441 O O . SER A 1 147 ? 3.506 72.915 11.827 1.00 0.00 147 SER A O 8
ATOM 18449 N N . ILE A 1 148 ? 5.159 71.470 11.349 1.00 0.00 148 ILE A N 8
ATOM 18450 C CA . ILE A 1 148 ? 4.651 71.182 10.013 1.00 0.00 148 ILE A CA 8
ATOM 18451 C C . ILE A 1 148 ? 3.197 70.739 10.087 1.00 0.00 148 ILE A C 8
ATOM 18452 O O . ILE A 1 148 ? 2.379 71.135 9.255 1.00 0.00 148 ILE A O 8
ATOM 18468 N N . LYS A 1 149 ? 2.882 69.912 11.073 1.00 0.00 149 LYS A N 8
ATOM 18469 C CA . LYS A 1 149 ? 1.518 69.420 11.224 1.00 0.00 149 LYS A CA 8
ATOM 18470 C C . LYS A 1 149 ? 0.511 70.547 11.024 1.00 0.00 149 LYS A C 8
ATOM 18471 O O . LYS A 1 149 ? -0.469 70.387 10.296 1.00 0.00 149 LYS A O 8
ATOM 18490 N N . ASN A 1 150 ? 0.765 71.684 11.664 1.00 0.00 150 ASN A N 8
ATOM 18491 C CA . ASN A 1 150 ? -0.126 72.835 11.542 1.00 0.00 150 ASN A CA 8
ATOM 18492 C C . ASN A 1 150 ? 0.345 73.972 12.444 1.00 0.00 150 ASN A C 8
ATOM 18493 O O . ASN A 1 150 ? 0.238 75.146 12.087 1.00 0.00 150 ASN A O 8
ATOM 18504 N N . GLY A 1 151 ? 0.863 73.616 13.614 1.00 0.00 151 GLY A N 8
ATOM 18505 C CA . GLY A 1 151 ? 1.344 74.615 14.561 1.00 0.00 151 GLY A CA 8
ATOM 18506 C C . GLY A 1 151 ? 1.418 74.042 15.969 1.00 0.00 151 GLY A C 8
ATOM 18507 O O . GLY A 1 151 ? 2.503 73.808 16.499 1.00 0.00 151 GLY A O 8
ATOM 18511 N N . ASN A 1 152 ? 0.254 73.815 16.573 1.00 0.00 152 ASN A N 8
ATOM 18512 C CA . ASN A 1 152 ? 0.194 73.266 17.926 1.00 0.00 152 ASN A CA 8
ATOM 18513 C C . ASN A 1 152 ? 0.093 71.746 17.880 1.00 0.00 152 ASN A C 8
ATOM 18514 O O . ASN A 1 152 ? 0.137 71.143 16.808 1.00 0.00 152 ASN A O 8
ATOM 18525 N N . SER A 1 153 ? -0.040 71.131 19.051 1.00 0.00 153 SER A N 8
ATOM 18526 C CA . SER A 1 153 ? -0.145 69.678 19.135 1.00 0.00 153 SER A CA 8
ATOM 18527 C C . SER A 1 153 ? -0.911 69.269 20.389 1.00 0.00 153 SER A C 8
ATOM 18528 O O . SER A 1 153 ? -1.055 70.053 21.325 1.00 0.00 153 SER A O 8
ATOM 18537 N N . MET A 1 1 ? -17.462 56.006 12.417 1.00 0.00 1 MET A N 9
ATOM 18538 C CA . MET A 1 1 ? -16.262 56.522 11.700 1.00 0.00 1 MET A CA 9
ATOM 18539 C C . MET A 1 1 ? -15.004 56.127 12.465 1.00 0.00 1 MET A C 9
ATOM 18540 O O . MET A 1 1 ? -13.956 56.754 12.323 1.00 0.00 1 MET A 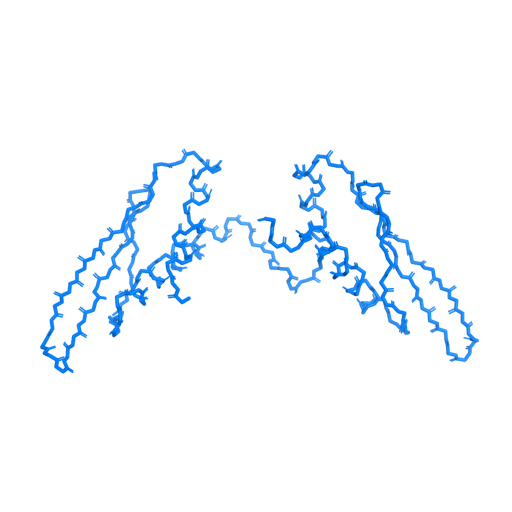O 9
ATOM 18556 N N . ASP A 1 2 ? -15.118 55.080 13.279 1.00 0.00 2 ASP A N 9
ATOM 18557 C CA . ASP A 1 2 ? -13.985 54.610 14.067 1.00 0.00 2 ASP A CA 9
ATOM 18558 C C . ASP A 1 2 ? -12.919 54.003 13.159 1.00 0.00 2 ASP A C 9
ATOM 18559 O O . ASP A 1 2 ? -11.767 53.843 13.561 1.00 0.00 2 ASP A O 9
ATOM 18568 N N . HIS A 1 3 ? -13.313 53.666 11.934 1.00 0.00 3 HIS A N 9
ATOM 18569 C CA . HIS A 1 3 ? -12.382 53.078 10.978 1.00 0.00 3 HIS A CA 9
ATOM 18570 C C . HIS A 1 3 ? -11.264 54.058 10.643 1.00 0.00 3 HIS A C 9
ATOM 18571 O O . HIS A 1 3 ? -11.486 55.268 10.586 1.00 0.00 3 HIS A O 9
ATOM 18585 N N . VAL A 1 4 ? -10.054 53.538 10.428 1.00 0.00 4 VAL A N 9
ATOM 18586 C CA . VAL A 1 4 ? -8.917 54.368 10.105 1.00 0.00 4 VAL A CA 9
ATOM 18587 C C . VAL A 1 4 ? -8.085 53.740 8.994 1.00 0.00 4 VAL A C 9
ATOM 18588 O O . VAL A 1 4 ? -7.517 54.442 8.160 1.00 0.00 4 VAL A O 9
ATOM 18601 N N . TYR A 1 5 ? -8.000 52.415 9.002 1.00 0.00 5 TYR A N 9
ATOM 18602 C CA . TYR A 1 5 ? -7.209 51.700 8.006 1.00 0.00 5 TYR A CA 9
ATOM 18603 C C . TYR A 1 5 ? -7.788 51.898 6.611 1.00 0.00 5 TYR A C 9
ATOM 18604 O O . TYR A 1 5 ? -7.053 52.102 5.644 1.00 0.00 5 TYR A O 9
ATOM 18622 N N . LYS A 1 6 ? -9.109 51.830 6.513 1.00 0.00 6 LYS A N 9
ATOM 18623 C CA . LYS A 1 6 ? -9.775 51.993 5.231 1.00 0.00 6 LYS A CA 9
ATOM 18624 C C . LYS A 1 6 ? -9.487 53.375 4.655 1.00 0.00 6 LYS A C 9
ATOM 18625 O O . LYS A 1 6 ? -9.246 53.523 3.457 1.00 0.00 6 LYS A O 9
ATOM 18644 N N . GLY A 1 7 ? -9.511 54.386 5.516 1.00 0.00 7 GLY A N 9
ATOM 18645 C CA . GLY A 1 7 ? -9.248 55.754 5.088 1.00 0.00 7 GLY A CA 9
ATOM 18646 C C . GLY A 1 7 ? -7.803 55.914 4.625 1.00 0.00 7 GLY A C 9
ATOM 18647 O O . GLY A 1 7 ? -7.500 56.752 3.776 1.00 0.00 7 GLY A O 9
ATOM 18651 N N . GLN A 1 8 ? -6.916 55.100 5.189 1.00 0.00 8 GLN A N 9
ATOM 18652 C CA . GLN A 1 8 ? -5.505 55.153 4.831 1.00 0.00 8 GLN A CA 9
ATOM 18653 C C . GLN A 1 8 ? -5.267 54.476 3.491 1.00 0.00 8 GLN A C 9
ATOM 18654 O O . GLN A 1 8 ? -4.589 55.019 2.621 1.00 0.00 8 GLN A O 9
ATOM 18668 N N . LEU A 1 9 ? -5.830 53.285 3.330 1.00 0.00 9 LEU A N 9
ATOM 18669 C CA . LEU A 1 9 ? -5.669 52.546 2.086 1.00 0.00 9 LEU A CA 9
ATOM 18670 C C . LEU A 1 9 ? -6.284 53.313 0.942 1.00 0.00 9 LEU A C 9
ATOM 18671 O O . LEU A 1 9 ? -5.707 53.409 -0.143 1.00 0.00 9 LEU A O 9
ATOM 18687 N N . GLN A 1 10 ? -7.460 53.847 1.181 1.00 0.00 10 GLN A N 9
ATOM 18688 C CA . GLN A 1 10 ? -8.140 54.586 0.146 1.00 0.00 10 GLN A CA 9
ATOM 18689 C C . GLN A 1 10 ? -7.275 55.746 -0.327 1.00 0.00 10 GLN A C 9
ATOM 18690 O O . GLN A 1 10 ? -7.249 56.073 -1.515 1.00 0.00 10 GLN A O 9
ATOM 18704 N N . ALA A 1 11 ? -6.567 56.364 0.608 1.00 0.00 11 ALA A N 9
ATOM 18705 C CA . ALA A 1 11 ? -5.699 57.483 0.276 1.00 0.00 11 ALA A CA 9
ATOM 18706 C C . ALA A 1 11 ? -4.535 57.021 -0.598 1.00 0.00 11 ALA A C 9
ATOM 18707 O O . ALA A 1 11 ? -4.171 57.688 -1.566 1.00 0.00 11 ALA A O 9
ATOM 18714 N N . TYR A 1 12 ? -3.955 55.875 -0.247 1.00 0.00 12 TYR A N 9
ATOM 18715 C CA . TYR A 1 12 ? -2.834 55.334 -1.009 1.00 0.00 12 TYR A CA 9
ATOM 18716 C C . TYR A 1 12 ? -3.265 54.988 -2.434 1.00 0.00 12 TYR A C 9
ATOM 18717 O O . TYR A 1 12 ? -2.634 55.409 -3.402 1.00 0.00 12 TYR A O 9
ATOM 18735 N N . ALA A 1 13 ? -4.345 54.222 -2.546 1.00 0.00 13 ALA A N 9
ATOM 18736 C CA . ALA A 1 13 ? -4.860 53.826 -3.854 1.00 0.00 13 ALA A CA 9
ATOM 18737 C C . ALA A 1 13 ? -5.265 55.066 -4.651 1.00 0.00 13 ALA A C 9
ATOM 18738 O O . ALA A 1 13 ? -5.029 55.147 -5.853 1.00 0.00 13 ALA A O 9
ATOM 18745 N N . LEU A 1 14 ? -5.890 56.018 -3.967 1.00 0.00 14 LEU A N 9
ATOM 18746 C CA . LEU A 1 14 ? -6.333 57.238 -4.627 1.00 0.00 14 LEU A CA 9
ATOM 18747 C C . LEU A 1 14 ? -5.140 58.001 -5.184 1.00 0.00 14 LEU A C 9
ATOM 18748 O O . LEU A 1 14 ? -5.178 58.491 -6.313 1.00 0.00 14 LEU A O 9
ATOM 18764 N N . GLN A 1 15 ? -4.088 58.112 -4.382 1.00 0.00 15 GLN A N 9
ATOM 18765 C CA . GLN A 1 15 ? -2.896 58.832 -4.808 1.00 0.00 15 GLN A CA 9
ATOM 18766 C C . GLN A 1 15 ? -2.209 58.112 -5.964 1.00 0.00 15 GLN A C 9
ATOM 18767 O O . GLN A 1 15 ? -1.808 58.736 -6.947 1.00 0.00 15 GLN A O 9
ATOM 18781 N N . HIS A 1 16 ? -2.068 56.797 -5.832 1.00 0.00 16 HIS A N 9
ATOM 18782 C CA . HIS A 1 16 ? -1.414 55.997 -6.863 1.00 0.00 16 HIS A CA 9
ATOM 18783 C C . HIS A 1 16 ? -2.403 55.620 -7.961 1.00 0.00 16 HIS A C 9
ATOM 18784 O O . HIS A 1 16 ? -2.011 55.130 -9.020 1.00 0.00 16 HIS A O 9
ATOM 18798 N N . ASN A 1 17 ? -3.685 55.852 -7.702 1.00 0.00 17 ASN A N 9
ATOM 18799 C CA . ASN A 1 17 ? -4.721 55.533 -8.677 1.00 0.00 17 ASN A CA 9
ATOM 18800 C C . ASN A 1 17 ? -4.687 54.050 -9.034 1.00 0.00 17 ASN A C 9
ATOM 18801 O O . ASN A 1 17 ? -4.389 53.681 -10.171 1.00 0.00 17 ASN A O 9
ATOM 18812 N N . LEU A 1 18 ? -4.988 53.202 -8.052 1.00 0.00 18 LEU A N 9
ATOM 18813 C CA . LEU A 1 18 ? -4.987 51.752 -8.263 1.00 0.00 18 LEU A CA 9
ATOM 18814 C C . LEU A 1 18 ? -6.413 51.231 -8.413 1.00 0.00 18 LEU A C 9
ATOM 18815 O O . LEU A 1 18 ? -7.376 51.985 -8.290 1.00 0.00 18 LEU A O 9
ATOM 18831 N N . GLU A 1 19 ? -6.536 49.933 -8.684 1.00 0.00 19 GLU A N 9
ATOM 18832 C CA . GLU A 1 19 ? -7.842 49.316 -8.859 1.00 0.00 19 GLU A CA 9
ATOM 18833 C C . GLU A 1 19 ? -8.786 49.765 -7.757 1.00 0.00 19 GLU A C 9
ATOM 18834 O O . GLU A 1 19 ? -8.411 49.820 -6.586 1.00 0.00 19 GLU A O 9
ATOM 18846 N N . LEU A 1 20 ? -10.008 50.104 -8.145 1.00 0.00 20 LEU A N 9
ATOM 18847 C CA . LEU A 1 20 ? -10.989 50.570 -7.180 1.00 0.00 20 LEU A CA 9
ATOM 18848 C C . LEU A 1 20 ? -10.993 49.668 -5.937 1.00 0.00 20 LEU A C 9
ATOM 18849 O O . LEU A 1 20 ? -11.452 48.528 -6.001 1.00 0.00 20 LEU A O 9
ATOM 18865 N N . PRO A 1 21 ? -10.495 50.144 -4.813 1.00 0.00 21 PRO A N 9
ATOM 18866 C CA . PRO A 1 21 ? -10.470 49.342 -3.546 1.00 0.00 21 PRO A CA 9
ATOM 18867 C C . PRO A 1 21 ? -11.858 48.867 -3.132 1.00 0.00 21 PRO A C 9
ATOM 18868 O O . PRO A 1 21 ? -12.837 49.607 -3.241 1.00 0.00 21 PRO A O 9
ATOM 18879 N N . VAL A 1 22 ? -11.930 47.633 -2.637 1.00 0.00 22 VAL A N 9
ATOM 18880 C CA . VAL A 1 22 ? -13.209 47.076 -2.190 1.00 0.00 22 VAL A CA 9
ATOM 18881 C C . VAL A 1 22 ? -13.011 46.091 -1.035 1.00 0.00 22 VAL A C 9
ATOM 18882 O O . VAL A 1 22 ? -12.105 45.263 -1.063 1.00 0.00 22 VAL A O 9
ATOM 18895 N N . TYR A 1 23 ? -13.877 46.189 -0.029 1.00 0.00 23 TYR A N 9
ATOM 18896 C CA . TYR A 1 23 ? -13.825 45.311 1.132 1.00 0.00 23 TYR A CA 9
ATOM 18897 C C . TYR A 1 23 ? -14.983 44.325 1.117 1.00 0.00 23 TYR A C 9
ATOM 18898 O O . TYR A 1 23 ? -16.052 44.611 0.579 1.00 0.00 23 TYR A O 9
ATOM 18916 N N . ALA A 1 24 ? -14.761 43.166 1.730 1.00 0.00 24 ALA A N 9
ATOM 18917 C CA . ALA A 1 24 ? -15.795 42.131 1.819 1.00 0.00 24 ALA A CA 9
ATOM 18918 C C . ALA A 1 24 ? -16.255 42.000 3.262 1.00 0.00 24 ALA A C 9
ATOM 18919 O O . ALA A 1 24 ? -15.460 42.149 4.183 1.00 0.00 24 ALA A O 9
ATOM 18926 N N . ASN A 1 25 ? -17.541 41.730 3.460 1.00 0.00 25 ASN A N 9
ATOM 18927 C CA . ASN A 1 25 ? -18.090 41.596 4.808 1.00 0.00 25 ASN A CA 9
ATOM 18928 C C . ASN A 1 25 ? -18.790 40.254 4.982 1.00 0.00 25 ASN A C 9
ATOM 18929 O O . ASN A 1 25 ? -19.713 39.926 4.239 1.00 0.00 25 ASN A O 9
ATOM 18940 N N . GLU A 1 26 ? -18.359 39.494 5.986 1.00 0.00 26 GLU A N 9
ATOM 18941 C CA . GLU A 1 26 ? -18.977 38.195 6.276 1.00 0.00 26 GLU A CA 9
ATOM 18942 C C . GLU A 1 26 ? -19.209 38.057 7.776 1.00 0.00 26 GLU A C 9
ATOM 18943 O O . GLU A 1 26 ? -18.296 38.258 8.574 1.00 0.00 26 GLU A O 9
ATOM 18955 N N . ARG A 1 27 ? -20.441 37.720 8.159 1.00 0.00 27 ARG A N 9
ATOM 18956 C CA . ARG A 1 27 ? -20.782 37.569 9.573 1.00 0.00 27 ARG A CA 9
ATOM 18957 C C . ARG A 1 27 ? -21.551 36.277 9.786 1.00 0.00 27 ARG A C 9
ATOM 18958 O O . ARG A 1 27 ? -22.634 36.094 9.231 1.00 0.00 27 ARG A O 9
ATOM 18979 N N . GLU A 1 28 ? -21.000 35.387 10.597 1.00 0.00 28 GLU A N 9
ATOM 18980 C CA . GLU A 1 28 ? -21.667 34.127 10.872 1.00 0.00 28 GLU A CA 9
ATOM 18981 C C . GLU A 1 28 ? -21.104 33.510 12.140 1.00 0.00 28 GLU A C 9
ATOM 18982 O O . GLU A 1 28 ? -19.890 33.467 12.332 1.00 0.00 28 GLU A O 9
ATOM 18994 N N . GLY A 1 29 ? -21.984 33.026 13.006 1.00 0.00 29 GLY A N 9
ATOM 18995 C CA . GLY A 1 29 ? -21.542 32.396 14.244 1.00 0.00 29 GLY A CA 9
ATOM 18996 C C . GLY A 1 29 ? -22.529 32.645 15.385 1.00 0.00 29 GLY A C 9
ATOM 18997 O O . GLY A 1 29 ? -23.206 33.673 15.409 1.00 0.00 29 GLY A O 9
ATOM 19001 N N . PRO A 1 30 ? -22.611 31.743 16.341 1.00 0.00 30 PRO A N 9
ATOM 19002 C CA . PRO A 1 30 ? -23.522 31.903 17.516 1.00 0.00 30 PRO A CA 9
ATOM 19003 C C . PRO A 1 30 ? -23.448 33.318 18.113 1.00 0.00 30 PRO A C 9
ATOM 19004 O O . PRO A 1 30 ? -22.476 34.041 17.887 1.00 0.00 30 PRO A O 9
ATOM 19015 N N . PRO A 1 31 ? -24.444 33.714 18.871 1.00 0.00 31 PRO A N 9
ATOM 19016 C CA . PRO A 1 31 ? -24.479 35.065 19.520 1.00 0.00 31 PRO A CA 9
ATOM 19017 C C . PRO A 1 31 ? -23.258 35.305 20.415 1.00 0.00 31 PRO A C 9
ATOM 19018 O O . PRO A 1 31 ? -22.657 36.379 20.383 1.00 0.00 31 PRO A O 9
ATOM 19029 N N . HIS A 1 32 ? -22.901 34.298 21.212 1.00 0.00 32 HIS A N 9
ATOM 19030 C CA . HIS A 1 32 ? -21.754 34.407 22.114 1.00 0.00 32 HIS A CA 9
ATOM 19031 C C . HIS A 1 32 ? -20.477 33.960 21.411 1.00 0.00 32 HIS A C 9
ATOM 19032 O O . HIS A 1 32 ? -19.392 33.982 21.994 1.00 0.00 32 HIS A O 9
ATOM 19046 N N . ALA A 1 33 ? -20.617 33.577 20.146 1.00 0.00 33 ALA A N 9
ATOM 19047 C CA . ALA A 1 33 ? -19.467 33.150 19.350 1.00 0.00 33 ALA A CA 9
ATOM 19048 C C . ALA A 1 33 ? -19.568 33.685 17.924 1.00 0.00 33 ALA A C 9
ATOM 19049 O O . ALA A 1 33 ? -19.597 32.915 16.964 1.00 0.00 33 ALA A O 9
ATOM 19056 N N . PRO A 1 34 ? -19.601 34.983 17.769 1.00 0.00 34 PRO A N 9
ATOM 19057 C CA . PRO A 1 34 ? -19.675 35.629 16.430 1.00 0.00 34 PRO A CA 9
ATOM 19058 C C . PRO A 1 34 ? -18.314 35.670 15.742 1.00 0.00 34 PRO A C 9
ATOM 19059 O O . PRO A 1 34 ? -17.285 35.833 16.398 1.00 0.00 34 PRO A O 9
ATOM 19070 N N . ARG A 1 35 ? -18.317 35.535 14.417 1.00 0.00 35 ARG A N 9
ATOM 19071 C CA . ARG A 1 35 ? -17.074 35.579 13.650 1.00 0.00 35 ARG A CA 9
ATOM 19072 C C . ARG A 1 35 ? -17.205 36.579 12.519 1.00 0.00 35 ARG A C 9
ATOM 19073 O O . ARG A 1 35 ? -18.134 36.494 11.716 1.00 0.00 35 ARG A O 9
ATOM 19094 N N . PHE A 1 36 ? -16.269 37.528 12.445 1.00 0.00 36 PHE A N 9
ATOM 19095 C CA . PHE A 1 36 ? -16.306 38.530 11.383 1.00 0.00 36 PHE A CA 9
ATOM 19096 C C . PHE A 1 36 ? -15.131 38.380 10.448 1.00 0.00 36 PHE A C 9
ATOM 19097 O O . PHE A 1 36 ? -14.024 38.777 10.772 1.00 0.00 36 PHE A O 9
ATOM 19114 N N . ARG A 1 37 ? -15.378 37.813 9.281 1.00 0.00 37 ARG A N 9
ATOM 19115 C CA . ARG A 1 37 ? -14.313 37.623 8.294 1.00 0.00 37 ARG A CA 9
ATOM 19116 C C . ARG A 1 37 ? -14.435 38.658 7.183 1.00 0.00 37 ARG A C 9
ATOM 19117 O O . ARG A 1 37 ? -15.338 38.590 6.348 1.00 0.00 37 ARG A O 9
ATOM 19138 N N . CYS A 1 38 ? -13.527 39.627 7.183 1.00 0.00 38 CYS A N 9
ATOM 19139 C CA . CYS A 1 38 ? -13.540 40.683 6.173 1.00 0.00 38 CYS A CA 9
ATOM 19140 C C . CYS A 1 38 ? -12.322 40.573 5.273 1.00 0.00 38 CYS A C 9
ATOM 19141 O O . CYS A 1 38 ? -11.189 40.509 5.748 1.00 0.00 38 CYS A O 9
ATOM 19149 N N . ASN A 1 39 ? -12.564 40.565 3.969 1.00 0.00 39 ASN A N 9
ATOM 19150 C CA . ASN A 1 39 ? -11.474 40.484 2.990 1.00 0.00 39 ASN A CA 9
ATOM 19151 C C . ASN A 1 39 ? -11.265 41.838 2.330 1.00 0.00 39 ASN A C 9
ATOM 19152 O O . ASN A 1 39 ? -12.183 42.657 2.271 1.00 0.00 39 ASN A O 9
ATOM 19163 N N . VAL A 1 40 ? -10.055 42.076 1.825 1.00 0.00 40 VAL A N 9
ATOM 19164 C CA . VAL A 1 40 ? -9.745 43.345 1.159 1.00 0.00 40 VAL A CA 9
ATOM 19165 C C . VAL A 1 40 ? -9.258 43.090 -0.260 1.00 0.00 40 VAL A C 9
ATOM 19166 O O . VAL A 1 40 ? -8.247 42.426 -0.472 1.00 0.00 40 VAL A O 9
ATOM 19179 N N . THR A 1 41 ? -9.981 43.636 -1.232 1.00 0.00 41 THR A N 9
ATOM 19180 C CA . THR A 1 41 ? -9.610 43.472 -2.637 1.00 0.00 41 THR A CA 9
ATOM 19181 C C . THR A 1 41 ? -8.726 44.628 -3.085 1.00 0.00 41 THR A C 9
ATOM 19182 O O . THR A 1 41 ? -9.139 45.789 -3.040 1.00 0.00 41 THR A O 9
ATOM 19193 N N . PHE A 1 42 ? -7.502 44.307 -3.511 1.00 0.00 42 PHE A N 9
ATOM 19194 C CA . PHE A 1 42 ? -6.561 45.332 -3.958 1.00 0.00 42 PHE A CA 9
ATOM 19195 C C . PHE A 1 42 ? -5.826 44.870 -5.218 1.00 0.00 42 PHE A C 9
ATOM 19196 O O . PHE A 1 42 ? -5.294 43.762 -5.263 1.00 0.00 42 PHE A O 9
ATOM 19213 N N . CYS A 1 43 ? -5.791 45.730 -6.230 1.00 0.00 43 CYS A N 9
ATOM 19214 C CA . CYS A 1 43 ? -5.106 45.406 -7.476 1.00 0.00 43 CYS A CA 9
ATOM 19215 C C . CYS A 1 43 ? -5.386 43.962 -7.892 1.00 0.00 43 CYS A C 9
ATOM 19216 O O . CYS A 1 43 ? -4.539 43.306 -8.497 1.00 0.00 43 CYS A O 9
ATOM 19224 N N . GLY A 1 44 ? -6.577 43.477 -7.561 1.00 0.00 44 GLY A N 9
ATOM 19225 C CA . GLY A 1 44 ? -6.956 42.111 -7.903 1.00 0.00 44 GLY A CA 9
ATOM 19226 C C . GLY A 1 44 ? -6.336 41.109 -6.936 1.00 0.00 44 GLY A C 9
ATOM 19227 O O . GLY A 1 44 ? -6.004 39.987 -7.320 1.00 0.00 44 GLY A O 9
ATOM 19231 N N . GLN A 1 45 ? -6.182 41.517 -5.677 1.00 0.00 45 GLN A N 9
ATOM 19232 C CA . GLN A 1 45 ? -5.601 40.646 -4.654 1.00 0.00 45 GLN A CA 9
ATOM 19233 C C . GLN A 1 45 ? -6.456 40.670 -3.395 1.00 0.00 45 GLN A C 9
ATOM 19234 O O . GLN A 1 45 ? -6.898 41.732 -2.959 1.00 0.00 45 GLN A O 9
ATOM 19248 N N . THR A 1 46 ? -6.696 39.492 -2.819 1.00 0.00 46 THR A N 9
ATOM 19249 C CA . THR A 1 46 ? -7.520 39.387 -1.613 1.00 0.00 46 THR A CA 9
ATOM 19250 C C . THR A 1 46 ? -6.695 38.948 -0.410 1.00 0.00 46 THR A C 9
ATOM 19251 O O . THR A 1 46 ? -6.338 37.777 -0.282 1.00 0.00 46 THR A O 9
ATOM 19262 N N . PHE A 1 47 ? -6.407 39.898 0.476 1.00 0.00 47 PHE A N 9
ATOM 19263 C CA . PHE A 1 47 ? -5.635 39.606 1.682 1.00 0.00 47 PHE A CA 9
ATOM 19264 C C . PHE A 1 47 ? -6.573 39.322 2.848 1.00 0.00 47 PHE A C 9
ATOM 19265 O O . PHE A 1 47 ? -7.602 39.987 3.016 1.00 0.00 47 PHE A O 9
ATOM 19282 N N . GLN A 1 48 ? -6.214 38.319 3.643 1.00 0.00 48 GLN A N 9
ATOM 19283 C CA . GLN A 1 48 ? -7.022 37.928 4.793 1.00 0.00 48 GLN A CA 9
ATOM 19284 C C . GLN A 1 48 ? -6.168 37.211 5.834 1.00 0.00 48 GLN A C 9
ATOM 19285 O O . GLN A 1 48 ? -5.171 36.572 5.499 1.00 0.00 48 GLN A O 9
ATOM 19299 N N . SER A 1 49 ? -6.573 37.312 7.098 1.00 0.00 49 SER A N 9
ATOM 19300 C CA . SER A 1 49 ? -5.844 36.658 8.183 1.00 0.00 49 SER A CA 9
ATOM 19301 C C . SER A 1 49 ? -6.318 35.216 8.351 1.00 0.00 49 SER A C 9
ATOM 19302 O O . SER A 1 49 ? -7.371 34.836 7.837 1.00 0.00 49 SER A O 9
ATOM 19310 N N . SER A 1 50 ? -5.537 34.419 9.075 1.00 0.00 50 SER A N 9
ATOM 19311 C CA . SER A 1 50 ? -5.883 33.017 9.310 1.00 0.00 50 SER A CA 9
ATOM 19312 C C . SER A 1 50 ? -6.717 32.878 10.580 1.00 0.00 50 SER A C 9
ATOM 19313 O O . SER A 1 50 ? -7.159 31.781 10.928 1.00 0.00 50 SER A O 9
ATOM 19321 N N . GLU A 1 51 ? -6.929 33.999 11.268 1.00 0.00 51 GLU A N 9
ATOM 19322 C CA . GLU A 1 51 ? -7.713 34.006 12.505 1.00 0.00 51 GLU A CA 9
ATOM 19323 C C . GLU A 1 51 ? -8.867 34.990 12.401 1.00 0.00 51 GLU A C 9
ATOM 19324 O O . GLU A 1 51 ? -8.706 36.116 11.928 1.00 0.00 51 GLU A O 9
ATOM 19336 N N . PHE A 1 52 ? -10.034 34.548 12.850 1.00 0.00 52 PHE A N 9
ATOM 19337 C CA . PHE A 1 52 ? -11.232 35.380 12.815 1.00 0.00 52 PHE A CA 9
ATOM 19338 C C . PHE A 1 52 ? -11.246 36.318 14.003 1.00 0.00 52 PHE A C 9
ATOM 19339 O O . PHE A 1 52 ? -10.838 35.963 15.107 1.00 0.00 52 PHE A O 9
ATOM 19356 N N . PHE A 1 53 ? -11.722 37.516 13.754 1.00 0.00 53 PHE A N 9
ATOM 19357 C CA . PHE A 1 53 ? -11.803 38.544 14.796 1.00 0.00 53 PHE A CA 9
ATOM 19358 C C . PHE A 1 53 ? -13.209 38.591 15.416 1.00 0.00 53 PHE A C 9
ATOM 19359 O O . PHE A 1 53 ? -14.200 38.335 14.729 1.00 0.00 53 PHE A O 9
ATOM 19376 N N . PRO A 1 54 ? -13.316 38.916 16.689 1.00 0.00 54 PRO A N 9
ATOM 19377 C CA . PRO A 1 54 ? -14.631 38.992 17.398 1.00 0.00 54 PRO A CA 9
ATOM 19378 C C . PRO A 1 54 ? -15.399 40.278 17.079 1.00 0.00 54 PRO A C 9
ATOM 19379 O O . PRO A 1 54 ? -16.528 40.456 17.533 1.00 0.00 54 PRO A O 9
ATOM 19390 N N . THR A 1 55 ? -14.777 41.181 16.321 1.00 0.00 55 THR A N 9
ATOM 19391 C CA . THR A 1 55 ? -15.413 42.456 15.974 1.00 0.00 55 THR A CA 9
ATOM 19392 C C . THR A 1 55 ? -15.315 42.724 14.479 1.00 0.00 55 THR A C 9
ATOM 19393 O O . THR A 1 55 ? -14.402 42.244 13.806 1.00 0.00 55 THR A O 9
ATOM 19404 N N . LEU A 1 56 ? -16.282 43.476 13.961 1.00 0.00 56 LEU A N 9
ATOM 19405 C CA . LEU A 1 56 ? -16.313 43.779 12.534 1.00 0.00 56 LEU A CA 9
ATOM 19406 C C . LEU A 1 56 ? -15.127 44.655 12.124 1.00 0.00 56 LEU A C 9
ATOM 19407 O O . LEU A 1 56 ? -14.314 44.251 11.294 1.00 0.00 56 LEU A O 9
ATOM 19423 N N . LYS A 1 57 ? -15.046 45.865 12.682 1.00 0.00 57 LYS A N 9
ATOM 19424 C CA . LYS A 1 57 ? -13.981 46.790 12.334 1.00 0.00 57 LYS A CA 9
ATOM 19425 C C . LYS A 1 57 ? -12.626 46.123 12.487 1.00 0.00 57 LYS A C 9
ATOM 19426 O O . LYS A 1 57 ? -11.691 46.417 11.744 1.00 0.00 57 LYS A O 9
ATOM 19445 N N . SER A 1 58 ? -12.528 45.221 13.443 1.00 0.00 58 SER A N 9
ATOM 19446 C CA . SER A 1 58 ? -11.281 44.519 13.666 1.00 0.00 58 SER A CA 9
ATOM 19447 C C . SER A 1 58 ? -10.881 43.771 12.397 1.00 0.00 58 SER A C 9
ATOM 19448 O O . SER A 1 58 ? -9.702 43.709 12.047 1.00 0.00 58 SER A O 9
ATOM 19456 N N . ALA A 1 59 ? -11.870 43.206 11.712 1.00 0.00 59 ALA A N 9
ATOM 19457 C CA . ALA A 1 59 ? -11.609 42.470 10.480 1.00 0.00 59 ALA A CA 9
ATOM 19458 C C . ALA A 1 59 ? -11.173 43.411 9.358 1.00 0.00 59 ALA A C 9
ATOM 19459 O O . ALA A 1 59 ? -10.172 43.166 8.685 1.00 0.00 59 ALA A O 9
ATOM 19466 N N . GLU A 1 60 ? -11.918 44.494 9.175 1.00 0.00 60 GLU A N 9
ATOM 19467 C CA . GLU A 1 60 ? -11.585 45.479 8.147 1.00 0.00 60 GLU A CA 9
ATOM 19468 C C . GLU A 1 60 ? -10.210 46.069 8.428 1.00 0.00 60 GLU A C 9
ATOM 19469 O O . GLU A 1 60 ? -9.416 46.283 7.512 1.00 0.00 60 GLU A O 9
ATOM 19481 N N . HIS A 1 61 ? -9.936 46.329 9.701 1.00 0.00 61 HIS A N 9
ATOM 19482 C CA . HIS A 1 61 ? -8.651 46.891 10.090 1.00 0.00 61 HIS A CA 9
ATOM 19483 C C . HIS A 1 61 ? -7.537 45.871 9.889 1.00 0.00 61 HIS A C 9
ATOM 19484 O O . HIS A 1 61 ? -6.494 46.189 9.322 1.00 0.00 61 HIS A O 9
ATOM 19498 N N . ALA A 1 62 ? -7.765 44.648 10.357 1.00 0.00 62 ALA A N 9
ATOM 19499 C CA . ALA A 1 62 ? -6.767 43.593 10.228 1.00 0.00 62 ALA A CA 9
ATOM 19500 C C . ALA A 1 62 ? -6.491 43.288 8.760 1.00 0.00 62 ALA A C 9
ATOM 19501 O O . ALA A 1 62 ? -5.347 43.067 8.368 1.00 0.00 62 ALA A O 9
ATOM 19508 N N . ALA A 1 63 ? -7.544 43.279 7.954 1.00 0.00 63 ALA A N 9
ATOM 19509 C CA . ALA A 1 63 ? -7.391 42.998 6.530 1.00 0.00 63 ALA A CA 9
ATOM 19510 C C . ALA A 1 63 ? -6.496 44.040 5.873 1.00 0.00 63 ALA A C 9
ATOM 19511 O O . ALA A 1 63 ? -5.515 43.695 5.214 1.00 0.00 63 ALA A O 9
ATOM 19518 N N . ALA A 1 64 ? -6.827 45.314 6.057 1.00 0.00 64 ALA A N 9
ATOM 19519 C CA . ALA A 1 64 ? -6.031 46.387 5.476 1.00 0.00 64 ALA A CA 9
ATOM 19520 C C . ALA A 1 64 ? -4.655 46.436 6.136 1.00 0.00 64 ALA A C 9
ATOM 19521 O O . ALA A 1 64 ? -3.653 46.688 5.477 1.00 0.00 64 ALA A O 9
ATOM 19528 N N . LYS A 1 65 ? -4.618 46.191 7.443 1.00 0.00 65 LYS A N 9
ATOM 19529 C CA . LYS A 1 65 ? -3.356 46.208 8.179 1.00 0.00 65 LYS A CA 9
ATOM 19530 C C . LYS A 1 65 ? -2.355 45.265 7.521 1.00 0.00 65 LYS A C 9
ATOM 19531 O O . LYS A 1 65 ? -1.167 45.569 7.421 1.00 0.00 65 LYS A O 9
ATOM 19550 N N . ILE A 1 66 ? -2.837 44.117 7.068 1.00 0.00 66 ILE A N 9
ATOM 19551 C CA . ILE A 1 66 ? -1.976 43.151 6.403 1.00 0.00 66 ILE A CA 9
ATOM 19552 C C . ILE A 1 66 ? -1.514 43.682 5.044 1.00 0.00 66 ILE A C 9
ATOM 19553 O O . ILE A 1 66 ? -0.369 43.480 4.642 1.00 0.00 66 ILE A O 9
ATOM 19569 N N . ALA A 1 67 ? -2.427 44.338 4.335 1.00 0.00 67 ALA A N 9
ATOM 19570 C CA . ALA A 1 67 ? -2.132 44.862 3.005 1.00 0.00 67 ALA A CA 9
ATOM 19571 C C . ALA A 1 67 ? -1.192 46.060 3.060 1.00 0.00 67 ALA A C 9
ATOM 19572 O O . ALA A 1 67 ? -0.171 46.085 2.383 1.00 0.00 67 ALA A O 9
ATOM 19579 N N . VAL A 1 68 ? -1.548 47.045 3.869 1.00 0.00 68 VAL A N 9
ATOM 19580 C CA . VAL A 1 68 ? -0.738 48.248 3.991 1.00 0.00 68 VAL A CA 9
ATOM 19581 C C . VAL A 1 68 ? 0.690 47.888 4.392 1.00 0.00 68 VAL A C 9
ATOM 19582 O O . VAL A 1 68 ? 1.660 48.452 3.868 1.00 0.00 68 VAL A O 9
ATOM 19595 N N . ALA A 1 69 ? 0.820 46.935 5.311 1.00 0.00 69 ALA A N 9
ATOM 19596 C CA . ALA A 1 69 ? 2.138 46.513 5.758 1.00 0.00 69 ALA A CA 9
ATOM 19597 C C . ALA A 1 69 ? 2.850 45.734 4.658 1.00 0.00 69 ALA A C 9
ATOM 19598 O O . ALA A 1 69 ? 4.072 45.616 4.664 1.00 0.00 69 ALA A O 9
ATOM 19605 N N . SER A 1 70 ? 2.075 45.207 3.718 1.00 0.00 70 SER A N 9
ATOM 19606 C CA . SER A 1 70 ? 2.643 44.447 2.607 1.00 0.00 70 SER A CA 9
ATOM 19607 C C . SER A 1 70 ? 3.102 45.388 1.502 1.00 0.00 70 SER A C 9
ATOM 19608 O O . SER A 1 70 ? 4.050 45.094 0.775 1.00 0.00 70 SER A O 9
ATOM 19616 N N . LEU A 1 71 ? 2.414 46.518 1.376 1.00 0.00 71 LEU A N 9
ATOM 19617 C CA . LEU A 1 71 ? 2.756 47.495 0.350 1.00 0.00 71 LEU A CA 9
ATOM 19618 C C . LEU A 1 71 ? 4.114 48.103 0.618 1.00 0.00 71 LEU A C 9
ATOM 19619 O O . LEU A 1 71 ? 4.824 48.463 -0.316 1.00 0.00 71 LEU A O 9
ATOM 19635 N N . THR A 1 72 ? 4.464 48.196 1.899 1.00 0.00 72 THR A N 9
ATOM 19636 C CA . THR A 1 72 ? 5.756 48.756 2.315 1.00 0.00 72 THR A CA 9
ATOM 19637 C C . THR A 1 72 ? 6.243 49.821 1.322 1.00 0.00 72 THR A C 9
ATOM 19638 O O . THR A 1 72 ? 6.756 49.489 0.252 1.00 0.00 72 THR A O 9
ATOM 19649 N N . PRO A 1 73 ? 6.093 51.084 1.632 1.00 0.00 73 PRO A N 9
ATOM 19650 C CA . PRO A 1 73 ? 6.512 52.177 0.707 1.00 0.00 73 PRO A CA 9
ATOM 19651 C C . PRO A 1 73 ? 7.896 51.932 0.107 1.00 0.00 73 PRO A C 9
ATOM 19652 O O . PRO A 1 73 ? 8.822 51.500 0.795 1.00 0.00 73 PRO A O 9
ATOM 19663 N N . GLN A 1 74 ? 8.020 52.202 -1.195 1.00 0.00 74 GLN A N 9
ATOM 19664 C CA . GLN A 1 74 ? 9.284 51.999 -1.909 1.00 0.00 74 GLN A CA 9
ATOM 19665 C C . GLN A 1 74 ? 9.891 53.333 -2.334 1.00 0.00 74 GLN A C 9
ATOM 19666 O O . GLN A 1 74 ? 11.097 53.427 -2.566 1.00 0.00 74 GLN A O 9
ATOM 19680 N N . SER A 1 75 ? 9.061 54.365 -2.420 1.00 0.00 75 SER A N 9
ATOM 19681 C CA . SER A 1 75 ? 9.544 55.685 -2.807 1.00 0.00 75 SER A CA 9
ATOM 19682 C C . SER A 1 75 ? 10.544 56.217 -1.776 1.00 0.00 75 SER A C 9
ATOM 19683 O O . SER A 1 75 ? 11.622 56.691 -2.138 1.00 0.00 75 SER A O 9
ATOM 19691 N N . PRO A 1 76 ? 10.204 56.161 -0.509 1.00 0.00 76 PRO A N 9
ATOM 19692 C CA . PRO A 1 76 ? 11.086 56.664 0.579 1.00 0.00 76 PRO A CA 9
ATOM 19693 C C . PRO A 1 76 ? 12.157 55.651 0.968 1.00 0.00 76 PRO A C 9
ATOM 19694 O O . PRO A 1 76 ? 12.063 54.470 0.634 1.00 0.00 76 PRO A O 9
ATOM 19705 N N . GLU A 1 77 ? 13.178 56.126 1.674 1.00 0.00 77 GLU A N 9
ATOM 19706 C CA . GLU A 1 77 ? 14.273 55.263 2.112 1.00 0.00 77 GLU A CA 9
ATOM 19707 C C . GLU A 1 77 ? 14.833 55.747 3.441 1.00 0.00 77 GLU A C 9
ATOM 19708 O O . GLU A 1 77 ? 15.653 55.072 4.063 1.00 0.00 77 GLU A O 9
ATOM 19720 N N . GLY A 1 78 ? 14.385 56.917 3.873 1.00 0.00 78 GLY A N 9
ATOM 19721 C CA . GLY A 1 78 ? 14.851 57.474 5.133 1.00 0.00 78 GLY A CA 9
ATOM 19722 C C . GLY A 1 78 ? 14.433 56.594 6.301 1.00 0.00 78 GLY A C 9
ATOM 19723 O O . GLY A 1 78 ? 15.025 55.538 6.531 1.00 0.00 78 GLY A O 9
ATOM 19727 N N . ILE A 1 79 ? 13.412 57.039 7.040 1.00 0.00 79 ILE A N 9
ATOM 19728 C CA . ILE A 1 79 ? 12.911 56.299 8.197 1.00 0.00 79 ILE A CA 9
ATOM 19729 C C . ILE A 1 79 ? 14.042 55.551 8.896 1.00 0.00 79 ILE A C 9
ATOM 19730 O O . ILE A 1 79 ? 14.221 54.350 8.729 1.00 0.00 79 ILE A O 9
ATOM 19746 N N . ASP A 1 80 ? 14.830 56.276 9.668 1.00 0.00 80 ASP A N 9
ATOM 19747 C CA . ASP A 1 80 ? 15.938 55.649 10.358 1.00 0.00 80 ASP A CA 9
ATOM 19748 C C . ASP A 1 80 ? 16.432 56.506 11.508 1.00 0.00 80 ASP A C 9
ATOM 19749 O O . ASP A 1 80 ? 17.636 56.577 11.740 1.00 0.00 80 ASP A O 9
ATOM 19758 N N . VAL A 1 81 ? 15.501 57.144 12.224 1.00 0.00 81 VAL A N 9
ATOM 19759 C CA . VAL A 1 81 ? 15.853 57.962 13.363 1.00 0.00 81 VAL A CA 9
ATOM 19760 C C . VAL A 1 81 ? 16.263 59.337 12.887 1.00 0.00 81 VAL A C 9
ATOM 19761 O O . VAL A 1 81 ? 16.765 60.149 13.661 1.00 0.00 81 VAL A O 9
ATOM 19774 N N . ALA A 1 82 ? 16.003 59.616 11.603 1.00 0.00 82 ALA A N 9
ATOM 19775 C CA . ALA A 1 82 ? 16.298 60.913 11.053 1.00 0.00 82 ALA A CA 9
ATOM 19776 C C . ALA A 1 82 ? 15.103 61.448 10.296 1.00 0.00 82 ALA A C 9
ATOM 19777 O O . ALA A 1 82 ? 15.047 61.426 9.067 1.00 0.00 82 ALA A O 9
ATOM 19784 N N . TYR A 1 83 ? 14.194 62.006 11.070 1.00 0.00 83 TYR A N 9
ATOM 19785 C CA . TYR A 1 83 ? 13.002 62.665 10.526 1.00 0.00 83 TYR A CA 9
ATOM 19786 C C . TYR A 1 83 ? 13.423 63.612 9.418 1.00 0.00 83 TYR A C 9
ATOM 19787 O O . TYR A 1 83 ? 12.607 64.067 8.617 1.00 0.00 83 TYR A O 9
ATOM 19805 N N . LYS A 1 84 ? 14.721 63.891 9.389 1.00 0.00 84 LYS A N 9
ATOM 19806 C CA . LYS A 1 84 ? 15.271 64.785 8.378 1.00 0.00 84 LYS A CA 9
ATOM 19807 C C . LYS A 1 84 ? 14.752 64.349 7.017 1.00 0.00 84 LYS A C 9
ATOM 19808 O O . LYS A 1 84 ? 14.481 65.174 6.145 1.00 0.00 84 LYS A O 9
ATOM 19827 N N . ASN A 1 85 ? 14.598 63.041 6.856 1.00 0.00 85 ASN A N 9
ATOM 19828 C CA . ASN A 1 85 ? 14.079 62.504 5.599 1.00 0.00 85 ASN A CA 9
ATOM 19829 C C . ASN A 1 85 ? 12.686 63.052 5.309 1.00 0.00 85 ASN A C 9
ATOM 19830 O O . ASN A 1 85 ? 12.374 63.415 4.175 1.00 0.00 85 ASN A O 9
ATOM 19841 N N . LEU A 1 86 ? 11.849 63.103 6.338 1.00 0.00 86 LEU A N 9
ATOM 19842 C CA . LEU A 1 86 ? 10.486 63.603 6.177 1.00 0.00 86 LEU A CA 9
ATOM 19843 C C . LEU A 1 86 ? 10.505 65.077 5.807 1.00 0.00 86 LEU A C 9
ATOM 19844 O O . LEU A 1 86 ? 9.753 65.526 4.943 1.00 0.00 86 LEU A O 9
ATOM 19860 N N . LEU A 1 87 ? 11.363 65.830 6.478 1.00 0.00 87 LEU A N 9
ATOM 19861 C CA . LEU A 1 87 ? 11.465 67.256 6.224 1.00 0.00 87 LEU A CA 9
ATOM 19862 C C . LEU A 1 87 ? 11.769 67.499 4.750 1.00 0.00 87 LEU A C 9
ATOM 19863 O O . LEU A 1 87 ? 11.375 68.515 4.178 1.00 0.00 87 LEU A O 9
ATOM 19879 N N . GLN A 1 88 ? 12.467 66.551 4.138 1.00 0.00 88 GLN A N 9
ATOM 19880 C CA . GLN A 1 88 ? 12.803 66.652 2.724 1.00 0.00 88 GLN A CA 9
ATOM 19881 C C . GLN A 1 88 ? 11.590 66.316 1.858 1.00 0.00 88 GLN A C 9
ATOM 19882 O O . GLN A 1 88 ? 11.459 66.809 0.736 1.00 0.00 88 GLN A O 9
ATOM 19896 N N . GLU A 1 89 ? 10.705 65.474 2.389 1.00 0.00 89 GLU A N 9
ATOM 19897 C CA . GLU A 1 89 ? 9.505 65.083 1.648 1.00 0.00 89 GLU A CA 9
ATOM 19898 C C . GLU A 1 89 ? 8.555 66.264 1.492 1.00 0.00 89 GLU A C 9
ATOM 19899 O O . GLU A 1 89 ? 8.050 66.529 0.403 1.00 0.00 89 GLU A O 9
ATOM 19911 N N . ILE A 1 90 ? 8.323 66.978 2.587 1.00 0.00 90 ILE A N 9
ATOM 19912 C CA . ILE A 1 90 ? 7.443 68.136 2.560 1.00 0.00 90 ILE A CA 9
ATOM 19913 C C . ILE A 1 90 ? 8.082 69.258 1.750 1.00 0.00 90 ILE A C 9
ATOM 19914 O O . ILE A 1 90 ? 7.405 69.967 1.015 1.00 0.00 90 ILE A O 9
ATOM 19930 N N . ALA A 1 91 ? 9.391 69.417 1.901 1.00 0.00 91 ALA A N 9
ATOM 19931 C CA . ALA A 1 91 ? 10.106 70.462 1.183 1.00 0.00 91 ALA A CA 9
ATOM 19932 C C . ALA A 1 91 ? 9.773 70.399 -0.302 1.00 0.00 91 ALA A C 9
ATOM 19933 O O . ALA A 1 91 ? 9.477 71.420 -0.926 1.00 0.00 91 ALA A O 9
ATOM 19940 N N . GLN A 1 92 ? 9.817 69.196 -0.866 1.00 0.00 92 GLN A N 9
ATOM 19941 C CA . GLN A 1 92 ? 9.508 69.015 -2.280 1.00 0.00 92 GLN A CA 9
ATOM 19942 C C . GLN A 1 92 ? 8.027 69.268 -2.548 1.00 0.00 92 GLN A C 9
ATOM 19943 O O . GLN A 1 92 ? 7.670 69.909 -3.537 1.00 0.00 92 GLN A O 9
ATOM 19957 N N . LYS A 1 93 ? 7.168 68.759 -1.670 1.00 0.00 93 LYS A N 9
ATOM 19958 C CA . LYS A 1 93 ? 5.728 68.934 -1.840 1.00 0.00 93 LYS A CA 9
ATOM 19959 C C . LYS A 1 93 ? 5.367 70.415 -1.815 1.00 0.00 93 LYS A C 9
ATOM 19960 O O . LYS A 1 93 ? 4.681 70.914 -2.706 1.00 0.00 93 LYS A O 9
ATOM 19979 N N . GLU A 1 94 ? 5.838 71.110 -0.789 1.00 0.00 94 GLU A N 9
ATOM 19980 C CA . GLU A 1 94 ? 5.565 72.539 -0.657 1.00 0.00 94 GLU A CA 9
ATOM 19981 C C . GLU A 1 94 ? 6.455 73.340 -1.601 1.00 0.00 94 GLU A C 9
ATOM 19982 O O . GLU A 1 94 ? 6.584 74.556 -1.464 1.00 0.00 94 GLU A O 9
ATOM 19994 N N . SER A 1 95 ? 7.066 72.648 -2.558 1.00 0.00 95 SER A N 9
ATOM 19995 C CA . SER A 1 95 ? 7.944 73.305 -3.521 1.00 0.00 95 SER A CA 9
ATOM 19996 C C . SER A 1 95 ? 9.010 74.129 -2.805 1.00 0.00 95 SER A C 9
ATOM 19997 O O . SER A 1 95 ? 9.759 74.876 -3.435 1.00 0.00 95 SER A O 9
ATOM 20005 N N . SER A 1 96 ? 9.073 73.987 -1.484 1.00 0.00 96 SER A N 9
ATOM 20006 C CA . SER A 1 96 ? 10.053 74.719 -0.688 1.00 0.00 96 SER A CA 9
ATOM 20007 C C . SER A 1 96 ? 11.443 74.114 -0.866 1.00 0.00 96 SER A C 9
ATOM 20008 O O . SER A 1 96 ? 11.579 72.935 -1.189 1.00 0.00 96 SER A O 9
ATOM 20016 N N . LEU A 1 97 ? 12.470 74.931 -0.657 1.00 0.00 97 LEU A N 9
ATOM 20017 C CA . LEU A 1 97 ? 13.843 74.461 -0.799 1.00 0.00 97 LEU A CA 9
ATOM 20018 C C . LEU A 1 97 ? 14.192 73.516 0.344 1.00 0.00 97 LEU A C 9
ATOM 20019 O O . LEU A 1 97 ? 13.801 73.743 1.489 1.00 0.00 97 LEU A O 9
ATOM 20035 N N . LEU A 1 98 ? 14.917 72.452 0.027 1.00 0.00 98 LEU A N 9
ATOM 20036 C CA . LEU A 1 98 ? 15.296 71.473 1.033 1.00 0.00 98 LEU A CA 9
ATOM 20037 C C . LEU A 1 98 ? 15.787 72.168 2.308 1.00 0.00 98 LEU A C 9
ATOM 20038 O O . LEU A 1 98 ? 16.300 73.287 2.257 1.00 0.00 98 LEU A O 9
ATOM 20054 N N . PRO A 1 99 ? 15.644 71.520 3.439 1.00 0.00 99 PRO A N 9
ATOM 20055 C CA . PRO A 1 99 ? 16.082 72.073 4.753 1.00 0.00 99 PRO A CA 9
ATOM 20056 C C . PRO A 1 99 ? 17.598 72.211 4.827 1.00 0.00 99 PRO A C 9
ATOM 20057 O O . PRO A 1 99 ? 18.319 71.751 3.941 1.00 0.00 99 PRO A O 9
ATOM 20068 N N . PHE A 1 100 ? 18.077 72.834 5.897 1.00 0.00 100 PHE A N 9
ATOM 20069 C CA . PHE A 1 100 ? 19.516 73.005 6.097 1.00 0.00 100 PHE A CA 9
ATOM 20070 C C . PHE A 1 100 ? 19.866 72.769 7.559 1.00 0.00 100 PHE A C 9
ATOM 20071 O O . PHE A 1 100 ? 19.472 73.543 8.429 1.00 0.00 100 PHE A O 9
ATOM 20088 N N . TYR A 1 101 ? 20.598 71.691 7.830 1.00 0.00 101 TYR A N 9
ATOM 20089 C CA . TYR A 1 101 ? 20.979 71.355 9.201 1.00 0.00 101 TYR A CA 9
ATOM 20090 C C . TYR A 1 101 ? 22.377 71.875 9.512 1.00 0.00 101 TYR A C 9
ATOM 20091 O O . TYR A 1 101 ? 23.315 71.655 8.745 1.00 0.00 101 TYR A O 9
ATOM 20109 N N . ALA A 1 102 ? 22.511 72.559 10.644 1.00 0.00 102 ALA A N 9
ATOM 20110 C CA . ALA A 1 102 ? 23.802 73.103 11.062 1.00 0.00 102 ALA A CA 9
ATOM 20111 C C . ALA A 1 102 ? 24.003 72.878 12.554 1.00 0.00 102 ALA A C 9
ATOM 20112 O O . ALA A 1 102 ? 23.091 73.095 13.352 1.00 0.00 102 ALA A O 9
ATOM 20119 N N . THR A 1 103 ? 25.206 72.443 12.925 1.00 0.00 103 THR A N 9
ATOM 20120 C CA . THR A 1 103 ? 25.533 72.185 14.328 1.00 0.00 103 THR A CA 9
ATOM 20121 C C . THR A 1 103 ? 26.736 73.015 14.756 1.00 0.00 103 THR A C 9
ATOM 20122 O O . THR A 1 103 ? 27.745 73.068 14.052 1.00 0.00 103 THR A O 9
ATOM 20133 N N . ALA A 1 104 ? 26.624 73.665 15.916 1.00 0.00 104 ALA A N 9
ATOM 20134 C CA . ALA A 1 104 ? 27.715 74.494 16.440 1.00 0.00 104 ALA A CA 9
ATOM 20135 C C . ALA A 1 104 ? 28.157 73.985 17.810 1.00 0.00 104 ALA A C 9
ATOM 20136 O O . ALA A 1 104 ? 27.333 73.558 18.618 1.00 0.00 104 ALA A O 9
ATOM 20143 N N . THR A 1 105 ? 29.466 74.035 18.067 1.00 0.00 105 THR A N 9
ATOM 20144 C CA . THR A 1 105 ? 30.017 73.586 19.335 1.00 0.00 105 THR A CA 9
ATOM 20145 C C . THR A 1 105 ? 30.362 74.782 20.214 1.00 0.00 105 THR A C 9
ATOM 20146 O O . THR A 1 105 ? 30.975 75.747 19.754 1.00 0.00 105 THR A O 9
ATOM 20157 N N . SER A 1 106 ? 29.965 74.713 21.477 1.00 0.00 106 SER A N 9
ATOM 20158 C CA . SER A 1 106 ? 30.243 75.795 22.409 1.00 0.00 106 SER A CA 9
ATOM 20159 C C . SER A 1 106 ? 30.058 75.315 23.840 1.00 0.00 106 SER A C 9
ATOM 20160 O O . SER A 1 106 ? 29.425 74.285 24.076 1.00 0.00 106 SER A O 9
ATOM 20168 N N . GLY A 1 107 ? 30.603 76.068 24.791 1.00 0.00 107 GLY A N 9
ATOM 20169 C CA . GLY A 1 107 ? 30.484 75.716 26.206 1.00 0.00 107 GLY A CA 9
ATOM 20170 C C . GLY A 1 107 ? 31.858 75.557 26.855 1.00 0.00 107 GLY A C 9
ATOM 20171 O O . GLY A 1 107 ? 32.885 75.729 26.199 1.00 0.00 107 GLY A O 9
ATOM 20175 N N . PRO A 1 108 ? 31.890 75.229 28.124 1.00 0.00 108 PRO A N 9
ATOM 20176 C CA . PRO A 1 108 ? 33.165 75.040 28.881 1.00 0.00 108 PRO A CA 9
ATOM 20177 C C . PRO A 1 108 ? 34.009 73.904 28.315 1.00 0.00 108 PRO A C 9
ATOM 20178 O O . PRO A 1 108 ? 33.485 72.950 27.742 1.00 0.00 108 PRO A O 9
ATOM 20189 N N . SER A 1 109 ? 35.320 74.012 28.499 1.00 0.00 109 SER A N 9
ATOM 20190 C CA . SER A 1 109 ? 36.228 72.982 28.024 1.00 0.00 109 SER A CA 9
ATOM 20191 C C . SER A 1 109 ? 36.002 71.690 28.800 1.00 0.00 109 SER A C 9
ATOM 20192 O O . SER A 1 109 ? 36.418 70.614 28.367 1.00 0.00 109 SER A O 9
ATOM 20200 N N . HIS A 1 110 ? 35.335 71.801 29.952 1.00 0.00 110 HIS A N 9
ATOM 20201 C CA . HIS A 1 110 ? 35.055 70.629 30.781 1.00 0.00 110 HIS A CA 9
ATOM 20202 C C . HIS A 1 110 ? 33.731 70.005 30.379 1.00 0.00 110 HIS A C 9
ATOM 20203 O O . HIS A 1 110 ? 33.619 68.785 30.263 1.00 0.00 110 HIS A O 9
ATOM 20217 N N . ALA A 1 111 ? 32.728 70.855 30.152 1.00 0.00 111 ALA A N 9
ATOM 20218 C CA . ALA A 1 111 ? 31.408 70.382 29.742 1.00 0.00 111 ALA A CA 9
ATOM 20219 C C . ALA A 1 111 ? 30.981 71.054 28.433 1.00 0.00 111 ALA A C 9
ATOM 20220 O O . ALA A 1 111 ? 30.165 71.973 28.431 1.00 0.00 111 ALA A O 9
ATOM 20227 N N . PRO A 1 112 ? 31.510 70.603 27.321 1.00 0.00 112 PRO A N 9
ATOM 20228 C CA . PRO A 1 112 ? 31.174 71.173 25.985 1.00 0.00 112 PRO A CA 9
ATOM 20229 C C . PRO A 1 112 ? 29.855 70.634 25.439 1.00 0.00 112 PRO A C 9
ATOM 20230 O O . PRO A 1 112 ? 29.612 69.429 25.449 1.00 0.00 112 PRO A O 9
ATOM 20241 N N . THR A 1 113 ? 29.004 71.542 24.962 1.00 0.00 113 THR A N 9
ATOM 20242 C CA . THR A 1 113 ? 27.705 71.171 24.408 1.00 0.00 113 THR A CA 9
ATOM 20243 C C . THR A 1 113 ? 27.637 71.553 22.942 1.00 0.00 113 THR A C 9
ATOM 20244 O O . THR A 1 113 ? 28.546 72.194 22.416 1.00 0.00 113 THR A O 9
ATOM 20255 N N . PHE A 1 114 ? 26.556 71.153 22.285 1.00 0.00 114 PHE A N 9
ATOM 20256 C CA . PHE A 1 114 ? 26.376 71.454 20.867 1.00 0.00 114 PHE A CA 9
ATOM 20257 C C . PHE A 1 114 ? 24.975 72.002 20.620 1.00 0.00 114 PHE A C 9
ATOM 20258 O O . PHE A 1 114 ? 24.014 71.592 21.271 1.00 0.00 114 PHE A O 9
ATOM 20275 N N . THR A 1 115 ? 24.865 72.921 19.664 1.00 0.00 115 THR A N 9
ATOM 20276 C CA . THR A 1 115 ? 23.577 73.516 19.316 1.00 0.00 115 THR A CA 9
ATOM 20277 C C . THR A 1 115 ? 23.256 73.226 17.860 1.00 0.00 115 THR A C 9
ATOM 20278 O O . THR A 1 115 ? 24.036 73.553 16.965 1.00 0.00 115 THR A O 9
ATOM 20289 N N . SER A 1 116 ? 22.101 72.606 17.626 1.00 0.00 116 SER A N 9
ATOM 20290 C CA . SER A 1 116 ? 21.679 72.262 16.269 1.00 0.00 116 SER A CA 9
ATOM 20291 C C . SER A 1 116 ? 20.453 73.074 15.876 1.00 0.00 116 SER A C 9
ATOM 20292 O O . SER A 1 116 ? 19.531 73.250 16.673 1.00 0.00 116 SER A O 9
ATOM 20300 N N . THR A 1 117 ? 20.449 73.568 14.642 1.00 0.00 117 THR A N 9
ATOM 20301 C CA . THR A 1 117 ? 19.331 74.368 14.144 1.00 0.00 117 THR A CA 9
ATOM 20302 C C . THR A 1 117 ? 19.021 74.002 12.699 1.00 0.00 117 THR A C 9
ATOM 20303 O O . THR A 1 117 ? 19.900 73.556 11.961 1.00 0.00 117 THR A O 9
ATOM 20314 N N . VAL A 1 118 ? 17.763 74.190 12.303 1.00 0.00 118 VAL A N 9
ATOM 20315 C CA . VAL A 1 118 ? 17.336 73.873 10.937 1.00 0.00 118 VAL A CA 9
ATOM 20316 C C . VAL A 1 118 ? 16.738 75.107 10.272 1.00 0.00 118 VAL A C 9
ATOM 20317 O O . VAL A 1 118 ? 16.213 75.993 10.946 1.00 0.00 118 VAL A O 9
ATOM 20330 N N . GLU A 1 119 ? 16.819 75.156 8.942 1.00 0.00 119 GLU A N 9
ATOM 20331 C CA . GLU A 1 119 ? 16.280 76.286 8.184 1.00 0.00 119 GLU A CA 9
ATOM 20332 C C . GLU A 1 119 ? 15.522 75.803 6.958 1.00 0.00 119 GLU A C 9
ATOM 20333 O O . GLU A 1 119 ? 16.118 75.309 5.999 1.00 0.00 119 GLU A O 9
ATOM 20345 N N . PHE A 1 120 ? 14.199 75.946 7.005 1.00 0.00 120 PHE A N 9
ATOM 20346 C CA . PHE A 1 120 ? 13.346 75.525 5.890 1.00 0.00 120 PHE A CA 9
ATOM 20347 C C . PHE A 1 120 ? 12.178 76.494 5.723 1.00 0.00 120 PHE A C 9
ATOM 20348 O O . PHE A 1 120 ? 11.862 77.251 6.640 1.00 0.00 120 PHE A O 9
ATOM 20365 N N . ALA A 1 121 ? 11.528 76.458 4.562 1.00 0.00 121 ALA A N 9
ATOM 20366 C CA . ALA A 1 121 ? 10.391 77.337 4.302 1.00 0.00 121 ALA A CA 9
ATOM 20367 C C . ALA A 1 121 ? 10.778 78.801 4.496 1.00 0.00 121 ALA A C 9
ATOM 20368 O O . ALA A 1 121 ? 9.918 79.678 4.543 1.00 0.00 121 ALA A O 9
ATOM 20375 N N . GLY A 1 122 ? 12.078 79.055 4.604 1.00 0.00 122 GLY A N 9
ATOM 20376 C CA . GLY A 1 122 ? 12.572 80.417 4.786 1.00 0.00 122 GLY A CA 9
ATOM 20377 C C . GLY A 1 122 ? 12.540 80.822 6.256 1.00 0.00 122 GLY A C 9
ATOM 20378 O O . GLY A 1 122 ? 12.737 81.990 6.594 1.00 0.00 122 GLY A O 9
ATOM 20382 N N . LYS A 1 123 ? 12.294 79.848 7.128 1.00 0.00 123 LYS A N 9
ATOM 20383 C CA . LYS A 1 123 ? 12.237 80.095 8.570 1.00 0.00 123 LYS A CA 9
ATOM 20384 C C . LYS A 1 123 ? 13.218 79.187 9.299 1.00 0.00 123 LYS A C 9
ATOM 20385 O O . LYS A 1 123 ? 13.479 78.062 8.867 1.00 0.00 123 LYS A O 9
ATOM 20404 N N . VAL A 1 124 ? 13.768 79.688 10.405 1.00 0.00 124 VAL A N 9
ATOM 20405 C CA . VAL A 1 124 ? 14.737 78.925 11.192 1.00 0.00 124 VAL A CA 9
ATOM 20406 C C . VAL A 1 124 ? 14.125 78.437 12.499 1.00 0.00 124 VAL A C 9
ATOM 20407 O O . VAL A 1 124 ? 13.686 79.231 13.329 1.00 0.00 124 VAL A O 9
ATOM 20420 N N . PHE A 1 125 ? 14.096 77.117 12.671 1.00 0.00 125 PHE A N 9
ATOM 20421 C CA . PHE A 1 125 ? 13.540 76.519 13.885 1.00 0.00 125 PHE A CA 9
ATOM 20422 C C . PHE A 1 125 ? 14.665 76.038 14.794 1.00 0.00 125 PHE A C 9
ATOM 20423 O O . PHE A 1 125 ? 15.344 75.053 14.494 1.00 0.00 125 PHE A O 9
ATOM 20440 N N . SER A 1 126 ? 14.865 76.746 15.900 1.00 0.00 126 SER A N 9
ATOM 20441 C CA . SER A 1 126 ? 15.916 76.390 16.844 1.00 0.00 126 SER A CA 9
ATOM 20442 C C . SER A 1 126 ? 15.462 75.236 17.734 1.00 0.00 126 SER A C 9
ATOM 20443 O O . SER A 1 126 ? 14.345 75.246 18.255 1.00 0.00 126 SER A O 9
ATOM 20451 N N . GLY A 1 127 ? 16.336 74.249 17.910 1.00 0.00 127 GLY A N 9
ATOM 20452 C CA . GLY A 1 127 ? 16.025 73.090 18.746 1.00 0.00 127 GLY A CA 9
ATOM 20453 C C . GLY A 1 127 ? 16.588 73.276 20.149 1.00 0.00 127 GLY A C 9
ATOM 20454 O O . GLY A 1 127 ? 17.075 74.353 20.493 1.00 0.00 127 GLY A O 9
ATOM 20458 N N . GLU A 1 128 ? 16.526 72.219 20.958 1.00 0.00 128 GLU A N 9
ATOM 20459 C CA . GLU A 1 128 ? 17.033 72.267 22.313 1.00 0.00 128 GLU A CA 9
ATOM 20460 C C . GLU A 1 128 ? 18.479 71.814 22.368 1.00 0.00 128 GLU A C 9
ATOM 20461 O O . GLU A 1 128 ? 18.833 70.769 21.830 1.00 0.00 128 GLU A O 9
ATOM 20473 N N . GLU A 1 129 ? 19.302 72.607 23.023 1.00 0.00 129 GLU A N 9
ATOM 20474 C CA . GLU A 1 129 ? 20.718 72.285 23.155 1.00 0.00 129 GLU A CA 9
ATOM 20475 C C . GLU A 1 129 ? 20.912 71.059 24.038 1.00 0.00 129 GLU A C 9
ATOM 20476 O O . GLU A 1 129 ? 20.052 70.723 24.851 1.00 0.00 129 GLU A O 9
ATOM 20488 N N . ALA A 1 130 ? 22.049 70.395 23.868 1.00 0.00 130 ALA A N 9
ATOM 20489 C CA . ALA A 1 130 ? 22.348 69.204 24.650 1.00 0.00 130 ALA A CA 9
ATOM 20490 C C . ALA A 1 130 ? 23.797 68.773 24.452 1.00 0.00 130 ALA A C 9
ATOM 20491 O O . ALA A 1 130 ? 24.442 69.155 23.477 1.00 0.00 130 ALA A O 9
ATOM 20498 N N . LYS A 1 131 ? 24.296 67.970 25.384 1.00 0.00 131 LYS A N 9
ATOM 20499 C CA . LYS A 1 131 ? 25.667 67.475 25.309 1.00 0.00 131 LYS A CA 9
ATOM 20500 C C . LYS A 1 131 ? 25.751 66.310 24.334 1.00 0.00 131 LYS A C 9
ATOM 20501 O O . LYS A 1 131 ? 26.542 65.386 24.521 1.00 0.00 131 LYS A O 9
ATOM 20520 N N . THR A 1 132 ? 24.934 66.363 23.294 1.00 0.00 132 THR A N 9
ATOM 20521 C CA . THR A 1 132 ? 24.920 65.306 22.290 1.00 0.00 132 THR A CA 9
ATOM 20522 C C . THR A 1 132 ? 24.348 65.819 20.975 1.00 0.00 132 THR A C 9
ATOM 20523 O O . THR A 1 132 ? 23.535 66.746 20.959 1.00 0.00 132 THR A O 9
ATOM 20534 N N . LYS A 1 133 ? 24.765 65.204 19.874 1.00 0.00 133 LYS A N 9
ATOM 20535 C CA . LYS A 1 133 ? 24.281 65.595 18.554 1.00 0.00 133 LYS A CA 9
ATOM 20536 C C . LYS A 1 133 ? 22.931 64.940 18.271 1.00 0.00 133 LYS A C 9
ATOM 20537 O O . LYS A 1 133 ? 22.186 65.387 17.403 1.00 0.00 133 LYS A O 9
ATOM 20556 N N . LYS A 1 134 ? 22.631 63.868 18.992 1.00 0.00 134 LYS A N 9
ATOM 20557 C CA . LYS A 1 134 ? 21.373 63.170 18.777 1.00 0.00 134 LYS A CA 9
ATOM 20558 C C . LYS A 1 134 ? 20.197 63.979 19.309 1.00 0.00 134 LYS A C 9
ATOM 20559 O O . LYS A 1 134 ? 19.254 64.269 18.574 1.00 0.00 134 LYS A O 9
ATOM 20578 N N . LEU A 1 135 ? 20.246 64.326 20.591 1.00 0.00 135 LEU A N 9
ATOM 20579 C CA . LEU A 1 135 ? 19.169 65.082 21.205 1.00 0.00 135 LEU A CA 9
ATOM 20580 C C . LEU A 1 135 ? 19.040 66.465 20.576 1.00 0.00 135 LEU A C 9
ATOM 20581 O O . LEU A 1 135 ? 17.936 66.942 20.326 1.00 0.00 135 LEU A O 9
ATOM 20597 N N . ALA A 1 136 ? 20.177 67.109 20.339 1.00 0.00 136 ALA A N 9
ATOM 20598 C CA . ALA A 1 136 ? 20.173 68.446 19.763 1.00 0.00 136 ALA A CA 9
ATOM 20599 C C . ALA A 1 136 ? 19.414 68.470 18.440 1.00 0.00 136 ALA A C 9
ATOM 20600 O O . ALA A 1 136 ? 18.487 69.259 18.260 1.00 0.00 136 ALA A O 9
ATOM 20607 N N . GLU A 1 137 ? 19.810 67.598 17.515 1.00 0.00 137 GLU A N 9
ATOM 20608 C CA . GLU A 1 137 ? 19.160 67.530 16.214 1.00 0.00 137 GLU A CA 9
ATOM 20609 C C . GLU A 1 137 ? 17.728 67.023 16.364 1.00 0.00 137 GLU A C 9
ATOM 20610 O O . GLU A 1 137 ? 16.817 67.498 15.684 1.00 0.00 137 GLU A O 9
ATOM 20622 N N . MET A 1 138 ? 17.536 66.056 17.248 1.00 0.00 138 MET A N 9
ATOM 20623 C CA . MET A 1 138 ? 16.211 65.499 17.464 1.00 0.00 138 MET A CA 9
ATOM 20624 C C . MET A 1 138 ? 15.240 66.578 17.927 1.00 0.00 138 MET A C 9
ATOM 20625 O O . MET A 1 138 ? 14.122 66.675 17.423 1.00 0.00 138 MET A O 9
ATOM 20639 N N . SER A 1 139 ? 15.670 67.387 18.891 1.00 0.00 139 SER A N 9
ATOM 20640 C CA . SER A 1 139 ? 14.823 68.451 19.416 1.00 0.00 139 SER A CA 9
ATOM 20641 C C . SER A 1 139 ? 14.451 69.438 18.317 1.00 0.00 139 SER A C 9
ATOM 20642 O O . SER A 1 139 ? 13.333 69.946 18.284 1.00 0.00 139 SER A O 9
ATOM 20650 N N . ALA A 1 140 ? 15.400 69.709 17.426 1.00 0.00 140 ALA A N 9
ATOM 20651 C CA . ALA A 1 140 ? 15.164 70.650 16.334 1.00 0.00 140 ALA A CA 9
ATOM 20652 C C . ALA A 1 140 ? 14.097 70.117 15.384 1.00 0.00 140 ALA A C 9
ATOM 20653 O O . ALA A 1 140 ? 13.210 70.849 14.951 1.00 0.00 140 ALA A O 9
ATOM 20660 N N . ALA A 1 141 ? 14.195 68.838 15.058 1.00 0.00 141 ALA A N 9
ATOM 20661 C CA . ALA A 1 141 ? 13.233 68.221 14.159 1.00 0.00 141 ALA A CA 9
ATOM 20662 C C . ALA A 1 141 ? 11.876 68.074 14.839 1.00 0.00 141 ALA A C 9
ATOM 20663 O O . ALA A 1 141 ? 10.842 68.034 14.172 1.00 0.00 141 ALA A O 9
ATOM 20670 N N . LYS A 1 142 ? 11.879 68.008 16.169 1.00 0.00 142 LYS A N 9
ATOM 20671 C CA . LYS A 1 142 ? 10.634 67.878 16.922 1.00 0.00 142 LYS A CA 9
ATOM 20672 C C . LYS A 1 142 ? 9.837 69.181 16.906 1.00 0.00 142 LYS A C 9
ATOM 20673 O O . LYS A 1 142 ? 8.639 69.184 16.619 1.00 0.00 142 LYS A O 9
ATOM 20692 N N . VAL A 1 143 ? 10.507 70.283 17.227 1.00 0.00 143 VAL A N 9
ATOM 20693 C CA . VAL A 1 143 ? 9.844 71.582 17.261 1.00 0.00 143 VAL A CA 9
ATOM 20694 C C . VAL A 1 143 ? 9.379 71.982 15.868 1.00 0.00 143 VAL A C 9
ATOM 20695 O O . VAL A 1 143 ? 8.271 72.491 15.695 1.00 0.00 143 VAL A O 9
ATOM 20708 N N . ALA A 1 144 ? 10.227 71.745 14.877 1.00 0.00 144 ALA A N 9
ATOM 20709 C CA . ALA A 1 144 ? 9.892 72.084 13.501 1.00 0.00 144 ALA A CA 9
ATOM 20710 C C . ALA A 1 144 ? 8.721 71.241 13.006 1.00 0.00 144 ALA A C 9
ATOM 20711 O O . ALA A 1 144 ? 7.783 71.757 12.406 1.00 0.00 144 ALA A O 9
ATOM 20718 N N . PHE A 1 145 ? 8.786 69.940 13.258 1.00 0.00 145 PHE A N 9
ATOM 20719 C CA . PHE A 1 145 ? 7.731 69.038 12.816 1.00 0.00 145 PHE A CA 9
ATOM 20720 C C . PHE A 1 145 ? 6.385 69.455 13.387 1.00 0.00 145 PHE A C 9
ATOM 20721 O O . PHE A 1 145 ? 5.399 69.553 12.660 1.00 0.00 145 PHE A O 9
ATOM 20738 N N . MET A 1 146 ? 6.346 69.707 14.686 1.00 0.00 146 MET A N 9
ATOM 20739 C CA . MET A 1 146 ? 5.107 70.112 15.335 1.00 0.00 146 MET A CA 9
ATOM 20740 C C . MET A 1 146 ? 4.680 71.499 14.864 1.00 0.00 146 MET A C 9
ATOM 20741 O O . MET A 1 146 ? 3.490 71.761 14.689 1.00 0.00 146 MET A O 9
ATOM 20755 N N . SER A 1 147 ? 5.648 72.389 14.658 1.00 0.00 147 SER A N 9
ATOM 20756 C CA . SER A 1 147 ? 5.330 73.734 14.204 1.00 0.00 147 SER A CA 9
ATOM 20757 C C . SER A 1 147 ? 4.704 73.701 12.814 1.00 0.00 147 SER A C 9
ATOM 20758 O O . SER A 1 147 ? 3.761 74.440 12.528 1.00 0.00 147 SER A O 9
ATOM 20766 N N . ILE A 1 148 ? 5.231 72.833 11.959 1.00 0.00 148 ILE A N 9
ATOM 20767 C CA . ILE A 1 148 ? 4.719 72.692 10.600 1.00 0.00 148 ILE A CA 9
ATOM 20768 C C . ILE A 1 148 ? 3.270 72.214 10.626 1.00 0.00 148 ILE A C 9
ATOM 20769 O O . ILE A 1 148 ? 2.462 72.608 9.787 1.00 0.00 148 ILE A O 9
ATOM 20785 N N . LYS A 1 149 ? 2.949 71.352 11.586 1.00 0.00 149 LYS A N 9
ATOM 20786 C CA . LYS A 1 149 ? 1.596 70.824 11.701 1.00 0.00 149 LYS A CA 9
ATOM 20787 C C . LYS A 1 149 ? 0.593 71.960 11.895 1.00 0.00 149 LYS A C 9
ATOM 20788 O O . LYS A 1 149 ? -0.501 71.934 11.335 1.00 0.00 149 LYS A O 9
ATOM 20807 N N . ASN A 1 150 ? 0.971 72.952 12.691 1.00 0.00 150 ASN A N 9
ATOM 20808 C CA .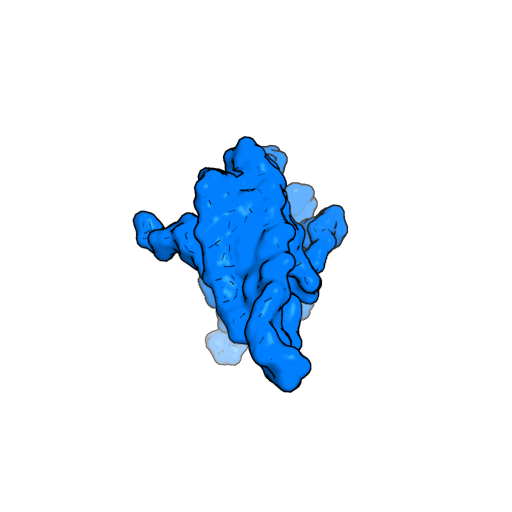 ASN A 1 150 ? 0.091 74.087 12.947 1.00 0.00 150 ASN A CA 9
ATOM 20809 C C . ASN A 1 150 ? 0.253 75.143 11.858 1.00 0.00 150 ASN A C 9
ATOM 20810 O O . ASN A 1 150 ? 1.321 75.735 11.710 1.00 0.00 150 ASN A O 9
ATOM 20821 N N . GLY A 1 151 ? -0.815 75.371 11.099 1.00 0.00 151 GLY A N 9
ATOM 20822 C CA . GLY A 1 151 ? -0.780 76.358 10.026 1.00 0.00 151 GLY A CA 9
ATOM 20823 C C . GLY A 1 151 ? -0.074 77.631 10.481 1.00 0.00 151 GLY A C 9
ATOM 20824 O O . GLY A 1 151 ? -0.703 78.546 11.008 1.00 0.00 151 GLY A O 9
ATOM 20828 N N . ASN A 1 152 ? 1.238 77.678 10.274 1.00 0.00 152 ASN A N 9
ATOM 20829 C CA . ASN A 1 152 ? 2.023 78.841 10.668 1.00 0.00 152 ASN A CA 9
ATOM 20830 C C . ASN A 1 152 ? 1.589 80.070 9.877 1.00 0.00 152 ASN A C 9
ATOM 20831 O O . ASN A 1 152 ? 1.490 81.169 10.423 1.00 0.00 152 ASN A O 9
ATOM 20842 N N . SER A 1 153 ? 1.333 79.877 8.588 1.00 0.00 153 SER A N 9
ATOM 20843 C CA . SER A 1 153 ? 0.910 80.976 7.729 1.00 0.00 153 SER A CA 9
ATOM 20844 C C . SER A 1 153 ? -0.401 81.575 8.228 1.00 0.00 153 SER A C 9
ATOM 20845 O O . SER A 1 153 ? -0.584 82.791 8.212 1.00 0.00 153 SER A O 9
ATOM 20854 N N . MET A 1 1 ? -16.553 56.776 13.015 1.00 0.00 1 MET A N 10
ATOM 20855 C CA . MET A 1 1 ? -15.357 57.341 13.703 1.00 0.00 1 MET A CA 10
ATOM 20856 C C . MET A 1 1 ? -14.435 56.205 14.126 1.00 0.00 1 MET A C 10
ATOM 20857 O O . MET A 1 1 ? -13.217 56.370 14.186 1.00 0.00 1 MET A O 10
ATOM 20873 N N . ASP A 1 2 ? -15.023 55.049 14.421 1.00 0.00 2 ASP A N 10
ATOM 20874 C CA . ASP A 1 2 ? -14.242 53.890 14.839 1.00 0.00 2 ASP A CA 10
ATOM 20875 C C . ASP A 1 2 ? -13.299 53.451 13.724 1.00 0.00 2 ASP A C 10
ATOM 20876 O O . ASP A 1 2 ? -12.135 53.135 13.969 1.00 0.00 2 ASP A O 10
ATOM 20885 N N . HIS A 1 3 ? -13.808 53.439 12.496 1.00 0.00 3 HIS A N 10
ATOM 20886 C CA . HIS A 1 3 ? -12.999 53.040 11.350 1.00 0.00 3 HIS A CA 10
ATOM 20887 C C . HIS A 1 3 ? -11.929 54.088 11.061 1.00 0.00 3 HIS A C 10
ATOM 20888 O O . HIS A 1 3 ? -12.222 55.282 11.026 1.00 0.00 3 HIS A O 10
ATOM 20902 N N . VAL A 1 4 ? -10.687 53.643 10.862 1.00 0.00 4 VAL A N 10
ATOM 20903 C CA . VAL A 1 4 ? -9.591 54.541 10.582 1.00 0.00 4 VAL A CA 10
ATOM 20904 C C . VAL A 1 4 ? -8.736 54.010 9.438 1.00 0.00 4 VAL A C 10
ATOM 20905 O O . VAL A 1 4 ? -8.199 54.781 8.644 1.00 0.00 4 VAL A O 10
ATOM 20918 N N . TYR A 1 5 ? -8.601 52.691 9.365 1.00 0.00 5 TYR A N 10
ATOM 20919 C CA . TYR A 1 5 ? -7.792 52.070 8.325 1.00 0.00 5 TYR A CA 10
ATOM 20920 C C . TYR A 1 5 ? -8.405 52.304 6.951 1.00 0.00 5 TYR A C 10
ATOM 20921 O O . TYR A 1 5 ? -7.693 52.481 5.962 1.00 0.00 5 TYR A O 10
ATOM 20939 N N . LYS A 1 6 ? -9.732 52.297 6.893 1.00 0.00 6 LYS A N 10
ATOM 20940 C CA . LYS A 1 6 ? -10.431 52.501 5.633 1.00 0.00 6 LYS A CA 10
ATOM 20941 C C . LYS A 1 6 ? -10.082 53.863 5.041 1.00 0.00 6 LYS A C 10
ATOM 20942 O O . LYS A 1 6 ? -9.868 53.992 3.836 1.00 0.00 6 LYS A O 10
ATOM 20961 N N . GLY A 1 7 ? -10.021 54.876 5.899 1.00 0.00 7 GLY A N 10
ATOM 20962 C CA . GLY A 1 7 ? -9.691 56.225 5.454 1.00 0.00 7 GLY A CA 10
ATOM 20963 C C . GLY A 1 7 ? -8.271 56.286 4.906 1.00 0.00 7 GLY A C 10
ATOM 20964 O O . GLY A 1 7 ? -7.939 57.163 4.108 1.00 0.00 7 GLY A O 10
ATOM 20968 N N . GLN A 1 8 ? -7.432 55.348 5.339 1.00 0.00 8 GLN A N 10
ATOM 20969 C CA . GLN A 1 8 ? -6.045 55.307 4.885 1.00 0.00 8 GLN A CA 10
ATOM 20970 C C . GLN A 1 8 ? -5.951 54.725 3.483 1.00 0.00 8 GLN A C 10
ATOM 20971 O O . GLN A 1 8 ? -5.344 55.317 2.592 1.00 0.00 8 GLN A O 10
ATOM 20985 N N . LEU A 1 9 ? -6.560 53.564 3.296 1.00 0.00 9 LEU A N 10
ATOM 20986 C CA . LEU A 1 9 ? -6.545 52.910 1.995 1.00 0.00 9 LEU A CA 10
ATOM 20987 C C . LEU A 1 9 ? -7.241 53.768 0.960 1.00 0.00 9 LEU A C 10
ATOM 20988 O O . LEU A 1 9 ? -6.772 53.899 -0.171 1.00 0.00 9 LEU A O 10
ATOM 21004 N N . GLN A 1 10 ? -8.367 54.337 1.346 1.00 0.00 10 GLN A N 10
ATOM 21005 C CA . GLN A 1 10 ? -9.125 55.163 0.436 1.00 0.00 10 GLN A CA 10
ATOM 21006 C C . GLN A 1 10 ? -8.286 56.346 -0.035 1.00 0.00 10 GLN A C 10
ATOM 21007 O O . GLN A 1 10 ? -8.371 56.761 -1.192 1.00 0.00 10 GLN A O 10
ATOM 21021 N N . ALA A 1 11 ? -7.486 56.889 0.873 1.00 0.00 11 ALA A N 10
ATOM 21022 C CA . ALA A 1 11 ? -6.636 58.023 0.542 1.00 0.00 11 ALA A CA 10
ATOM 21023 C C . ALA A 1 11 ? -5.583 57.616 -0.486 1.00 0.00 11 ALA A C 10
ATOM 21024 O O . ALA A 1 11 ? -5.268 58.376 -1.400 1.00 0.00 11 ALA A O 10
ATOM 21031 N N . TYR A 1 12 ? -5.041 56.411 -0.327 1.00 0.00 12 TYR A N 10
ATOM 21032 C CA . TYR A 1 12 ? -4.024 55.914 -1.247 1.00 0.00 12 TYR A CA 10
ATOM 21033 C C . TYR A 1 12 ? -4.589 55.806 -2.660 1.00 0.00 12 TYR A C 10
ATOM 21034 O O . TYR A 1 12 ? -3.975 56.266 -3.618 1.00 0.00 12 TYR A O 10
ATOM 21052 N N . ALA A 1 13 ? -5.763 55.196 -2.776 1.00 0.00 13 ALA A N 10
ATOM 21053 C CA . ALA A 1 13 ? -6.404 55.032 -4.076 1.00 0.00 13 ALA A CA 10
ATOM 21054 C C . ALA A 1 13 ? -6.575 56.383 -4.762 1.00 0.00 13 ALA A C 10
ATOM 21055 O O . ALA A 1 13 ? -6.457 56.494 -5.983 1.00 0.00 13 ALA A O 10
ATOM 21062 N N . LEU A 1 14 ? -6.857 57.406 -3.968 1.00 0.00 14 LEU A N 10
ATOM 21063 C CA . LEU A 1 14 ? -7.050 58.743 -4.509 1.00 0.00 14 LEU A CA 10
ATOM 21064 C C . LEU A 1 14 ? -5.778 59.223 -5.202 1.00 0.00 14 LEU A C 10
ATOM 21065 O O . LEU A 1 14 ? -5.833 59.820 -6.278 1.00 0.00 14 LEU A O 10
ATOM 21081 N N . GLN A 1 15 ? -4.637 58.972 -4.572 1.00 0.00 15 GLN A N 10
ATOM 21082 C CA . GLN A 1 15 ? -3.361 59.393 -5.133 1.00 0.00 15 GLN A CA 10
ATOM 21083 C C . GLN A 1 15 ? -2.897 58.417 -6.211 1.00 0.00 15 GLN A C 10
ATOM 21084 O O . GLN A 1 15 ? -2.269 58.813 -7.193 1.00 0.00 15 GLN A O 10
ATOM 21098 N N . HIS A 1 16 ? -3.204 57.138 -6.015 1.00 0.00 16 HIS A N 10
ATOM 21099 C CA . HIS A 1 16 ? -2.801 56.113 -6.970 1.00 0.00 16 HIS A CA 10
ATOM 21100 C C . HIS A 1 16 ? -3.758 56.076 -8.155 1.00 0.00 16 HIS A C 10
ATOM 21101 O O . HIS A 1 16 ? -3.449 55.497 -9.195 1.00 0.00 16 HIS A O 10
ATOM 21115 N N . ASN A 1 17 ? -4.909 56.721 -8.001 1.00 0.00 17 ASN A N 10
ATOM 21116 C CA . ASN A 1 17 ? -5.885 56.771 -9.082 1.00 0.00 17 ASN A CA 10
ATOM 21117 C C . ASN A 1 17 ? -6.134 55.387 -9.665 1.00 0.00 17 ASN A C 10
ATOM 21118 O O . ASN A 1 17 ? -5.762 55.108 -10.803 1.00 0.00 17 ASN A O 10
ATOM 21129 N N . LEU A 1 18 ? -6.763 54.523 -8.881 1.00 0.00 18 LEU A N 10
ATOM 21130 C CA . LEU A 1 18 ? -7.063 53.167 -9.333 1.00 0.00 18 LEU A CA 10
ATOM 21131 C C . LEU A 1 18 ? -8.437 52.737 -8.832 1.00 0.00 18 LEU A C 10
ATOM 21132 O O . LEU A 1 18 ? -9.010 53.375 -7.947 1.00 0.00 18 LEU A O 10
ATOM 21148 N N . GLU A 1 19 ? -8.928 51.621 -9.366 1.00 0.00 19 GLU A N 10
ATOM 21149 C CA . GLU A 1 19 ? -10.217 51.078 -8.944 1.00 0.00 19 GLU A CA 10
ATOM 21150 C C . GLU A 1 19 ? -10.416 51.252 -7.439 1.00 0.00 19 GLU A C 10
ATOM 21151 O O . GLU A 1 19 ? -9.596 50.807 -6.632 1.00 0.00 19 GLU A O 10
ATOM 21163 N N . LEU A 1 20 ? -11.507 51.912 -7.076 1.00 0.00 20 LEU A N 10
ATOM 21164 C CA . LEU A 1 20 ? -11.806 52.156 -5.674 1.00 0.00 20 LEU A CA 10
ATOM 21165 C C . LEU A 1 20 ? -11.686 50.865 -4.866 1.00 0.00 20 LEU A C 10
ATOM 21166 O O . LEU A 1 20 ? -11.961 49.779 -5.378 1.00 0.00 20 LEU A O 10
ATOM 21182 N N . PRO A 1 21 ? -11.289 50.963 -3.622 1.00 0.00 21 PRO A N 10
ATOM 21183 C CA . PRO A 1 21 ? -11.135 49.777 -2.734 1.00 0.00 21 PRO A CA 10
ATOM 21184 C C . PRO A 1 21 ? -12.472 49.132 -2.400 1.00 0.00 21 PRO A C 10
ATOM 21185 O O . PRO A 1 21 ? -13.501 49.803 -2.337 1.00 0.00 21 PRO A O 10
ATOM 21196 N N . VAL A 1 22 ? -12.440 47.826 -2.175 1.00 0.00 22 VAL A N 10
ATOM 21197 C CA . VAL A 1 22 ? -13.657 47.088 -1.827 1.00 0.00 22 VAL A CA 10
ATOM 21198 C C . VAL A 1 22 ? -13.387 46.112 -0.682 1.00 0.00 22 VAL A C 10
ATOM 21199 O O . VAL A 1 22 ? -12.388 45.402 -0.690 1.00 0.00 22 VAL A O 10
ATOM 21212 N N . TYR A 1 23 ? -14.290 46.087 0.294 1.00 0.00 23 TYR A N 10
ATOM 21213 C CA . TYR A 1 23 ? -14.161 45.201 1.440 1.00 0.00 23 TYR A CA 10
ATOM 21214 C C . TYR A 1 23 ? -15.234 44.118 1.419 1.00 0.00 23 TYR A C 10
ATOM 21215 O O . TYR A 1 23 ? -16.317 44.313 0.873 1.00 0.00 23 TYR A O 10
ATOM 21233 N N . ALA A 1 24 ? -14.920 42.977 2.026 1.00 0.00 24 ALA A N 10
ATOM 21234 C CA . ALA A 1 24 ? -15.868 41.861 2.099 1.00 0.00 24 ALA A CA 10
ATOM 21235 C C . ALA A 1 24 ? -16.105 41.499 3.554 1.00 0.00 24 ALA A C 10
ATOM 21236 O O . ALA A 1 24 ? -15.163 41.254 4.293 1.00 0.00 24 ALA A O 10
ATOM 21243 N N . ASN A 1 25 ? -17.369 41.493 3.961 1.00 0.00 25 ASN A N 10
ATOM 21244 C CA . ASN A 1 25 ? -17.727 41.186 5.347 1.00 0.00 25 ASN A CA 10
ATOM 21245 C C . ASN A 1 25 ? -18.489 39.875 5.446 1.00 0.00 25 ASN A C 10
ATOM 21246 O O . ASN A 1 25 ? -19.430 39.628 4.693 1.00 0.00 25 ASN A O 10
ATOM 21257 N N . GLU A 1 26 ? -18.085 39.034 6.399 1.00 0.00 26 GLU A N 10
ATOM 21258 C CA . GLU A 1 26 ? -18.766 37.752 6.611 1.00 0.00 26 GLU A CA 10
ATOM 21259 C C . GLU A 1 26 ? -18.961 37.510 8.103 1.00 0.00 26 GLU A C 10
ATOM 21260 O O . GLU A 1 26 ? -18.032 37.689 8.892 1.00 0.00 26 GLU A O 10
ATOM 21272 N N . ARG A 1 27 ? -20.174 37.111 8.490 1.00 0.00 27 ARG A N 10
ATOM 21273 C CA . ARG A 1 27 ? -20.479 36.861 9.898 1.00 0.00 27 ARG A CA 10
ATOM 21274 C C . ARG A 1 27 ? -21.157 35.514 10.065 1.00 0.00 27 ARG A C 10
ATOM 21275 O O . ARG A 1 27 ? -22.214 35.264 9.478 1.00 0.00 27 ARG A O 10
ATOM 21296 N N . GLU A 1 28 ? -20.551 34.646 10.869 1.00 0.00 28 GLU A N 10
ATOM 21297 C CA . GLU A 1 28 ? -21.122 33.332 11.105 1.00 0.00 28 GLU A CA 10
ATOM 21298 C C . GLU A 1 28 ? -20.528 32.721 12.369 1.00 0.00 28 GLU A C 10
ATOM 21299 O O . GLU A 1 28 ? -19.314 32.734 12.565 1.00 0.00 28 GLU A O 10
ATOM 21311 N N . GLY A 1 29 ? -21.386 32.181 13.222 1.00 0.00 29 GLY A N 10
ATOM 21312 C CA . GLY A 1 29 ? -20.921 31.554 14.449 1.00 0.00 29 GLY A CA 10
ATOM 21313 C C . GLY A 1 29 ? -21.932 31.738 15.580 1.00 0.00 29 GLY A C 10
ATOM 21314 O O . GLY A 1 29 ? -22.610 32.764 15.653 1.00 0.00 29 GLY A O 10
ATOM 21318 N N . PRO A 1 30 ? -22.032 30.782 16.472 1.00 0.00 30 PRO A N 10
ATOM 21319 C CA . PRO A 1 30 ? -22.959 30.860 17.632 1.00 0.00 30 PRO A CA 10
ATOM 21320 C C . PRO A 1 30 ? -22.925 32.239 18.305 1.00 0.00 30 PRO A C 10
ATOM 21321 O O . PRO A 1 30 ? -21.969 32.999 18.137 1.00 0.00 30 PRO A O 10
ATOM 21332 N N . PRO A 1 31 ? -23.941 32.560 19.062 1.00 0.00 31 PRO A N 10
ATOM 21333 C CA . PRO A 1 31 ? -24.034 33.865 19.781 1.00 0.00 31 PRO A CA 10
ATOM 21334 C C . PRO A 1 31 ? -22.844 34.085 20.714 1.00 0.00 31 PRO A C 10
ATOM 21335 O O . PRO A 1 31 ? -22.254 35.165 20.736 1.00 0.00 31 PRO A O 10
ATOM 21346 N N . HIS A 1 32 ? -22.506 33.058 21.489 1.00 0.00 32 HIS A N 10
ATOM 21347 C CA . HIS A 1 32 ? -21.391 33.151 22.426 1.00 0.00 32 HIS A CA 10
ATOM 21348 C C . HIS A 1 32 ? -20.085 32.796 21.725 1.00 0.00 32 HIS A C 10
ATOM 21349 O O . HIS A 1 32 ? -19.015 32.833 22.327 1.00 0.00 32 HIS A O 10
ATOM 21363 N N . ALA A 1 33 ? -20.187 32.469 20.440 1.00 0.00 33 ALA A N 10
ATOM 21364 C CA . ALA A 1 33 ? -19.004 32.130 19.648 1.00 0.00 33 ALA A CA 10
ATOM 21365 C C . ALA A 1 33 ? -19.108 32.706 18.238 1.00 0.00 33 ALA A C 10
ATOM 21366 O O . ALA A 1 33 ? -19.096 31.968 17.254 1.00 0.00 33 ALA A O 10
ATOM 21373 N N . PRO A 1 34 ? -19.195 34.005 18.124 1.00 0.00 34 PRO A N 10
ATOM 21374 C CA . PRO A 1 34 ? -19.286 34.689 16.808 1.00 0.00 34 PRO A CA 10
ATOM 21375 C C . PRO A 1 34 ? -17.928 34.819 16.135 1.00 0.00 34 PRO A C 10
ATOM 21376 O O . PRO A 1 34 ? -16.911 35.005 16.804 1.00 0.00 34 PRO A O 10
ATOM 21387 N N . ARG A 1 35 ? -17.918 34.740 14.805 1.00 0.00 35 ARG A N 10
ATOM 21388 C CA . ARG A 1 35 ? -16.674 34.873 14.051 1.00 0.00 35 ARG A CA 10
ATOM 21389 C C . ARG A 1 35 ? -16.850 35.871 12.921 1.00 0.00 35 ARG A C 10
ATOM 21390 O O . ARG A 1 35 ? -17.790 35.761 12.134 1.00 0.00 35 ARG A O 10
ATOM 21411 N N . PHE A 1 36 ? -15.934 36.839 12.833 1.00 0.00 36 PHE A N 10
ATOM 21412 C CA . PHE A 1 36 ? -16.009 37.839 11.770 1.00 0.00 36 PHE A CA 10
ATOM 21413 C C . PHE A 1 36 ? -14.834 37.716 10.821 1.00 0.00 36 PHE A C 10
ATOM 21414 O O . PHE A 1 36 ? -13.728 38.127 11.135 1.00 0.00 36 PHE A O 10
ATOM 21431 N N . ARG A 1 37 ? -15.083 37.139 9.655 1.00 0.00 37 ARG A N 10
ATOM 21432 C CA . ARG A 1 37 ? -14.024 36.970 8.653 1.00 0.00 37 ARG A CA 10
ATOM 21433 C C . ARG A 1 37 ? -14.256 37.937 7.503 1.00 0.00 37 ARG A C 10
ATOM 21434 O O . ARG A 1 37 ? -15.159 37.752 6.691 1.00 0.00 37 ARG A O 10
ATOM 21455 N N . CYS A 1 38 ? -13.446 38.984 7.444 1.00 0.00 38 CYS A N 10
ATOM 21456 C CA . CYS A 1 38 ? -13.580 39.989 6.394 1.00 0.00 38 CYS A CA 10
ATOM 21457 C C . CYS A 1 38 ? -12.301 40.083 5.585 1.00 0.00 38 CYS A C 10
ATOM 21458 O O . CYS A 1 38 ? -11.204 39.913 6.115 1.00 0.00 38 CYS A O 10
ATOM 21466 N N . ASN A 1 39 ? -12.450 40.352 4.295 1.00 0.00 39 ASN A N 10
ATOM 21467 C CA . ASN A 1 39 ? -11.291 40.472 3.399 1.00 0.00 39 ASN A CA 10
ATOM 21468 C C . ASN A 1 39 ? -11.277 41.837 2.725 1.00 0.00 39 ASN A C 10
ATOM 21469 O O . ASN A 1 39 ? -12.302 42.511 2.657 1.00 0.00 39 ASN A O 10
ATOM 21480 N N . VAL A 1 40 ? -10.107 42.237 2.230 1.00 0.00 40 VAL A N 10
ATOM 21481 C CA . VAL A 1 40 ? -9.971 43.531 1.555 1.00 0.00 40 VAL A CA 10
ATOM 21482 C C . VAL A 1 40 ? -9.426 43.332 0.148 1.00 0.00 40 VAL A C 10
ATOM 21483 O O . VAL A 1 40 ? -8.366 42.747 -0.037 1.00 0.00 40 VAL A O 10
ATOM 21496 N N . THR A 1 41 ? -10.159 43.834 -0.838 1.00 0.00 41 THR A N 10
ATOM 21497 C CA . THR A 1 41 ? -9.739 43.709 -2.236 1.00 0.00 41 THR A CA 10
ATOM 21498 C C . THR A 1 41 ? -9.099 45.002 -2.718 1.00 0.00 41 THR A C 10
ATOM 21499 O O . THR A 1 41 ? -9.699 46.073 -2.630 1.00 0.00 41 THR A O 10
ATOM 21510 N N . PHE A 1 42 ? -7.873 44.899 -3.228 1.00 0.00 42 PHE A N 10
ATOM 21511 C CA . PHE A 1 42 ? -7.163 46.074 -3.720 1.00 0.00 42 PHE A CA 10
ATOM 21512 C C . PHE A 1 42 ? -6.206 45.692 -4.847 1.00 0.00 42 PHE A C 10
ATOM 21513 O O . PHE A 1 42 ? -5.500 44.689 -4.760 1.00 0.00 42 PHE A O 10
ATOM 21530 N N . CYS A 1 43 ? -6.180 46.506 -5.894 1.00 0.00 43 CYS A N 10
ATOM 21531 C CA . CYS A 1 43 ? -5.297 46.245 -7.024 1.00 0.00 43 CYS A CA 10
ATOM 21532 C C . CYS A 1 43 ? -5.373 44.781 -7.443 1.00 0.00 43 CYS A C 10
ATOM 21533 O O . CYS A 1 43 ? -4.367 44.179 -7.817 1.00 0.00 43 CYS A O 10
ATOM 21541 N N . GLY A 1 44 ? -6.575 44.220 -7.394 1.00 0.00 44 GLY A N 10
ATOM 21542 C CA . GLY A 1 44 ? -6.774 42.831 -7.788 1.00 0.00 44 GLY A CA 10
ATOM 21543 C C . GLY A 1 44 ? -6.097 41.880 -6.813 1.00 0.00 44 GLY A C 10
ATOM 21544 O O . GLY A 1 44 ? -5.666 40.793 -7.193 1.00 0.00 44 GLY A O 10
ATOM 21548 N N . GLN A 1 45 ? -5.999 42.296 -5.555 1.00 0.00 45 GLN A N 10
ATOM 21549 C CA . GLN A 1 45 ? -5.367 41.469 -4.527 1.00 0.00 45 GLN A CA 10
ATOM 21550 C C . GLN A 1 45 ? -6.241 41.421 -3.284 1.00 0.00 45 GLN A C 10
ATOM 21551 O O . GLN A 1 45 ? -6.764 42.445 -2.847 1.00 0.00 45 GLN A O 10
ATOM 21565 N N . THR A 1 46 ? -6.405 40.223 -2.724 1.00 0.00 46 THR A N 10
ATOM 21566 C CA . THR A 1 46 ? -7.233 40.046 -1.532 1.00 0.00 46 THR A CA 10
ATOM 21567 C C . THR A 1 46 ? -6.393 39.611 -0.342 1.00 0.00 46 THR A C 10
ATOM 21568 O O . THR A 1 46 ? -5.966 38.460 -0.257 1.00 0.00 46 THR A O 10
ATOM 21579 N N . PHE A 1 47 ? -6.156 40.544 0.580 1.00 0.00 47 PHE A N 10
ATOM 21580 C CA . PHE A 1 47 ? -5.363 40.249 1.769 1.00 0.00 47 PHE A CA 10
ATOM 21581 C C . PHE A 1 47 ? -6.279 39.843 2.922 1.00 0.00 47 PHE A C 10
ATOM 21582 O O . PHE A 1 47 ? -7.335 40.445 3.130 1.00 0.00 47 PHE A O 10
ATOM 21599 N N . GLN A 1 48 ? -5.873 38.815 3.658 1.00 0.00 48 GLN A N 10
ATOM 21600 C CA . GLN A 1 48 ? -6.665 38.330 4.785 1.00 0.00 48 GLN A CA 10
ATOM 21601 C C . GLN A 1 48 ? -5.779 37.594 5.783 1.00 0.00 48 GLN A C 10
ATOM 21602 O O . GLN A 1 48 ? -4.712 37.092 5.429 1.00 0.00 48 GLN A O 10
ATOM 21616 N N . SER A 1 49 ? -6.229 37.528 7.033 1.00 0.00 49 SER A N 10
ATOM 21617 C CA . SER A 1 49 ? -5.471 36.842 8.078 1.00 0.00 49 SER A CA 10
ATOM 21618 C C . SER A 1 49 ? -5.901 35.384 8.179 1.00 0.00 49 SER A C 10
ATOM 21619 O O . SER A 1 49 ? -6.930 34.988 7.634 1.00 0.00 49 SER A O 10
ATOM 21627 N N . SER A 1 50 ? -5.103 34.584 8.877 1.00 0.00 50 SER A N 10
ATOM 21628 C CA . SER A 1 50 ? -5.406 33.164 9.047 1.00 0.00 50 SER A CA 10
ATOM 21629 C C . SER A 1 50 ? -6.209 32.934 10.321 1.00 0.00 50 SER A C 10
ATOM 21630 O O . SER A 1 50 ? -6.595 31.807 10.624 1.00 0.00 50 SER A O 10
ATOM 21638 N N . GLU A 1 51 ? -6.453 34.011 11.064 1.00 0.00 51 GLU A N 10
ATOM 21639 C CA . GLU A 1 51 ? -7.213 33.924 12.314 1.00 0.00 51 GLU A CA 10
ATOM 21640 C C . GLU A 1 51 ? -8.403 34.873 12.285 1.00 0.00 51 GLU A C 10
ATOM 21641 O O . GLU A 1 51 ? -8.291 36.022 11.861 1.00 0.00 51 GLU A O 10
ATOM 21653 N N . PHE A 1 52 ? -9.544 34.377 12.736 1.00 0.00 52 PHE A N 10
ATOM 21654 C CA . PHE A 1 52 ? -10.765 35.175 12.762 1.00 0.00 52 PHE A CA 10
ATOM 21655 C C . PHE A 1 52 ? -10.771 36.084 13.977 1.00 0.00 52 PHE A C 10
ATOM 21656 O O . PHE A 1 52 ? -10.267 35.738 15.044 1.00 0.00 52 PHE A O 10
ATOM 21673 N N . PHE A 1 53 ? -11.342 37.254 13.795 1.00 0.00 53 PHE A N 10
ATOM 21674 C CA . PHE A 1 53 ? -11.420 38.243 14.880 1.00 0.00 53 PHE A CA 10
ATOM 21675 C C . PHE A 1 53 ? -12.789 38.184 15.577 1.00 0.00 53 PHE A C 10
ATOM 21676 O O . PHE A 1 53 ? -13.808 37.916 14.938 1.00 0.00 53 PHE A O 10
ATOM 21693 N N . PRO A 1 54 ? -12.831 38.436 16.863 1.00 0.00 54 PRO A N 10
ATOM 21694 C CA . PRO A 1 54 ? -14.097 38.403 17.652 1.00 0.00 54 PRO A CA 10
ATOM 21695 C C . PRO A 1 54 ? -14.977 39.620 17.389 1.00 0.00 54 PRO A C 10
ATOM 21696 O O . PRO A 1 54 ? -16.082 39.718 17.915 1.00 0.00 54 PRO A O 10
ATOM 21707 N N . THR A 1 55 ? -14.473 40.555 16.588 1.00 0.00 55 THR A N 10
ATOM 21708 C CA . THR A 1 55 ? -15.218 41.775 16.273 1.00 0.00 55 THR A CA 10
ATOM 21709 C C . THR A 1 55 ? -15.236 42.028 14.773 1.00 0.00 55 THR A C 10
ATOM 21710 O O . THR A 1 55 ? -14.398 41.513 14.030 1.00 0.00 55 THR A O 10
ATOM 21721 N N . LEU A 1 56 ? -16.223 42.802 14.334 1.00 0.00 56 LEU A N 10
ATOM 21722 C CA . LEU A 1 56 ? -16.361 43.097 12.914 1.00 0.00 56 LEU A CA 10
ATOM 21723 C C . LEU A 1 56 ? -15.278 44.070 12.446 1.00 0.00 56 LEU A C 10
ATOM 21724 O O . LEU A 1 56 ? -14.440 43.720 11.614 1.00 0.00 56 LEU A O 10
ATOM 21740 N N . LYS A 1 57 ? -15.312 45.297 12.966 1.00 0.00 57 LYS A N 10
ATOM 21741 C CA . LYS A 1 57 ? -14.361 46.311 12.558 1.00 0.00 57 LYS A CA 10
ATOM 21742 C C . LYS A 1 57 ? -12.944 45.787 12.683 1.00 0.00 57 LYS A C 10
ATOM 21743 O O . LYS A 1 57 ? -12.088 46.107 11.864 1.00 0.00 57 LYS A O 10
ATOM 21762 N N . SER A 1 58 ? -12.703 44.973 13.698 1.00 0.00 58 SER A N 10
ATOM 21763 C CA . SER A 1 58 ? -11.376 44.402 13.900 1.00 0.00 58 SER A CA 10
ATOM 21764 C C . SER A 1 58 ? -10.915 43.678 12.640 1.00 0.00 58 SER A C 10
ATOM 21765 O O . SER A 1 58 ? -9.723 43.647 12.337 1.00 0.00 58 SER A O 10
ATOM 21773 N N . ALA A 1 59 ? -11.864 43.096 11.913 1.00 0.00 59 ALA A N 10
ATOM 21774 C CA . ALA A 1 59 ? -11.535 42.384 10.686 1.00 0.00 59 ALA A CA 10
ATOM 21775 C C . ALA A 1 59 ? -11.183 43.364 9.571 1.00 0.00 59 ALA A C 10
ATOM 21776 O O . ALA A 1 59 ? -10.103 43.292 8.990 1.00 0.00 59 ALA A O 10
ATOM 21783 N N . GLU A 1 60 ? -12.099 44.283 9.288 1.00 0.00 60 GLU A N 10
ATOM 21784 C CA . GLU A 1 60 ? -11.871 45.282 8.245 1.00 0.00 60 GLU A CA 10
ATOM 21785 C C . GLU A 1 60 ? -10.604 46.075 8.546 1.00 0.00 60 GLU A C 10
ATOM 21786 O O . GLU A 1 60 ? -9.831 46.387 7.643 1.00 0.00 60 GLU A O 10
ATOM 21798 N N . HIS A 1 61 ? -10.394 46.386 9.819 1.00 0.00 61 HIS A N 10
ATOM 21799 C CA . HIS A 1 61 ? -9.210 47.134 10.227 1.00 0.00 61 HIS A CA 10
ATOM 21800 C C . HIS A 1 61 ? -7.953 46.297 10.008 1.00 0.00 61 HIS A C 10
ATOM 21801 O O . HIS A 1 61 ? -6.952 46.790 9.491 1.00 0.00 61 HIS A O 10
ATOM 21815 N N . ALA A 1 62 ? -8.018 45.029 10.401 1.00 0.00 62 ALA A N 10
ATOM 21816 C CA . ALA A 1 62 ? -6.881 44.130 10.239 1.00 0.00 62 ALA A CA 10
ATOM 21817 C C . ALA A 1 62 ? -6.602 43.880 8.760 1.00 0.00 62 ALA A C 10
ATOM 21818 O O . ALA A 1 62 ? -5.450 43.774 8.347 1.00 0.00 62 ALA A O 10
ATOM 21825 N N . ALA A 1 63 ? -7.667 43.780 7.968 1.00 0.00 63 ALA A N 10
ATOM 21826 C CA . ALA A 1 63 ? -7.519 43.533 6.538 1.00 0.00 63 ALA A CA 10
ATOM 21827 C C . ALA A 1 63 ? -6.699 44.640 5.886 1.00 0.00 63 ALA A C 10
ATOM 21828 O O . ALA A 1 63 ? -5.695 44.365 5.231 1.00 0.00 63 ALA A O 10
ATOM 21835 N N . ALA A 1 64 ? -7.121 45.891 6.077 1.00 0.00 64 ALA A N 10
ATOM 21836 C CA . ALA A 1 64 ? -6.401 47.021 5.506 1.00 0.00 64 ALA A CA 10
ATOM 21837 C C . ALA A 1 64 ? -5.022 47.142 6.152 1.00 0.00 64 ALA A C 10
ATOM 21838 O O . ALA A 1 64 ? -4.042 47.468 5.486 1.00 0.00 64 ALA A O 10
ATOM 21845 N N . LYS A 1 65 ? -4.960 46.876 7.458 1.00 0.00 65 LYS A N 10
ATOM 21846 C CA . LYS A 1 65 ? -3.701 46.959 8.185 1.00 0.00 65 LYS A CA 10
ATOM 21847 C C . LYS A 1 65 ? -2.647 46.106 7.487 1.00 0.00 65 LYS A C 10
ATOM 21848 O O . LYS A 1 65 ? -1.471 46.470 7.443 1.00 0.00 65 LYS A O 10
ATOM 21867 N N . ILE A 1 66 ? -3.069 44.968 6.938 1.00 0.00 66 ILE A N 10
ATOM 21868 C CA . ILE A 1 66 ? -2.143 44.091 6.236 1.00 0.00 66 ILE A CA 10
ATOM 21869 C C . ILE A 1 66 ? -1.774 44.687 4.876 1.00 0.00 66 ILE A C 10
ATOM 21870 O O . ILE A 1 66 ? -0.666 44.487 4.372 1.00 0.00 66 ILE A O 10
ATOM 21886 N N . ALA A 1 67 ? -2.723 45.395 4.274 1.00 0.00 67 ALA A N 10
ATOM 21887 C CA . ALA A 1 67 ? -2.500 45.989 2.960 1.00 0.00 67 ALA A CA 10
ATOM 21888 C C . ALA A 1 67 ? -1.540 47.167 3.042 1.00 0.00 67 ALA A C 10
ATOM 21889 O O . ALA A 1 67 ? -0.575 47.247 2.288 1.00 0.00 67 ALA A O 10
ATOM 21896 N N . VAL A 1 68 ? -1.812 48.077 3.967 1.00 0.00 68 VAL A N 10
ATOM 21897 C CA . VAL A 1 68 ? -0.970 49.257 4.135 1.00 0.00 68 VAL A CA 10
ATOM 21898 C C . VAL A 1 68 ? 0.473 48.856 4.443 1.00 0.00 68 VAL A C 10
ATOM 21899 O O . VAL A 1 68 ? 1.431 49.466 3.939 1.00 0.00 68 VAL A O 10
ATOM 21912 N N . ALA A 1 69 ? 0.632 47.822 5.261 1.00 0.00 69 ALA A N 10
ATOM 21913 C CA . ALA A 1 69 ? 1.964 47.354 5.619 1.00 0.00 69 ALA A CA 10
ATOM 21914 C C . ALA A 1 69 ? 2.656 46.740 4.408 1.00 0.00 69 ALA A C 10
ATOM 21915 O O . ALA A 1 69 ? 3.885 46.688 4.345 1.00 0.00 69 ALA A O 10
ATOM 21922 N N . SER A 1 70 ? 1.862 46.274 3.451 1.00 0.00 70 SER A N 10
ATOM 21923 C CA . SER A 1 70 ? 2.414 45.668 2.246 1.00 0.00 70 SER A CA 10
ATOM 21924 C C . SER A 1 70 ? 3.016 46.745 1.347 1.00 0.00 70 SER A C 10
ATOM 21925 O O . SER A 1 70 ? 4.016 46.517 0.668 1.00 0.00 70 SER A O 10
ATOM 21933 N N . LEU A 1 71 ? 2.397 47.921 1.359 1.00 0.00 71 LEU A N 10
ATOM 21934 C CA . LEU A 1 71 ? 2.875 49.039 0.554 1.00 0.00 71 LEU A CA 10
ATOM 21935 C C . LEU A 1 71 ? 4.239 49.481 1.030 1.00 0.00 71 LEU A C 10
ATOM 21936 O O . LEU A 1 71 ? 5.039 49.964 0.236 1.00 0.00 71 LEU A O 10
ATOM 21952 N N . THR A 1 72 ? 4.498 49.299 2.324 1.00 0.00 72 THR A N 10
ATOM 21953 C CA . THR A 1 72 ? 5.791 49.672 2.901 1.00 0.00 72 THR A CA 10
ATOM 21954 C C . THR A 1 72 ? 6.308 50.988 2.293 1.00 0.00 72 THR A C 10
ATOM 21955 O O . THR A 1 72 ? 6.797 51.012 1.162 1.00 0.00 72 THR A O 10
ATOM 21966 N N . PRO A 1 73 ? 6.215 52.076 3.008 1.00 0.00 73 PRO A N 10
ATOM 21967 C CA . PRO A 1 73 ? 6.680 53.403 2.505 1.00 0.00 73 PRO A CA 10
ATOM 21968 C C . PRO A 1 73 ? 8.079 53.333 1.904 1.00 0.00 73 PRO A C 10
ATOM 21969 O O . PRO A 1 73 ? 8.975 52.690 2.452 1.00 0.00 73 PRO A O 10
ATOM 21980 N N . GLN A 1 74 ? 8.257 53.995 0.763 1.00 0.00 74 GLN A N 10
ATOM 21981 C CA . GLN A 1 74 ? 9.546 53.998 0.084 1.00 0.00 74 GLN A CA 10
ATOM 21982 C C . GLN A 1 74 ? 10.600 54.694 0.940 1.00 0.00 74 GLN A C 10
ATOM 21983 O O . GLN A 1 74 ? 10.389 54.931 2.128 1.00 0.00 74 GLN A O 10
ATOM 21997 N N . SER A 1 75 ? 11.735 55.009 0.329 1.00 0.00 75 SER A N 10
ATOM 21998 C CA . SER A 1 75 ? 12.821 55.664 1.040 1.00 0.00 75 SER A CA 10
ATOM 21999 C C . SER A 1 75 ? 13.429 54.727 2.084 1.00 0.00 75 SER A C 10
ATOM 22000 O O . SER A 1 75 ? 13.643 55.119 3.229 1.00 0.00 75 SER A O 10
ATOM 22008 N N . PRO A 1 76 ? 13.718 53.508 1.703 1.00 0.00 76 PRO A N 10
ATOM 22009 C CA . PRO A 1 76 ? 14.336 52.504 2.619 1.00 0.00 76 PRO A CA 10
ATOM 22010 C C . PRO A 1 76 ? 15.814 52.807 2.877 1.00 0.00 76 PRO A C 10
ATOM 22011 O O . PRO A 1 76 ? 16.162 53.477 3.848 1.00 0.00 76 PRO A O 10
ATOM 22022 N N . GLU A 1 77 ? 16.671 52.305 1.994 1.00 0.00 77 GLU A N 10
ATOM 22023 C CA . GLU A 1 77 ? 18.108 52.526 2.124 1.00 0.00 77 GLU A CA 10
ATOM 22024 C C . GLU A 1 77 ? 18.603 52.051 3.485 1.00 0.00 77 GLU A C 10
ATOM 22025 O O . GLU A 1 77 ? 19.114 50.939 3.615 1.00 0.00 77 GLU A O 10
ATOM 22037 N N . GLY A 1 78 ? 18.448 52.899 4.499 1.00 0.00 78 GLY A N 10
ATOM 22038 C CA . GLY A 1 78 ? 18.888 52.559 5.856 1.00 0.00 78 GLY A CA 10
ATOM 22039 C C . GLY A 1 78 ? 19.705 53.694 6.456 1.00 0.00 78 GLY A C 10
ATOM 22040 O O . GLY A 1 78 ? 20.712 53.467 7.124 1.00 0.00 78 GLY A O 10
ATOM 22044 N N . ILE A 1 79 ? 19.262 54.915 6.209 1.00 0.00 79 ILE A N 10
ATOM 22045 C CA . ILE A 1 79 ? 19.954 56.093 6.725 1.00 0.00 79 ILE A CA 10
ATOM 22046 C C . ILE A 1 79 ? 19.102 57.359 6.565 1.00 0.00 79 ILE A C 10
ATOM 22047 O O . ILE A 1 79 ? 19.324 58.353 7.252 1.00 0.00 79 ILE A O 10
ATOM 22063 N N . ASP A 1 80 ? 18.126 57.317 5.662 1.00 0.00 80 ASP A N 10
ATOM 22064 C CA . ASP A 1 80 ? 17.260 58.451 5.418 1.00 0.00 80 ASP A CA 10
ATOM 22065 C C . ASP A 1 80 ? 15.839 57.961 5.217 1.00 0.00 80 ASP A C 10
ATOM 22066 O O . ASP A 1 80 ? 15.448 57.606 4.100 1.00 0.00 80 ASP A O 10
ATOM 22075 N N . VAL A 1 81 ? 15.062 57.954 6.300 1.00 0.00 81 VAL A N 10
ATOM 22076 C CA . VAL A 1 81 ? 13.671 57.501 6.207 1.00 0.00 81 VAL A CA 10
ATOM 22077 C C . VAL A 1 81 ? 12.857 58.035 7.382 1.00 0.00 81 VAL A C 10
ATOM 22078 O O . VAL A 1 81 ? 11.745 57.586 7.643 1.00 0.00 81 VAL A O 10
ATOM 22091 N N . ALA A 1 82 ? 13.440 58.984 8.105 1.00 0.00 82 ALA A N 10
ATOM 22092 C CA . ALA A 1 82 ? 12.838 59.561 9.279 1.00 0.00 82 ALA A CA 10
ATOM 22093 C C . ALA A 1 82 ? 12.973 61.074 9.250 1.00 0.00 82 ALA A C 10
ATOM 22094 O O . ALA A 1 82 ? 12.511 61.730 8.327 1.00 0.00 82 ALA A O 10
ATOM 22101 N N . TYR A 1 83 ? 13.548 61.614 10.302 1.00 0.00 83 TYR A N 10
ATOM 22102 C CA . TYR A 1 83 ? 13.690 63.050 10.450 1.00 0.00 83 TYR A CA 10
ATOM 22103 C C . TYR A 1 83 ? 14.264 63.655 9.185 1.00 0.00 83 TYR A C 10
ATOM 22104 O O . TYR A 1 83 ? 13.725 64.622 8.654 1.00 0.00 83 TYR A O 10
ATOM 22122 N N . LYS A 1 84 ? 15.360 63.083 8.705 1.00 0.00 84 LYS A N 10
ATOM 22123 C CA . LYS A 1 84 ? 15.988 63.590 7.498 1.00 0.00 84 LYS A CA 10
ATOM 22124 C C . LYS A 1 84 ? 15.054 63.439 6.303 1.00 0.00 84 LYS A C 10
ATOM 22125 O O . LYS A 1 84 ? 14.798 64.403 5.588 1.00 0.00 84 LYS A O 10
ATOM 22144 N N . ASN A 1 85 ? 14.568 62.219 6.093 1.00 0.00 85 ASN A N 10
ATOM 22145 C CA . ASN A 1 85 ? 13.678 61.948 4.972 1.00 0.00 85 ASN A CA 10
ATOM 22146 C C . ASN A 1 85 ? 12.443 62.832 5.056 1.00 0.00 85 ASN A C 10
ATOM 22147 O O . ASN A 1 85 ? 11.914 63.272 4.042 1.00 0.00 85 ASN A O 10
ATOM 22158 N N . LEU A 1 86 ? 11.981 63.077 6.270 1.00 0.00 86 LEU A N 10
ATOM 22159 C CA . LEU A 1 86 ? 10.803 63.904 6.466 1.00 0.00 86 LEU A CA 10
ATOM 22160 C C . LEU A 1 86 ? 11.064 65.356 6.062 1.00 0.00 86 LEU A C 10
ATOM 22161 O O . LEU A 1 86 ? 10.314 65.939 5.282 1.00 0.00 86 LEU A O 10
ATOM 22177 N N . LEU A 1 87 ? 12.126 65.932 6.613 1.00 0.00 87 LEU A N 10
ATOM 22178 C CA . LEU A 1 87 ? 12.456 67.327 6.337 1.00 0.00 87 LEU A CA 10
ATOM 22179 C C . LEU A 1 87 ? 12.663 67.561 4.847 1.00 0.00 87 LEU A C 10
ATOM 22180 O O . LEU A 1 87 ? 12.193 68.555 4.294 1.00 0.00 87 LEU A O 10
ATOM 22196 N N . GLN A 1 88 ? 13.360 66.642 4.207 1.00 0.00 88 GLN A N 10
ATOM 22197 C CA . GLN A 1 88 ? 13.621 66.752 2.779 1.00 0.00 88 GLN A CA 10
ATOM 22198 C C . GLN A 1 88 ? 12.376 66.388 1.979 1.00 0.00 88 GLN A C 10
ATOM 22199 O O . GLN A 1 88 ? 12.220 66.816 0.834 1.00 0.00 88 GLN A O 10
ATOM 22213 N N . GLU A 1 89 ? 11.490 65.585 2.581 1.00 0.00 89 GLU A N 10
ATOM 22214 C CA . GLU A 1 89 ? 10.274 65.175 1.885 1.00 0.00 89 GLU A CA 10
ATOM 22215 C C . GLU A 1 89 ? 9.343 66.365 1.675 1.00 0.00 89 GLU A C 10
ATOM 22216 O O . GLU A 1 89 ? 8.785 66.543 0.595 1.00 0.00 89 GLU A O 10
ATOM 22228 N N . ILE A 1 90 ? 9.184 67.168 2.715 1.00 0.00 90 ILE A N 10
ATOM 22229 C CA . ILE A 1 90 ? 8.322 68.336 2.639 1.00 0.00 90 ILE A CA 10
ATOM 22230 C C . ILE A 1 90 ? 8.923 69.376 1.706 1.00 0.00 90 ILE A C 10
ATOM 22231 O O . ILE A 1 90 ? 8.208 70.044 0.973 1.00 0.00 90 ILE A O 10
ATOM 22247 N N . ALA A 1 91 ? 10.241 69.514 1.753 1.00 0.00 91 ALA A N 10
ATOM 22248 C CA . ALA A 1 91 ? 10.923 70.488 0.910 1.00 0.00 91 ALA A CA 10
ATOM 22249 C C . ALA A 1 91 ? 10.622 70.225 -0.562 1.00 0.00 91 ALA A C 10
ATOM 22250 O O . ALA A 1 91 ? 10.242 71.133 -1.300 1.00 0.00 91 ALA A O 10
ATOM 22257 N N . GLN A 1 92 ? 10.800 68.978 -0.983 1.00 0.00 92 GLN A N 10
ATOM 22258 C CA . GLN A 1 92 ? 10.549 68.614 -2.370 1.00 0.00 92 GLN A CA 10
ATOM 22259 C C . GLN A 1 92 ? 9.074 68.788 -2.715 1.00 0.00 92 GLN A C 10
ATOM 22260 O O . GLN A 1 92 ? 8.733 69.384 -3.736 1.00 0.00 92 GLN A O 10
ATOM 22274 N N . LYS A 1 93 ? 8.204 68.261 -1.862 1.00 0.00 93 LYS A N 10
ATOM 22275 C CA . LYS A 1 93 ? 6.767 68.363 -2.097 1.00 0.00 93 LYS A CA 10
ATOM 22276 C C . LYS A 1 93 ? 6.330 69.820 -2.107 1.00 0.00 93 LYS A C 10
ATOM 22277 O O . LYS A 1 93 ? 5.600 70.253 -2.997 1.00 0.00 93 LYS A O 10
ATOM 22296 N N . GLU A 1 94 ? 6.789 70.569 -1.118 1.00 0.00 94 GLU A N 10
ATOM 22297 C CA . GLU A 1 94 ? 6.449 71.985 -1.024 1.00 0.00 94 GLU A CA 10
ATOM 22298 C C . GLU A 1 94 ? 7.207 72.782 -2.083 1.00 0.00 94 GLU A C 10
ATOM 22299 O O . GLU A 1 94 ? 6.981 73.979 -2.246 1.00 0.00 94 GLU A O 10
ATOM 22311 N N . SER A 1 95 ? 8.105 72.107 -2.796 1.00 0.00 95 SER A N 10
ATOM 22312 C CA . SER A 1 95 ? 8.892 72.760 -3.836 1.00 0.00 95 SER A CA 10
ATOM 22313 C C . SER A 1 95 ? 9.906 73.721 -3.220 1.00 0.00 95 SER A C 10
ATOM 22314 O O . SER A 1 95 ? 10.587 74.459 -3.932 1.00 0.00 95 SER A O 10
ATOM 22322 N N . SER A 1 96 ? 9.995 73.709 -1.896 1.00 0.00 96 SER A N 10
ATOM 22323 C CA . SER A 1 96 ? 10.926 74.583 -1.192 1.00 0.00 96 SER A CA 10
ATOM 22324 C C . SER A 1 96 ? 12.345 74.033 -1.280 1.00 0.00 96 SER A C 10
ATOM 22325 O O . SER A 1 96 ? 12.548 72.868 -1.626 1.00 0.00 96 SER A O 10
ATOM 22333 N N . LEU A 1 97 ? 13.324 74.876 -0.970 1.00 0.00 97 LEU A N 10
ATOM 22334 C CA . LEU A 1 97 ? 14.720 74.458 -1.020 1.00 0.00 97 LEU A CA 10
ATOM 22335 C C . LEU A 1 97 ? 15.008 73.430 0.061 1.00 0.00 97 LEU A C 10
ATOM 22336 O O . LEU A 1 97 ? 14.567 73.577 1.201 1.00 0.00 97 LEU A O 10
ATOM 22352 N N . LEU A 1 98 ? 15.742 72.384 -0.301 1.00 0.00 98 LEU A N 10
ATOM 22353 C CA . LEU A 1 98 ? 16.068 71.333 0.645 1.00 0.00 98 LEU A CA 10
ATOM 22354 C C . LEU A 1 98 ? 16.516 71.929 1.981 1.00 0.00 98 LEU A C 10
ATOM 22355 O O . LEU A 1 98 ? 17.023 73.049 2.033 1.00 0.00 98 LEU A O 10
ATOM 22371 N N . PRO A 1 99 ? 16.342 71.191 3.045 1.00 0.00 99 PRO A N 10
ATOM 22372 C CA . PRO A 1 99 ? 16.737 71.632 4.413 1.00 0.00 99 PRO A CA 10
ATOM 22373 C C . PRO A 1 99 ? 18.251 71.744 4.558 1.00 0.00 99 PRO A C 10
ATOM 22374 O O . PRO A 1 99 ? 19.001 71.358 3.661 1.00 0.00 99 PRO A O 10
ATOM 22385 N N . PHE A 1 100 ? 18.695 72.256 5.704 1.00 0.00 100 PHE A N 10
ATOM 22386 C CA . PHE A 1 100 ? 20.127 72.383 5.967 1.00 0.00 100 PHE A CA 10
ATOM 22387 C C . PHE A 1 100 ? 20.425 72.042 7.422 1.00 0.00 100 PHE A C 10
ATOM 22388 O O . PHE A 1 100 ? 19.852 72.631 8.339 1.00 0.00 100 PHE A O 10
ATOM 22405 N N . TYR A 1 101 ? 21.316 71.079 7.629 1.00 0.00 101 TYR A N 10
ATOM 22406 C CA . TYR A 1 101 ? 21.667 70.655 8.984 1.00 0.00 101 TYR A CA 10
ATOM 22407 C C . TYR A 1 101 ? 23.005 71.250 9.407 1.00 0.00 101 TYR A C 10
ATOM 22408 O O . TYR A 1 101 ? 24.006 71.123 8.702 1.00 0.00 101 TYR A O 10
ATOM 22426 N N . ALA A 1 102 ? 23.018 71.899 10.569 1.00 0.00 102 ALA A N 10
ATOM 22427 C CA . ALA A 1 102 ? 24.242 72.505 11.089 1.00 0.00 102 ALA A CA 10
ATOM 22428 C C . ALA A 1 102 ? 24.337 72.281 12.590 1.00 0.00 102 ALA A C 10
ATOM 22429 O O . ALA A 1 102 ? 23.344 72.403 13.305 1.00 0.00 102 ALA A O 10
ATOM 22436 N N . THR A 1 103 ? 25.538 71.956 13.061 1.00 0.00 103 THR A N 10
ATOM 22437 C CA . THR A 1 103 ? 25.762 71.711 14.486 1.00 0.00 103 THR A CA 10
ATOM 22438 C C . THR A 1 103 ? 26.854 72.626 15.020 1.00 0.00 103 THR A C 10
ATOM 22439 O O . THR A 1 103 ? 27.912 72.767 14.405 1.00 0.00 103 THR A O 10
ATOM 22450 N N . ALA A 1 104 ? 26.597 73.247 16.172 1.00 0.00 104 ALA A N 10
ATOM 22451 C CA . ALA A 1 104 ? 27.573 74.147 16.789 1.00 0.00 104 ALA A CA 10
ATOM 22452 C C . ALA A 1 104 ? 27.920 73.666 18.192 1.00 0.00 104 ALA A C 10
ATOM 22453 O O . ALA A 1 104 ? 27.061 73.158 18.912 1.00 0.00 104 ALA A O 10
ATOM 22460 N N . THR A 1 105 ? 29.186 73.829 18.582 1.00 0.00 105 THR A N 10
ATOM 22461 C CA . THR A 1 105 ? 29.638 73.411 19.898 1.00 0.00 105 THR A CA 10
ATOM 22462 C C . THR A 1 105 ? 29.780 74.618 20.819 1.00 0.00 105 THR A C 10
ATOM 22463 O O . THR A 1 105 ? 30.337 75.646 20.432 1.00 0.00 105 THR A O 10
ATOM 22474 N N . SER A 1 106 ? 29.271 74.486 22.039 1.00 0.00 106 SER A N 10
ATOM 22475 C CA . SER A 1 106 ? 29.348 75.571 23.007 1.00 0.00 106 SER A CA 10
ATOM 22476 C C . SER A 1 106 ? 29.034 75.057 24.403 1.00 0.00 106 SER A C 10
ATOM 22477 O O . SER A 1 106 ? 28.472 73.975 24.560 1.00 0.00 106 SER A O 10
ATOM 22485 N N . GLY A 1 107 ? 29.397 75.843 25.416 1.00 0.00 107 GLY A N 10
ATOM 22486 C CA . GLY A 1 107 ? 29.147 75.460 26.802 1.00 0.00 107 GLY A CA 10
ATOM 22487 C C . GLY A 1 107 ? 30.447 75.395 27.593 1.00 0.00 107 GLY A C 10
ATOM 22488 O O . GLY A 1 107 ? 31.523 75.674 27.062 1.00 0.00 107 GLY A O 10
ATOM 22492 N N . PRO A 1 108 ? 30.364 75.032 28.844 1.00 0.00 108 PRO A N 10
ATOM 22493 C CA . PRO A 1 108 ? 31.557 74.926 29.735 1.00 0.00 108 PRO A CA 10
ATOM 22494 C C . PRO A 1 108 ? 32.531 73.847 29.269 1.00 0.00 108 PRO A C 10
ATOM 22495 O O . PRO A 1 108 ? 32.132 72.862 28.648 1.00 0.00 108 PRO A O 10
ATOM 22506 N N . SER A 1 109 ? 33.806 74.036 29.590 1.00 0.00 109 SER A N 10
ATOM 22507 C CA . SER A 1 109 ? 34.825 73.065 29.220 1.00 0.00 109 SER A CA 10
ATOM 22508 C C . SER A 1 109 ? 34.606 71.758 29.976 1.00 0.00 109 SER A C 10
ATOM 22509 O O . SER A 1 109 ? 35.128 70.713 29.585 1.00 0.00 109 SER A O 10
ATOM 22517 N N . HIS A 1 110 ? 33.831 71.822 31.058 1.00 0.00 110 HIS A N 10
ATOM 22518 C CA . HIS A 1 110 ? 33.549 70.633 31.859 1.00 0.00 110 HIS A CA 10
ATOM 22519 C C . HIS A 1 110 ? 32.326 69.910 31.327 1.00 0.00 110 HIS A C 10
ATOM 22520 O O . HIS A 1 110 ? 32.325 68.685 31.201 1.00 0.00 110 HIS A O 10
ATOM 22534 N N . ALA A 1 111 ? 31.286 70.679 30.994 1.00 0.00 111 ALA A N 10
ATOM 22535 C CA . ALA A 1 111 ? 30.055 70.103 30.452 1.00 0.00 111 ALA A CA 10
ATOM 22536 C C . ALA A 1 111 ? 29.703 70.764 29.119 1.00 0.00 111 ALA A C 10
ATOM 22537 O O . ALA A 1 111 ? 28.801 71.598 29.045 1.00 0.00 111 ALA A O 10
ATOM 22544 N N . PRO A 1 112 ? 30.385 70.399 28.066 1.00 0.00 112 PRO A N 10
ATOM 22545 C CA . PRO A 1 112 ? 30.140 70.973 26.716 1.00 0.00 112 PRO A CA 10
ATOM 22546 C C . PRO A 1 112 ? 28.927 70.354 26.031 1.00 0.00 112 PRO A C 10
ATOM 22547 O O . PRO A 1 112 ? 28.747 69.140 26.051 1.00 0.00 112 PRO A O 10
ATOM 22558 N N . THR A 1 113 ? 28.101 71.201 25.424 1.00 0.00 113 THR A N 10
ATOM 22559 C CA . THR A 1 113 ? 26.901 70.738 24.728 1.00 0.00 113 THR A CA 10
ATOM 22560 C C . THR A 1 113 ? 26.943 71.170 23.276 1.00 0.00 113 THR A C 10
ATOM 22561 O O . THR A 1 113 ? 27.845 71.898 22.863 1.00 0.00 113 THR A O 10
ATOM 22572 N N . PHE A 1 114 ? 25.963 70.715 22.502 1.00 0.00 114 PHE A N 10
ATOM 22573 C CA . PHE A 1 114 ? 25.899 71.054 21.083 1.00 0.00 114 PHE A CA 10
ATOM 22574 C C . PHE A 1 114 ? 24.497 71.524 20.715 1.00 0.00 114 PHE A C 10
ATOM 22575 O O . PHE A 1 114 ? 23.506 71.024 21.244 1.00 0.00 114 PHE A O 10
ATOM 22592 N N . THR A 1 115 ? 24.421 72.480 19.792 1.00 0.00 115 THR A N 10
ATOM 22593 C CA . THR A 1 115 ? 23.132 73.006 19.340 1.00 0.00 115 THR A CA 10
ATOM 22594 C C . THR A 1 115 ? 22.979 72.796 17.841 1.00 0.00 115 THR A C 10
ATOM 22595 O O . THR A 1 115 ? 23.823 73.226 17.054 1.00 0.00 115 THR A O 10
ATOM 22606 N N . SER A 1 116 ? 21.898 72.129 17.449 1.00 0.00 116 SER A N 10
ATOM 22607 C CA . SER A 1 116 ? 21.646 71.863 16.034 1.00 0.00 116 SER A CA 10
ATOM 22608 C C . SER A 1 116 ? 20.611 72.833 15.485 1.00 0.00 116 SER A C 10
ATOM 22609 O O . SER A 1 116 ? 19.487 72.903 15.981 1.00 0.00 116 SER A O 10
ATOM 22617 N N . THR A 1 117 ? 20.996 73.583 14.456 1.00 0.00 117 THR A N 10
ATOM 22618 C CA . THR A 1 117 ? 20.092 74.553 13.839 1.00 0.00 117 THR A CA 10
ATOM 22619 C C . THR A 1 117 ? 19.644 74.059 12.474 1.00 0.00 117 THR A C 10
ATOM 22620 O O . THR A 1 117 ? 20.465 73.649 11.654 1.00 0.00 117 THR A O 10
ATOM 22631 N N . VAL A 1 118 ? 18.334 74.086 12.239 1.00 0.00 118 VAL A N 10
ATOM 22632 C CA . VAL A 1 118 ? 17.780 73.624 10.964 1.00 0.00 118 VAL A CA 10
ATOM 22633 C C . VAL A 1 118 ? 17.251 74.806 10.161 1.00 0.00 118 VAL A C 10
ATOM 22634 O O . VAL A 1 118 ? 16.598 75.693 10.705 1.00 0.00 118 VAL A O 10
ATOM 22647 N N . GLU A 1 119 ? 17.533 74.804 8.861 1.00 0.00 119 GLU A N 10
ATOM 22648 C CA . GLU A 1 119 ? 17.076 75.881 7.979 1.00 0.00 119 GLU A CA 10
ATOM 22649 C C . GLU A 1 119 ? 16.286 75.307 6.809 1.00 0.00 119 GLU A C 10
ATOM 22650 O O . GLU A 1 119 ? 16.698 74.327 6.189 1.00 0.00 119 GLU A O 10
ATOM 22662 N N . PHE A 1 120 ? 15.157 75.936 6.505 1.00 0.00 120 PHE A N 10
ATOM 22663 C CA . PHE A 1 120 ? 14.328 75.487 5.399 1.00 0.00 120 PHE A CA 10
ATOM 22664 C C . PHE A 1 120 ? 13.206 76.493 5.133 1.00 0.00 120 PHE A C 10
ATOM 22665 O O . PHE A 1 120 ? 12.877 77.302 5.996 1.00 0.00 120 PHE A O 10
ATOM 22682 N N . ALA A 1 121 ? 12.603 76.420 3.950 1.00 0.00 121 ALA A N 10
ATOM 22683 C CA . ALA A 1 121 ? 11.513 77.323 3.601 1.00 0.00 121 ALA A CA 10
ATOM 22684 C C . ALA A 1 121 ? 11.926 78.773 3.820 1.00 0.00 121 ALA A C 10
ATOM 22685 O O . ALA A 1 121 ? 11.080 79.659 3.943 1.00 0.00 121 ALA A O 10
ATOM 22692 N N . GLY A 1 122 ? 13.232 79.008 3.869 1.00 0.00 122 GLY A N 10
ATOM 22693 C CA . GLY A 1 122 ? 13.751 80.357 4.068 1.00 0.00 122 GLY A CA 10
ATOM 22694 C C . GLY A 1 122 ? 13.644 80.778 5.527 1.00 0.00 122 GLY A C 10
ATOM 22695 O O . GLY A 1 122 ? 13.723 81.963 5.847 1.00 0.00 122 GLY A O 10
ATOM 22699 N N . LYS A 1 123 ? 13.458 79.804 6.411 1.00 0.00 123 LYS A N 10
ATOM 22700 C CA . LYS A 1 123 ? 13.337 80.079 7.840 1.00 0.00 123 LYS A CA 10
ATOM 22701 C C . LYS A 1 123 ? 14.213 79.126 8.637 1.00 0.00 123 LYS A C 10
ATOM 22702 O O . LYS A 1 123 ? 14.532 78.031 8.175 1.00 0.00 123 LYS A O 10
ATOM 22721 N N . VAL A 1 124 ? 14.607 79.551 9.833 1.00 0.00 124 VAL A N 10
ATOM 22722 C CA . VAL A 1 124 ? 15.463 78.733 10.693 1.00 0.00 124 VAL A CA 10
ATOM 22723 C C . VAL A 1 124 ? 14.819 78.514 12.052 1.00 0.00 124 VAL A C 10
ATOM 22724 O O . VAL A 1 124 ? 14.362 79.457 12.692 1.00 0.00 124 VAL A O 10
ATOM 22737 N N . PHE A 1 125 ? 14.778 77.254 12.485 1.00 0.00 125 PHE A N 10
ATOM 22738 C CA . PHE A 1 125 ? 14.189 76.909 13.779 1.00 0.00 125 PHE A CA 10
ATOM 22739 C C . PHE A 1 125 ? 15.263 76.386 14.725 1.00 0.00 125 PHE A C 10
ATOM 22740 O O . PHE A 1 125 ? 16.016 75.464 14.390 1.00 0.00 125 PHE A O 10
ATOM 22757 N N . SER A 1 126 ? 15.344 76.996 15.903 1.00 0.00 126 SER A N 10
ATOM 22758 C CA . SER A 1 126 ? 16.334 76.597 16.897 1.00 0.00 126 SER A CA 10
ATOM 22759 C C . SER A 1 126 ? 15.837 75.390 17.684 1.00 0.00 126 SER A C 10
ATOM 22760 O O . SER A 1 126 ? 14.668 75.323 18.064 1.00 0.00 126 SER A O 10
ATOM 22768 N N . GLY A 1 127 ? 16.732 74.438 17.930 1.00 0.00 127 GLY A N 10
ATOM 22769 C CA . GLY A 1 127 ? 16.378 73.236 18.682 1.00 0.00 127 GLY A CA 10
ATOM 22770 C C . GLY A 1 127 ? 16.823 73.357 20.133 1.00 0.00 127 GLY A C 10
ATOM 22771 O O . GLY A 1 127 ? 17.362 74.385 20.545 1.00 0.00 127 GLY A O 10
ATOM 22775 N N . GLU A 1 128 ? 16.592 72.300 20.906 1.00 0.00 128 GLU A N 10
ATOM 22776 C CA . GLU A 1 128 ? 16.971 72.299 22.310 1.00 0.00 128 GLU A CA 10
ATOM 22777 C C . GLU A 1 128 ? 18.469 72.036 22.459 1.00 0.00 128 GLU A C 10
ATOM 22778 O O . GLU A 1 128 ? 19.151 71.726 21.483 1.00 0.00 128 GLU A O 10
ATOM 22790 N N . GLU A 1 129 ? 18.965 72.132 23.688 1.00 0.00 129 GLU A N 10
ATOM 22791 C CA . GLU A 1 129 ? 20.380 71.875 23.963 1.00 0.00 129 GLU A CA 10
ATOM 22792 C C . GLU A 1 129 ? 20.555 70.528 24.665 1.00 0.00 129 GLU A C 10
ATOM 22793 O O . GLU A 1 129 ? 19.733 70.132 25.493 1.00 0.00 129 GLU A O 10
ATOM 22805 N N . ALA A 1 130 ? 21.632 69.829 24.323 1.00 0.00 130 ALA A N 10
ATOM 22806 C CA . ALA A 1 130 ? 21.915 68.533 24.922 1.00 0.00 130 ALA A CA 10
ATOM 22807 C C . ALA A 1 130 ? 23.353 68.112 24.636 1.00 0.00 130 ALA A C 10
ATOM 22808 O O . ALA A 1 130 ? 23.956 68.547 23.655 1.00 0.00 130 ALA A O 10
ATOM 22815 N N . LYS A 1 131 ? 23.892 67.254 25.492 1.00 0.00 131 LYS A N 10
ATOM 22816 C CA . LYS A 1 131 ? 25.256 66.762 25.322 1.00 0.00 131 LYS A CA 10
ATOM 22817 C C . LYS A 1 131 ? 25.300 65.670 24.267 1.00 0.00 131 LYS A C 10
ATOM 22818 O O . LYS A 1 131 ? 26.087 64.730 24.367 1.00 0.00 131 LYS A O 10
ATOM 22837 N N . THR A 1 132 ? 24.453 65.800 23.254 1.00 0.00 132 THR A N 10
ATOM 22838 C CA . THR A 1 132 ? 24.404 64.815 22.177 1.00 0.00 132 THR A CA 10
ATOM 22839 C C . THR A 1 132 ? 23.907 65.453 20.883 1.00 0.00 132 THR A C 10
ATOM 22840 O O . THR A 1 132 ? 23.052 66.336 20.899 1.00 0.00 132 THR A O 10
ATOM 22851 N N . LYS A 1 133 ? 24.445 64.988 19.761 1.00 0.00 133 LYS A N 10
ATOM 22852 C CA . LYS A 1 133 ? 24.045 65.506 18.458 1.00 0.00 133 LYS A CA 10
ATOM 22853 C C . LYS A 1 133 ? 22.659 65.003 18.075 1.00 0.00 133 LYS A C 10
ATOM 22854 O O . LYS A 1 133 ? 21.881 65.717 17.442 1.00 0.00 133 LYS A O 10
ATOM 22873 N N . LYS A 1 134 ? 22.363 63.762 18.446 1.00 0.00 134 LYS A N 10
ATOM 22874 C CA . LYS A 1 134 ? 21.075 63.166 18.114 1.00 0.00 134 LYS A CA 10
ATOM 22875 C C . LYS A 1 134 ? 19.938 63.988 18.699 1.00 0.00 134 LYS A C 10
ATOM 22876 O O . LYS A 1 134 ? 18.995 64.340 17.993 1.00 0.00 134 LYS A O 10
ATOM 22895 N N . LEU A 1 135 ? 20.029 64.296 19.987 1.00 0.00 135 LEU A N 10
ATOM 22896 C CA . LEU A 1 135 ? 18.992 65.078 20.645 1.00 0.00 135 LEU A CA 10
ATOM 22897 C C . LEU A 1 135 ? 18.900 66.467 20.027 1.00 0.00 135 LEU A C 10
ATOM 22898 O O . LEU A 1 135 ? 17.807 66.982 19.803 1.00 0.00 135 LEU A O 10
ATOM 22914 N N . ALA A 1 136 ? 20.052 67.075 19.765 1.00 0.00 136 ALA A N 10
ATOM 22915 C CA . ALA A 1 136 ? 20.072 68.414 19.190 1.00 0.00 136 ALA A CA 10
ATOM 22916 C C . ALA A 1 136 ? 19.321 68.443 17.865 1.00 0.00 136 ALA A C 10
ATOM 22917 O O . ALA A 1 136 ? 18.374 69.212 17.697 1.00 0.00 136 ALA A O 10
ATOM 22924 N N . GLU A 1 137 ? 19.744 67.605 16.926 1.00 0.00 137 GLU A N 10
ATOM 22925 C CA . GLU A 1 137 ? 19.104 67.556 15.618 1.00 0.00 137 GLU A CA 10
ATOM 22926 C C . GLU A 1 137 ? 17.633 67.180 15.756 1.00 0.00 137 GLU A C 10
ATOM 22927 O O . GLU A 1 137 ? 16.765 67.786 15.127 1.00 0.00 137 GLU A O 10
ATOM 22939 N N . MET A 1 138 ? 17.360 66.170 16.575 1.00 0.00 138 MET A N 10
ATOM 22940 C CA . MET A 1 138 ? 15.989 65.716 16.769 1.00 0.00 138 MET A CA 10
ATOM 22941 C C . MET A 1 138 ? 15.128 66.847 17.315 1.00 0.00 138 MET A C 10
ATOM 22942 O O . MET A 1 138 ? 14.026 67.087 16.822 1.00 0.00 138 MET A O 10
ATOM 22956 N N . SER A 1 139 ? 15.623 67.535 18.336 1.00 0.00 139 SER A N 10
ATOM 22957 C CA . SER A 1 139 ? 14.882 68.633 18.937 1.00 0.00 139 SER A CA 10
ATOM 22958 C C . SER A 1 139 ? 14.603 69.714 17.907 1.00 0.00 139 SER A C 10
ATOM 22959 O O . SER A 1 139 ? 13.524 70.302 17.894 1.00 0.00 139 SER A O 10
ATOM 22967 N N . ALA A 1 140 ? 15.586 69.981 17.052 1.00 0.00 140 ALA A N 10
ATOM 22968 C CA . ALA A 1 140 ? 15.437 71.005 16.023 1.00 0.00 140 ALA A CA 10
ATOM 22969 C C . ALA A 1 140 ? 14.392 70.591 14.991 1.00 0.00 140 ALA A C 10
ATOM 22970 O O . ALA A 1 140 ? 13.493 71.360 14.655 1.00 0.00 140 ALA A O 10
ATOM 22977 N N . ALA A 1 141 ? 14.519 69.372 14.492 1.00 0.00 141 ALA A N 10
ATOM 22978 C CA . ALA A 1 141 ? 13.580 68.863 13.502 1.00 0.00 141 ALA A CA 10
ATOM 22979 C C . ALA A 1 141 ? 12.196 68.693 14.115 1.00 0.00 141 ALA A C 10
ATOM 22980 O O . ALA A 1 141 ? 11.190 68.706 13.404 1.00 0.00 141 ALA A O 10
ATOM 22987 N N . LYS A 1 142 ? 12.149 68.531 15.436 1.00 0.00 142 LYS A N 10
ATOM 22988 C CA . LYS A 1 142 ? 10.878 68.356 16.126 1.00 0.00 142 LYS A CA 10
ATOM 22989 C C . LYS A 1 142 ? 10.079 69.654 16.159 1.00 0.00 142 LYS A C 10
ATOM 22990 O O . LYS A 1 142 ? 8.897 69.678 15.817 1.00 0.00 142 LYS A O 10
ATOM 23009 N N . VAL A 1 143 ? 10.732 70.733 16.583 1.00 0.00 143 VAL A N 10
ATOM 23010 C CA . VAL A 1 143 ? 10.074 72.029 16.669 1.00 0.00 143 VAL A CA 10
ATOM 23011 C C . VAL A 1 143 ? 9.731 72.554 15.286 1.00 0.00 143 VAL A C 10
ATOM 23012 O O . VAL A 1 143 ? 8.702 73.205 15.101 1.00 0.00 143 VAL A O 10
ATOM 23025 N N . ALA A 1 144 ? 10.600 72.286 14.317 1.00 0.00 144 ALA A N 10
ATOM 23026 C CA . ALA A 1 144 ? 10.381 72.758 12.963 1.00 0.00 144 ALA A CA 10
ATOM 23027 C C . ALA A 1 144 ? 9.088 72.199 12.388 1.00 0.00 144 ALA A C 10
ATOM 23028 O O . ALA A 1 144 ? 8.233 72.948 11.929 1.00 0.00 144 ALA A O 10
ATOM 23035 N N . PHE A 1 145 ? 8.956 70.878 12.412 1.00 0.00 145 PHE A N 10
ATOM 23036 C CA . PHE A 1 145 ? 7.770 70.238 11.863 1.00 0.00 145 PHE A CA 10
ATOM 23037 C C . PHE A 1 145 ? 6.507 70.771 12.525 1.00 0.00 145 PHE A C 10
ATOM 23038 O O . PHE A 1 145 ? 5.568 71.181 11.843 1.00 0.00 145 PHE A O 10
ATOM 23055 N N . MET A 1 146 ? 6.485 70.764 13.853 1.00 0.00 146 MET A N 10
ATOM 23056 C CA . MET A 1 146 ? 5.324 71.246 14.585 1.00 0.00 146 MET A CA 10
ATOM 23057 C C . MET A 1 146 ? 5.007 72.687 14.206 1.00 0.00 146 MET A C 10
ATOM 23058 O O . MET A 1 146 ? 3.844 73.047 14.021 1.00 0.00 146 MET A O 10
ATOM 23072 N N . SER A 1 147 ? 6.046 73.510 14.101 1.00 0.00 147 SER A N 10
ATOM 23073 C CA . SER A 1 147 ? 5.862 74.912 13.756 1.00 0.00 147 SER A CA 10
ATOM 23074 C C . SER A 1 147 ? 5.203 75.048 12.387 1.00 0.00 147 SER A C 10
ATOM 23075 O O . SER A 1 147 ? 4.342 75.904 12.185 1.00 0.00 147 SER A O 10
ATOM 23083 N N . ILE A 1 148 ? 5.611 74.198 11.455 1.00 0.00 148 ILE A N 10
ATOM 23084 C CA . ILE A 1 148 ? 5.054 74.230 10.109 1.00 0.00 148 ILE A CA 10
ATOM 23085 C C . ILE A 1 148 ? 3.554 73.961 10.145 1.00 0.00 148 ILE A C 10
ATOM 23086 O O . ILE A 1 148 ? 2.784 74.608 9.435 1.00 0.00 148 ILE A O 10
ATOM 23102 N N . LYS A 1 149 ? 3.145 73.002 10.966 1.00 0.00 149 LYS A N 10
ATOM 23103 C CA . LYS A 1 149 ? 1.734 72.658 11.072 1.00 0.00 149 LYS A CA 10
ATOM 23104 C C . LYS A 1 149 ? 0.927 73.849 11.566 1.00 0.00 149 LYS A C 10
ATOM 23105 O O . LYS A 1 149 ? -0.165 74.117 11.065 1.00 0.00 149 LYS A O 10
ATOM 23124 N N . ASN A 1 150 ? 1.467 74.565 12.548 1.00 0.00 150 ASN A N 10
ATOM 23125 C CA . ASN A 1 150 ? 0.783 75.733 13.103 1.00 0.00 150 ASN A CA 10
ATOM 23126 C C . ASN A 1 150 ? 1.774 76.864 13.349 1.00 0.00 150 ASN A C 10
ATOM 23127 O O . ASN A 1 150 ? 1.969 77.728 12.494 1.00 0.00 150 ASN A O 10
ATOM 23138 N N . GLY A 1 151 ? 2.396 76.855 14.522 1.00 0.00 151 GLY A N 10
ATOM 23139 C CA . GLY A 1 151 ? 3.365 77.885 14.870 1.00 0.00 151 GLY A CA 10
ATOM 23140 C C . GLY A 1 151 ? 3.648 77.881 16.366 1.00 0.00 151 GLY A C 10
ATOM 23141 O O . GLY A 1 151 ? 2.953 78.535 17.142 1.00 0.00 151 GLY A O 10
ATOM 23145 N N . ASN A 1 152 ? 4.676 77.138 16.769 1.00 0.00 152 ASN A N 10
ATOM 23146 C CA . ASN A 1 152 ? 5.049 77.049 18.181 1.00 0.00 152 ASN A CA 10
ATOM 23147 C C . ASN A 1 152 ? 6.262 77.927 18.466 1.00 0.00 152 ASN A C 10
ATOM 23148 O O . ASN A 1 152 ? 6.919 77.777 19.495 1.00 0.00 152 ASN A O 10
ATOM 23159 N N . SER A 1 153 ? 6.552 78.846 17.550 1.00 0.00 153 SER A N 10
ATOM 23160 C CA . SER A 1 153 ? 7.691 79.744 17.716 1.00 0.00 153 SER A CA 10
ATOM 23161 C C . SER A 1 153 ? 7.529 80.589 18.976 1.00 0.00 153 SER A C 10
ATOM 23162 O O . SER A 1 153 ? 8.488 80.816 19.710 1.00 0.00 153 SER A O 10
#

InterPro domains:
  IPR014720 Double-stranded RNA-binding domain [PF00035] (5-71)
  IPR014720 Double-stranded RNA-binding domain [PF00035] (83-144)
  IPR014720 Double-stranded RNA-binding domain [PS50137] (4-73)
  IPR014720 Double-stranded RNA-binding domain [PS50137] (82-150)
  IPR014720 Double-stranded RNA-binding domain [SM00358] (5-72)
  IPR014720 Double-stranded RNA-binding domain [SM00358] (83-149)
  IPR044450 AtDRB-like, first double-stranded RNA binding domain, plant [cd19907] (4-72)
  IPR044451 AtDRB-like, second double-stranded RNA binding domain, plant [cd19908] (81-149)

Secondary structure (DSSP, 8-state):
--THHHHHHHHHHHHHT-PPPEEE--B---TTS--B--EEEETTEEE--SS-BSSHHHHHHHHHHHHHHHHGGGS---SSS-THHHHHHHHHHTT-----EEEEEES-SSS-EEEEEEEETTEEEE---BS-HHHHHHHHHHHHHHHHH-S--

Sequence (153 aa):
MDHVYKGQLQAYALQHNLELPVYANEREGPPHAPRFRCNVTFCGQTFQSSEFFPTLKSAEHAAAKIAVASLTPQSPEGIDVAYKNLLQEIAQKESSLLPFYATATSGPSHAPTFTSTVEFAGKVFSGEEAKTKKLAEMSAAKVAFMSIKNGNSMDHVYKGQLQAYALQHNLELPVYANEREGPPHAPRFRCNVTFCGQTFQSSEFFPTLKSAEHAAAKIAVASLTPQSPEGIDVAYKNLLQEIAQKESSLLPFYATATSGPSHAPTFTSTVEFAGKVFSGEEAKTKKLAEMSAAKVAFMSIKNGNSMDHVYKGQLQAYALQHNLELPVYANEREGPPHAPRFRCNVTFCGQTFQSSEFFPTLKSAEHAAAKIAVASLTPQSPEGIDVAYKNLLQEIAQKESSLLPFYATATSGPSHAPTFTSTVEFAGKVFSGEEAKTKKLAEMSAAKVAFMSIKNGNSMDHVYKGQLQAYALQHNLELPVYANEREGPPHAPRFRCNVTFCGQTFQSSEFFPTLKSAEHAAAKIAVASLTPQSPEGIDVAYKNLLQEIAQKESSLLPFYATATSGPSHAPTFTSTVEFAGKVFSGEEAKTKKLAEMSAAKVAFMSIKNGNSMDHVYKGQLQAYALQHNLELPVYANEREGPPHAPRFRCNVTFCGQTFQSSEFFPTLKSAEHAAAKIAVASLTPQSPEGIDVAYKNLLQEIAQKESSLLPFYATATSGPSHAPTFTSTVEFAGKVFSGEEAKTKKLAEMSAAKVAFMSIKNGNSMDHVYKGQLQAYALQHNLELPVYANEREGPPHAPRFRCNVTFCGQTFQSSEFFPTLKSAEHAAAKIAVASLTPQSPEGIDVAYKNLLQEIAQKESSLLPFYATATSGPSHAPTFTSTVEFAGKVFSGEEAKTKKLAEMSAAKVAFMSIKNGNSMDHVYKGQLQAYALQHNLELPVYANEREGPPHAPRFRCNVTFCGQTFQSSEFFPTLKSAEHAAAKIAVASLTPQSPEGIDVAYKNLLQEIAQKESSLLPFYATATSGPSHAPTFTSTVEFAGKVFSGEEAKTKKLAEMSAAKVAFMSIKNGNSMDHVYKGQLQAYALQHNLELPVYANEREGPPHAPRFRCNVTFCGQTFQSSEFFPTLKSAEHAAAKIAVASLTPQSPEGIDVAYKNLLQEIAQKESSLLPFYATATSGPSHAPTFTSTVEFAGKVFSGEEAKTKKLAEMSAAKVAFMSIKNGNSMDHVYKGQLQAYALQHNLELPVYANEREGPPHAPRFRCNVTFCGQTFQSSEFFPTLKSAEHAAAKIAVASLTPQSPEGIDVAYKNLLQEIAQKESSLLPFYATATSGPSHAPTFTSTVEFAGKVFSGEEAKTKKLAEMSAAKVAFMSIKNGNSMDHVYKGQLQAYALQHNLELPVYANEREGPPHAPRFRCNVTFCGQTFQSSEFFPTLKSAEHAAAKIAVASLTPQSPEGIDVAYKNLLQEIAQKESSLLPFYATATSGPSHAPTFTSTVEFAGKVFSGEEAKTKKLAEMSAAKVAFMSIKNGNS

CATH classification: 3.30.160.20 (+1 more: 3.30.160.20)

Solvent-accessible surface area: 11199 Å² total; per-residue (Å²): 196,81,93,82,50,81,39,124,1,78,52,49,0,145,140,90,132,65,155,117,10,88,38,40,94,85,163,89,16,81,135,180,46,48,93,22,109,4,36,0,52,17,107,76,93,89,61,111,41,110,130,113,29,110,68,66,100,39,0,25,43,16,0,0,108,62,3,53,56,49,55,74,90,132,87,85,113,44,105,121,113,41,94,84,42,46,3,93,105,25,4,156,153,108,94,45,131,121,13,136,85,40,62,60,92,79,52,79,109,176,59,64,48,43,38,6,32,2,83,15,69,65,135,93,32,79,10,57,119,22,168,44,113,177,80,0,46,63,21,4,10,123,59,0,57,104,41,72,120,123,53,156,174

Radius of gyration: 22.28 Å; Cα contacts (8 Å, |Δi|>4): 230; chains: 1; bounding box: 60×49×40 Å

Foldseek 3Di:
DPADLLVVQQVVCVVVVDDGKDKAWDWDDDPVGIWIFMWIADPNDIAGDPDTDPDHSVGVNVRSVVVVVVVPDDPPPPPADPLQVVQQVCCVVVVWDGKDWDKDWDDDPVQIWIAIWMDIPNDIFTFDIDNDPVRRSCRRSVQVVVCVVPHPD

Nearest PDB structures (foldseek):
  2n3f-assembly1_A  TM=9.436E-01  e=4.733E-25  Arabidopsis thaliana
  2n3g-assembly1_A  TM=9.513E-01  e=3.432E-11  Arabidopsis thaliana
  2n3h-assembly1_A  TM=9.459E-01  e=2.228E-10  Arabidopsis thaliana
  2l2n-assembly1_A  TM=9.274E-01  e=9.078E-05  Arabidopsis thaliana
  3adi-assembly1_A  TM=8.144E-01  e=7.186E-05  Arabidopsis thaliana